Protein AF-A0A5C6CT54-F1 (afdb_monomer)

Solvent-accessible surface area (backbone atoms only — not comparable to full-atom values): 49183 Å² total; per-residue (Å²): 131,83,68,80,88,62,78,48,96,56,37,37,66,69,45,30,51,53,42,50,66,73,56,44,59,90,76,40,28,28,45,41,40,30,40,59,20,32,40,94,86,53,93,61,68,39,47,32,35,22,20,26,58,45,71,66,46,47,59,52,42,53,68,53,54,73,48,42,39,34,49,25,29,31,65,33,39,36,49,66,76,50,30,78,79,26,62,54,34,69,41,79,53,62,92,90,74,68,86,46,53,85,43,30,68,34,34,45,65,46,71,47,39,20,36,34,66,68,70,88,66,52,39,34,30,70,67,42,25,51,50,5,38,50,49,36,53,51,51,50,58,57,42,45,76,71,69,45,63,72,44,36,33,29,37,56,35,41,21,12,33,38,41,36,40,33,87,41,56,53,79,52,87,56,46,61,38,27,28,39,47,42,49,24,77,76,59,49,57,91,56,28,36,45,54,50,82,57,52,52,62,48,46,68,38,70,38,35,20,29,36,29,37,34,54,72,77,38,96,71,22,42,60,26,67,9,36,75,76,45,68,54,98,65,88,50,67,51,48,70,68,56,49,57,72,50,22,51,82,77,82,73,83,77,78,85,74,83,83,70,82,79,81,58,62,70,58,50,38,61,76,67,62,57,53,54,48,78,73,42,86,44,92,79,16,41,30,29,42,24,61,49,40,94,86,48,91,65,74,22,77,53,28,37,40,36,36,43,71,87,70,50,71,45,30,40,48,74,50,92,90,54,89,61,39,40,67,57,57,43,44,74,78,61,58,78,82,74,88,74,85,81,81,93,80,92,79,82,90,86,89,75,89,74,81,80,74,77,92,84,75,92,70,74,66,79,78,74,81,71,64,53,83,38,41,42,70,73,56,25,55,41,26,52,35,48,18,56,32,70,41,42,62,47,55,45,30,44,42,38,30,50,17,47,54,16,36,51,47,12,48,28,41,26,32,37,81,47,103,91,39,68,42,55,37,57,33,38,25,38,37,37,41,59,91,90,56,52,53,64,63,29,41,51,60,38,44,39,66,60,50,51,53,32,49,54,34,49,54,52,36,55,53,47,46,53,52,42,53,54,50,44,58,49,39,56,53,52,43,54,49,56,74,68,46,89,82,66,91,70,77,80,75,76,78,73,76,81,74,76,71,62,58,54,71,48,69,83,76,54,70,69,57,46,51,54,47,33,54,78,38,58,46,32,31,22,38,46,26,79,58,36,54,63,58,51,43,55,47,61,70,45,56,93,92,67,38,64,56,49,57,50,51,57,28,20,62,67,40,30,63,46,75,51,78,41,98,72,67,98,64,47,63,51,69,23,77,45,29,36,44,20,31,25,31,25,36,35,62,75,52,46,53,68,51,54,41,75,65,38,53,72,71,53,59,53,34,55,50,47,62,45,64,70,81,92,70,86,68,58,93,58,92,52,65,65,55,68,66,54,54,49,53,51,51,47,26,54,51,49,38,59,67,63,68,55,41,64,50,100,85,70,47,78,36,49,40,69,24,37,56,35,76,63,19,45,50,53,50,52,54,48,51,53,51,55,57,56,57,42,73,78,48,56,76,62,58,31,51,26,52,64,40,44,58,53,46,26,53,22,42,15,46,51,31,34,50,47,27,33,40,65,68,77,43,90,64,98,54,52,30,46,44,66,29,38,51,24,14,46,53,47,37,55,51,48,50,58,41,46,57,38,48,55,50,62,69,68,50,51,75,67,56,46,53,51,51,54,48,51,54,55,33,46,77,60,75,34,41,46,34,46,69,59,47,21,70,70,38,82,90,24,52,54,88,62,47,27,48,54,52,52,50,48,36,35,74,72,62,52,25,45,81,44,77,45,75,52,58,100,83,72,59,80,70,45,69,27,42,32,54,53,83,76,80,74,70,83,78,69,76,80,75,78,88,76,89,78,92,78,81,90,79,88,74,88,81,81,83,79,83,88,78,91,84,81,88,84,84,90,89,76,84,85,90,82,84,82,87,135

pLDDT: mean 80.47, std 21.16, range [20.03, 98.69]

InterPro domains:
  IPR025048 Protein of unknown function DUF3987) [PF13148] (392-745)

Nearest PDB structures (foldseek):
  3c18-assembly2_C  TM=2.484E-01  e=2.078E-03  Exiguobacterium sibiricum 255-15

Secondary structure (DSSP, 8-state):
-----S-BTTB-HHHHHHHHHHHS-TT--EEEEEEEEEETT-SS-EEEEEEES-HHHHHHHHTTEEE-SEEEE--SPBPGGGHHHHBTSEEEPPTT-SPPGGGB-EEEEEEEEEEE---TTSPPPHHHHHHHHHHHHHHHHHHHTTTPPPPEEEE-SSEEEEEEEEEEES--TTHHHHHHHHHHHHH--SSEEE-GGGGSTT--EE-TTBEE--S--BTTB--EE-EEEE--SS--PPPHHHHHHHSPPPPPPPP---------HHHHHHHTT--BPPPEEETTEEEEEBSS-SS-SS-STTEEEEE-TTS-EEEEE-STT----HHHHHHHHSPPPP-PPP--------------PPS----PPPPPPP-GGGS-HHHHHHHHHHHHHHTS-THHHHHHHHHHHHHHHGGGEEEEEETTEEEES--EEEEE--TTSSHHHHHHHHTHHHHHHHHHHHHHHHHHHHHHHHHHHHHHHHHHHHHH-TT--PPPPPPPPPPP----EESS--HHHHHHHHHH-TT--EEEESSTHHHHHHHHHSSTT--HHHHHHHHHHTT--EEEE-SSSS-SEEEETT---EEEEEE-HHHHHHHS-HHHHHSSSGGG-EEE----PPP--------HHHHHHHHHHHHHHHT---EE-TTS-EEPEEEEEPHHHHHHHHHHHHHHHHHHTTS-HHHHHHHHHHHHHHHHHHHHHHHHHHHTT-SS-TTEE-HHHHHHHHHHHHHHHHHHHHHHHHHH--HHHHHHHHHHHHHHTTTSEE-HHHHHHH-GGG-STTHHHHHHHHHHHTTSEEEEEEPPPTT----EEEEEE-------------------PPP--PPPPPP---SSSS-SS--S------

Organism: NCBI:txid2528003

Structure (mmCIF, N/CA/C/O backbone):
data_AF-A0A5C6CT54-F1
#
_entry.id   AF-A0A5C6CT54-F1
#
loop_
_atom_site.group_PDB
_atom_site.id
_atom_site.type_symbol
_atom_site.label_atom_id
_atom_site.label_alt_id
_atom_site.label_comp_id
_atom_site.label_asym_id
_atom_site.label_entity_id
_atom_site.label_seq_id
_atom_site.pdbx_PDB_ins_code
_atom_site.Cartn_x
_atom_site.Cartn_y
_atom_site.Cartn_z
_atom_site.occupancy
_atom_site.B_iso_or_equiv
_atom_site.auth_seq_id
_atom_site.auth_comp_id
_atom_site.auth_asym_id
_atom_site.auth_atom_id
_atom_site.pdbx_PDB_model_num
ATOM 1 N N . MET A 1 1 ? 8.268 38.500 37.317 1.00 39.22 1 MET A N 1
ATOM 2 C CA . MET A 1 1 ? 9.189 37.491 36.755 1.00 39.22 1 MET A CA 1
ATOM 3 C C . MET A 1 1 ? 10.309 38.274 36.108 1.00 39.22 1 MET A C 1
ATOM 5 O O . MET A 1 1 ? 10.002 39.206 35.385 1.00 39.22 1 MET A O 1
ATOM 9 N N . VAL A 1 2 ? 11.565 38.011 36.466 1.00 30.03 2 VAL A N 1
ATOM 10 C CA . VAL A 1 2 ? 12.708 38.689 35.836 1.00 30.03 2 VAL A CA 1
ATOM 11 C C . VAL A 1 2 ? 12.769 38.197 34.382 1.00 30.03 2 VAL A C 1
ATOM 13 O O . VAL A 1 2 ? 12.701 36.977 34.199 1.00 30.03 2 VAL A O 1
ATOM 16 N N . PRO A 1 3 ? 12.824 39.077 33.364 1.00 36.88 3 PRO A N 1
ATOM 17 C CA . PRO A 1 3 ? 12.979 38.642 31.979 1.00 36.88 3 PRO A CA 1
ATOM 18 C C . PRO A 1 3 ? 14.259 37.801 31.867 1.00 36.88 3 PRO A C 1
ATOM 20 O O . PRO A 1 3 ? 15.222 38.083 32.585 1.00 36.88 3 PRO A O 1
ATOM 23 N N . PRO A 1 4 ? 14.302 36.754 31.026 1.00 41.00 4 PRO A N 1
ATOM 24 C CA . PRO A 1 4 ? 15.514 35.970 30.842 1.00 41.00 4 PRO A CA 1
ATOM 25 C C . PRO A 1 4 ? 16.600 36.858 30.215 1.00 41.00 4 PRO A C 1
ATOM 27 O O . PRO A 1 4 ? 16.693 37.015 29.002 1.00 41.00 4 PRO A O 1
ATOM 30 N N . THR A 1 5 ? 17.424 37.479 31.056 1.00 38.00 5 THR A N 1
ATOM 31 C CA . THR A 1 5 ? 18.628 38.199 30.649 1.00 38.00 5 THR A CA 1
ATOM 32 C C . THR A 1 5 ? 19.736 37.170 30.436 1.00 38.00 5 THR A C 1
ATOM 34 O O . THR A 1 5 ? 20.513 36.888 31.346 1.00 38.00 5 THR A O 1
ATOM 37 N N . GLY A 1 6 ? 19.755 36.551 29.254 1.00 44.19 6 GLY A N 1
ATOM 38 C CA . GLY A 1 6 ? 20.793 35.611 28.819 1.00 44.19 6 GLY A CA 1
ATOM 39 C C . GLY A 1 6 ? 20.249 34.487 27.934 1.00 44.19 6 GLY A C 1
ATOM 40 O O . GLY A 1 6 ? 19.144 33.999 28.166 1.00 44.19 6 GLY A O 1
ATOM 41 N N . ASN A 1 7 ? 21.031 34.071 26.930 1.00 47.94 7 ASN A N 1
ATOM 42 C CA . ASN A 1 7 ? 20.727 32.911 26.087 1.00 47.94 7 ASN A CA 1
ATOM 43 C C . ASN A 1 7 ? 20.498 31.670 26.967 1.00 47.94 7 ASN A C 1
ATOM 45 O O . ASN A 1 7 ? 21.401 31.208 27.665 1.00 47.94 7 ASN A O 1
ATOM 49 N N . SER A 1 8 ? 19.277 31.137 26.938 1.00 62.75 8 SER A N 1
ATOM 50 C CA . SER A 1 8 ? 18.951 29.821 27.493 1.00 62.75 8 SER A CA 1
ATOM 51 C C . SER A 1 8 ? 19.407 28.755 26.492 1.00 62.75 8 SER A C 1
ATOM 53 O O . SER A 1 8 ? 19.334 29.012 25.291 1.00 62.75 8 SER A O 1
ATOM 55 N N . PRO A 1 9 ? 19.798 27.534 26.907 1.00 73.75 9 PRO A N 1
ATOM 56 C CA . PRO A 1 9 ? 20.100 26.459 25.954 1.00 73.75 9 PRO A CA 1
ATOM 57 C C . PRO A 1 9 ? 18.934 26.155 24.992 1.00 73.75 9 PRO A C 1
ATOM 59 O O . PRO A 1 9 ? 19.155 25.592 23.926 1.00 73.75 9 PRO A O 1
ATOM 62 N N . LEU A 1 10 ? 17.702 26.540 25.348 1.00 87.50 10 LEU A N 1
ATOM 63 C CA . LEU A 1 10 ? 16.499 26.329 24.540 1.00 87.50 10 LEU A CA 1
ATOM 64 C C . LEU A 1 10 ? 16.121 27.537 23.653 1.00 87.50 10 LEU A C 1
ATOM 66 O O . LEU A 1 10 ? 15.355 27.352 22.706 1.00 87.50 10 LEU A O 1
ATOM 70 N N . PHE A 1 11 ? 16.631 28.744 23.950 1.00 92.75 11 PHE A N 1
ATOM 71 C CA . PHE A 1 11 ? 16.159 30.012 23.372 1.00 92.75 11 PHE A CA 1
ATOM 72 C C . PHE A 1 11 ? 17.284 31.002 23.054 1.00 92.75 11 PHE A C 1
ATOM 74 O O . PHE A 1 11 ? 18.063 31.365 23.938 1.00 92.75 11 PHE A O 1
ATOM 81 N N . ASP A 1 12 ? 17.254 31.546 21.842 1.00 95.00 12 ASP A N 1
ATOM 82 C CA . ASP A 1 12 ? 17.926 32.782 21.451 1.00 95.00 12 ASP A CA 1
ATOM 83 C C . ASP A 1 12 ? 16.885 33.908 21.353 1.00 95.00 12 ASP A C 1
ATOM 85 O O . ASP A 1 12 ? 16.105 33.995 20.404 1.00 95.00 12 ASP A O 1
ATOM 89 N N . VAL A 1 13 ? 16.844 34.767 22.373 1.00 94.25 13 VAL A N 1
ATOM 90 C CA . VAL A 1 13 ? 15.832 35.831 22.488 1.00 94.25 13 VAL A CA 1
ATOM 91 C C . VAL A 1 13 ? 15.978 36.884 21.386 1.00 94.25 13 VAL A C 1
ATOM 93 O O . VAL A 1 13 ? 14.975 37.445 20.941 1.00 94.25 13 VAL A O 1
ATOM 96 N N . ALA A 1 14 ? 17.205 37.170 20.947 1.00 94.69 14 ALA A N 1
ATOM 97 C CA . ALA A 1 14 ? 17.442 38.153 19.896 1.00 94.69 14 ALA A CA 1
ATOM 98 C C . ALA A 1 14 ? 16.916 37.637 18.552 1.00 94.69 14 ALA A C 1
ATOM 100 O O . ALA A 1 14 ? 16.230 38.369 17.837 1.00 94.69 14 ALA A O 1
ATOM 101 N N . GLU A 1 15 ? 17.167 36.362 18.256 1.00 96.31 15 GLU A N 1
ATOM 102 C CA . GLU A 1 15 ? 16.679 35.722 17.036 1.00 96.31 15 GLU A CA 1
ATOM 103 C C . GLU A 1 15 ? 15.154 35.523 17.054 1.00 96.31 15 GLU A C 1
ATOM 105 O O . GLU A 1 15 ? 14.505 35.770 16.038 1.00 96.31 15 GLU A O 1
ATOM 110 N N . ILE A 1 16 ? 14.552 35.187 18.206 1.00 97.38 16 ILE A N 1
ATOM 111 C CA . ILE A 1 16 ? 13.084 35.141 18.355 1.00 97.38 16 ILE A CA 1
ATOM 112 C C . ILE A 1 16 ? 12.476 36.510 18.055 1.00 97.38 16 ILE A C 1
ATOM 114 O O . ILE A 1 16 ? 11.533 36.599 17.270 1.00 97.38 16 ILE A O 1
ATOM 118 N N . ARG A 1 17 ? 13.013 37.586 18.645 1.00 96.81 17 ARG A N 1
ATOM 119 C CA . ARG A 1 17 ? 12.505 38.944 18.408 1.00 96.81 17 ARG A CA 1
ATOM 120 C C . ARG A 1 17 ? 12.584 39.307 16.926 1.00 96.81 17 ARG A C 1
ATOM 122 O O . ARG A 1 17 ? 11.575 39.689 16.341 1.00 96.81 17 ARG A O 1
ATOM 129 N N . ARG A 1 18 ? 13.740 39.066 16.300 1.00 96.12 18 ARG A N 1
ATOM 130 C CA . ARG A 1 18 ? 13.939 39.260 14.857 1.00 96.12 18 ARG A CA 1
ATOM 131 C C . ARG A 1 18 ? 12.919 38.476 14.024 1.00 96.12 18 ARG A C 1
ATOM 133 O O . ARG A 1 18 ? 12.387 39.008 13.053 1.00 96.12 18 ARG A O 1
ATOM 140 N N . ALA A 1 19 ? 12.635 37.228 14.389 1.00 96.81 19 ALA A N 1
ATOM 141 C CA . ALA A 1 19 ? 11.665 36.398 13.686 1.00 96.81 19 ALA A CA 1
ATOM 142 C C . ALA A 1 19 ? 10.230 36.923 13.824 1.00 96.81 19 ALA A C 1
ATOM 144 O O . ALA A 1 19 ? 9.512 36.993 12.828 1.00 96.81 19 ALA A O 1
ATOM 145 N N . LEU A 1 20 ? 9.816 37.329 15.026 1.00 96.88 20 LEU A N 1
ATOM 146 C CA . LEU A 1 20 ? 8.489 37.909 15.258 1.00 96.88 20 LEU A CA 1
ATOM 147 C C . LEU A 1 20 ? 8.313 39.229 14.497 1.00 96.88 20 LEU A C 1
ATOM 149 O O . LEU A 1 20 ? 7.252 39.452 13.916 1.00 96.88 20 LEU A O 1
ATOM 153 N N . ASP A 1 21 ? 9.360 40.056 14.444 1.00 95.06 21 ASP A N 1
ATOM 154 C CA . ASP A 1 21 ? 9.346 41.330 13.724 1.00 95.06 21 ASP A CA 1
ATOM 155 C C . ASP A 1 21 ? 9.197 41.171 12.212 1.00 95.06 21 ASP A C 1
ATOM 157 O O . ASP A 1 21 ? 8.510 41.969 11.576 1.00 95.06 21 ASP A O 1
ATOM 161 N N . LEU A 1 22 ? 9.789 40.120 11.643 1.00 95.44 22 LEU A N 1
ATOM 162 C CA . LEU A 1 22 ? 9.678 39.817 10.218 1.00 95.44 22 LEU A CA 1
ATOM 163 C C . LEU A 1 22 ? 8.356 39.130 9.853 1.00 95.44 22 LEU A C 1
ATOM 165 O O . LEU A 1 22 ? 7.810 39.378 8.777 1.00 95.44 22 LEU A O 1
ATOM 169 N N . LEU A 1 23 ? 7.857 38.233 10.709 1.00 96.00 23 LEU A N 1
ATOM 170 C CA . LEU A 1 23 ? 6.751 37.338 10.356 1.00 96.00 23 LEU A CA 1
ATOM 171 C C . LEU A 1 23 ? 5.366 37.908 10.683 1.00 96.00 23 LEU A C 1
ATOM 173 O O . LEU A 1 23 ? 4.409 37.647 9.944 1.00 96.00 23 LEU A O 1
ATOM 177 N N . LEU A 1 24 ? 5.241 38.677 11.766 1.00 96.00 24 LEU A N 1
ATOM 178 C CA . LEU A 1 24 ? 3.953 39.139 12.288 1.00 96.00 24 LEU A CA 1
ATOM 179 C C . LEU A 1 24 ? 3.698 40.612 11.953 1.00 96.00 24 LEU A C 1
ATOM 181 O O . LEU A 1 24 ? 4.620 41.426 11.900 1.00 96.00 24 LEU A O 1
ATOM 185 N N . LEU A 1 25 ? 2.427 40.984 11.788 1.00 92.75 25 LEU A N 1
ATOM 186 C CA . LEU A 1 25 ? 2.029 42.400 11.781 1.00 92.75 25 LEU A CA 1
ATOM 187 C C . LEU A 1 25 ? 2.051 42.975 13.216 1.00 92.75 25 LEU A C 1
ATOM 189 O O . LEU A 1 25 ? 2.015 42.188 14.166 1.00 92.75 25 LEU A O 1
ATOM 193 N N . PRO A 1 26 ? 2.154 44.307 13.403 1.00 84.56 26 PRO A N 1
ATOM 194 C CA . PRO A 1 26 ? 2.273 44.933 14.727 1.00 84.56 26 PRO A CA 1
ATOM 195 C C . PRO A 1 26 ? 1.203 44.513 15.747 1.00 84.56 26 PRO A C 1
ATOM 197 O O . PRO A 1 26 ? 1.568 44.216 16.876 1.00 84.56 26 PRO A O 1
ATOM 200 N N . ASP A 1 27 ? -0.058 44.368 15.323 1.00 83.75 27 ASP A N 1
ATOM 201 C CA . ASP A 1 27 ? -1.199 44.032 16.201 1.00 83.75 27 ASP A CA 1
ATOM 202 C C . ASP A 1 27 ? -1.805 42.645 15.900 1.00 83.75 27 ASP A C 1
ATOM 204 O O . ASP A 1 27 ? -2.962 42.354 16.202 1.00 83.75 27 ASP A O 1
ATOM 208 N N . GLN A 1 28 ? -1.051 41.778 15.222 1.00 94.81 28 GLN A N 1
ATOM 209 C CA . GLN A 1 28 ? -1.542 40.458 14.841 1.00 94.81 28 GLN A CA 1
ATOM 210 C C . GLN A 1 28 ? -1.576 39.506 16.038 1.00 94.81 28 GLN A C 1
ATOM 212 O O . GLN A 1 28 ? -0.543 39.235 16.648 1.00 94.81 28 GLN A O 1
ATOM 217 N N . VAL A 1 29 ? -2.729 38.869 16.260 1.00 97.00 29 VAL A N 1
ATOM 218 C CA . VAL A 1 29 ? -2.825 37.724 17.171 1.00 97.00 29 VAL A CA 1
ATOM 219 C C . VAL A 1 29 ? -2.182 36.485 16.548 1.00 97.00 29 VAL A C 1
ATOM 221 O O . VAL A 1 29 ? -2.475 36.116 15.405 1.00 97.00 29 VAL A O 1
ATOM 224 N N . THR A 1 30 ? -1.314 35.824 17.315 1.00 97.38 30 THR A N 1
ATOM 225 C CA . THR A 1 30 ? -0.666 34.553 16.954 1.00 97.38 30 THR A CA 1
ATOM 226 C C . THR A 1 30 ? -0.801 33.512 18.065 1.00 97.38 30 THR A C 1
ATOM 228 O O . THR A 1 30 ? -0.854 33.851 19.250 1.00 97.38 30 THR A O 1
ATOM 231 N N . GLU A 1 31 ? -0.829 32.231 17.689 1.00 97.75 31 GLU A N 1
ATOM 232 C CA . GLU A 1 31 ? -0.667 31.117 18.625 1.00 97.75 31 GLU A CA 1
ATOM 233 C C . GLU A 1 31 ? 0.804 30.682 18.666 1.00 97.75 31 GLU A C 1
ATOM 235 O O . GLU A 1 31 ? 1.387 30.355 17.630 1.00 97.75 31 GLU A O 1
ATOM 240 N N . VAL A 1 32 ? 1.368 30.570 19.871 1.00 97.62 32 VAL A N 1
ATOM 241 C CA . VAL A 1 32 ? 2.573 29.767 20.130 1.00 97.62 32 VAL A CA 1
ATOM 242 C C . VAL A 1 32 ? 2.145 28.384 20.590 1.00 97.62 32 VAL A C 1
ATOM 244 O O . VAL A 1 32 ? 1.357 28.278 21.528 1.00 97.62 32 VAL A O 1
ATOM 247 N N . ARG A 1 33 ? 2.708 27.324 20.004 1.00 97.19 33 ARG A N 1
ATOM 248 C CA . ARG A 1 33 ? 2.452 25.928 20.380 1.00 97.19 33 ARG A CA 1
ATOM 249 C C . ARG A 1 33 ? 3.743 25.203 20.744 1.00 97.19 33 ARG A C 1
ATOM 251 O O . ARG A 1 33 ? 4.687 25.160 19.960 1.00 97.19 33 ARG A O 1
ATOM 258 N N . ILE A 1 34 ? 3.772 24.582 21.919 1.00 96.06 34 ILE A N 1
ATOM 259 C CA . ILE A 1 34 ? 4.905 23.798 22.423 1.00 96.06 34 ILE A CA 1
ATOM 260 C C . ILE A 1 34 ? 4.507 22.327 22.474 1.00 96.06 34 ILE A C 1
ATOM 262 O O . ILE A 1 34 ? 3.548 21.965 23.158 1.00 96.06 34 ILE A O 1
ATOM 266 N N . LEU A 1 35 ? 5.254 21.478 21.768 1.00 94.50 35 LEU A N 1
ATOM 267 C CA . LEU A 1 35 ? 5.008 20.036 21.717 1.00 94.50 35 LEU A CA 1
ATOM 268 C C . LEU A 1 35 ? 5.949 19.286 22.660 1.00 94.50 35 LEU A C 1
ATOM 270 O O . LEU A 1 35 ? 7.157 19.543 22.674 1.00 94.50 35 LEU A O 1
ATOM 274 N N . ASN A 1 36 ? 5.385 18.340 23.419 1.00 92.94 36 ASN A N 1
ATOM 275 C CA . ASN A 1 36 ? 6.082 17.551 24.443 1.00 92.94 36 ASN A CA 1
ATOM 276 C C . ASN A 1 36 ? 6.913 18.426 25.397 1.00 92.94 36 ASN A C 1
ATOM 278 O O . ASN A 1 36 ? 8.049 18.098 25.737 1.00 92.94 36 ASN A O 1
ATOM 282 N N . GLY A 1 37 ? 6.350 19.569 25.784 1.00 92.12 37 GLY A N 1
ATOM 283 C CA . GLY A 1 37 ? 6.998 20.540 26.648 1.00 92.12 37 GLY A CA 1
ATOM 284 C C . GLY A 1 37 ? 6.901 20.188 28.128 1.00 92.12 37 GLY A C 1
ATOM 285 O O . GLY A 1 37 ? 6.031 19.414 28.532 1.00 92.12 37 GLY A O 1
ATOM 286 N N . THR A 1 38 ? 7.759 20.799 28.940 1.00 92.50 38 THR A N 1
ATOM 287 C CA . THR A 1 38 ? 7.642 20.820 30.407 1.00 92.50 38 THR A CA 1
ATOM 288 C C . THR A 1 38 ? 7.845 22.232 30.947 1.00 92.50 38 THR A C 1
ATOM 290 O O . THR A 1 38 ? 8.615 23.017 30.386 1.00 92.50 38 THR A O 1
ATOM 293 N N . THR A 1 39 ? 7.182 22.554 32.057 1.00 89.94 39 THR A N 1
ATOM 294 C CA . THR A 1 39 ? 7.498 23.719 32.895 1.00 89.94 39 THR A CA 1
ATOM 295 C C . THR A 1 39 ? 8.137 23.272 34.209 1.00 89.94 39 THR A C 1
ATOM 297 O O . THR A 1 39 ? 8.173 22.084 34.524 1.00 89.94 39 THR A O 1
ATOM 300 N N . SER A 1 40 ? 8.592 24.218 35.036 1.00 80.81 40 SER A N 1
ATOM 301 C CA . SER A 1 40 ? 9.131 23.913 36.373 1.00 80.81 40 SER A CA 1
ATOM 302 C C . SER A 1 40 ? 8.143 23.221 37.326 1.00 80.81 40 SER A C 1
ATOM 304 O O . SER A 1 40 ? 8.564 22.729 38.369 1.00 80.81 40 SER A O 1
ATOM 306 N N . LYS A 1 41 ? 6.844 23.199 37.001 1.00 81.19 41 LYS A N 1
ATOM 307 C CA . LYS A 1 41 ? 5.788 22.598 37.830 1.00 81.19 41 LYS A CA 1
ATOM 308 C C . LYS A 1 41 ? 5.338 21.220 37.341 1.00 81.19 41 LYS A C 1
ATOM 310 O O . LYS A 1 41 ? 4.552 20.569 38.026 1.00 81.19 41 LYS A O 1
ATOM 315 N N . ASP A 1 42 ? 5.788 20.781 36.168 1.00 87.00 42 ASP A N 1
ATOM 316 C CA . ASP A 1 42 ? 5.263 19.579 35.525 1.00 87.00 42 ASP A CA 1
ATOM 317 C C . ASP A 1 42 ? 6.063 18.322 35.867 1.00 87.00 42 ASP A C 1
ATOM 319 O O . ASP A 1 42 ? 7.291 18.317 35.858 1.00 87.00 42 ASP A O 1
ATOM 323 N N . ARG A 1 43 ? 5.343 17.221 36.109 1.00 79.56 43 ARG A N 1
ATOM 324 C CA . ARG A 1 43 ? 5.926 15.883 36.310 1.00 79.56 43 ARG A CA 1
ATOM 325 C C . ARG A 1 43 ? 6.046 15.075 35.009 1.00 79.56 43 ARG A C 1
ATOM 327 O O . ARG A 1 43 ? 6.812 14.122 34.958 1.00 79.56 43 ARG A O 1
ATOM 334 N N . TRP A 1 44 ? 5.283 15.444 33.980 1.00 86.00 44 TRP A N 1
ATOM 335 C CA . TRP A 1 44 ? 5.196 14.752 32.689 1.00 86.00 44 TRP A CA 1
ATOM 336 C C . TRP A 1 44 ? 5.101 15.764 31.550 1.00 86.00 44 TRP A C 1
ATOM 338 O O . TRP A 1 44 ? 4.561 16.856 31.746 1.00 86.00 44 TRP A O 1
ATOM 348 N N . THR A 1 45 ? 5.557 15.378 30.359 1.00 90.06 45 THR A N 1
ATOM 349 C CA . THR A 1 45 ? 5.457 16.207 29.154 1.00 90.06 45 THR A CA 1
ATOM 350 C C . THR A 1 45 ? 3.998 16.459 28.752 1.00 90.06 45 THR A C 1
ATOM 352 O O . THR A 1 45 ? 3.081 15.697 29.080 1.00 90.06 45 THR A O 1
ATOM 355 N N . GLY A 1 46 ? 3.761 17.566 28.051 1.00 91.81 46 GLY A N 1
ATOM 356 C CA . GLY A 1 46 ? 2.436 17.947 27.569 1.00 91.81 46 GLY A CA 1
ATOM 357 C C . GLY A 1 46 ? 2.485 18.867 26.354 1.00 91.81 46 GLY A C 1
ATOM 358 O O . GLY A 1 46 ? 3.551 19.313 25.936 1.00 91.81 46 GLY A O 1
ATOM 359 N N . THR A 1 47 ? 1.315 19.150 25.781 1.00 94.75 47 THR A N 1
ATOM 360 C CA . THR A 1 47 ? 1.168 20.207 24.771 1.00 94.75 47 THR A CA 1
ATOM 361 C C . THR A 1 47 ? 0.740 21.494 25.458 1.00 94.75 47 THR A C 1
ATOM 363 O O . THR A 1 47 ? -0.184 21.480 26.275 1.00 94.75 47 THR A O 1
ATOM 366 N N . TYR A 1 48 ? 1.409 22.593 25.126 1.00 95.25 48 TYR A N 1
ATOM 367 C CA . TYR A 1 48 ? 1.097 23.919 25.644 1.00 95.25 48 TYR A CA 1
ATOM 368 C C . TYR A 1 48 ? 0.802 24.863 24.490 1.00 95.25 48 TYR A C 1
ATOM 370 O O . TYR A 1 48 ? 1.363 24.713 23.403 1.00 95.25 48 TYR A O 1
ATOM 378 N N . SER A 1 49 ? -0.061 25.840 24.734 1.00 95.88 49 SER A N 1
ATOM 379 C CA . SER A 1 49 ? -0.344 26.912 23.789 1.00 95.88 49 SER A CA 1
ATOM 380 C C . SER A 1 49 ? -0.548 28.233 24.512 1.00 95.88 49 SER A C 1
ATOM 382 O O . SER A 1 49 ? -0.938 28.252 25.681 1.00 95.88 49 SER A O 1
ATOM 384 N N . GLY A 1 50 ? -0.272 29.329 23.822 1.00 96.12 50 GLY A N 1
ATOM 385 C CA . GLY A 1 50 ? -0.586 30.681 24.270 1.00 96.12 50 GLY A CA 1
ATOM 386 C C . GLY A 1 50 ? -0.967 31.546 23.079 1.00 96.12 50 GLY A C 1
ATOM 387 O O . GLY A 1 50 ? -0.492 31.291 21.972 1.00 96.12 50 GLY A O 1
ATOM 388 N N . TYR A 1 51 ? -1.821 32.541 23.309 1.00 97.50 51 TYR A N 1
ATOM 389 C CA . TYR A 1 51 ? -2.307 33.450 22.272 1.00 97.50 51 TYR A CA 1
ATOM 390 C C . TYR A 1 51 ? -1.844 34.862 22.604 1.00 97.50 51 TYR A C 1
ATOM 392 O O . TYR A 1 51 ? -2.076 35.334 23.718 1.00 97.50 51 TYR A O 1
ATOM 400 N N . PHE A 1 52 ? -1.174 35.512 21.660 1.00 97.56 52 PHE A N 1
ATOM 401 C CA . PHE A 1 52 ? -0.444 36.750 21.913 1.00 97.56 52 PHE A CA 1
ATOM 402 C C . PHE A 1 52 ? -0.787 37.807 20.876 1.00 97.56 52 PHE A C 1
ATOM 404 O O . PHE A 1 52 ? -0.677 37.537 19.683 1.00 97.56 52 PHE A O 1
ATOM 411 N N . ASP A 1 53 ? -1.158 38.990 21.353 1.00 96.06 53 ASP A N 1
ATOM 412 C CA . ASP A 1 53 ? -1.150 40.264 20.622 1.00 96.06 53 ASP A CA 1
ATOM 413 C C . ASP A 1 53 ? 0.075 41.122 21.006 1.00 96.06 53 ASP A C 1
ATOM 415 O O . ASP A 1 53 ? 0.352 42.134 20.372 1.00 96.06 53 ASP A O 1
ATOM 419 N N . ASP A 1 54 ? 0.844 40.701 22.019 1.00 95.56 54 ASP A N 1
ATOM 420 C CA . ASP A 1 54 ? 2.036 41.383 22.515 1.00 95.56 54 ASP A CA 1
ATOM 421 C C . ASP A 1 54 ? 3.273 40.478 22.393 1.00 95.56 54 ASP A C 1
ATOM 423 O O . ASP A 1 54 ? 3.396 39.430 23.041 1.00 95.56 54 ASP A O 1
ATOM 427 N N . ARG A 1 55 ? 4.213 40.901 21.540 1.00 94.69 55 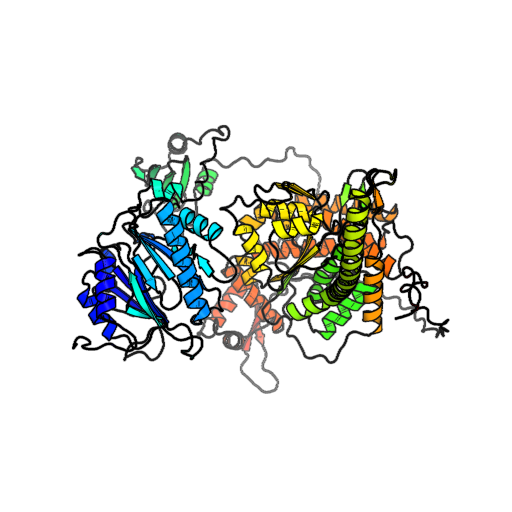ARG A N 1
ATOM 428 C CA . ARG A 1 55 ? 5.436 40.152 21.210 1.00 94.69 55 ARG A CA 1
ATOM 429 C C . ARG A 1 55 ? 6.386 40.013 22.393 1.00 94.69 55 ARG A C 1
ATOM 431 O O . ARG A 1 55 ? 7.017 38.968 22.540 1.00 94.69 55 ARG A O 1
ATOM 438 N N . GLU A 1 56 ? 6.491 41.027 23.247 1.00 94.44 56 GLU A N 1
ATOM 439 C CA . GLU A 1 56 ? 7.380 40.950 24.407 1.00 94.44 56 GLU A CA 1
ATOM 440 C C . GLU A 1 56 ? 6.777 40.021 25.462 1.00 94.44 56 GLU A C 1
ATOM 442 O O . GLU A 1 56 ? 7.484 39.166 25.994 1.00 94.44 56 GLU A O 1
ATOM 447 N N . LYS A 1 57 ? 5.453 40.053 25.670 1.00 95.94 57 LYS A N 1
ATOM 448 C CA . LYS A 1 57 ? 4.787 39.070 26.547 1.00 95.94 57 LYS A CA 1
ATOM 449 C C . LYS A 1 57 ? 4.908 37.634 26.035 1.00 95.94 57 LYS A C 1
ATOM 451 O O . LYS A 1 57 ? 4.984 36.702 26.844 1.00 95.94 57 LYS A O 1
ATOM 456 N N . LEU A 1 58 ? 4.942 37.436 24.716 1.00 96.38 58 LEU A N 1
ATOM 457 C CA . LEU A 1 58 ? 5.236 36.140 24.096 1.00 96.38 58 LEU A CA 1
ATOM 458 C C . LEU A 1 58 ? 6.628 35.652 24.502 1.00 96.38 58 LEU A C 1
ATOM 460 O O . LEU A 1 58 ? 6.758 34.555 25.051 1.00 96.38 58 LEU A O 1
ATOM 464 N N . ILE A 1 59 ? 7.649 36.483 24.288 1.00 95.44 59 ILE A N 1
ATOM 465 C CA . ILE A 1 59 ? 9.044 36.177 24.630 1.00 95.44 59 ILE A CA 1
ATOM 466 C C . ILE A 1 59 ? 9.190 35.901 26.132 1.00 95.44 59 ILE A C 1
ATOM 468 O O . ILE A 1 59 ? 9.788 34.897 26.523 1.00 95.44 59 ILE A O 1
ATOM 472 N N . GLU A 1 60 ? 8.605 36.743 26.984 1.00 94.25 60 GLU A N 1
ATOM 473 C CA . GLU A 1 60 ? 8.619 36.564 28.437 1.00 94.25 60 GLU A CA 1
ATOM 474 C C . GLU A 1 60 ? 7.968 35.241 28.857 1.00 94.25 60 GLU A C 1
ATOM 476 O O . GLU A 1 60 ? 8.507 34.513 29.699 1.00 94.25 60 GLU A O 1
ATOM 481 N N . SER A 1 61 ? 6.835 34.890 28.238 1.00 94.19 61 SER A N 1
ATOM 482 C CA . SER A 1 61 ? 6.100 33.663 28.550 1.00 94.19 61 SER A CA 1
ATOM 483 C C . SER A 1 61 ? 6.913 32.401 28.262 1.00 94.19 61 SER A C 1
ATOM 485 O O . SER A 1 61 ? 6.778 31.418 28.995 1.00 94.19 61 SER A O 1
ATOM 487 N N . LEU A 1 62 ? 7.803 32.410 27.263 1.00 94.44 62 LEU A N 1
ATOM 488 C CA . LEU A 1 62 ? 8.678 31.268 26.964 1.00 94.44 62 LEU A CA 1
ATOM 489 C C . LEU A 1 62 ? 9.626 30.921 28.121 1.00 94.44 62 LEU A C 1
ATOM 491 O O . LEU A 1 62 ? 10.005 29.759 28.270 1.00 94.44 62 LEU A O 1
ATOM 495 N N . GLY A 1 63 ? 9.942 31.876 29.004 1.00 89.94 63 GLY A N 1
ATOM 496 C CA . GLY A 1 63 ? 10.813 31.659 30.163 1.00 89.94 63 GLY A CA 1
ATOM 497 C C . GLY A 1 63 ? 10.310 30.599 31.157 1.00 89.94 63 GLY A C 1
ATOM 498 O O . GLY A 1 63 ? 11.094 30.088 31.969 1.00 89.94 63 GLY A O 1
ATOM 499 N N . CYS A 1 64 ? 9.023 30.228 31.098 1.00 88.19 64 CYS A N 1
ATOM 500 C CA . CYS A 1 64 ? 8.456 29.158 31.923 1.00 88.19 64 CYS A CA 1
ATOM 501 C C . CYS A 1 64 ? 8.769 27.740 31.409 1.00 88.19 64 CYS A C 1
ATOM 503 O O . CYS A 1 64 ? 8.678 26.783 32.183 1.00 88.19 64 CYS A O 1
ATOM 505 N N . ILE A 1 65 ? 9.161 27.600 30.140 1.00 93.62 65 ILE A N 1
ATOM 506 C CA . ILE A 1 65 ? 9.434 26.314 29.498 1.00 93.62 65 ILE A CA 1
ATOM 507 C C . ILE A 1 65 ? 10.846 25.837 29.865 1.00 93.62 65 ILE A C 1
ATOM 509 O O . ILE A 1 65 ? 11.797 26.619 29.954 1.00 93.62 65 ILE A O 1
ATOM 513 N N . ARG A 1 66 ? 10.978 24.537 30.132 1.00 91.31 66 ARG A N 1
ATOM 514 C CA . ARG A 1 66 ? 12.231 23.884 30.546 1.00 91.31 66 ARG A CA 1
ATOM 515 C C . ARG A 1 66 ? 12.746 22.892 29.514 1.00 91.31 66 ARG A C 1
ATOM 517 O O . ARG A 1 66 ? 13.949 22.810 29.305 1.00 91.31 66 ARG A O 1
ATOM 524 N N . SER A 1 67 ? 11.845 22.190 28.839 1.00 91.25 67 SER A N 1
ATOM 525 C CA . SER A 1 67 ? 12.153 21.346 27.686 1.00 91.25 67 SER A CA 1
ATOM 526 C C . SER A 1 67 ? 10.983 21.355 26.712 1.00 91.25 67 SER A C 1
ATOM 528 O O . SER A 1 67 ? 9.862 21.684 27.103 1.00 91.25 67 SER A O 1
ATOM 530 N N . ALA A 1 68 ? 11.247 21.014 25.452 1.00 93.81 68 ALA A N 1
ATOM 531 C CA . ALA A 1 68 ? 10.250 20.790 24.411 1.00 93.81 68 ALA A CA 1
ATOM 532 C C . ALA A 1 68 ? 10.883 19.997 23.266 1.00 93.81 68 ALA A C 1
ATOM 534 O O . ALA A 1 68 ? 12.057 20.203 22.976 1.00 93.81 68 ALA A O 1
ATOM 535 N N . THR A 1 69 ? 10.113 19.157 22.567 1.00 92.94 69 THR A N 1
ATOM 536 C CA . THR A 1 69 ? 10.564 18.583 21.281 1.00 92.94 69 THR A CA 1
ATOM 537 C C . THR A 1 69 ? 10.631 19.667 20.200 1.00 92.94 69 THR A C 1
ATOM 539 O O . THR A 1 69 ? 11.467 19.632 19.297 1.00 92.94 69 THR A O 1
ATOM 542 N N . GLY A 1 70 ? 9.745 20.659 20.281 1.00 94.69 70 GLY A N 1
ATOM 543 C CA . GLY A 1 70 ? 9.790 21.834 19.426 1.00 94.69 70 GLY A CA 1
ATOM 544 C C . GLY A 1 70 ? 8.768 22.885 19.833 1.00 94.69 70 GLY A C 1
ATOM 545 O O . GLY A 1 70 ? 7.719 22.566 20.399 1.00 94.69 70 GLY A O 1
ATOM 546 N N . ILE A 1 71 ? 9.097 24.132 19.512 1.00 97.38 71 ILE A N 1
ATOM 547 C CA . ILE A 1 71 ? 8.271 25.309 19.764 1.00 97.38 71 ILE A CA 1
ATOM 548 C C . ILE A 1 71 ? 7.921 25.922 18.417 1.00 97.38 71 ILE A C 1
ATOM 550 O O . ILE A 1 71 ? 8.778 26.060 17.541 1.00 97.38 71 ILE A O 1
ATOM 554 N N . TYR A 1 72 ? 6.644 26.219 18.239 1.00 97.88 72 TYR A N 1
ATOM 555 C CA . TYR A 1 72 ? 6.082 26.591 16.958 1.00 97.88 72 TYR A CA 1
ATOM 556 C C . TYR A 1 72 ? 5.201 27.832 17.081 1.00 97.88 72 TYR A C 1
ATOM 558 O O . TYR A 1 72 ? 4.669 28.102 18.155 1.00 97.88 72 TYR A O 1
ATOM 566 N N . ILE A 1 73 ? 5.027 28.552 15.977 1.00 97.75 73 ILE A N 1
ATOM 567 C CA . ILE A 1 73 ? 4.116 29.692 15.844 1.00 97.75 73 ILE A CA 1
ATOM 568 C C . ILE A 1 73 ? 3.193 29.525 14.646 1.00 97.75 73 ILE A C 1
ATOM 570 O O . ILE A 1 73 ? 3.543 28.847 13.681 1.00 97.75 73 ILE A O 1
ATOM 574 N N . ILE A 1 74 ? 2.038 30.183 14.681 1.00 97.75 74 ILE A N 1
ATOM 575 C CA . ILE A 1 74 ? 1.204 30.389 13.494 1.00 97.75 74 ILE A CA 1
ATOM 576 C C . ILE A 1 74 ? 1.489 31.797 12.952 1.00 97.75 74 ILE A C 1
ATOM 578 O O . ILE A 1 74 ? 1.080 32.780 13.571 1.00 97.75 74 ILE A O 1
ATOM 582 N N . PRO A 1 75 ? 2.189 31.936 11.813 1.00 96.25 75 PRO A N 1
ATOM 583 C CA . PRO A 1 75 ? 2.552 33.250 11.277 1.00 96.25 75 PRO A CA 1
ATOM 584 C C . PRO A 1 75 ? 1.395 33.938 10.543 1.00 96.25 75 PRO A C 1
ATOM 586 O O . PRO A 1 75 ? 1.463 35.136 10.274 1.00 96.25 75 PRO A O 1
ATOM 589 N N . ASN A 1 76 ? 0.334 33.201 10.201 1.00 97.25 76 ASN A N 1
ATOM 590 C CA . ASN A 1 76 ? -0.878 33.773 9.624 1.00 97.25 76 ASN A CA 1
ATOM 591 C C . ASN A 1 76 ? -1.737 34.438 10.719 1.00 97.25 76 ASN A C 1
ATOM 593 O O . ASN A 1 76 ? -1.775 33.923 11.838 1.00 97.25 76 ASN A O 1
ATOM 597 N N . PRO A 1 77 ? -2.434 35.554 10.429 1.00 96.62 77 PRO A N 1
ATOM 598 C CA . PRO A 1 77 ? -3.291 36.214 11.411 1.00 96.62 77 PRO A CA 1
ATOM 599 C C . PRO A 1 77 ? -4.419 35.310 11.912 1.00 96.62 77 PRO A C 1
ATOM 601 O O . PRO A 1 77 ? -5.220 34.805 11.119 1.00 96.62 77 PRO A O 1
ATOM 604 N N . VAL A 1 78 ? -4.482 35.136 13.230 1.00 96.62 78 VAL A N 1
ATOM 605 C CA . VAL A 1 78 ? -5.498 34.339 13.927 1.00 96.62 78 VAL A CA 1
ATOM 606 C C . VAL A 1 78 ? -6.674 35.233 14.338 1.00 96.62 78 VAL A C 1
ATOM 608 O O . VAL A 1 78 ? -6.518 36.443 14.512 1.00 96.62 78 VAL A O 1
ATOM 611 N N . ASP A 1 79 ? -7.869 34.657 14.470 1.00 95.81 79 ASP A N 1
ATOM 612 C CA . ASP A 1 79 ? -9.029 35.333 15.048 1.00 95.81 79 ASP A CA 1
ATOM 613 C C . ASP A 1 79 ? -8.713 35.869 16.460 1.00 95.81 79 ASP A C 1
ATOM 615 O O . ASP A 1 79 ? -8.275 35.135 17.348 1.00 95.81 79 ASP A O 1
ATOM 619 N N . GLU A 1 80 ? -8.941 37.167 16.668 1.00 96.56 80 GLU A N 1
ATOM 620 C CA . GLU A 1 80 ? -8.619 37.869 17.916 1.00 96.56 80 GLU A CA 1
ATOM 621 C C . GLU A 1 80 ? -9.415 37.342 19.113 1.00 96.56 80 GLU A C 1
ATOM 623 O O . GLU A 1 80 ? -8.927 37.376 20.243 1.00 96.56 80 GLU A O 1
ATOM 628 N N . SER A 1 81 ? -10.607 36.779 18.882 1.00 95.38 81 SER A N 1
ATOM 629 C CA . SER A 1 81 ? -11.412 36.158 19.937 1.00 95.38 81 SER A CA 1
ATOM 630 C C . SER A 1 81 ? -10.687 34.990 20.614 1.00 95.38 81 SER A C 1
ATOM 632 O O . SER A 1 81 ? -10.952 34.693 21.783 1.00 95.38 81 SER A O 1
ATOM 634 N N . LEU A 1 82 ? -9.710 34.366 19.940 1.00 94.94 82 LEU A N 1
ATOM 635 C CA . LEU A 1 82 ? -8.920 33.283 20.518 1.00 94.94 82 LEU A CA 1
ATOM 636 C C . LEU A 1 82 ? -7.973 33.741 21.632 1.00 94.94 82 LEU A C 1
ATOM 638 O O . LEU A 1 82 ? -7.566 32.901 22.440 1.00 94.94 82 LEU A O 1
ATOM 642 N N . LEU A 1 83 ? -7.710 35.047 21.780 1.00 94.75 83 LEU A N 1
ATOM 643 C CA . LEU A 1 83 ? -7.047 35.585 22.975 1.00 94.75 83 LEU A CA 1
ATOM 644 C C . LEU A 1 83 ? -7.768 35.145 24.257 1.00 94.75 83 LEU A C 1
ATOM 646 O O . LEU A 1 83 ? -7.116 34.885 25.266 1.00 94.75 83 LEU A O 1
ATOM 650 N N . ALA A 1 84 ? -9.091 34.956 24.232 1.00 93.56 84 ALA A N 1
ATOM 651 C CA . ALA A 1 84 ? -9.843 34.487 25.396 1.00 93.56 84 ALA A CA 1
ATOM 652 C C . ALA A 1 84 ? -9.399 33.096 25.897 1.00 93.56 84 ALA A C 1
ATOM 654 O O . ALA A 1 84 ? -9.567 32.793 27.080 1.00 93.56 84 ALA A O 1
ATOM 655 N N . ARG A 1 85 ? -8.785 32.259 25.043 1.00 93.50 85 ARG A N 1
ATOM 656 C CA . ARG A 1 85 ? -8.268 30.937 25.441 1.00 93.50 85 ARG A CA 1
ATOM 657 C C . ARG A 1 85 ? -7.063 31.064 26.375 1.00 93.50 85 ARG A C 1
ATOM 659 O O . ARG A 1 85 ? -6.996 30.371 27.390 1.00 93.50 85 ARG A O 1
ATOM 666 N N . ALA A 1 86 ? -6.112 31.943 26.047 1.00 93.62 86 ALA A N 1
ATOM 667 C CA . ALA A 1 86 ? -4.895 32.145 26.837 1.00 93.62 86 ALA A CA 1
ATOM 668 C C . ALA A 1 86 ? -4.195 33.480 26.521 1.00 93.62 86 ALA A C 1
ATOM 670 O O . ALA A 1 86 ? -3.073 33.491 26.018 1.00 93.62 86 ALA A O 1
ATOM 671 N N . CYS A 1 87 ? -4.860 34.596 26.826 1.00 96.38 87 CYS A N 1
ATOM 672 C CA . CYS A 1 87 ? -4.371 35.941 26.519 1.00 96.38 87 CYS A CA 1
ATOM 673 C C . CYS A 1 87 ? -3.000 36.196 27.153 1.00 96.38 87 CYS A C 1
ATOM 675 O O . CYS A 1 87 ? -2.864 36.188 28.381 1.00 96.38 87 CYS A O 1
ATOM 677 N N . ASN A 1 88 ? -2.005 36.402 26.292 1.00 96.94 88 ASN A N 1
ATOM 678 C CA . ASN A 1 88 ? -0.628 36.741 26.616 1.00 96.94 88 ASN A CA 1
ATOM 679 C C . ASN A 1 88 ? 0.029 35.842 27.669 1.00 96.94 88 ASN A C 1
ATOM 681 O O . ASN A 1 88 ? 0.805 36.300 28.510 1.00 96.94 88 ASN A O 1
ATOM 685 N N . ARG A 1 89 ? -0.298 34.548 27.645 1.00 95.06 89 ARG A N 1
ATOM 686 C CA . ARG A 1 89 ? 0.279 33.552 28.550 1.00 95.06 89 ARG A CA 1
ATOM 687 C C . ARG A 1 89 ? 0.244 32.165 27.936 1.00 95.06 89 ARG A C 1
ATOM 689 O O . ARG A 1 89 ? -0.661 31.828 27.182 1.00 95.06 89 ARG A O 1
ATOM 696 N N . ILE A 1 90 ? 1.190 31.325 28.335 1.00 95.00 90 ILE A N 1
ATOM 697 C CA . ILE A 1 90 ? 1.212 29.912 27.950 1.00 95.00 90 ILE A CA 1
ATOM 698 C C . ILE A 1 90 ? 0.437 29.089 28.981 1.00 95.00 90 ILE A C 1
ATOM 700 O O . ILE A 1 90 ? 0.676 29.189 30.187 1.00 95.00 90 ILE A O 1
ATOM 704 N N . ILE A 1 91 ? -0.473 28.244 28.503 1.00 93.25 91 ILE A N 1
ATOM 705 C CA . ILE A 1 91 ? -1.208 27.261 29.304 1.00 93.25 91 ILE A CA 1
ATOM 706 C C . ILE A 1 91 ? -1.039 25.861 28.724 1.00 93.25 91 ILE A C 1
ATOM 708 O O . ILE A 1 91 ? -0.726 25.687 27.547 1.00 93.25 91 ILE A O 1
ATOM 712 N N . ARG A 1 92 ? -1.287 24.840 29.545 1.00 93.00 92 ARG A N 1
ATOM 713 C CA . ARG A 1 92 ? -1.397 23.459 29.067 1.00 93.00 92 ARG A CA 1
ATOM 714 C C . ARG A 1 92 ? -2.702 23.302 28.282 1.00 93.00 92 ARG A C 1
ATOM 716 O O . ARG A 1 92 ? -3.770 23.579 28.822 1.00 93.00 92 ARG A O 1
ATOM 723 N N . THR A 1 93 ? -2.617 22.868 27.029 1.00 88.62 93 THR A N 1
ATOM 724 C CA . THR A 1 93 ? -3.757 22.848 26.100 1.00 88.62 93 THR A CA 1
ATOM 725 C C . THR A 1 93 ? -4.576 21.564 26.249 1.00 88.62 93 THR A C 1
ATOM 727 O O . THR A 1 93 ? -4.012 20.472 26.114 1.00 88.62 93 THR A O 1
ATOM 730 N N . PRO A 1 94 ? -5.900 21.646 26.463 1.00 81.25 94 PRO A N 1
ATOM 731 C CA . PRO A 1 94 ? -6.788 20.495 26.339 1.00 81.25 94 PRO A CA 1
ATOM 732 C C . PRO A 1 94 ? -6.841 19.976 24.893 1.00 81.25 94 PRO A C 1
ATOM 734 O O . PRO A 1 94 ? -6.739 20.742 23.932 1.00 81.25 94 PRO A O 1
ATOM 737 N N . LYS A 1 95 ? -7.018 18.662 24.720 1.00 77.12 95 LYS A N 1
ATOM 738 C CA . LYS A 1 95 ? -7.098 18.036 23.391 1.00 77.12 95 LYS A CA 1
ATOM 739 C C . LYS A 1 95 ? -8.240 18.670 22.577 1.00 77.12 95 LYS A C 1
ATOM 741 O O . LYS A 1 95 ? -9.364 18.734 23.057 1.00 77.12 95 LYS A O 1
ATOM 746 N N . GLY A 1 96 ? -7.942 19.121 21.355 1.00 75.75 96 GLY A N 1
ATOM 747 C CA . GLY A 1 96 ? -8.928 19.695 20.426 1.00 75.75 96 GLY A CA 1
ATOM 748 C C . GLY A 1 96 ? -9.192 21.203 20.558 1.00 75.75 96 GLY A C 1
ATOM 749 O O . GLY A 1 96 ? -10.035 21.710 19.833 1.00 75.75 96 GLY A O 1
ATOM 750 N N . GLN A 1 97 ? -8.486 21.930 21.435 1.00 84.38 97 GLN A N 1
ATOM 751 C CA . GLN A 1 97 ? -8.700 23.378 21.652 1.00 84.38 97 GLN A CA 1
ATOM 752 C C . GLN A 1 97 ? -7.618 24.292 21.048 1.00 84.38 97 GLN A C 1
ATOM 754 O O . GLN A 1 97 ? -7.495 25.464 21.408 1.00 84.38 97 GLN A O 1
ATOM 759 N N . SER A 1 98 ? -6.790 23.761 20.157 1.00 89.00 98 SER A N 1
ATOM 760 C CA . SER A 1 98 ? -5.769 24.537 19.455 1.00 89.00 98 SER A CA 1
ATOM 761 C C . SER A 1 98 ? -6.350 25.245 18.220 1.00 89.00 98 SER A C 1
ATOM 763 O O . SER A 1 98 ? -7.427 24.863 17.766 1.00 89.00 98 SER A O 1
ATOM 765 N N . THR A 1 99 ? -5.669 26.250 17.660 1.00 94.44 99 THR A N 1
ATOM 766 C CA . THR A 1 99 ? -6.136 26.958 16.447 1.00 94.44 99 THR A CA 1
ATOM 767 C C . THR A 1 99 ? -6.341 25.981 15.290 1.00 94.44 99 THR A C 1
ATOM 769 O O . THR A 1 99 ? -5.469 25.145 15.017 1.00 94.44 99 THR A O 1
ATOM 772 N N . SER A 1 100 ? -7.499 26.088 14.641 1.00 93.81 100 SER A N 1
ATOM 773 C CA . SER A 1 100 ? -7.919 25.344 13.453 1.00 93.81 100 SER A CA 1
ATOM 774 C C . SER A 1 100 ? -7.826 26.212 12.195 1.00 93.81 100 SER A C 1
ATOM 776 O O . SER A 1 100 ? -7.665 27.427 12.278 1.00 93.81 100 SER A O 1
ATOM 778 N N . ASP A 1 101 ? -7.974 25.612 11.012 1.00 93.38 101 ASP A N 1
ATOM 779 C CA . ASP A 1 101 ? -7.920 26.357 9.745 1.00 93.38 101 ASP A CA 1
ATOM 780 C C . ASP A 1 101 ? -9.013 27.432 9.631 1.00 93.38 101 ASP A C 1
ATOM 782 O O . ASP A 1 101 ? -8.787 28.476 9.019 1.00 93.38 101 ASP A O 1
ATOM 786 N N . ASN A 1 102 ? -10.173 27.218 10.265 1.00 93.31 102 ASN A N 1
ATOM 787 C CA . ASN A 1 102 ? -11.281 28.176 10.279 1.00 93.31 102 ASN A CA 1
ATOM 788 C C . ASN A 1 102 ? -10.970 29.436 11.092 1.00 93.31 102 ASN A C 1
ATOM 790 O O . ASN A 1 102 ? -11.514 30.497 10.791 1.00 93.31 102 ASN A O 1
ATOM 794 N N . ASP A 1 103 ? -10.059 29.331 12.058 1.00 95.12 103 ASP A N 1
ATOM 795 C CA . ASP A 1 103 ? -9.659 30.428 12.939 1.00 95.12 103 ASP A CA 1
ATOM 796 C C . ASP A 1 103 ? -8.630 31.370 12.279 1.00 95.12 103 ASP A C 1
ATOM 798 O O . ASP A 1 103 ? -8.190 32.344 12.889 1.00 95.12 103 ASP A O 1
ATOM 802 N N . ILE A 1 104 ? -8.211 31.090 11.040 1.00 97.06 104 ILE A N 1
ATOM 803 C CA . ILE A 1 104 ? -7.256 31.915 10.295 1.00 97.06 104 ILE A CA 1
ATOM 804 C C . ILE A 1 104 ? -7.998 32.976 9.488 1.00 97.06 104 ILE A C 1
ATOM 806 O O . ILE A 1 104 ? -8.827 32.658 8.635 1.00 97.06 104 ILE A O 1
ATOM 810 N N . LYS A 1 105 ? -7.662 34.251 9.710 1.00 94.88 105 LYS A N 1
ATOM 811 C CA . LYS A 1 105 ? -8.278 35.375 8.991 1.00 94.88 105 LYS A CA 1
ATOM 812 C C . LYS A 1 105 ? -7.821 35.432 7.532 1.00 94.88 105 LYS A C 1
ATOM 814 O O . LYS A 1 105 ? -8.631 35.671 6.638 1.00 94.88 105 LYS A O 1
ATOM 819 N N . ARG A 1 106 ? -6.522 35.228 7.280 1.00 95.12 106 ARG A N 1
ATOM 820 C CA . ARG A 1 106 ? -5.917 35.359 5.944 1.00 95.12 106 ARG A CA 1
ATOM 821 C C . ARG A 1 106 ? -4.604 34.585 5.828 1.00 95.12 106 ARG A C 1
ATOM 823 O O . ARG A 1 106 ? -3.910 34.408 6.825 1.00 95.12 106 ARG A O 1
ATOM 830 N N . ARG A 1 107 ? -4.238 34.156 4.617 1.00 96.44 107 ARG A N 1
ATOM 831 C CA . ARG A 1 107 ? -2.930 33.551 4.329 1.00 96.44 107 ARG A CA 1
ATOM 832 C C . ARG A 1 107 ? -1.957 34.641 3.895 1.00 96.44 107 ARG A C 1
ATOM 834 O O . ARG A 1 107 ? -2.097 35.187 2.805 1.00 96.44 107 ARG A O 1
ATOM 841 N N . ARG A 1 108 ? -0.976 34.934 4.748 1.00 96.44 108 ARG A N 1
ATOM 842 C CA . ARG A 1 108 ? 0.093 35.902 4.465 1.00 96.44 108 ARG A CA 1
ATOM 843 C C . ARG A 1 108 ? 1.379 35.265 3.960 1.00 96.44 108 ARG A C 1
ATOM 845 O O . ARG A 1 108 ? 2.273 35.958 3.488 1.00 96.44 108 ARG A O 1
ATOM 852 N N . TRP A 1 109 ? 1.487 33.950 4.087 1.00 97.44 109 TRP A N 1
ATOM 853 C CA . TRP A 1 109 ? 2.741 33.265 3.859 1.00 97.44 109 TRP A CA 1
ATOM 854 C C . TRP A 1 109 ? 2.577 31.943 3.112 1.00 97.44 109 TRP A C 1
ATOM 856 O O . TRP A 1 109 ? 1.687 31.149 3.420 1.00 97.44 109 TRP A O 1
ATOM 866 N N . LEU A 1 110 ? 3.491 31.700 2.173 1.00 97.56 110 LEU A N 1
ATOM 867 C CA . LEU A 1 110 ? 3.764 30.404 1.562 1.00 97.56 110 LEU A CA 1
ATOM 868 C C . LEU A 1 110 ? 5.060 29.850 2.170 1.00 97.56 110 LEU A C 1
ATOM 870 O O . LEU A 1 110 ? 6.121 30.458 2.018 1.00 97.56 110 LEU A O 1
ATOM 874 N N . LEU A 1 111 ? 4.965 28.705 2.850 1.00 98.12 111 LEU A N 1
ATOM 875 C CA . LEU A 1 111 ? 6.117 27.951 3.348 1.00 98.12 111 LEU A CA 1
ATOM 876 C C . LEU A 1 111 ? 6.503 26.880 2.342 1.00 98.12 111 LEU A C 1
ATOM 878 O O . LEU A 1 111 ? 5.684 26.021 2.037 1.00 98.12 111 LEU A O 1
ATOM 882 N N . ILE A 1 112 ? 7.757 26.890 1.910 1.00 98.06 112 ILE A N 1
ATOM 883 C CA . ILE A 1 112 ? 8.390 25.739 1.270 1.00 98.06 112 ILE A CA 1
ATOM 884 C C . ILE A 1 112 ? 9.321 25.122 2.310 1.00 98.06 112 ILE A C 1
ATOM 886 O O . ILE A 1 112 ? 10.329 25.733 2.671 1.00 98.06 112 ILE A O 1
ATOM 890 N N . ASP A 1 113 ? 8.957 23.942 2.802 1.00 97.88 113 ASP A N 1
ATOM 891 C CA . ASP A 1 113 ? 9.689 23.204 3.832 1.00 97.88 113 ASP A CA 1
ATOM 892 C C . ASP A 1 113 ? 10.444 22.035 3.188 1.00 97.88 113 ASP A C 1
ATOM 894 O O . ASP A 1 113 ? 9.827 21.099 2.685 1.00 97.88 113 ASP A O 1
ATOM 898 N N . CYS A 1 114 ? 11.772 22.134 3.126 1.00 96.44 114 CYS A N 1
ATOM 899 C CA . CYS A 1 114 ? 12.655 21.087 2.621 1.00 96.44 114 CYS A CA 1
ATOM 900 C C . CYS A 1 114 ? 13.195 20.282 3.800 1.00 96.44 114 CYS A C 1
ATOM 902 O O . CYS A 1 114 ? 14.057 20.770 4.537 1.00 96.44 114 CYS A O 1
ATOM 904 N N . ASP A 1 115 ? 12.747 19.038 3.927 1.00 90.31 115 ASP A N 1
ATOM 905 C CA . ASP A 1 115 ? 13.100 18.150 5.029 1.00 90.31 115 ASP A CA 1
ATOM 906 C C . ASP A 1 115 ? 13.850 16.919 4.497 1.00 90.31 115 ASP A C 1
ATOM 908 O O . ASP A 1 115 ? 13.484 16.322 3.479 1.00 90.31 115 ASP A O 1
ATOM 912 N N . ALA A 1 116 ? 14.926 16.535 5.184 1.00 90.81 116 ALA A N 1
ATOM 913 C CA . ALA A 1 116 ? 15.679 15.337 4.831 1.00 90.81 116 ALA A CA 1
ATOM 914 C C . ALA A 1 116 ? 14.889 14.060 5.163 1.00 90.81 116 ALA A C 1
ATOM 916 O O . ALA A 1 116 ? 14.240 13.970 6.212 1.00 90.81 116 ALA A O 1
ATOM 917 N N . VAL A 1 117 ? 14.987 13.052 4.295 1.00 90.44 117 VAL A N 1
ATOM 918 C CA . VAL A 1 117 ? 14.406 11.724 4.513 1.00 90.44 117 VAL A CA 1
ATOM 919 C C . VAL A 1 117 ? 15.204 11.012 5.607 1.00 90.44 117 VAL A C 1
ATOM 921 O O . VAL A 1 117 ? 16.382 10.712 5.444 1.00 90.44 117 VAL A O 1
ATOM 924 N N . ARG A 1 118 ? 14.559 10.751 6.748 1.00 90.62 118 ARG A N 1
ATOM 925 C CA . ARG A 1 118 ? 15.161 10.119 7.935 1.00 90.62 118 ARG A CA 1
ATOM 926 C C . ARG A 1 118 ? 14.092 9.392 8.765 1.00 90.62 118 ARG A C 1
ATOM 928 O O . ARG A 1 118 ? 12.906 9.701 8.617 1.00 90.62 118 ARG A O 1
ATOM 935 N N . PRO A 1 119 ? 14.474 8.489 9.688 1.00 90.06 119 PRO A N 1
ATOM 936 C CA . PRO A 1 119 ? 13.536 7.872 10.623 1.00 90.06 119 PRO A CA 1
ATOM 937 C C . PRO A 1 119 ? 12.694 8.894 11.401 1.00 90.06 119 PRO A C 1
ATOM 939 O O . PRO A 1 119 ? 13.157 9.975 11.775 1.00 90.06 119 PRO A O 1
ATOM 942 N N . ALA A 1 120 ? 11.439 8.545 11.680 1.00 87.56 120 ALA A N 1
ATOM 943 C CA . ALA A 1 120 ? 10.545 9.421 12.423 1.00 87.56 120 ALA A CA 1
ATOM 944 C C . ALA A 1 120 ? 11.036 9.635 13.868 1.00 87.56 120 ALA A C 1
ATOM 946 O O . ALA A 1 120 ? 11.454 8.703 14.549 1.00 87.56 120 ALA A O 1
ATOM 947 N N . GLY A 1 121 ? 10.932 10.873 14.355 1.00 88.81 121 GLY A N 1
ATOM 948 C CA . GLY A 1 121 ? 11.193 11.208 15.758 1.00 88.81 121 GLY A CA 1
ATOM 949 C C . GLY A 1 121 ? 12.640 11.557 16.118 1.00 88.81 121 GLY A C 1
ATOM 950 O O . GLY A 1 121 ? 12.869 11.888 17.277 1.00 88.81 121 GLY A O 1
ATOM 951 N N . ILE A 1 122 ? 13.584 11.565 15.169 1.00 93.00 122 ILE A N 1
ATOM 952 C CA . ILE A 1 122 ? 14.994 11.937 15.410 1.00 93.00 122 ILE A CA 1
ATOM 953 C C . ILE A 1 122 ? 15.424 13.187 14.622 1.00 93.00 122 ILE A C 1
ATOM 955 O O . ILE A 1 122 ? 14.808 13.541 13.614 1.00 93.00 122 ILE A O 1
ATOM 959 N N . SER A 1 123 ? 16.468 13.871 15.096 1.00 94.31 123 SER A N 1
ATOM 960 C CA . SER A 1 123 ? 17.105 14.999 14.399 1.00 94.31 123 SER A CA 1
ATOM 961 C C . SER A 1 123 ? 17.973 14.550 13.213 1.00 94.31 123 SER A C 1
ATOM 963 O O . SER A 1 123 ? 18.344 13.380 13.086 1.00 94.31 123 SER A O 1
ATOM 965 N N . ALA A 1 124 ? 18.263 15.485 12.306 1.00 95.12 124 ALA A N 1
ATOM 966 C CA . ALA A 1 124 ? 19.030 15.235 11.083 1.00 95.12 124 ALA A CA 1
ATOM 967 C C . ALA A 1 124 ? 20.513 15.088 11.415 1.00 95.12 124 ALA A C 1
ATOM 969 O O . ALA A 1 124 ? 21.014 15.793 12.302 1.00 95.12 124 ALA A O 1
ATOM 970 N N . SER A 1 125 ? 21.215 14.231 10.673 1.00 96.56 125 SER A N 1
ATOM 971 C CA . SER A 1 125 ? 22.681 14.293 10.634 1.00 96.56 125 SER A CA 1
ATOM 972 C C . SER A 1 125 ? 23.152 15.606 10.000 1.00 96.56 125 SER A C 1
ATOM 974 O O . SER A 1 125 ? 22.339 16.376 9.482 1.00 96.56 125 SER A O 1
ATOM 976 N N . ASP A 1 126 ? 24.443 15.918 10.097 1.00 95.94 126 ASP A N 1
ATOM 977 C CA . ASP A 1 126 ? 24.994 17.118 9.451 1.00 95.94 126 ASP A CA 1
ATOM 978 C C . ASP A 1 126 ? 24.849 17.041 7.922 1.00 95.94 126 ASP A C 1
ATOM 980 O O . ASP A 1 126 ? 24.482 18.024 7.282 1.00 95.94 126 ASP A O 1
ATOM 984 N N . GLU A 1 127 ? 25.037 15.856 7.339 1.00 95.38 127 GLU A N 1
ATOM 985 C CA . GLU A 1 127 ? 24.902 15.624 5.899 1.00 95.38 127 GLU A CA 1
ATOM 986 C C . GLU A 1 127 ? 23.447 15.751 5.430 1.00 95.38 127 GLU A C 1
ATOM 988 O O . GLU A 1 127 ? 23.173 16.420 4.435 1.00 95.38 127 GLU A O 1
ATOM 993 N N . GLU A 1 128 ? 22.507 15.142 6.161 1.00 96.81 128 GLU A N 1
ATOM 994 C CA . GLU A 1 128 ? 21.066 15.253 5.899 1.00 96.81 128 GLU A CA 1
ATOM 995 C C . GLU A 1 128 ? 20.603 16.719 5.982 1.00 96.81 128 GLU A C 1
ATOM 997 O O . GLU A 1 128 ? 19.875 17.208 5.114 1.00 96.81 128 GLU A O 1
ATOM 1002 N N . HIS A 1 129 ? 21.052 17.440 7.014 1.00 96.81 129 HIS A N 1
ATOM 1003 C CA . HIS A 1 129 ? 20.721 18.849 7.232 1.00 96.81 129 HIS A CA 1
ATOM 1004 C C . HIS A 1 129 ? 21.257 19.745 6.109 1.00 96.81 129 HIS A C 1
ATOM 1006 O O . HIS A 1 129 ? 20.505 20.548 5.549 1.00 96.81 129 HIS A O 1
ATOM 1012 N N . GLU A 1 130 ? 22.519 19.566 5.715 1.00 96.31 130 GLU A N 1
ATOM 1013 C CA . GLU A 1 130 ? 23.124 20.342 4.631 1.00 96.31 130 GLU A CA 1
ATOM 1014 C C . GLU A 1 130 ? 22.477 20.028 3.273 1.00 96.31 130 GLU A C 1
ATOM 1016 O O . GLU A 1 130 ? 22.254 20.938 2.470 1.00 96.31 130 GLU A O 1
ATOM 1021 N N . ALA A 1 131 ? 22.095 18.771 3.023 1.00 94.94 131 ALA A N 1
ATOM 1022 C CA . ALA A 1 131 ? 21.360 18.392 1.818 1.00 94.94 131 ALA A CA 1
ATOM 1023 C C . ALA A 1 131 ? 20.006 19.116 1.726 1.00 94.94 131 ALA A C 1
ATOM 1025 O O . ALA A 1 131 ? 19.651 19.645 0.666 1.00 94.94 131 ALA A O 1
ATOM 1026 N N . ALA A 1 132 ? 19.274 19.206 2.840 1.00 96.88 132 ALA A N 1
ATOM 1027 C CA . ALA A 1 132 ? 18.007 19.927 2.909 1.00 96.88 132 ALA A CA 1
ATOM 1028 C C . ALA A 1 132 ? 18.179 21.436 2.646 1.00 96.88 132 ALA A C 1
ATOM 1030 O O . ALA A 1 132 ? 17.440 22.020 1.845 1.00 96.88 132 ALA A O 1
ATOM 1031 N N . LEU A 1 133 ? 19.208 22.065 3.228 1.00 97.00 133 LEU A N 1
ATOM 1032 C CA . LEU A 1 133 ? 19.553 23.464 2.945 1.00 97.00 133 LEU A CA 1
ATOM 1033 C C . LEU A 1 133 ? 19.965 23.671 1.479 1.00 97.00 133 LEU A C 1
ATOM 1035 O O . LEU A 1 133 ? 19.569 24.656 0.849 1.00 97.00 133 LEU A O 1
ATOM 1039 N N . ALA A 1 134 ? 20.721 22.738 0.898 1.00 92.50 134 ALA A N 1
ATOM 1040 C CA . ALA A 1 134 ? 21.100 22.779 -0.509 1.00 92.50 134 ALA A CA 1
ATOM 1041 C C . ALA A 1 134 ? 19.880 22.684 -1.437 1.00 92.50 134 ALA A C 1
ATOM 1043 O O . ALA A 1 134 ? 19.816 23.406 -2.438 1.00 92.50 134 ALA A O 1
ATOM 1044 N N . ARG A 1 135 ? 18.885 21.853 -1.098 1.00 96.75 135 ARG A N 1
ATOM 1045 C CA . ARG A 1 135 ? 17.623 21.760 -1.846 1.00 96.75 135 ARG A CA 1
ATOM 1046 C C . ARG A 1 135 ? 16.843 23.069 -1.794 1.00 96.75 135 ARG A C 1
ATOM 1048 O O . ARG A 1 135 ? 16.466 23.574 -2.852 1.00 96.75 135 ARG A O 1
ATOM 1055 N N . ALA A 1 136 ? 16.709 23.672 -0.612 1.00 96.38 136 ALA A N 1
ATOM 1056 C CA . ALA A 1 136 ? 16.083 24.983 -0.460 1.00 96.38 136 ALA A CA 1
ATOM 1057 C C . ALA A 1 136 ? 16.794 26.048 -1.321 1.00 96.38 136 ALA A C 1
ATOM 1059 O O . ALA A 1 136 ? 16.143 26.790 -2.055 1.00 96.38 136 ALA A O 1
ATOM 1060 N N . ARG A 1 137 ? 18.135 26.072 -1.351 1.00 95.62 137 ARG A N 1
ATOM 1061 C CA . ARG A 1 137 ? 18.897 26.987 -2.229 1.00 95.62 137 ARG A CA 1
ATOM 1062 C C . ARG A 1 137 ? 18.632 26.747 -3.721 1.00 95.62 137 ARG A C 1
ATOM 1064 O O . ARG A 1 137 ? 18.537 27.708 -4.485 1.00 95.62 137 ARG A O 1
ATOM 1071 N N . ARG A 1 138 ? 18.483 25.489 -4.154 1.00 86.44 138 ARG A N 1
ATOM 1072 C CA . ARG A 1 138 ? 18.133 25.154 -5.548 1.00 86.44 138 ARG A CA 1
ATOM 1073 C C . ARG A 1 138 ? 16.729 25.633 -5.918 1.00 86.44 138 ARG A C 1
ATOM 1075 O O . ARG A 1 138 ? 16.570 26.213 -6.993 1.00 86.44 138 ARG A O 1
ATOM 1082 N N . ILE A 1 139 ? 15.746 25.426 -5.040 1.00 89.62 139 ILE A N 1
ATOM 1083 C CA . ILE A 1 139 ? 14.366 25.895 -5.243 1.00 89.62 139 ILE A CA 1
ATOM 1084 C C . ILE A 1 139 ? 14.329 27.421 -5.303 1.00 89.62 139 ILE A C 1
ATOM 1086 O O . ILE A 1 139 ? 13.742 27.979 -6.229 1.00 89.62 139 ILE A O 1
ATOM 1090 N N . TYR A 1 140 ? 15.029 28.095 -4.386 1.00 95.38 140 TYR A N 1
ATOM 1091 C CA . TYR A 1 140 ? 15.172 29.547 -4.418 1.00 95.38 140 TYR A CA 1
ATOM 1092 C C . TYR A 1 140 ? 15.714 30.013 -5.779 1.00 95.38 140 TYR A C 1
ATOM 1094 O O . TYR A 1 140 ? 15.056 30.787 -6.471 1.00 95.38 140 TYR A O 1
ATOM 1102 N N . GLY A 1 141 ? 16.842 29.461 -6.242 1.00 80.75 141 GLY A N 1
ATOM 1103 C CA . GLY A 1 141 ? 17.409 29.811 -7.550 1.00 80.75 141 GLY A CA 1
ATOM 1104 C C . GLY A 1 141 ? 16.482 29.517 -8.740 1.00 80.75 141 GLY A C 1
ATOM 1105 O O . GLY A 1 141 ? 16.516 30.230 -9.745 1.00 80.75 141 GLY A O 1
ATOM 1106 N N . TYR A 1 142 ? 15.639 28.487 -8.648 1.00 83.69 142 TYR A N 1
ATOM 1107 C CA . TYR A 1 142 ? 14.641 28.149 -9.665 1.00 83.69 142 TYR A CA 1
ATOM 1108 C C . TYR A 1 142 ? 13.488 29.159 -9.732 1.00 83.69 142 TYR A C 1
ATOM 1110 O O . TYR A 1 142 ? 13.073 29.533 -10.837 1.00 83.69 142 TYR A O 1
ATOM 1118 N N . LEU A 1 143 ? 12.992 29.602 -8.574 1.00 84.56 143 LEU A N 1
ATOM 1119 C CA . LEU A 1 143 ? 11.908 30.577 -8.457 1.00 84.56 143 LEU A CA 1
ATOM 1120 C C . LEU A 1 143 ? 12.384 31.989 -8.823 1.00 84.56 143 LEU A C 1
ATOM 1122 O O . LEU A 1 143 ? 11.706 32.678 -9.586 1.00 84.56 143 LEU A O 1
ATOM 1126 N N . SER A 1 144 ? 13.591 32.388 -8.411 1.00 90.06 144 SER A N 1
ATOM 1127 C CA . SER A 1 144 ? 14.172 33.687 -8.788 1.00 90.06 144 SER A CA 1
ATOM 1128 C C . SER A 1 144 ? 14.321 33.838 -10.302 1.00 90.06 144 SER A C 1
ATOM 1130 O O . SER A 1 144 ? 13.998 34.883 -10.861 1.00 90.06 144 SER A O 1
ATOM 1132 N N . LYS A 1 145 ? 14.721 32.770 -11.012 1.00 78.56 145 LYS A N 1
ATOM 1133 C CA . LYS A 1 145 ? 14.778 32.756 -12.490 1.00 78.56 145 LYS A CA 1
ATOM 1134 C C . LYS A 1 145 ? 13.409 32.944 -13.156 1.00 78.56 145 LYS A C 1
ATOM 1136 O O . LYS A 1 145 ? 13.352 33.293 -14.330 1.00 78.56 145 LYS A O 1
ATOM 1141 N N . ARG A 1 146 ? 12.318 32.714 -12.422 1.00 80.31 146 ARG A N 1
ATOM 1142 C CA . ARG A 1 146 ? 10.924 32.939 -12.847 1.00 80.31 146 ARG A CA 1
ATOM 1143 C C . ARG A 1 146 ? 10.370 34.273 -12.344 1.00 80.31 146 ARG A C 1
ATOM 1145 O O . ARG A 1 146 ? 9.167 34.506 -12.402 1.00 80.31 146 ARG A O 1
ATOM 1152 N N . GLY A 1 147 ? 11.249 35.146 -11.855 1.00 87.75 147 GLY A N 1
ATOM 1153 C CA . GLY A 1 147 ? 10.912 36.489 -11.406 1.00 87.75 147 GLY A CA 1
ATOM 1154 C C . GLY A 1 147 ? 10.258 36.545 -10.031 1.00 87.75 147 GLY A C 1
ATOM 1155 O O . GLY A 1 147 ? 9.700 37.585 -9.698 1.00 87.75 147 GLY A O 1
ATOM 1156 N N . TRP A 1 148 ? 10.282 35.465 -9.243 1.00 95.44 148 TRP A N 1
ATOM 1157 C CA . TRP A 1 148 ? 9.813 35.532 -7.859 1.00 95.44 148 TRP A CA 1
ATOM 1158 C C . TRP A 1 148 ? 10.726 36.451 -7.026 1.00 95.44 148 TRP A C 1
ATOM 1160 O O . TRP A 1 148 ? 11.938 36.462 -7.261 1.00 95.44 148 TRP A O 1
ATOM 1170 N N . PRO A 1 149 ? 10.168 37.214 -6.068 1.00 95.25 149 PRO A N 1
ATOM 1171 C CA . PRO A 1 149 ? 10.943 38.060 -5.162 1.00 95.25 149 PRO A CA 1
ATOM 1172 C C . PRO A 1 149 ? 11.854 37.236 -4.242 1.00 95.25 149 PRO A C 1
ATOM 1174 O O . PRO A 1 149 ? 11.741 36.016 -4.156 1.00 95.25 149 PRO A O 1
ATOM 1177 N N . GLU A 1 150 ? 12.768 37.889 -3.530 1.00 96.62 150 GLU A N 1
ATOM 1178 C CA . GLU A 1 150 ? 13.620 37.204 -2.554 1.00 96.62 150 GLU A CA 1
ATOM 1179 C C . GLU A 1 150 ? 12.795 36.732 -1.334 1.00 96.62 150 GLU A C 1
ATOM 1181 O O . GLU A 1 150 ? 12.063 37.538 -0.752 1.00 96.62 150 GLU A O 1
ATOM 1186 N N . PRO A 1 151 ? 12.889 35.451 -0.919 1.00 97.88 151 PRO A N 1
ATOM 1187 C CA . PRO A 1 151 ? 12.216 34.954 0.276 1.00 97.88 151 PRO A CA 1
ATOM 1188 C C . PRO A 1 151 ? 13.019 35.249 1.546 1.00 97.88 151 PRO A C 1
ATOM 1190 O O . PRO A 1 151 ? 14.222 35.516 1.508 1.00 97.88 151 PRO A O 1
ATOM 1193 N N . ILE A 1 152 ? 12.381 35.071 2.703 1.00 98.19 152 ILE A N 1
ATOM 1194 C CA . ILE A 1 152 ? 13.134 34.802 3.932 1.00 98.19 152 ILE A CA 1
ATOM 1195 C C . ILE A 1 152 ? 13.647 33.362 3.847 1.00 98.19 152 ILE A C 1
ATOM 1197 O O . ILE A 1 152 ? 12.866 32.433 3.639 1.00 98.19 152 ILE A O 1
ATOM 1201 N N . VAL A 1 153 ? 14.953 33.176 4.019 1.00 98.12 153 VAL A N 1
ATOM 1202 C CA . VAL A 1 153 ? 15.597 31.859 4.060 1.00 98.12 153 VAL A CA 1
ATOM 1203 C C . VAL A 1 153 ? 15.912 31.537 5.509 1.00 98.12 153 VAL A C 1
ATOM 1205 O O . VAL A 1 153 ? 16.562 32.327 6.198 1.00 98.12 153 VAL A O 1
ATOM 1208 N N . ALA A 1 154 ? 15.470 30.378 5.980 1.00 98.06 154 ALA A N 1
ATOM 1209 C CA . ALA A 1 154 ? 15.649 29.982 7.366 1.00 98.06 154 ALA A CA 1
ATOM 1210 C C . ALA A 1 154 ? 16.031 28.507 7.510 1.00 98.06 154 ALA A C 1
ATOM 1212 O O . ALA A 1 154 ? 15.778 27.678 6.640 1.00 98.06 154 ALA A O 1
ATOM 1213 N N . ASP A 1 155 ? 16.652 28.205 8.641 1.00 97.50 155 ASP A N 1
ATOM 1214 C CA . ASP A 1 155 ? 17.011 26.873 9.097 1.00 97.50 155 ASP A CA 1
ATOM 1215 C C . ASP A 1 155 ? 16.055 26.473 10.226 1.00 97.50 155 ASP A C 1
ATOM 1217 O O . ASP A 1 155 ? 15.956 27.157 11.251 1.00 97.50 155 ASP A O 1
ATOM 1221 N N . SER A 1 156 ? 15.337 25.364 10.051 1.00 95.31 156 SER A N 1
ATOM 1222 C CA . SER A 1 156 ? 14.397 24.838 11.050 1.00 95.31 156 SER A CA 1
ATOM 1223 C C . SER A 1 156 ? 15.085 24.099 12.209 1.00 95.31 156 SER A C 1
ATOM 1225 O O . SER A 1 156 ? 14.422 23.651 13.153 1.00 95.31 156 SER A O 1
ATOM 1227 N N . GLY A 1 157 ? 16.413 23.963 12.132 1.00 94.06 157 GLY A N 1
ATOM 1228 C CA . GLY A 1 157 ? 17.281 23.109 12.940 1.00 94.06 157 GLY A CA 1
ATOM 1229 C C . GLY A 1 157 ? 17.449 21.701 12.355 1.00 94.06 157 GLY A C 1
ATOM 1230 O O . GLY A 1 157 ? 18.275 20.921 12.825 1.00 94.06 157 GLY A O 1
ATOM 1231 N N . ASN A 1 158 ? 16.642 21.350 11.355 1.00 92.94 158 ASN A N 1
ATOM 1232 C CA . ASN A 1 158 ? 16.559 20.001 10.806 1.00 92.94 158 ASN A CA 1
ATOM 1233 C C . ASN A 1 158 ? 16.377 19.955 9.282 1.00 92.94 158 ASN A C 1
ATOM 1235 O O . ASN A 1 158 ? 16.482 18.870 8.715 1.00 92.94 158 ASN A O 1
ATOM 1239 N N . GLY A 1 159 ? 16.117 21.102 8.658 1.00 95.06 159 GLY A N 1
ATOM 1240 C CA . GLY A 1 159 ? 15.804 21.261 7.246 1.00 95.06 159 GLY A CA 1
ATOM 1241 C C . GLY A 1 159 ? 15.804 22.742 6.854 1.00 95.06 159 GLY A C 1
ATOM 1242 O O . GLY A 1 159 ? 16.015 23.621 7.697 1.00 95.06 159 GLY A O 1
ATOM 1243 N N . GLY A 1 160 ? 15.587 23.017 5.570 1.00 96.94 160 GLY A N 1
ATOM 1244 C CA . GLY A 1 160 ? 15.605 24.367 5.008 1.00 96.94 160 GLY A CA 1
ATOM 1245 C C . GLY A 1 160 ? 14.207 24.902 4.728 1.00 96.94 160 GLY A C 1
ATOM 1246 O O . GLY A 1 160 ? 13.412 24.238 4.075 1.00 96.94 160 GLY A O 1
ATOM 1247 N N . HIS A 1 161 ? 13.921 26.125 5.163 1.00 98.31 161 HIS A N 1
ATOM 1248 C CA . HIS A 1 161 ? 12.658 26.811 4.901 1.00 98.31 161 HIS A CA 1
ATOM 1249 C C . HIS A 1 161 ? 12.860 28.003 3.953 1.00 98.31 161 HIS A C 1
ATOM 1251 O O . HIS A 1 161 ? 13.769 28.816 4.153 1.00 98.31 161 HIS A O 1
ATOM 1257 N N . LEU A 1 162 ? 11.965 28.158 2.972 1.00 98.31 162 LEU A N 1
ATOM 1258 C CA . LEU A 1 162 ? 11.785 29.399 2.209 1.00 98.31 162 LEU A CA 1
ATOM 1259 C C . LEU A 1 162 ? 10.401 29.978 2.501 1.00 98.31 162 LEU A C 1
ATOM 1261 O O . LEU A 1 162 ? 9.394 29.285 2.345 1.00 98.31 162 LEU A O 1
ATOM 1265 N N . LEU A 1 163 ? 10.354 31.241 2.920 1.00 98.12 163 LEU A N 1
ATOM 1266 C CA . LEU A 1 163 ? 9.124 31.923 3.322 1.00 98.12 163 LEU A CA 1
ATOM 1267 C C . LEU A 1 163 ? 8.844 33.047 2.329 1.00 98.12 163 LEU A C 1
ATOM 1269 O O . LEU A 1 163 ? 9.562 34.051 2.291 1.00 98.12 163 LEU A O 1
ATOM 1273 N N . TYR A 1 164 ? 7.802 32.864 1.528 1.00 98.12 164 TYR A N 1
ATOM 1274 C CA . TYR A 1 164 ? 7.357 33.838 0.541 1.00 98.12 164 TYR A CA 1
ATOM 1275 C C . TYR A 1 164 ? 6.125 34.579 1.050 1.00 98.12 164 TYR A C 1
ATOM 1277 O O . TYR A 1 164 ? 5.160 33.954 1.499 1.00 98.12 164 TYR A O 1
ATOM 1285 N N . LEU A 1 165 ? 6.161 35.909 0.974 1.00 97.94 165 LEU A N 1
ATOM 1286 C CA . LEU A 1 165 ? 5.010 36.746 1.290 1.00 97.94 165 LEU A CA 1
ATOM 1287 C C . LEU A 1 165 ? 3.949 36.572 0.193 1.00 97.94 165 LEU A C 1
ATOM 1289 O O . LEU A 1 165 ? 4.263 36.698 -0.988 1.00 97.94 165 LEU A O 1
ATOM 1293 N N . ILE A 1 166 ? 2.710 36.288 0.581 1.00 97.56 166 ILE A N 1
ATOM 1294 C CA . ILE A 1 166 ? 1.545 36.162 -0.310 1.00 97.56 166 ILE A CA 1
ATOM 1295 C C . ILE A 1 166 ? 0.352 36.891 0.313 1.00 97.56 166 ILE A C 1
ATOM 1297 O O . ILE A 1 166 ? 0.369 37.165 1.512 1.00 97.56 166 ILE A O 1
ATOM 1301 N N . ASP A 1 167 ? -0.702 37.152 -0.461 1.00 95.56 167 ASP A N 1
ATOM 1302 C CA . ASP A 1 167 ? -1.926 37.767 0.064 1.00 95.56 167 ASP A CA 1
ATOM 1303 C C . ASP A 1 167 ? -3.202 37.048 -0.406 1.00 95.56 167 ASP A C 1
ATOM 1305 O O . ASP A 1 167 ? -3.973 37.537 -1.232 1.00 95.56 167 ASP A O 1
ATOM 1309 N N . LEU A 1 168 ? -3.453 35.852 0.140 1.00 95.38 168 LEU A N 1
ATOM 1310 C CA . LEU A 1 168 ? -4.583 35.003 -0.261 1.00 95.38 168 LEU A CA 1
ATOM 1311 C C . LEU A 1 168 ? -5.680 34.940 0.814 1.00 95.38 168 LEU A C 1
ATOM 1313 O O . LEU A 1 168 ? -5.380 34.997 2.012 1.00 95.38 168 LEU A O 1
ATOM 1317 N N . PRO A 1 169 ? -6.963 34.784 0.433 1.00 93.25 169 PRO A N 1
ATOM 1318 C CA . PRO A 1 169 ? -8.019 34.440 1.387 1.00 93.25 169 PRO A CA 1
ATOM 1319 C C . PRO A 1 169 ? -7.704 33.125 2.123 1.00 93.25 169 PRO A C 1
ATOM 1321 O O . PRO A 1 169 ? -6.884 32.324 1.676 1.00 93.25 169 PRO A O 1
ATOM 1324 N N . ARG A 1 170 ? -8.376 32.876 3.258 1.00 89.31 170 ARG A N 1
ATOM 1325 C CA . ARG A 1 170 ? -8.253 31.604 4.002 1.00 89.31 170 ARG A CA 1
ATOM 1326 C C . ARG A 1 170 ? -8.456 30.393 3.080 1.00 89.31 170 ARG A C 1
ATOM 1328 O O . ARG A 1 170 ? -7.636 29.477 3.087 1.00 89.31 170 ARG A O 1
ATOM 1335 N N . GLY A 1 171 ? -9.542 30.404 2.305 1.00 87.56 171 GLY A N 1
ATOM 1336 C CA . GLY A 1 171 ? -9.801 29.426 1.252 1.00 87.56 171 GLY A CA 1
ATOM 1337 C C . GLY A 1 171 ? -9.183 29.901 -0.056 1.00 87.56 171 GLY A C 1
ATOM 1338 O O . GLY A 1 171 ? -9.735 30.780 -0.700 1.00 87.56 171 GLY A O 1
ATOM 1339 N N . ASP A 1 172 ? -8.045 29.330 -0.428 1.00 87.56 172 ASP A N 1
ATOM 1340 C CA . ASP A 1 172 ? -7.253 29.682 -1.612 1.00 87.56 172 ASP A CA 1
ATOM 1341 C C . ASP A 1 172 ? -7.531 28.766 -2.816 1.00 87.56 172 ASP A C 1
ATOM 1343 O O . ASP A 1 172 ? -6.705 28.662 -3.720 1.00 87.56 172 ASP A O 1
ATOM 1347 N N . GLU A 1 173 ? -8.648 28.031 -2.788 1.00 86.56 173 GLU A N 1
ATOM 1348 C CA . GLU A 1 173 ? -9.034 27.052 -3.820 1.00 86.56 173 GLU A CA 1
ATOM 1349 C C . GLU A 1 173 ? -7.914 26.037 -4.138 1.00 86.56 173 GLU A C 1
ATOM 1351 O O . GLU A 1 173 ? -7.741 25.581 -5.271 1.00 86.56 173 GLU A O 1
ATOM 1356 N N . GLY A 1 174 ? -7.101 25.707 -3.128 1.00 87.12 174 GLY A N 1
ATOM 1357 C CA . GLY A 1 174 ? -5.981 24.774 -3.237 1.00 87.12 174 GLY A CA 1
ATOM 1358 C C . GLY A 1 174 ? -4.764 25.311 -3.996 1.00 87.12 174 GLY A C 1
ATOM 1359 O O . GLY A 1 174 ? -3.891 24.521 -4.352 1.00 87.12 174 GLY A O 1
ATOM 1360 N N . LEU A 1 175 ? -4.675 26.617 -4.272 1.00 87.62 175 LEU A N 1
ATOM 1361 C CA . LEU A 1 175 ? -3.554 27.210 -5.006 1.00 87.62 175 LEU A CA 1
ATOM 1362 C C . LEU A 1 175 ? -2.202 26.939 -4.332 1.00 87.62 175 LEU A C 1
ATOM 1364 O O . LEU A 1 175 ? -1.280 26.467 -4.994 1.00 87.62 175 LEU A O 1
ATOM 1368 N N . VAL A 1 176 ? -2.090 27.163 -3.019 1.00 93.25 176 VAL A N 1
ATOM 1369 C CA . VAL A 1 176 ? -0.869 26.893 -2.242 1.00 93.25 176 VAL A CA 1
ATOM 1370 C C . VAL A 1 176 ? -0.481 25.420 -2.339 1.00 93.25 176 VAL A C 1
ATOM 1372 O O . VAL A 1 176 ? 0.682 25.103 -2.578 1.00 93.25 176 VAL A O 1
ATOM 1375 N N . GLN A 1 177 ? -1.454 24.513 -2.221 1.00 90.31 177 GLN A N 1
ATOM 1376 C CA . GLN A 1 177 ? -1.210 23.076 -2.343 1.00 90.31 177 GLN A CA 1
ATOM 1377 C C . GLN A 1 177 ? -0.679 22.711 -3.735 1.00 90.31 177 GLN A C 1
ATOM 1379 O O . GLN A 1 177 ? 0.262 21.928 -3.839 1.00 90.31 177 GLN A O 1
ATOM 1384 N N . ARG A 1 178 ? -1.229 23.303 -4.804 1.00 88.69 178 ARG A N 1
ATOM 1385 C CA . ARG A 1 178 ? -0.761 23.067 -6.180 1.00 88.69 178 ARG A CA 1
ATOM 1386 C C . ARG A 1 178 ? 0.636 23.630 -6.444 1.00 88.69 178 ARG A C 1
ATOM 1388 O O . ARG A 1 178 ? 1.376 23.013 -7.205 1.00 88.69 178 ARG A O 1
ATOM 1395 N N . VAL A 1 179 ? 1.004 24.763 -5.838 1.00 84.19 179 VAL A N 1
ATOM 1396 C CA . VAL A 1 179 ? 2.376 25.304 -5.904 1.00 84.19 179 VAL A CA 1
ATOM 1397 C C . VAL A 1 179 ? 3.356 24.362 -5.208 1.00 84.19 179 VAL A C 1
ATOM 1399 O O . VAL A 1 179 ? 4.384 24.014 -5.783 1.00 84.19 179 VAL A O 1
ATOM 1402 N N . LEU A 1 180 ? 3.035 23.905 -3.995 1.00 91.38 180 LEU A N 1
ATOM 1403 C CA . LEU A 1 180 ? 3.904 22.989 -3.252 1.00 91.38 180 LEU A CA 1
ATOM 1404 C C . LEU A 1 180 ? 4.037 21.633 -3.948 1.00 91.38 180 LEU A C 1
ATOM 1406 O O . LEU A 1 180 ? 5.144 21.116 -4.037 1.00 91.38 180 LEU A O 1
ATOM 1410 N N . ALA A 1 181 ? 2.948 21.100 -4.506 1.00 76.12 181 ALA A N 1
ATOM 1411 C CA . ALA A 1 181 ? 2.976 19.866 -5.286 1.00 76.12 181 ALA A CA 1
ATOM 1412 C C . ALA A 1 181 ? 3.851 19.987 -6.546 1.00 76.12 181 ALA A C 1
ATOM 1414 O O . ALA A 1 181 ? 4.631 19.083 -6.828 1.00 76.12 181 ALA A O 1
ATOM 1415 N N . ALA A 1 182 ? 3.781 21.115 -7.266 1.00 65.44 182 ALA A N 1
ATOM 1416 C CA . ALA A 1 182 ? 4.653 21.365 -8.416 1.00 65.44 182 ALA A CA 1
ATOM 1417 C C . ALA A 1 182 ? 6.135 21.418 -8.015 1.00 65.44 182 ALA A C 1
ATOM 1419 O O . ALA A 1 182 ? 7.003 20.916 -8.727 1.00 65.44 182 ALA A O 1
ATOM 1420 N N . LEU A 1 183 ? 6.442 22.038 -6.872 1.00 72.25 183 LEU A N 1
ATOM 1421 C CA . LEU A 1 183 ? 7.806 22.089 -6.355 1.00 72.25 183 LEU A CA 1
ATOM 1422 C C . LEU A 1 183 ? 8.289 20.709 -5.900 1.00 72.25 183 LEU A C 1
ATOM 1424 O O . LEU A 1 183 ? 9.421 20.357 -6.212 1.00 72.25 183 LEU A O 1
ATOM 1428 N N . ALA A 1 184 ? 7.444 19.918 -5.240 1.00 76.31 184 ALA A N 1
ATOM 1429 C CA . ALA A 1 184 ? 7.757 18.542 -4.870 1.00 76.31 184 ALA A CA 1
ATOM 1430 C C . ALA A 1 184 ? 8.048 17.673 -6.108 1.00 76.31 184 ALA A C 1
ATOM 1432 O O . ALA A 1 184 ? 9.078 17.014 -6.162 1.00 76.31 184 ALA A O 1
ATOM 1433 N N . GLU A 1 185 ? 7.237 17.752 -7.170 1.00 62.06 185 GLU A N 1
ATOM 1434 C CA . GLU A 1 185 ? 7.473 17.005 -8.421 1.00 62.06 185 GLU A CA 1
ATOM 1435 C C . GLU A 1 185 ? 8.848 17.301 -9.046 1.00 62.06 185 GLU A C 1
ATOM 1437 O O . GLU A 1 185 ? 9.509 16.416 -9.587 1.00 62.06 185 GLU A O 1
ATOM 1442 N N . LEU A 1 186 ? 9.300 18.553 -8.962 1.00 56.16 186 LEU A N 1
ATOM 1443 C CA . LEU A 1 186 ? 10.563 18.992 -9.556 1.00 56.16 186 LEU A CA 1
ATOM 1444 C C . LEU A 1 186 ? 11.783 18.749 -8.663 1.00 56.16 186 LEU A C 1
ATOM 1446 O O . LEU A 1 186 ? 12.912 18.692 -9.162 1.00 56.16 186 LEU A O 1
ATOM 1450 N N . PHE A 1 187 ? 11.575 18.711 -7.349 1.00 77.69 187 PHE A N 1
ATOM 1451 C CA . PHE A 1 187 ? 12.642 18.809 -6.364 1.00 77.69 187 PHE A CA 1
ATOM 1452 C C . PHE A 1 187 ? 12.592 17.732 -5.287 1.00 77.69 187 PHE A C 1
ATOM 1454 O O . PHE A 1 187 ? 13.407 17.831 -4.384 1.00 77.69 187 PHE A O 1
ATOM 1461 N N . ASP A 1 188 ? 11.740 16.715 -5.354 1.00 77.62 188 ASP A N 1
ATOM 1462 C CA . ASP A 1 188 ? 11.800 15.567 -4.444 1.00 77.62 188 ASP A CA 1
ATOM 1463 C C . ASP A 1 188 ? 12.785 14.505 -4.943 1.00 77.62 188 ASP A C 1
ATOM 1465 O O . ASP A 1 188 ? 12.856 14.198 -6.130 1.00 77.62 188 ASP A O 1
ATOM 1469 N N . ASP A 1 189 ? 13.525 13.897 -4.018 1.00 76.88 189 ASP A N 1
ATOM 1470 C CA . ASP A 1 189 ? 14.304 12.676 -4.256 1.00 76.88 189 ASP A CA 1
ATOM 1471 C C . ASP A 1 189 ? 14.391 11.834 -2.978 1.00 76.88 189 ASP A C 1
ATOM 1473 O O . ASP A 1 189 ? 13.666 12.093 -2.015 1.00 76.88 189 ASP A O 1
ATOM 1477 N N . ASP A 1 190 ? 15.226 10.798 -2.970 1.00 82.19 190 ASP A N 1
ATOM 1478 C CA . ASP A 1 190 ? 15.354 9.873 -1.837 1.00 82.19 190 ASP A CA 1
ATOM 1479 C C . ASP A 1 190 ? 16.072 10.493 -0.626 1.00 82.19 190 ASP A C 1
ATOM 1481 O O . ASP A 1 190 ? 16.118 9.884 0.440 1.00 82.19 190 ASP A O 1
ATOM 1485 N N . ILE A 1 191 ? 16.624 11.707 -0.770 1.00 83.44 191 ILE A N 1
ATOM 1486 C CA . ILE A 1 191 ? 17.414 12.388 0.264 1.00 83.44 191 ILE A CA 1
ATOM 1487 C C . ILE A 1 191 ? 16.628 13.548 0.880 1.00 83.44 191 ILE A C 1
ATOM 1489 O O . ILE A 1 191 ? 16.666 13.733 2.095 1.00 83.44 191 ILE A O 1
ATOM 1493 N N . VAL A 1 192 ? 15.917 14.340 0.072 1.00 90.19 192 VAL A N 1
ATOM 1494 C CA . VAL A 1 192 ? 15.161 15.515 0.536 1.00 90.19 192 VAL A CA 1
ATOM 1495 C C . VAL A 1 192 ? 13.793 15.566 -0.130 1.00 90.19 192 VAL A C 1
ATOM 1497 O O . VAL A 1 192 ? 13.684 15.400 -1.348 1.00 90.19 192 VAL A O 1
ATOM 1500 N N . LYS A 1 193 ? 12.767 15.864 0.670 1.00 91.19 193 LYS A N 1
ATOM 1501 C CA . LYS A 1 193 ? 11.389 16.086 0.222 1.00 91.19 193 LYS A CA 1
ATOM 1502 C C . LYS A 1 193 ? 10.933 17.508 0.538 1.00 91.19 193 LYS A C 1
ATOM 1504 O O . LYS A 1 193 ? 11.330 18.077 1.556 1.00 91.19 193 LYS A O 1
ATOM 1509 N N . VAL A 1 194 ? 10.081 18.064 -0.315 1.00 91.25 194 VAL A N 1
ATOM 1510 C CA . VAL A 1 194 ? 9.306 19.277 -0.045 1.00 91.25 194 VAL A CA 1
ATOM 1511 C C . VAL A 1 194 ? 8.001 18.868 0.644 1.00 91.25 194 VAL A C 1
ATOM 1513 O O . VAL A 1 194 ? 7.180 18.171 0.051 1.00 91.25 194 VAL A O 1
ATOM 1516 N N . ASP A 1 195 ? 7.777 19.282 1.893 1.00 93.31 195 ASP A N 1
ATOM 1517 C CA . ASP A 1 195 ? 6.574 18.880 2.633 1.00 93.31 195 ASP A CA 1
ATOM 1518 C C . ASP A 1 195 ? 5.320 19.584 2.091 1.00 93.31 195 ASP A C 1
ATOM 1520 O O . ASP A 1 195 ? 5.009 20.722 2.435 1.00 93.31 195 ASP A O 1
ATOM 1524 N N . VAL A 1 196 ? 4.542 18.882 1.267 1.00 89.25 196 VAL A N 1
ATOM 1525 C CA . VAL A 1 196 ? 3.271 19.384 0.720 1.00 89.25 196 VAL A CA 1
ATOM 1526 C C . VAL A 1 196 ? 2.165 19.508 1.773 1.00 89.25 196 VAL A C 1
ATOM 1528 O O . VAL A 1 196 ? 1.177 20.216 1.557 1.00 89.25 196 VAL A O 1
ATOM 1531 N N . LYS A 1 197 ? 2.305 18.861 2.941 1.00 90.19 197 LYS A N 1
ATOM 1532 C CA . LYS A 1 197 ? 1.293 18.898 4.009 1.00 90.19 197 LYS A CA 1
ATOM 1533 C C . LYS A 1 197 ? 1.261 20.253 4.707 1.00 90.19 197 LYS A C 1
ATOM 1535 O O . LYS A 1 197 ? 0.282 20.545 5.393 1.00 90.19 197 LYS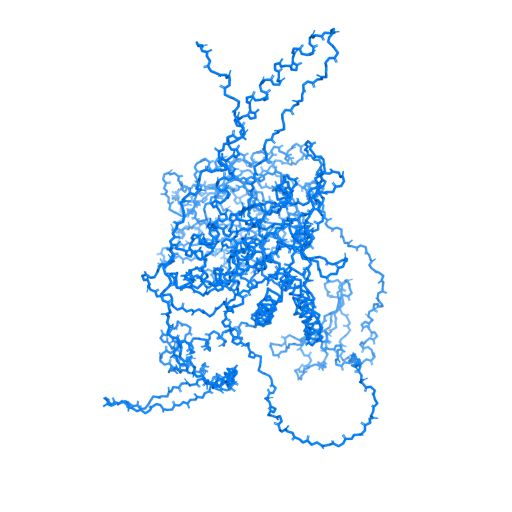 A O 1
ATOM 1540 N N . VAL A 1 198 ? 2.258 21.118 4.504 1.00 94.06 198 VAL A N 1
ATOM 1541 C CA . VAL A 1 198 ? 2.287 22.481 5.065 1.00 94.06 198 VAL A CA 1
ATOM 1542 C C . VAL A 1 198 ? 1.276 23.444 4.420 1.00 94.06 198 VAL A C 1
ATOM 1544 O O . VAL A 1 198 ? 1.178 24.594 4.842 1.00 94.06 198 VAL A O 1
ATOM 1547 N N . ALA A 1 199 ? 0.488 22.983 3.441 1.00 93.56 199 ALA A N 1
ATOM 1548 C CA . ALA A 1 199 ? -0.440 23.804 2.665 1.00 93.56 199 ALA A CA 1
ATOM 1549 C C . ALA A 1 199 ? -1.662 24.346 3.436 1.00 93.56 199 ALA A C 1
ATOM 1551 O O . ALA A 1 199 ? -2.315 25.278 2.957 1.00 93.56 199 ALA A O 1
ATOM 1552 N N . ASN A 1 200 ? -2.028 23.788 4.594 1.00 94.69 200 ASN A N 1
ATOM 1553 C CA . ASN A 1 200 ? -3.223 24.230 5.324 1.00 94.69 200 ASN A CA 1
ATOM 1554 C C . ASN A 1 200 ? -3.022 25.610 6.007 1.00 94.69 200 ASN A C 1
ATOM 1556 O O . ASN A 1 200 ? -1.909 25.922 6.434 1.00 94.69 200 ASN A O 1
ATOM 1560 N N . PRO A 1 201 ? -4.069 26.450 6.142 1.00 93.88 201 PRO A N 1
ATOM 1561 C CA . PRO A 1 201 ? -3.947 27.816 6.669 1.00 93.88 201 PRO A CA 1
ATOM 1562 C C . PRO A 1 201 ? -3.341 27.925 8.076 1.00 93.88 201 PRO A C 1
ATOM 1564 O O . PRO A 1 201 ? -2.539 28.829 8.321 1.00 93.88 201 PRO A O 1
ATOM 1567 N N . ALA A 1 202 ? -3.710 27.028 8.998 1.00 95.56 202 ALA A N 1
ATOM 1568 C CA . ALA A 1 202 ? -3.272 27.057 10.397 1.00 95.56 202 ALA A CA 1
ATOM 1569 C C . ALA A 1 202 ? -1.976 26.270 10.643 1.00 95.56 202 ALA A C 1
ATOM 1571 O O . ALA A 1 202 ? -1.709 25.821 11.763 1.00 95.56 202 ALA A O 1
ATOM 1572 N N . ARG A 1 203 ? -1.168 26.043 9.600 1.00 96.75 203 ARG A N 1
ATOM 1573 C CA . ARG A 1 203 ? 0.097 25.319 9.721 1.00 96.75 203 ARG A CA 1
ATOM 1574 C C . ARG A 1 203 ? 1.026 26.018 10.716 1.00 96.75 203 ARG A C 1
ATOM 1576 O O . ARG A 1 203 ? 1.373 27.185 10.555 1.00 96.75 203 ARG A O 1
ATOM 1583 N N . ILE A 1 204 ? 1.456 25.267 11.727 1.00 96.06 204 ILE A N 1
ATOM 1584 C CA . ILE A 1 204 ? 2.444 25.717 12.707 1.00 96.06 204 ILE A CA 1
ATOM 1585 C C . ILE A 1 204 ? 3.853 25.633 12.108 1.00 96.06 204 ILE A C 1
ATOM 1587 O O . ILE A 1 204 ? 4.218 24.624 11.506 1.00 96.06 204 ILE A O 1
ATOM 1591 N N . TRP A 1 205 ? 4.640 26.690 12.265 1.00 95.44 205 TRP A N 1
ATOM 1592 C CA . TRP A 1 205 ? 6.020 26.797 11.791 1.00 95.44 205 TRP A CA 1
ATOM 1593 C C . TRP A 1 205 ? 6.972 26.803 12.967 1.00 95.44 205 TRP A C 1
ATOM 1595 O O . TRP A 1 205 ? 6.581 27.178 14.068 1.00 95.44 205 TRP A O 1
ATOM 1605 N N . LYS A 1 206 ? 8.234 26.424 12.759 1.00 95.62 206 LYS A N 1
ATOM 1606 C CA . LYS A 1 206 ? 9.253 26.580 13.800 1.00 95.62 206 LYS A CA 1
ATOM 1607 C C . LYS A 1 206 ? 9.317 28.049 14.244 1.00 95.62 206 LYS A C 1
ATOM 1609 O O . LYS A 1 206 ? 9.401 28.935 13.398 1.00 95.62 206 LYS A O 1
ATOM 1614 N N . LEU A 1 207 ? 9.295 28.301 15.554 1.00 97.56 207 LEU A N 1
ATOM 1615 C CA . LEU A 1 207 ? 9.651 29.619 16.074 1.00 97.56 207 LEU A CA 1
ATOM 1616 C C . LEU A 1 207 ? 11.172 29.752 15.997 1.00 97.56 207 LEU A C 1
ATOM 1618 O O . LEU A 1 207 ? 11.874 29.131 16.796 1.00 97.56 207 LEU A O 1
ATOM 1622 N N . TYR A 1 208 ? 11.678 30.498 15.016 1.00 98.12 208 TYR A N 1
ATOM 1623 C CA . TYR A 1 208 ? 13.120 30.699 14.863 1.00 98.12 208 TYR A CA 1
ATOM 1624 C C . TYR A 1 208 ? 13.712 31.357 16.116 1.00 98.12 208 TYR A C 1
ATOM 1626 O O . TYR A 1 208 ? 13.060 32.170 16.765 1.00 98.12 208 TYR A O 1
ATOM 1634 N N . GLY A 1 209 ? 14.922 30.941 16.482 1.00 96.88 209 GLY A N 1
ATOM 1635 C CA . GLY A 1 209 ? 15.540 31.211 17.778 1.00 96.88 209 GLY A CA 1
ATOM 1636 C C . GLY A 1 209 ? 15.151 30.202 18.868 1.00 96.88 209 GLY A C 1
ATOM 1637 O O . GLY A 1 209 ? 15.401 30.447 20.045 1.00 96.88 209 GLY A O 1
ATOM 1638 N N . THR A 1 210 ? 14.555 29.056 18.508 1.00 96.88 210 THR A N 1
ATOM 1639 C CA . THR A 1 210 ? 14.313 27.934 19.438 1.00 96.88 210 THR A CA 1
ATOM 1640 C C . THR A 1 210 ? 15.038 26.655 19.013 1.00 96.88 210 THR A C 1
ATOM 1642 O O . THR A 1 210 ? 15.214 26.388 17.818 1.00 96.88 210 THR A O 1
ATOM 1645 N N . LEU A 1 211 ? 15.471 25.849 19.989 1.00 95.81 211 LEU A N 1
ATOM 1646 C CA . LEU A 1 211 ? 16.189 24.595 19.735 1.00 95.81 211 LEU A CA 1
ATOM 1647 C C . LEU A 1 211 ? 15.239 23.501 19.205 1.00 95.81 211 LEU A C 1
ATOM 1649 O O . LEU A 1 211 ? 14.141 23.297 19.732 1.00 95.81 211 LEU A O 1
ATOM 1653 N N . ALA A 1 212 ? 15.654 22.780 18.161 1.00 95.00 212 ALA A N 1
ATOM 1654 C CA . ALA A 1 212 ? 14.921 21.639 17.619 1.00 95.00 212 ALA A CA 1
ATOM 1655 C C . ALA A 1 212 ? 15.398 20.321 18.259 1.00 95.00 212 ALA A C 1
ATOM 1657 O O . ALA A 1 212 ? 16.477 19.823 17.939 1.00 95.00 212 ALA A O 1
ATOM 1658 N N . CYS A 1 213 ? 14.566 19.737 19.127 1.00 93.25 213 CYS A N 1
ATOM 1659 C CA . CYS A 1 213 ? 14.949 18.635 20.017 1.00 93.25 213 CYS A CA 1
ATOM 1660 C C . CYS A 1 213 ? 14.213 17.323 19.689 1.00 93.25 213 CYS A C 1
ATOM 1662 O O . CYS A 1 213 ? 13.504 16.766 20.533 1.00 93.25 213 CYS A O 1
ATOM 1664 N N . LYS A 1 214 ? 14.298 16.851 18.438 1.00 90.88 214 LYS A N 1
ATOM 1665 C CA . LYS A 1 214 ? 13.715 15.557 18.040 1.00 90.88 214 LYS A CA 1
ATOM 1666 C C . LYS A 1 214 ? 14.661 14.422 18.462 1.00 90.88 214 LYS A C 1
ATOM 1668 O O . LYS A 1 214 ? 15.793 14.362 17.991 1.00 90.88 214 LYS A O 1
ATOM 1673 N N . GLY A 1 215 ? 14.192 13.521 19.325 1.00 90.88 215 GLY A N 1
ATOM 1674 C CA . GLY A 1 215 ? 14.994 12.406 19.845 1.00 90.88 215 GLY A CA 1
ATOM 1675 C C . GLY A 1 215 ? 16.118 12.870 20.774 1.00 90.88 215 GLY A C 1
ATOM 1676 O O . GLY A 1 215 ? 16.100 14.004 21.255 1.00 90.88 215 GLY A O 1
ATOM 1677 N N . ASP A 1 216 ? 17.100 12.005 21.019 1.00 91.69 216 ASP A N 1
ATOM 1678 C CA . ASP A 1 216 ? 18.256 12.329 21.861 1.00 91.69 216 ASP A CA 1
ATOM 1679 C C . ASP A 1 216 ? 19.283 13.194 21.120 1.00 91.69 216 ASP A C 1
ATOM 1681 O O . ASP A 1 216 ? 19.461 13.079 19.908 1.00 91.69 216 ASP A O 1
ATOM 1685 N N . ASN A 1 217 ? 19.969 14.067 21.862 1.00 93.81 217 ASN A N 1
ATOM 1686 C CA . ASN A 1 217 ? 21.054 14.886 21.327 1.00 93.81 217 ASN A CA 1
ATOM 1687 C C . ASN A 1 217 ? 22.355 14.076 21.317 1.00 93.81 217 ASN A C 1
ATOM 1689 O O . ASN A 1 217 ? 22.988 13.908 22.361 1.00 93.81 217 ASN A O 1
ATOM 1693 N N . ILE A 1 218 ? 22.751 13.580 20.149 1.00 91.12 218 ILE A N 1
ATOM 1694 C CA . ILE A 1 218 ? 23.952 12.753 19.973 1.00 91.12 218 ILE A CA 1
ATOM 1695 C C . ILE A 1 218 ? 24.879 13.366 18.916 1.00 91.12 218 ILE A C 1
ATOM 1697 O O . ILE A 1 218 ? 24.381 14.036 18.011 1.00 91.12 218 ILE A O 1
ATOM 1701 N N . PRO A 1 219 ? 26.206 13.129 18.976 1.00 90.50 219 PRO A N 1
ATOM 1702 C CA . PRO A 1 219 ? 27.174 13.825 18.123 1.00 90.50 219 PRO A CA 1
ATOM 1703 C C . PRO A 1 219 ? 26.876 13.784 16.619 1.00 90.50 219 PRO A C 1
ATOM 1705 O O . PRO A 1 219 ? 27.115 14.766 15.935 1.00 90.50 219 PRO A O 1
ATOM 1708 N N . PHE A 1 220 ? 26.323 12.679 16.112 1.00 91.06 220 PHE A N 1
ATOM 1709 C CA . PHE A 1 220 ? 26.022 12.498 14.687 1.00 91.06 220 PHE A CA 1
ATOM 1710 C C . PHE A 1 220 ? 24.583 12.878 14.290 1.00 91.06 220 PHE A C 1
ATOM 1712 O O . PHE A 1 220 ? 24.238 12.809 13.115 1.00 91.06 220 PHE A O 1
ATOM 1719 N N . ARG A 1 221 ? 23.725 13.263 15.248 1.00 94.75 221 ARG A N 1
ATOM 1720 C CA . ARG A 1 221 ? 22.360 13.787 15.024 1.00 94.75 221 ARG A CA 1
ATOM 1721 C C . ARG A 1 221 ? 22.044 14.875 16.059 1.00 94.75 221 ARG A C 1
ATOM 1723 O O . ARG A 1 221 ? 21.169 14.683 16.910 1.00 94.75 221 ARG A O 1
ATOM 1730 N N . PRO A 1 222 ? 22.787 15.992 16.047 1.00 95.56 222 PRO A N 1
ATOM 1731 C CA . PRO A 1 222 ? 22.694 16.983 17.103 1.00 95.56 222 PRO A CA 1
ATOM 1732 C C . PRO A 1 222 ? 21.362 17.740 17.061 1.00 95.56 222 PRO A C 1
ATOM 1734 O O . PRO A 1 222 ? 20.730 17.918 16.017 1.00 95.56 222 PRO A O 1
ATOM 1737 N N . HIS A 1 223 ? 20.942 18.240 18.219 1.00 95.88 223 HIS A N 1
ATOM 1738 C CA . HIS A 1 223 ? 19.900 19.262 18.305 1.00 95.88 223 HIS A CA 1
ATOM 1739 C C . HIS A 1 223 ? 20.484 20.603 17.856 1.00 95.88 223 HIS A C 1
ATOM 1741 O O . HIS A 1 223 ? 21.539 21.009 18.342 1.00 95.88 223 HIS A O 1
ATOM 1747 N N . ARG A 1 224 ? 19.805 21.307 16.944 1.00 95.44 224 ARG A N 1
ATOM 1748 C CA . ARG A 1 224 ? 20.283 22.587 16.390 1.00 95.44 224 ARG A CA 1
ATOM 1749 C C . ARG A 1 224 ? 19.311 23.723 16.676 1.00 95.44 224 ARG A C 1
ATOM 1751 O O . ARG A 1 224 ? 18.097 23.519 16.762 1.00 95.44 224 ARG A O 1
ATOM 1758 N N . MET A 1 225 ? 19.863 24.926 16.831 1.00 96.06 225 MET A N 1
ATOM 1759 C CA . MET A 1 225 ? 19.083 26.152 16.993 1.00 96.06 225 MET A CA 1
ATOM 1760 C C . MET A 1 225 ? 18.500 26.550 15.640 1.00 96.06 225 MET A C 1
ATOM 1762 O O . MET A 1 225 ? 19.247 26.736 14.680 1.00 96.06 225 MET A O 1
ATOM 1766 N N . SER A 1 226 ? 17.178 26.684 15.569 1.00 97.31 226 SER A N 1
ATOM 1767 C CA . SER A 1 226 ? 16.524 27.227 14.378 1.00 97.31 226 SER A CA 1
ATOM 1768 C C . SER A 1 226 ? 16.824 28.721 14.243 1.00 97.31 226 SER A C 1
ATOM 1770 O O . SER A 1 226 ? 16.892 29.422 15.251 1.00 97.31 226 SER A O 1
ATOM 1772 N N . LYS A 1 227 ? 17.021 29.228 13.023 1.00 97.19 227 LYS A N 1
ATOM 1773 C CA . LYS A 1 227 ? 17.413 30.630 12.787 1.00 97.19 227 LYS A CA 1
ATOM 1774 C C . LYS A 1 227 ? 17.085 31.101 11.374 1.00 97.19 227 LYS A C 1
ATOM 1776 O O . LYS A 1 227 ? 17.072 30.312 10.435 1.00 97.19 227 LYS A O 1
ATOM 1781 N N . ILE A 1 228 ? 16.894 32.401 11.207 1.00 97.81 228 ILE A N 1
ATOM 1782 C CA . ILE A 1 228 ? 16.789 33.068 9.913 1.00 97.81 228 ILE A CA 1
ATOM 1783 C C . ILE A 1 228 ? 18.200 33.289 9.364 1.00 97.81 228 ILE A C 1
ATOM 1785 O O . ILE A 1 228 ? 19.009 34.033 9.927 1.00 97.81 228 ILE A O 1
ATOM 1789 N N . LEU A 1 229 ? 18.484 32.652 8.230 1.00 97.31 229 LEU A N 1
ATOM 1790 C CA . LEU A 1 229 ? 19.766 32.736 7.533 1.00 97.31 229 LEU A CA 1
ATOM 1791 C C . LEU A 1 229 ? 19.883 34.051 6.759 1.00 97.31 229 LEU A C 1
ATOM 1793 O O . LEU A 1 229 ? 20.904 34.729 6.842 1.00 97.31 229 LEU A O 1
ATOM 1797 N N . SER A 1 230 ? 18.822 34.444 6.053 1.00 96.88 230 SER A N 1
ATOM 1798 C CA . SER A 1 230 ? 18.754 35.714 5.329 1.00 96.88 230 SER A CA 1
ATOM 1799 C C . SER A 1 230 ? 17.313 36.202 5.204 1.00 96.88 230 SER A C 1
ATOM 1801 O O . SER A 1 230 ? 16.382 35.405 5.126 1.00 96.88 230 SER A O 1
ATOM 1803 N N . ALA A 1 231 ? 17.132 37.519 5.157 1.00 95.50 231 ALA A N 1
ATOM 1804 C CA . ALA A 1 231 ? 15.853 38.161 4.873 1.00 95.50 231 ALA A CA 1
ATOM 1805 C C . ALA A 1 231 ? 16.097 39.356 3.937 1.00 95.50 231 ALA A C 1
ATOM 1807 O O . ALA A 1 231 ? 17.129 40.020 4.090 1.00 95.50 231 ALA A O 1
ATOM 1808 N N . PRO A 1 232 ? 15.192 39.636 2.986 1.00 93.38 232 PRO A N 1
ATOM 1809 C CA . PRO A 1 232 ? 15.336 40.779 2.094 1.00 93.38 232 PRO A CA 1
ATOM 1810 C C . PRO A 1 232 ? 15.154 42.097 2.856 1.00 93.38 232 PRO A C 1
ATOM 1812 O O . PRO A 1 232 ? 14.426 42.163 3.846 1.00 93.38 232 PRO A O 1
ATOM 1815 N N . GLY A 1 233 ? 15.775 43.175 2.364 1.00 85.31 233 GLY A N 1
ATOM 1816 C CA . GLY A 1 233 ? 15.621 44.515 2.953 1.00 85.31 233 GLY A CA 1
ATOM 1817 C C . GLY A 1 233 ? 14.195 45.073 2.851 1.00 85.31 233 GLY A C 1
ATOM 1818 O O . GLY A 1 233 ? 13.813 45.965 3.603 1.00 85.31 233 GLY A O 1
ATOM 1819 N N . THR A 1 234 ? 13.385 44.550 1.931 1.00 91.06 234 THR A N 1
ATOM 1820 C CA . THR A 1 234 ? 11.951 44.833 1.824 1.00 91.06 234 THR A CA 1
ATOM 1821 C C . THR A 1 234 ? 11.241 43.566 1.366 1.00 91.06 234 THR A C 1
ATOM 1823 O O . THR A 1 234 ? 11.633 42.965 0.368 1.00 91.06 234 THR A O 1
ATOM 1826 N N . LEU A 1 235 ? 10.205 43.153 2.097 1.00 93.31 235 LEU A N 1
ATOM 1827 C CA . LEU A 1 235 ? 9.382 42.011 1.710 1.00 93.31 235 LEU A CA 1
ATOM 1828 C C . LEU A 1 235 ? 8.467 42.415 0.556 1.00 93.31 235 LEU A C 1
ATOM 1830 O O . LEU A 1 235 ? 7.669 43.343 0.683 1.00 93.31 235 LEU A O 1
ATOM 1834 N N . VAL A 1 236 ? 8.590 41.702 -0.558 1.00 95.75 236 VAL A N 1
ATOM 1835 C CA . VAL A 1 236 ? 7.755 41.887 -1.745 1.00 95.75 236 VAL A CA 1
ATOM 1836 C C . VAL A 1 236 ? 6.833 40.683 -1.873 1.00 95.75 236 VAL A C 1
ATOM 1838 O O . VAL A 1 236 ? 7.268 39.539 -1.736 1.00 95.75 236 VAL A O 1
ATOM 1841 N N . GLU A 1 237 ? 5.554 40.950 -2.108 1.00 96.50 237 GLU A N 1
ATOM 1842 C CA . GLU A 1 237 ? 4.535 39.919 -2.272 1.00 96.50 237 GLU A CA 1
ATOM 1843 C C . GLU A 1 237 ? 4.716 39.161 -3.595 1.00 96.50 237 GLU A C 1
ATOM 1845 O O . GLU A 1 237 ? 4.963 39.758 -4.646 1.00 96.50 237 GLU A O 1
ATOM 1850 N N . VAL A 1 238 ? 4.566 37.837 -3.555 1.00 95.94 238 VAL A N 1
ATOM 1851 C CA . VAL A 1 238 ? 4.427 37.009 -4.754 1.00 95.94 238 VAL A CA 1
ATOM 1852 C C . VAL A 1 238 ? 3.019 37.196 -5.304 1.00 95.94 238 VAL A C 1
ATOM 1854 O O . VAL A 1 238 ? 2.034 36.839 -4.660 1.00 95.94 238 VAL A O 1
ATOM 1857 N N . SER A 1 239 ? 2.922 37.724 -6.521 1.00 92.19 239 SER A N 1
ATOM 1858 C CA . SER A 1 239 ? 1.630 37.978 -7.161 1.00 92.19 239 SER A CA 1
ATOM 1859 C C . SER A 1 239 ? 0.838 36.690 -7.413 1.00 92.19 239 SER A C 1
ATOM 1861 O O . SER A 1 239 ? 1.412 35.630 -7.679 1.00 92.19 239 SER A O 1
ATOM 1863 N N . LEU A 1 240 ? -0.494 36.801 -7.451 1.00 88.81 240 LEU A N 1
ATOM 1864 C CA . LEU A 1 240 ? -1.383 35.687 -7.803 1.00 88.81 240 LEU A CA 1
ATOM 1865 C C . LEU A 1 240 ? -0.973 35.014 -9.124 1.00 88.81 240 LEU A C 1
ATOM 1867 O O . LEU A 1 240 ? -0.879 33.795 -9.190 1.00 88.81 240 LEU A O 1
ATOM 1871 N N . ARG A 1 241 ? -0.613 35.805 -10.144 1.00 81.00 241 ARG A N 1
ATOM 1872 C CA . ARG A 1 241 ? -0.137 35.295 -11.439 1.00 81.00 241 ARG A CA 1
ATOM 1873 C C . ARG A 1 241 ? 1.135 34.452 -11.309 1.00 81.00 241 ARG A C 1
ATOM 1875 O O . ARG A 1 241 ? 1.281 33.456 -12.011 1.00 81.00 241 ARG A O 1
ATOM 1882 N N . GLN A 1 242 ? 2.072 34.850 -10.449 1.00 80.31 242 GLN A N 1
ATOM 1883 C CA . GLN A 1 242 ? 3.293 34.077 -10.203 1.00 80.31 242 GLN A CA 1
ATOM 1884 C C . GLN A 1 242 ? 2.980 32.761 -9.493 1.00 80.31 242 GLN A C 1
ATOM 1886 O O . GLN A 1 242 ? 3.524 31.729 -9.891 1.00 80.31 242 GLN A O 1
ATOM 1891 N N . LEU A 1 243 ? 2.075 32.786 -8.510 1.00 86.25 243 LEU A N 1
ATOM 1892 C CA . LEU A 1 243 ? 1.593 31.585 -7.827 1.00 86.25 243 LEU A CA 1
ATOM 1893 C C . LEU A 1 243 ? 0.902 30.636 -8.811 1.00 86.25 243 LEU A C 1
ATOM 1895 O O . LEU A 1 243 ? 1.279 29.475 -8.895 1.00 86.25 243 LEU A O 1
ATOM 1899 N N . GLU A 1 244 ? -0.032 31.131 -9.622 1.00 81.00 244 GLU A N 1
ATOM 1900 C CA . GLU A 1 244 ? -0.714 30.347 -10.659 1.00 81.00 244 GLU A CA 1
ATOM 1901 C C . GLU A 1 244 ? 0.260 29.784 -11.699 1.00 81.00 244 GLU A C 1
ATOM 1903 O O . GLU A 1 244 ? 0.131 28.630 -12.093 1.00 81.00 244 GLU A O 1
ATOM 1908 N N . SER A 1 245 ? 1.271 30.559 -12.109 1.00 67.81 245 SER A N 1
ATOM 1909 C CA . SER A 1 245 ? 2.282 30.098 -13.074 1.00 67.81 245 SER A CA 1
ATOM 1910 C C . SER A 1 245 ? 3.198 28.999 -12.532 1.00 67.81 245 SER A C 1
ATOM 1912 O O . SER A 1 245 ? 3.751 28.222 -13.308 1.00 67.81 245 SER A O 1
ATOM 1914 N N . ALA A 1 246 ? 3.389 28.960 -11.211 1.00 70.38 246 ALA A N 1
ATOM 1915 C CA . ALA A 1 246 ? 4.183 27.944 -10.530 1.00 70.38 246 ALA A CA 1
ATOM 1916 C C . ALA A 1 246 ? 3.335 26.762 -10.042 1.00 70.38 246 ALA A C 1
ATOM 1918 O O . ALA A 1 246 ? 3.896 25.749 -9.638 1.00 70.38 246 ALA A O 1
ATOM 1919 N N . ALA A 1 247 ? 2.009 26.893 -10.049 1.00 69.06 247 ALA A N 1
ATOM 1920 C CA . ALA A 1 247 ? 1.081 25.861 -9.629 1.00 69.06 247 ALA A CA 1
ATOM 1921 C C . ALA A 1 247 ? 0.868 24.819 -10.730 1.00 69.06 247 ALA A C 1
ATOM 1923 O O . ALA A 1 247 ? 0.861 25.129 -11.923 1.00 69.06 247 ALA A O 1
ATOM 1924 N N . LEU A 1 248 ? 0.589 23.580 -10.324 1.00 49.03 248 LEU A N 1
ATOM 1925 C CA . LEU A 1 248 ? -0.043 22.618 -11.225 1.00 49.03 248 LEU A CA 1
ATOM 1926 C C . LEU A 1 248 ? -1.397 23.162 -11.735 1.00 49.03 248 LEU A C 1
ATOM 1928 O O . LEU A 1 248 ? -2.054 23.933 -11.019 1.00 49.03 248 LEU A O 1
ATOM 1932 N N . PRO A 1 249 ? -1.846 22.766 -12.946 1.00 43.59 249 PRO A N 1
ATOM 1933 C CA . PRO A 1 249 ? -3.118 23.214 -13.504 1.00 43.59 249 PRO A CA 1
ATOM 1934 C C . PRO A 1 249 ? -4.272 22.972 -12.530 1.00 43.59 249 PRO A C 1
ATOM 1936 O O . PRO A 1 249 ? -4.394 21.889 -11.954 1.00 43.59 249 PRO A O 1
ATOM 1939 N N . ALA A 1 250 ? -5.131 23.977 -12.351 1.00 40.69 250 ALA A N 1
ATOM 1940 C CA . ALA A 1 250 ? -6.385 23.779 -11.642 1.00 40.69 250 ALA A CA 1
ATOM 1941 C C . ALA A 1 250 ? -7.222 22.743 -12.408 1.00 40.69 250 ALA A C 1
ATOM 1943 O O . ALA A 1 250 ? -7.392 22.849 -13.625 1.00 40.69 250 ALA A O 1
ATOM 1944 N N . SER A 1 251 ? -7.747 21.738 -11.710 1.00 41.06 251 SER A N 1
ATOM 1945 C CA . SER A 1 251 ? -8.750 20.840 -12.278 1.00 41.06 251 SER A CA 1
ATOM 1946 C C . SER A 1 251 ? -9.932 21.685 -12.756 1.00 41.06 251 SER A C 1
ATOM 1948 O O . SER A 1 251 ? -10.570 22.351 -11.945 1.00 41.06 251 SER A O 1
ATOM 1950 N N . SER A 1 252 ? -10.219 21.698 -14.059 1.00 26.39 252 SER A N 1
ATOM 1951 C CA . SER A 1 252 ? -11.373 22.436 -14.578 1.00 26.39 252 SER A CA 1
ATOM 1952 C C . SER A 1 252 ? -12.664 21.927 -13.919 1.00 26.39 252 SER A C 1
ATOM 1954 O O . SER A 1 252 ? -12.819 20.705 -13.776 1.00 26.39 252 SER A O 1
ATOM 1956 N N . PRO A 1 253 ? -13.618 22.809 -13.558 1.00 28.84 253 PRO A N 1
ATOM 1957 C CA . PRO A 1 253 ? -14.980 22.368 -13.304 1.00 28.84 253 PRO A CA 1
ATOM 1958 C C . PRO A 1 253 ? -15.479 21.699 -14.589 1.00 28.84 253 PRO A C 1
ATOM 1960 O O . PRO A 1 253 ? -15.319 22.230 -15.689 1.00 28.84 253 PRO A O 1
ATOM 1963 N N . SER A 1 254 ? -15.982 20.473 -14.465 1.00 27.50 254 SER A N 1
ATOM 1964 C CA . SER A 1 254 ? -16.379 19.675 -15.628 1.00 27.50 254 SER A CA 1
ATOM 1965 C C . SER A 1 254 ? -17.505 20.385 -16.399 1.00 27.50 254 SER A C 1
ATOM 1967 O O . SER A 1 254 ? -18.407 20.929 -15.760 1.00 27.50 254 SER A O 1
ATOM 1969 N N . PRO A 1 255 ? -17.502 20.372 -17.745 1.00 28.03 255 PRO A N 1
ATOM 1970 C CA . PRO A 1 255 ? -18.618 20.881 -18.531 1.00 28.03 255 PRO A CA 1
ATOM 1971 C C . PRO A 1 255 ? -19.883 20.065 -18.248 1.00 28.03 255 PRO A C 1
ATOM 1973 O O . PRO A 1 255 ? -19.820 18.843 -18.099 1.00 28.03 255 PRO A O 1
ATOM 1976 N N . ASN A 1 256 ? -21.017 20.763 -18.192 1.00 29.08 256 ASN A N 1
ATOM 1977 C CA . ASN A 1 256 ? -22.373 20.240 -18.033 1.00 29.08 256 ASN A CA 1
ATOM 1978 C C . ASN A 1 256 ? -22.598 18.857 -18.676 1.00 29.08 256 ASN A C 1
ATOM 1980 O O . ASN A 1 256 ? -22.506 18.701 -19.895 1.00 29.08 256 ASN A O 1
ATOM 1984 N N . ARG A 1 257 ? -23.003 17.877 -17.856 1.00 28.53 257 ARG A N 1
ATOM 1985 C CA . ARG A 1 257 ? -23.812 16.739 -18.321 1.00 28.53 257 ARG A CA 1
ATOM 1986 C C . ARG A 1 257 ? -25.223 17.238 -18.678 1.00 28.53 257 ARG A C 1
ATOM 1988 O O . ARG A 1 257 ? -25.672 18.219 -18.084 1.00 28.53 257 ARG A O 1
ATOM 1995 N N . PRO A 1 258 ? -25.941 16.582 -19.608 1.00 27.58 258 PRO A N 1
ATOM 1996 C CA . PRO A 1 258 ? -27.282 17.001 -19.998 1.00 27.58 258 PRO A CA 1
ATOM 1997 C C . PRO A 1 258 ? -28.226 16.967 -18.793 1.00 27.58 258 PRO A C 1
ATOM 1999 O O . PRO A 1 258 ? -28.227 16.008 -18.022 1.00 27.58 258 PRO A O 1
ATOM 2002 N N . THR A 1 259 ? -29.015 18.028 -18.656 1.00 28.42 259 THR A N 1
ATOM 2003 C CA . THR A 1 259 ? -30.079 18.243 -17.670 1.00 28.42 259 THR A CA 1
ATOM 2004 C C . THR A 1 259 ? -30.943 16.998 -17.442 1.00 28.42 259 THR A C 1
ATOM 2006 O O . THR A 1 259 ? -31.824 16.693 -18.246 1.00 28.42 259 THR A O 1
ATOM 2009 N N . GLN A 1 260 ? -30.767 16.334 -16.296 1.00 35.62 260 GLN A N 1
ATOM 2010 C CA . GLN A 1 260 ? -31.932 15.839 -15.566 1.00 35.62 260 GLN A CA 1
ATOM 2011 C C . GLN A 1 260 ? -32.617 17.068 -14.970 1.00 35.62 260 GLN A C 1
ATOM 2013 O O . GLN A 1 260 ? -31.951 17.928 -14.396 1.00 35.62 260 GLN A O 1
ATOM 2018 N N . THR A 1 261 ? -33.926 17.169 -15.184 1.00 36.53 261 THR A N 1
ATOM 2019 C CA . THR A 1 261 ? -34.825 18.209 -14.668 1.00 36.53 261 THR A CA 1
ATOM 2020 C C . THR A 1 261 ? -34.404 18.671 -13.272 1.00 36.53 261 THR A C 1
ATOM 2022 O O . THR A 1 261 ? -34.434 17.877 -12.328 1.00 36.53 261 THR A O 1
ATOM 2025 N N . SER A 1 262 ? -33.978 19.932 -13.149 1.00 47.12 262 SER A N 1
ATOM 2026 C CA . SER A 1 262 ? -33.662 20.543 -11.859 1.00 47.12 262 SER A CA 1
ATOM 2027 C C . SER A 1 262 ? -34.891 20.441 -10.963 1.00 47.12 262 SER A C 1
ATOM 2029 O O . SER A 1 262 ? -35.968 20.892 -11.342 1.00 47.12 262 SER A O 1
ATOM 2031 N N . PHE A 1 263 ? -34.739 19.807 -9.806 1.00 69.56 263 PHE A N 1
ATOM 2032 C CA . PHE A 1 263 ? -35.803 19.709 -8.817 1.00 69.56 263 PHE A CA 1
ATOM 2033 C C . PHE A 1 263 ? -36.109 21.113 -8.281 1.00 69.56 263 PHE A C 1
ATOM 2035 O O . PHE A 1 263 ? -35.231 21.744 -7.689 1.00 69.56 263 PHE A O 1
ATOM 2042 N N . ASP A 1 264 ? -37.326 21.598 -8.520 1.00 82.25 264 ASP A N 1
ATOM 2043 C CA . ASP A 1 264 ? -37.771 22.907 -8.051 1.00 82.25 264 ASP A CA 1
ATOM 2044 C C . ASP A 1 264 ? -38.192 22.812 -6.578 1.00 82.25 264 ASP A C 1
ATOM 2046 O O . ASP A 1 264 ? -39.183 22.174 -6.213 1.00 82.25 264 ASP A O 1
ATOM 2050 N N . ILE A 1 265 ? -37.376 23.408 -5.711 1.00 84.19 265 ILE A N 1
ATOM 2051 C CA . ILE A 1 265 ? -37.605 23.408 -4.268 1.00 84.19 265 ILE A CA 1
ATOM 2052 C C . ILE A 1 265 ? -38.768 24.320 -3.865 1.00 84.19 265 ILE A C 1
ATOM 2054 O O . ILE A 1 265 ? -39.468 24.000 -2.906 1.00 84.19 265 ILE A O 1
ATOM 2058 N N . ASP A 1 266 ? -39.004 25.412 -4.594 1.00 84.62 266 ASP A N 1
ATOM 2059 C CA . ASP A 1 266 ? -40.091 26.344 -4.297 1.00 84.62 266 ASP A CA 1
ATOM 2060 C C . ASP A 1 266 ? -41.439 25.688 -4.629 1.00 84.62 266 ASP A C 1
ATOM 2062 O O . ASP A 1 266 ? -42.368 25.722 -3.818 1.00 84.62 266 ASP A O 1
ATOM 2066 N N . GLU A 1 267 ? -41.511 24.980 -5.763 1.00 86.69 267 GLU A N 1
ATOM 2067 C CA . GLU A 1 267 ? -42.680 24.171 -6.124 1.00 86.69 267 GLU A CA 1
ATOM 2068 C C . GLU A 1 267 ? -42.926 23.053 -5.099 1.00 86.69 267 GLU A C 1
ATOM 2070 O O . GLU A 1 267 ? -44.065 22.824 -4.695 1.00 86.69 267 GLU A O 1
ATOM 2075 N N . PHE A 1 268 ? -41.875 22.379 -4.618 1.00 85.50 268 PHE A N 1
ATOM 2076 C CA . PHE A 1 268 ? -42.001 21.326 -3.606 1.00 85.50 268 PHE A CA 1
ATOM 2077 C C . PHE A 1 268 ? -42.531 21.853 -2.262 1.00 85.50 268 PHE A C 1
ATOM 2079 O O . PHE A 1 268 ? -43.435 21.245 -1.679 1.00 85.50 268 PHE A O 1
ATOM 2086 N N . ILE A 1 269 ? -42.014 22.994 -1.786 1.00 88.25 269 ILE A N 1
ATOM 2087 C CA . ILE A 1 269 ? -42.494 23.662 -0.565 1.00 88.25 269 ILE A CA 1
ATOM 2088 C C . ILE A 1 269 ? -43.976 24.023 -0.713 1.00 88.25 269 ILE A C 1
ATOM 2090 O O . ILE A 1 269 ? -44.772 23.726 0.181 1.00 88.25 269 ILE A O 1
ATOM 2094 N N . GLN A 1 270 ? -44.360 24.602 -1.855 1.00 88.44 270 GLN A N 1
ATOM 2095 C CA . GLN A 1 270 ? -45.737 25.014 -2.118 1.00 88.44 270 GLN A CA 1
ATOM 2096 C C . GLN A 1 270 ? -46.689 23.815 -2.252 1.00 88.44 270 GLN A C 1
ATOM 2098 O O . GLN A 1 270 ? -47.758 23.800 -1.639 1.00 88.44 270 GLN A O 1
ATOM 2103 N N . LYS A 1 271 ? -46.300 22.791 -3.021 1.00 87.50 271 LYS A N 1
ATOM 2104 C CA . LYS A 1 271 ? -47.095 21.582 -3.290 1.00 87.50 271 LYS A CA 1
ATOM 2105 C C . LYS A 1 271 ? -47.425 20.816 -2.011 1.00 87.50 271 LYS A C 1
ATOM 2107 O O . LYS A 1 271 ? -48.553 20.352 -1.858 1.00 87.50 271 LYS A O 1
ATOM 2112 N N . HIS A 1 272 ? -46.460 20.682 -1.103 1.00 87.62 272 HIS A N 1
ATOM 2113 C CA . HIS A 1 272 ? -46.632 19.932 0.144 1.00 87.62 272 HIS A CA 1
ATOM 2114 C C . HIS A 1 272 ? -46.980 20.812 1.352 1.00 87.62 272 HIS A C 1
ATOM 2116 O O . HIS A 1 272 ? -47.088 20.285 2.457 1.00 87.62 272 HIS A O 1
ATOM 2122 N N . GLN A 1 273 ? -47.193 22.118 1.138 1.00 85.88 273 GLN A N 1
ATOM 2123 C CA . GLN A 1 273 ? -47.565 23.097 2.167 1.00 85.88 273 GLN A CA 1
ATOM 2124 C C . GLN A 1 273 ? -46.645 23.028 3.393 1.00 85.88 273 GLN A C 1
ATOM 2126 O O . GLN A 1 273 ? -47.100 22.968 4.536 1.00 85.88 273 GLN A O 1
ATOM 2131 N N . LEU A 1 274 ? -45.333 22.983 3.146 1.00 88.69 274 LEU A N 1
ATOM 2132 C CA . LEU A 1 274 ? -44.347 22.925 4.218 1.00 88.69 274 LEU A CA 1
ATOM 2133 C C . LEU A 1 274 ? -44.354 24.243 5.000 1.00 88.69 274 LEU A C 1
ATOM 2135 O O . LEU A 1 274 ? -44.204 25.315 4.419 1.00 88.69 274 LEU A O 1
ATOM 2139 N N . ASP A 1 275 ? -44.511 24.148 6.318 1.00 86.12 275 ASP A N 1
ATOM 2140 C CA . ASP A 1 275 ? -44.576 25.296 7.224 1.00 86.12 275 ASP A CA 1
ATOM 2141 C C . ASP A 1 275 ? -43.171 25.870 7.467 1.00 86.12 275 ASP A C 1
ATOM 2143 O O . ASP A 1 275 ? -42.485 25.506 8.427 1.00 86.12 275 ASP A O 1
ATOM 2147 N N . VAL A 1 276 ? -42.704 26.707 6.536 1.00 85.94 276 VAL A N 1
ATOM 2148 C CA . VAL A 1 276 ? -41.359 27.295 6.522 1.00 85.94 276 VAL A CA 1
ATOM 2149 C C . VAL A 1 276 ? -41.378 28.824 6.468 1.00 85.94 276 VAL A C 1
ATOM 2151 O O . VAL A 1 276 ? -42.324 29.437 5.986 1.00 85.94 276 VAL A O 1
ATOM 2154 N N . SER A 1 277 ? -40.307 29.452 6.955 1.00 85.25 277 SER A N 1
ATOM 2155 C CA . SER A 1 277 ? -40.045 30.886 6.816 1.00 85.25 277 SER A CA 1
ATOM 2156 C C . SER A 1 277 ? -39.806 31.286 5.362 1.00 85.25 277 SER A C 1
ATOM 2158 O O . SER A 1 277 ? -39.436 30.447 4.543 1.00 85.25 277 SER A O 1
ATOM 2160 N N . ASP A 1 278 ? -39.856 32.588 5.074 1.00 84.69 278 ASP A N 1
ATOM 2161 C CA . ASP A 1 278 ? -39.305 33.121 3.826 1.00 84.69 278 ASP A CA 1
ATOM 2162 C C . ASP A 1 278 ? -37.815 32.736 3.666 1.00 84.69 278 ASP A C 1
ATOM 2164 O O . ASP A 1 278 ? -37.094 32.609 4.673 1.00 84.69 278 ASP A O 1
ATOM 2168 N N . PRO A 1 279 ? -37.337 32.526 2.422 1.00 84.25 279 PRO A N 1
ATOM 2169 C CA . PRO A 1 279 ? -35.942 32.201 2.164 1.00 84.25 279 PRO A CA 1
ATOM 2170 C C . PRO A 1 279 ? -35.022 33.357 2.554 1.00 84.25 279 PRO A C 1
ATOM 2172 O O . PRO A 1 279 ? -35.283 34.512 2.223 1.00 84.25 279 PRO A O 1
ATOM 2175 N N . HIS A 1 280 ? -33.898 33.035 3.187 1.00 76.75 280 HIS A N 1
ATOM 2176 C CA . HIS A 1 280 ? -32.805 33.977 3.427 1.00 76.75 280 HIS A CA 1
ATOM 2177 C C . HIS A 1 280 ? -31.499 33.466 2.817 1.00 76.75 280 HIS A C 1
ATOM 2179 O O . HIS A 1 280 ? -31.302 32.257 2.660 1.00 76.75 280 HIS A O 1
ATOM 2185 N N . ASP A 1 281 ? -30.606 34.397 2.475 1.00 75.62 281 ASP A N 1
ATOM 2186 C CA . ASP A 1 281 ? -29.296 34.076 1.917 1.00 75.62 281 ASP A CA 1
ATOM 2187 C C . ASP A 1 281 ? -28.453 33.267 2.908 1.00 75.62 281 ASP A C 1
ATOM 2189 O O . ASP A 1 281 ? -28.225 33.667 4.054 1.00 75.62 281 ASP A O 1
ATOM 2193 N N . TYR A 1 282 ? -27.949 32.128 2.441 1.00 54.97 282 TYR A N 1
ATOM 2194 C CA . TYR A 1 282 ? -27.082 31.245 3.206 1.00 54.97 282 TYR A CA 1
ATOM 2195 C C . TYR A 1 282 ? -25.983 30.679 2.308 1.00 54.97 282 TYR A C 1
ATOM 2197 O O . TYR A 1 282 ? -26.245 29.876 1.417 1.00 54.97 282 TYR A O 1
ATOM 2205 N N . GLN A 1 283 ? -24.735 31.102 2.542 1.00 59.59 283 GLN A N 1
ATOM 2206 C CA . GLN A 1 283 ? -23.542 30.634 1.812 1.00 59.59 283 GLN A CA 1
ATOM 2207 C C . GLN A 1 283 ? -23.660 30.731 0.274 1.00 59.59 283 GLN A C 1
ATOM 2209 O O . GLN A 1 283 ? -23.209 29.848 -0.453 1.00 59.59 283 GLN A O 1
ATOM 2214 N N . GLY A 1 284 ? -24.282 31.803 -0.230 1.00 57.50 284 GLY A N 1
ATOM 2215 C CA . GLY A 1 284 ? -24.525 32.003 -1.667 1.00 57.50 284 GLY A CA 1
ATOM 2216 C C . GLY A 1 284 ? -25.687 31.177 -2.235 1.00 57.50 284 GLY A C 1
ATOM 2217 O O . GLY A 1 284 ? -25.880 31.158 -3.446 1.00 57.50 284 GLY A O 1
ATOM 2218 N N . GLY A 1 285 ? -26.437 30.486 -1.377 1.00 75.88 285 GLY A N 1
ATOM 2219 C CA . GLY A 1 285 ? -27.667 29.764 -1.684 1.00 75.88 285 GLY A CA 1
ATOM 2220 C C . GLY A 1 285 ? -28.844 30.263 -0.839 1.00 75.88 285 GLY A C 1
ATOM 2221 O O . GLY A 1 285 ? -28.764 31.314 -0.206 1.00 75.88 285 GLY A O 1
ATOM 2222 N N . ARG A 1 286 ? -29.942 29.504 -0.807 1.00 88.88 286 ARG A N 1
ATOM 2223 C CA . ARG A 1 286 ? -31.197 29.867 -0.125 1.00 88.88 286 ARG A CA 1
ATOM 2224 C C . ARG A 1 286 ? -31.477 28.925 1.043 1.00 88.88 286 ARG A C 1
ATOM 2226 O O . ARG A 1 286 ? -31.317 27.717 0.896 1.00 88.88 286 ARG A O 1
ATOM 2233 N N . CYS A 1 287 ? -31.902 29.456 2.187 1.00 80.31 287 CYS A N 1
ATOM 2234 C CA . CYS A 1 287 ? -32.262 28.676 3.372 1.00 80.31 287 CYS A CA 1
ATOM 2235 C C . CYS A 1 287 ? -33.657 29.045 3.891 1.00 80.31 287 CYS A C 1
ATOM 2237 O O . CYS A 1 287 ? -33.982 30.222 4.040 1.00 80.31 287 CYS A O 1
ATOM 2239 N N . TRP A 1 288 ? -34.450 28.031 4.225 1.00 89.31 288 TRP A N 1
ATOM 2240 C CA . TRP A 1 288 ? -35.775 28.118 4.830 1.00 89.31 288 TRP A CA 1
ATOM 2241 C C . TRP A 1 288 ? -35.743 27.440 6.204 1.00 89.31 288 TRP A C 1
ATOM 2243 O O . TRP A 1 288 ? -35.201 26.341 6.347 1.00 89.31 288 TRP A O 1
ATOM 2253 N N . LYS A 1 289 ? -36.326 28.065 7.230 1.00 83.31 289 LYS A N 1
ATOM 2254 C CA . LYS A 1 289 ? -36.467 27.458 8.565 1.00 83.31 289 LYS A CA 1
ATOM 2255 C C . LYS A 1 289 ? -37.889 26.959 8.752 1.00 83.31 289 LYS A C 1
ATOM 2257 O O . LYS A 1 289 ? -38.817 27.708 8.476 1.00 83.31 289 LYS A O 1
ATOM 2262 N N . PHE A 1 290 ? -38.073 25.736 9.234 1.00 81.56 290 PHE A N 1
ATOM 2263 C CA . PHE A 1 290 ? -39.413 25.233 9.534 1.00 81.56 290 PHE A CA 1
ATOM 2264 C C . PHE A 1 290 ? -39.947 25.893 10.806 1.00 81.56 290 PHE A C 1
ATOM 2266 O O . PHE A 1 290 ? -39.243 25.923 11.807 1.00 81.56 290 PHE A O 1
ATOM 2273 N N . GLN A 1 291 ? -41.182 26.387 10.775 1.00 79.50 291 GLN A N 1
ATOM 2274 C CA . GLN A 1 291 ? -41.897 26.840 11.975 1.00 79.50 291 GLN A CA 1
ATOM 2275 C C . GLN A 1 291 ? -42.474 25.652 12.750 1.00 79.50 291 GLN A C 1
ATOM 2277 O O . GLN A 1 291 ? -42.534 25.674 13.976 1.00 79.50 291 GLN A O 1
ATOM 2282 N N . THR A 1 292 ? -42.820 24.577 12.038 1.00 79.19 292 THR A N 1
ATOM 2283 C CA . THR A 1 292 ? -43.179 23.278 12.609 1.00 79.19 292 THR A CA 1
ATOM 2284 C C . THR A 1 292 ? -42.462 22.188 11.821 1.00 79.19 292 THR A C 1
ATOM 2286 O O . THR A 1 292 ? -42.657 22.061 10.612 1.00 79.19 292 THR A O 1
ATOM 2289 N N . SER A 1 293 ? -41.605 21.400 12.481 1.00 79.19 293 SER A N 1
ATOM 2290 C CA . SER A 1 293 ? -40.848 20.348 11.794 1.00 79.19 293 SER A CA 1
ATOM 2291 C C . SER A 1 293 ? -41.786 19.246 11.292 1.00 79.19 293 SER A C 1
ATOM 2293 O O . SER A 1 293 ? -42.494 18.635 12.092 1.00 79.19 293 SER A O 1
ATOM 2295 N N . PRO A 1 294 ? -41.753 18.895 9.996 1.00 79.19 294 PRO A N 1
ATOM 2296 C CA . PRO A 1 294 ? -42.526 17.772 9.488 1.00 79.19 294 PRO A CA 1
ATOM 2297 C C . PRO A 1 294 ? -41.924 16.419 9.879 1.00 79.19 294 PRO A C 1
ATOM 2299 O O . PRO A 1 294 ? -42.549 15.399 9.616 1.00 79.19 294 PRO A O 1
ATOM 2302 N N . MET A 1 295 ? -40.721 16.360 10.457 1.00 82.06 295 MET A N 1
ATOM 2303 C CA . MET A 1 295 ? -39.970 15.112 10.672 1.00 82.06 295 MET A CA 1
ATOM 2304 C C . MET A 1 295 ? -39.745 14.766 12.147 1.00 82.06 295 MET A C 1
ATOM 2306 O O . MET A 1 295 ? -39.268 13.672 12.440 1.00 82.06 295 MET A O 1
ATOM 2310 N N . CYS A 1 296 ? -40.073 15.668 13.075 1.00 73.50 296 CYS A N 1
ATOM 2311 C CA . CYS A 1 296 ? -39.914 15.439 14.510 1.00 73.50 296 CYS A CA 1
ATOM 2312 C C . CYS A 1 296 ? -40.852 16.326 15.341 1.00 73.50 296 CYS A C 1
ATOM 2314 O O . CYS A 1 296 ? -41.129 17.456 14.954 1.00 73.50 296 CYS A O 1
ATOM 2316 N N . ASP A 1 297 ? -41.249 15.856 16.527 1.00 70.06 297 ASP A N 1
ATOM 2317 C CA . ASP A 1 297 ? -42.221 16.540 17.404 1.00 70.06 297 ASP A CA 1
ATOM 2318 C C . ASP A 1 297 ? -41.601 17.628 18.307 1.00 70.06 297 ASP A C 1
ATOM 2320 O O . ASP A 1 297 ? -42.260 18.195 19.181 1.00 70.06 297 ASP A O 1
ATOM 2324 N N . HIS A 1 298 ? -40.314 17.934 18.124 1.00 62.62 298 HIS A N 1
ATOM 2325 C CA . HIS A 1 298 ? -39.644 19.035 18.812 1.00 62.62 298 HIS A CA 1
ATOM 2326 C C . HIS A 1 298 ? -40.068 20.346 18.136 1.00 62.62 298 HIS A C 1
ATOM 2328 O O . HIS A 1 298 ? -39.607 20.650 17.038 1.00 62.62 298 HIS A O 1
ATOM 2334 N N . GLY A 1 299 ? -41.018 21.062 18.744 1.00 53.75 299 GLY A N 1
ATOM 2335 C CA . GLY A 1 299 ? -41.667 22.234 18.151 1.00 53.75 299 GLY A CA 1
ATOM 2336 C C . GLY A 1 299 ? -40.676 23.248 17.575 1.00 53.75 299 GLY A C 1
ATOM 2337 O O . GLY A 1 299 ? -39.822 23.724 18.308 1.00 53.75 299 GLY A O 1
ATOM 2338 N N . GLY A 1 300 ? -40.828 23.536 16.277 1.00 53.25 300 GLY A N 1
ATOM 2339 C CA . GLY A 1 300 ? -40.280 24.633 15.460 1.00 53.25 300 GLY A CA 1
ATOM 2340 C C . GLY A 1 300 ? -38.792 24.982 15.475 1.00 53.25 300 GLY A C 1
ATOM 2341 O O . GLY A 1 300 ? -38.231 25.314 14.436 1.00 53.25 300 GLY A O 1
ATOM 2342 N N . ASP A 1 301 ? -38.118 24.938 16.613 1.00 53.31 301 ASP A N 1
ATOM 2343 C CA . ASP A 1 301 ? -36.796 25.524 16.748 1.00 53.31 301 ASP A CA 1
ATOM 2344 C C . ASP A 1 301 ? -35.719 24.516 16.322 1.00 53.31 301 ASP A C 1
ATOM 2346 O O . ASP A 1 301 ? -35.497 23.491 16.961 1.00 53.31 301 ASP A O 1
ATOM 2350 N N . GLY A 1 302 ? -35.056 24.784 15.195 1.00 60.28 302 GLY A N 1
ATOM 2351 C CA . GLY A 1 302 ? -33.844 24.070 14.784 1.00 60.28 302 GLY A CA 1
ATOM 2352 C C . GLY A 1 302 ? -33.945 23.169 13.552 1.00 60.28 302 GLY A C 1
ATOM 2353 O O . GLY A 1 302 ? -32.918 22.616 13.165 1.00 60.28 302 GLY A O 1
ATOM 2354 N N . SER A 1 303 ? -35.105 23.021 12.905 1.00 76.06 303 SER A N 1
ATOM 2355 C CA . SER A 1 303 ? -35.221 22.333 11.603 1.00 76.06 303 SER A CA 1
ATOM 2356 C C . SER A 1 303 ? -35.149 23.295 10.416 1.00 76.06 303 SER A C 1
ATOM 2358 O O . SER A 1 303 ? -35.782 24.350 10.430 1.00 76.06 303 SER A O 1
ATOM 2360 N N . PHE A 1 304 ? -34.418 22.926 9.363 1.00 76.94 304 PHE A N 1
ATOM 2361 C CA . PHE A 1 304 ? -34.162 23.790 8.205 1.00 76.94 304 PHE A CA 1
ATOM 2362 C C . PHE A 1 304 ? -34.071 23.018 6.882 1.00 76.94 304 PHE A C 1
ATOM 2364 O O . PHE A 1 304 ? -33.886 21.799 6.862 1.00 76.94 304 PHE A O 1
ATOM 2371 N N . LEU A 1 305 ? -34.168 23.761 5.781 1.00 84.44 305 LEU A N 1
ATOM 2372 C CA . LEU A 1 305 ? -34.030 23.323 4.395 1.00 84.44 305 LEU A CA 1
ATOM 2373 C C . LEU A 1 305 ? -33.120 24.321 3.654 1.00 84.44 305 LEU A C 1
ATOM 2375 O O . LEU A 1 305 ? -33.316 25.525 3.764 1.00 84.44 305 LEU A O 1
ATOM 2379 N N . ILE A 1 306 ? -32.116 23.845 2.920 1.00 74.12 306 ILE A N 1
ATOM 2380 C CA . ILE A 1 306 ? -31.086 24.645 2.243 1.00 74.12 306 ILE A CA 1
ATOM 2381 C C . ILE A 1 306 ? -30.966 24.195 0.788 1.00 74.12 306 ILE A C 1
ATOM 2383 O O . ILE A 1 306 ? -30.857 23.001 0.512 1.00 74.12 306 ILE A O 1
ATOM 2387 N N . GLN A 1 307 ? -30.898 25.161 -0.124 1.00 84.25 307 GLN A N 1
ATOM 2388 C CA . GLN A 1 307 ? -30.431 24.995 -1.493 1.00 84.25 307 GLN A CA 1
ATOM 2389 C C . GLN A 1 307 ? -29.104 25.731 -1.674 1.00 84.25 307 GLN A C 1
ATOM 2391 O O . GLN A 1 307 ? -29.050 26.950 -1.549 1.00 84.25 307 GLN A O 1
ATOM 2396 N N . PHE A 1 308 ? -28.039 25.007 -2.000 1.00 73.06 308 PHE A N 1
ATOM 2397 C CA . PHE A 1 308 ? -26.718 25.573 -2.278 1.00 73.06 308 PHE A CA 1
ATOM 2398 C C . PHE A 1 308 ? -26.646 26.190 -3.690 1.00 73.06 308 PHE A C 1
ATOM 2400 O O . PHE A 1 308 ? -27.430 25.807 -4.561 1.00 73.06 308 PHE A O 1
ATOM 2407 N N . PRO A 1 309 ? -25.679 27.089 -3.974 1.00 57.47 309 PRO A N 1
ATOM 2408 C CA . PRO A 1 309 ? -25.550 27.727 -5.293 1.00 57.47 309 PRO A CA 1
ATOM 2409 C C . PRO A 1 309 ? -25.320 26.751 -6.460 1.00 57.47 309 PRO A C 1
ATOM 2411 O O . PRO A 1 309 ? -25.610 27.079 -7.606 1.00 57.47 309 PRO A O 1
ATOM 2414 N N . ASN A 1 310 ? -24.833 25.536 -6.188 1.00 61.28 310 ASN A N 1
ATOM 2415 C CA . ASN A 1 310 ? -24.684 24.464 -7.180 1.00 61.28 310 ASN A CA 1
ATOM 2416 C C . ASN A 1 310 ? -25.969 23.630 -7.397 1.00 61.28 310 ASN A C 1
ATOM 2418 O O . ASN A 1 310 ? -25.927 22.631 -8.112 1.00 61.28 310 ASN A O 1
ATOM 2422 N N . GLY A 1 311 ? -27.088 23.997 -6.760 1.00 67.38 311 GLY A N 1
ATOM 2423 C CA . GLY A 1 311 ? -28.375 23.300 -6.836 1.00 67.38 311 GLY A CA 1
ATOM 2424 C C . GLY A 1 311 ? -28.545 22.125 -5.864 1.00 67.38 311 GLY A C 1
ATOM 2425 O O . GLY A 1 311 ? -29.619 21.525 -5.835 1.00 67.38 311 GLY A O 1
ATOM 2426 N N . ALA A 1 312 ? -27.530 21.789 -5.057 1.00 67.56 312 ALA A N 1
ATOM 2427 C CA . ALA A 1 312 ? -27.640 20.731 -4.054 1.00 67.56 312 ALA A CA 1
ATOM 2428 C C . ALA A 1 312 ? -28.625 21.116 -2.939 1.00 67.56 312 ALA A C 1
ATOM 2430 O O . ALA A 1 312 ? -28.676 22.274 -2.524 1.00 67.56 312 ALA A O 1
ATOM 2431 N N . LEU A 1 313 ? -29.380 20.135 -2.438 1.00 76.69 313 LEU A N 1
ATOM 2432 C CA . LEU A 1 313 ? -30.388 20.323 -1.393 1.00 76.69 313 LEU A CA 1
ATOM 2433 C C . LEU A 1 313 ? -29.984 19.601 -0.107 1.00 76.69 313 LEU A C 1
ATOM 2435 O O . LEU A 1 313 ? -29.556 18.447 -0.145 1.00 76.69 313 LEU A O 1
ATOM 2439 N N . ALA A 1 314 ? -30.155 20.268 1.029 1.00 71.19 314 ALA A N 1
ATOM 2440 C CA . ALA A 1 314 ? -29.957 19.703 2.357 1.00 71.19 314 ALA A CA 1
ATOM 2441 C C . ALA A 1 314 ? -31.128 20.079 3.264 1.00 71.19 314 ALA A C 1
ATOM 2443 O O . ALA A 1 314 ? -31.645 21.183 3.189 1.00 71.19 314 ALA A O 1
ATOM 2444 N N . ALA A 1 315 ? -31.538 19.177 4.146 1.00 81.31 315 ALA A N 1
ATOM 2445 C CA . ALA A 1 315 ? -32.510 19.459 5.193 1.00 81.31 315 ALA A CA 1
ATOM 2446 C C . ALA A 1 315 ? -32.099 18.687 6.437 1.00 81.31 315 ALA A C 1
ATOM 2448 O O . ALA A 1 315 ? -31.575 17.583 6.293 1.00 81.31 315 ALA A O 1
ATOM 2449 N N . SER A 1 316 ? -32.280 19.258 7.624 1.00 68.50 316 SER A N 1
ATOM 2450 C CA . SER A 1 316 ? -31.986 18.566 8.882 1.00 68.50 316 SER A CA 1
ATOM 2451 C C . SER A 1 316 ? -32.571 19.306 10.089 1.00 68.50 316 SER A C 1
ATOM 2453 O O . SER A 1 316 ? -33.214 20.345 9.939 1.00 68.50 316 SER A O 1
ATOM 2455 N N . CYS A 1 317 ? -32.339 18.765 11.288 1.00 72.56 317 CYS A N 1
ATOM 2456 C CA . CYS A 1 317 ? -32.701 19.354 12.572 1.00 72.56 317 CYS A CA 1
ATOM 2457 C C . CYS A 1 317 ? -31.484 19.408 13.509 1.00 72.56 317 CYS A C 1
ATOM 2459 O O . CYS A 1 317 ? -30.714 18.458 13.585 1.00 72.56 317 CYS A O 1
ATOM 2461 N N . HIS A 1 318 ? -31.324 20.507 14.245 1.00 48.97 318 HIS A N 1
ATOM 2462 C CA . HIS A 1 318 ? -30.188 20.752 15.143 1.00 48.97 318 HIS A CA 1
ATOM 2463 C C . HIS A 1 318 ? -30.246 20.010 16.493 1.00 48.97 318 HIS A C 1
ATOM 2465 O O . HIS A 1 318 ? -29.321 20.133 17.295 1.00 48.97 318 HIS A O 1
ATOM 2471 N N . HIS A 1 319 ? -31.304 19.246 16.775 1.00 55.62 319 HIS A N 1
ATOM 2472 C CA . HIS A 1 319 ? -31.405 18.471 18.011 1.00 55.62 319 HIS A CA 1
ATOM 2473 C C . HIS A 1 319 ? -30.585 17.177 17.936 1.00 55.62 319 HIS A C 1
ATOM 2475 O O . HIS A 1 319 ? -30.743 16.395 17.005 1.00 55.62 319 HIS A O 1
ATOM 2481 N N . ASN A 1 320 ? -29.782 16.900 18.970 1.00 44.47 320 ASN A N 1
ATOM 2482 C CA . ASN A 1 320 ? -28.920 15.707 19.050 1.00 44.47 320 ASN A CA 1
ATOM 2483 C C . ASN A 1 320 ? -29.674 14.362 18.971 1.00 44.47 320 ASN A C 1
ATOM 2485 O O . ASN A 1 320 ? -29.053 13.335 18.723 1.00 44.47 320 ASN A O 1
ATOM 2489 N N . SER A 1 321 ? -30.990 14.349 19.204 1.00 51.75 321 SER A N 1
ATOM 2490 C CA . SER A 1 321 ? -31.855 13.168 19.066 1.00 51.75 321 SER A CA 1
ATOM 2491 C C . SER A 1 321 ? -32.368 12.938 17.638 1.00 51.75 321 SER A C 1
ATOM 2493 O O . SER A 1 321 ? -32.999 11.914 17.385 1.00 51.75 321 SER A O 1
ATOM 2495 N N . CYS A 1 322 ? -32.147 13.876 16.712 1.00 49.12 322 CYS A N 1
ATOM 2496 C CA . CYS A 1 322 ? -32.663 13.821 15.346 1.00 49.12 322 CYS A CA 1
ATOM 2497 C C . CYS A 1 322 ? -31.571 13.400 14.354 1.00 49.12 322 CYS A C 1
ATOM 2499 O O . CYS A 1 322 ? -30.491 13.982 14.330 1.00 49.12 322 CYS A O 1
ATOM 2501 N N . SER A 1 323 ? -31.871 12.422 13.494 1.00 63.28 323 SER A N 1
ATOM 2502 C CA . SER A 1 323 ? -30.923 11.854 12.521 1.00 63.28 323 SER A CA 1
ATOM 2503 C C . SER A 1 323 ? -31.495 11.747 11.098 1.00 63.28 323 SER A C 1
ATOM 2505 O O . SER A 1 323 ? -31.153 10.830 10.356 1.00 63.28 323 SER A O 1
ATOM 2507 N N . TRP A 1 324 ? -32.368 12.681 10.705 1.00 71.88 324 TRP A N 1
ATOM 2508 C CA . TRP A 1 324 ? -32.977 12.723 9.369 1.00 71.88 324 TRP A CA 1
ATOM 2509 C C . TRP A 1 324 ? -32.325 13.780 8.462 1.00 71.88 324 TRP A C 1
ATOM 2511 O O . TRP A 1 324 ? -31.806 14.799 8.935 1.00 71.88 324 TRP A O 1
ATOM 2521 N N . ASN A 1 325 ? -32.361 13.538 7.149 1.00 70.00 325 ASN A N 1
ATOM 2522 C CA . ASN A 1 325 ? -31.799 14.414 6.120 1.00 70.00 325 ASN A CA 1
ATOM 2523 C C . ASN A 1 325 ? -32.787 14.725 4.966 1.00 70.00 325 ASN A C 1
ATOM 2525 O O . ASN A 1 325 ? -33.951 14.323 4.988 1.00 70.00 325 ASN A O 1
ATOM 2529 N N . TRP A 1 326 ? -32.324 15.440 3.930 1.00 79.19 326 TRP A N 1
ATOM 2530 C CA . TRP A 1 326 ? -33.125 15.792 2.744 1.00 79.19 326 TRP A CA 1
ATOM 2531 C C . TRP A 1 326 ? -33.801 14.590 2.062 1.00 79.19 326 TRP A C 1
ATOM 2533 O O . TRP A 1 326 ? -34.950 14.702 1.641 1.00 79.19 326 TRP A O 1
ATOM 2543 N N . HIS A 1 327 ? -33.133 13.439 1.965 1.00 75.62 327 HIS A N 1
ATOM 2544 C CA . HIS A 1 327 ? -33.711 12.248 1.339 1.00 75.62 327 HIS A CA 1
ATOM 2545 C C . HIS A 1 327 ? -34.865 11.678 2.164 1.00 75.62 327 HIS A C 1
ATOM 2547 O O . HIS A 1 327 ? -35.874 11.282 1.587 1.00 75.62 327 HIS A O 1
ATOM 2553 N N . ASP A 1 328 ? -34.752 11.691 3.492 1.00 77.62 328 ASP A N 1
ATOM 2554 C CA . ASP A 1 328 ? -35.810 11.223 4.393 1.00 77.62 328 ASP A CA 1
ATOM 2555 C C . ASP A 1 328 ? -37.038 12.135 4.311 1.00 77.62 328 ASP A C 1
ATOM 2557 O O . ASP A 1 328 ? -38.168 11.660 4.194 1.00 77.62 328 ASP A O 1
ATOM 2561 N N . LEU A 1 329 ? -36.807 13.454 4.284 1.00 81.12 329 LEU A N 1
ATOM 2562 C CA . LEU A 1 329 ? -37.854 14.453 4.075 1.00 81.12 329 LEU A CA 1
ATOM 2563 C C . LEU A 1 329 ? -38.536 14.258 2.713 1.00 81.12 329 LEU A C 1
ATOM 2565 O O . LEU A 1 329 ? -39.761 14.199 2.636 1.00 81.12 329 LEU A O 1
ATOM 2569 N N . ARG A 1 330 ? -37.761 14.104 1.634 1.00 82.19 330 ARG A N 1
ATOM 2570 C CA . ARG A 1 330 ? -38.301 13.899 0.285 1.00 82.19 330 ARG A CA 1
ATOM 2571 C C . ARG A 1 330 ? -39.086 12.595 0.175 1.00 82.19 330 ARG A C 1
ATOM 2573 O O . ARG A 1 330 ? -40.174 12.604 -0.384 1.00 82.19 330 ARG A O 1
ATOM 2580 N N . ASN A 1 331 ? -38.578 11.498 0.731 1.00 81.94 331 ASN A N 1
ATOM 2581 C CA . ASN A 1 331 ? -39.261 10.204 0.715 1.00 81.94 331 ASN A CA 1
ATOM 2582 C C . ASN A 1 331 ? -40.571 10.219 1.511 1.00 81.94 331 ASN A C 1
ATOM 2584 O O . ASN A 1 331 ? -41.485 9.475 1.172 1.00 81.94 331 ASN A O 1
ATOM 2588 N N . LYS A 1 332 ? -40.695 11.067 2.540 1.00 83.62 332 LYS A N 1
ATOM 2589 C CA . LYS A 1 332 ? -41.951 11.230 3.280 1.00 83.62 332 LYS A CA 1
ATOM 2590 C C . LYS A 1 332 ? -43.064 11.852 2.427 1.00 83.62 332 LYS A C 1
ATOM 2592 O O . LYS A 1 332 ? -44.221 11.467 2.583 1.00 83.62 332 LYS A O 1
ATOM 2597 N N . PHE A 1 333 ? -42.728 12.798 1.549 1.00 83.56 333 PHE A N 1
ATOM 2598 C CA . PHE A 1 333 ? -43.708 13.587 0.790 1.00 83.56 333 PHE A CA 1
ATOM 2599 C C . PHE A 1 333 ? -43.876 13.148 -0.674 1.00 83.56 333 PHE A C 1
ATOM 2601 O O . PHE A 1 333 ? -44.991 13.189 -1.184 1.00 83.56 333 PHE A O 1
ATOM 2608 N N . ASP A 1 334 ? -42.811 12.665 -1.315 1.00 82.06 334 ASP A N 1
ATOM 2609 C CA . ASP A 1 334 ? -42.805 12.063 -2.656 1.00 82.06 334 ASP A CA 1
ATOM 2610 C C . ASP A 1 334 ? -42.078 10.689 -2.623 1.00 82.06 334 ASP A C 1
ATOM 2612 O O . ASP A 1 334 ? -40.998 10.531 -3.210 1.00 82.06 334 ASP A O 1
ATOM 2616 N N . PRO A 1 335 ? -42.623 9.666 -1.925 1.00 69.56 335 PRO A N 1
ATOM 2617 C CA . PRO A 1 335 ? -42.058 8.316 -1.931 1.00 69.56 335 PRO A CA 1
ATOM 2618 C C . PRO A 1 335 ? -42.069 7.743 -3.353 1.00 69.56 335 PRO A C 1
ATOM 2620 O O . PRO A 1 335 ? -43.112 7.692 -4.010 1.00 69.56 335 PRO A O 1
ATOM 2623 N N . ARG A 1 336 ? -40.913 7.285 -3.851 1.00 44.81 336 ARG A N 1
ATOM 2624 C CA . ARG A 1 336 ? -40.853 6.640 -5.172 1.00 44.81 336 ARG A CA 1
ATOM 2625 C C . ARG A 1 336 ? -41.645 5.325 -5.143 1.00 44.81 336 ARG A C 1
ATOM 2627 O O . ARG A 1 336 ? -41.463 4.541 -4.210 1.00 44.81 336 ARG A O 1
ATOM 2634 N N . PRO A 1 337 ? -42.489 5.043 -6.150 1.00 35.75 337 PRO A N 1
ATOM 2635 C CA . PRO A 1 337 ? -43.241 3.798 -6.188 1.00 35.75 337 PRO A CA 1
ATOM 2636 C C . PRO A 1 337 ? -42.288 2.603 -6.321 1.00 35.75 337 PRO A C 1
ATOM 2638 O O . PRO A 1 337 ? -41.536 2.496 -7.288 1.00 35.75 337 PRO A O 1
ATOM 2641 N N . GLN A 1 338 ? -42.339 1.695 -5.345 1.00 37.94 338 GLN A N 1
ATOM 2642 C CA . GLN A 1 338 ? -41.802 0.343 -5.479 1.00 37.94 338 GLN A CA 1
ATOM 2643 C C . GLN A 1 338 ? -42.617 -0.395 -6.550 1.00 37.94 338 GLN A C 1
ATOM 2645 O O . GLN A 1 338 ? -43.851 -0.358 -6.527 1.00 37.94 338 GLN A O 1
ATOM 2650 N N . ASN A 1 339 ? -41.939 -1.058 -7.489 1.00 30.83 339 ASN A N 1
ATOM 2651 C CA . ASN A 1 339 ? -42.586 -1.922 -8.473 1.00 30.83 339 ASN A CA 1
ATOM 2652 C C . ASN A 1 339 ? -43.380 -3.014 -7.744 1.00 30.83 339 ASN A C 1
ATOM 2654 O O . ASN A 1 339 ? -42.806 -3.924 -7.150 1.00 30.83 339 ASN A O 1
ATOM 2658 N N . LYS A 1 340 ? -44.712 -2.921 -7.793 1.00 27.33 340 LYS A N 1
ATOM 2659 C CA . LYS A 1 340 ? -45.599 -4.012 -7.386 1.00 27.33 340 LYS A CA 1
ATOM 2660 C C . LYS A 1 340 ? -45.494 -5.149 -8.408 1.00 27.33 340 LYS A C 1
ATOM 2662 O O . LYS A 1 340 ? -45.649 -4.875 -9.600 1.00 27.33 340 LYS A O 1
ATOM 2667 N N . PRO A 1 341 ? -45.329 -6.410 -7.981 1.00 29.03 341 PRO A N 1
ATOM 2668 C CA . PRO A 1 341 ? -45.569 -7.541 -8.857 1.00 29.03 341 PRO A CA 1
ATOM 2669 C C . PRO A 1 341 ? -47.072 -7.628 -9.151 1.00 29.03 341 PRO A C 1
ATOM 2671 O O . PRO A 1 341 ? -47.929 -7.485 -8.276 1.00 29.03 341 PRO A O 1
ATOM 2674 N N . SER A 1 342 ? -47.380 -7.803 -10.426 1.00 28.06 342 SER A N 1
ATOM 2675 C CA . SER A 1 342 ? -48.718 -7.989 -10.964 1.00 28.06 342 SER A CA 1
ATOM 2676 C C . SER A 1 342 ? -49.278 -9.375 -10.641 1.00 28.06 342 SER A C 1
ATOM 2678 O O . SER A 1 342 ? -48.603 -10.370 -10.881 1.00 28.06 342 SER A O 1
ATOM 2680 N N . GLY A 1 343 ? -50.561 -9.421 -10.279 1.00 27.20 343 GLY A N 1
ATOM 2681 C CA . GLY A 1 343 ? -51.474 -10.461 -10.762 1.00 27.20 343 GLY A CA 1
ATOM 2682 C C . GLY A 1 343 ? -51.585 -11.738 -9.932 1.00 27.20 343 GLY A C 1
ATOM 2683 O O . GLY A 1 343 ? -50.845 -12.692 -10.121 1.00 27.20 343 GLY A O 1
ATOM 2684 N N . ASP A 1 344 ? -52.616 -11.746 -9.097 1.00 26.08 344 ASP A N 1
ATOM 2685 C CA . ASP A 1 344 ? -53.207 -12.857 -8.355 1.00 26.08 344 ASP A CA 1
ATOM 2686 C C . ASP A 1 344 ? -53.489 -14.114 -9.213 1.00 26.08 344 ASP A C 1
ATOM 2688 O O . ASP A 1 344 ? -54.185 -14.031 -10.230 1.00 26.08 344 ASP A O 1
ATOM 2692 N N . LYS A 1 345 ? -53.007 -15.286 -8.766 1.00 24.66 345 LYS A N 1
ATOM 2693 C CA . LYS A 1 345 ? -53.682 -16.584 -8.944 1.00 24.66 345 LYS A CA 1
ATOM 2694 C C . LYS A 1 345 ? -53.453 -17.480 -7.723 1.00 24.66 345 LYS A C 1
ATOM 2696 O O . LYS A 1 345 ? -52.346 -17.897 -7.406 1.00 24.66 345 LYS A O 1
ATOM 2701 N N . THR A 1 346 ? -54.571 -17.794 -7.090 1.00 25.39 346 THR A N 1
ATOM 2702 C CA . THR A 1 346 ? -54.821 -18.744 -6.004 1.00 25.39 346 THR A CA 1
ATOM 2703 C C . THR A 1 346 ? -54.286 -20.168 -6.228 1.00 25.39 346 THR A C 1
ATOM 2705 O O . THR A 1 346 ? -54.635 -20.769 -7.242 1.00 25.39 346 THR A O 1
ATOM 2708 N N . SER A 1 347 ? -53.629 -20.762 -5.215 1.00 23.19 347 SER A N 1
ATOM 2709 C CA . SER A 1 347 ? -53.896 -22.144 -4.743 1.00 23.19 347 SER A CA 1
ATOM 2710 C C . SER A 1 347 ? -53.104 -22.529 -3.471 1.00 23.19 347 SER A C 1
ATOM 2712 O O . SER A 1 347 ? -51.885 -22.637 -3.500 1.00 23.19 347 SER A O 1
ATOM 2714 N N . SER A 1 348 ? -53.854 -22.765 -2.386 1.00 23.91 348 SER A N 1
ATOM 2715 C CA . SER A 1 348 ? -53.715 -23.793 -1.325 1.00 23.91 348 SER A CA 1
ATOM 2716 C C . SER A 1 348 ? -52.368 -24.130 -0.643 1.00 23.91 348 SER A C 1
ATOM 2718 O O . SER A 1 348 ? -51.520 -24.812 -1.207 1.00 23.91 348 SER A O 1
ATOM 2720 N N . ASN A 1 349 ? -52.323 -23.803 0.659 1.00 24.44 349 ASN A N 1
ATOM 2721 C CA . ASN A 1 349 ? -51.769 -24.542 1.815 1.00 24.44 349 ASN A CA 1
ATOM 2722 C C . ASN A 1 349 ? -51.037 -25.884 1.578 1.00 24.44 349 ASN A C 1
ATOM 2724 O O . ASN A 1 349 ? -51.659 -26.858 1.166 1.00 24.44 349 ASN A O 1
ATOM 2728 N N . HIS A 1 350 ? -49.827 -26.004 2.135 1.00 25.44 350 HIS A N 1
ATOM 2729 C CA . HIS A 1 350 ? -49.568 -26.798 3.350 1.00 25.44 350 HIS A CA 1
ATOM 2730 C C . HIS A 1 350 ? -48.219 -26.395 3.958 1.00 25.44 350 HIS A C 1
ATOM 2732 O O . HIS A 1 350 ? -47.320 -25.950 3.256 1.00 25.44 350 HIS A O 1
ATOM 2738 N N . GLY A 1 351 ? -48.130 -26.445 5.287 1.00 26.23 351 GLY A N 1
ATOM 2739 C CA . GLY A 1 351 ? -47.170 -25.663 6.049 1.00 26.23 351 GLY A CA 1
ATOM 2740 C C . GLY A 1 351 ? -45.953 -26.430 6.538 1.00 26.23 351 GLY A C 1
ATOM 2741 O O . GLY A 1 351 ? -46.004 -27.618 6.836 1.00 26.23 351 GLY A O 1
ATOM 2742 N N . SER A 1 352 ? -44.901 -25.658 6.754 1.00 23.67 352 SER A N 1
ATOM 2743 C CA . SER A 1 352 ? -43.838 -25.928 7.707 1.00 23.67 352 SER A CA 1
ATOM 2744 C C . SER A 1 352 ? -43.526 -24.599 8.388 1.00 23.67 352 SER A C 1
ATOM 2746 O O . SER A 1 352 ? -43.282 -23.597 7.723 1.00 23.67 352 SER A O 1
ATOM 2748 N N . ARG A 1 353 ? -43.647 -24.573 9.719 1.00 24.59 353 ARG A N 1
ATOM 2749 C CA . ARG A 1 353 ? -43.382 -23.410 10.573 1.00 24.59 353 ARG A CA 1
ATOM 2750 C C . ARG A 1 353 ? -41.956 -22.906 10.332 1.00 24.59 353 ARG A C 1
ATOM 2752 O O . ARG A 1 353 ? -41.016 -23.491 10.860 1.00 24.59 353 ARG A O 1
ATOM 2759 N N . GLU A 1 354 ? -41.812 -21.805 9.603 1.00 25.45 354 GLU A N 1
ATOM 2760 C CA . GLU A 1 354 ? -40.627 -20.962 9.719 1.00 25.45 354 GLU A CA 1
ATOM 2761 C C . GLU A 1 354 ? -40.656 -20.283 11.087 1.00 25.45 354 GLU A C 1
ATOM 2763 O O . GLU A 1 354 ? -41.598 -19.573 11.456 1.00 25.45 354 GLU A O 1
ATOM 2768 N N . VAL A 1 355 ? -39.613 -20.545 11.867 1.00 26.39 355 VAL A N 1
ATOM 2769 C CA . VAL A 1 355 ? -39.276 -19.752 13.040 1.00 26.39 355 VAL A CA 1
ATOM 2770 C C . VAL A 1 355 ? -38.841 -18.389 12.510 1.00 26.39 355 VAL A C 1
ATOM 2772 O O . VAL A 1 355 ? -37.711 -18.219 12.067 1.00 26.39 355 VAL A O 1
ATOM 2775 N N . LEU A 1 356 ? -39.762 -17.426 12.507 1.00 25.56 356 LEU A N 1
ATOM 2776 C CA . LEU A 1 356 ? -39.451 -16.027 12.235 1.00 25.56 356 LEU A CA 1
ATOM 2777 C C . LEU A 1 356 ? -38.477 -15.529 13.311 1.00 25.56 356 LEU A C 1
ATOM 2779 O O . LEU A 1 356 ? -38.874 -15.240 14.444 1.00 25.56 356 LEU A O 1
ATOM 2783 N N . SER A 1 357 ? -37.195 -15.447 12.957 1.00 26.14 357 SER A N 1
ATOM 2784 C CA . SER A 1 357 ? -36.197 -14.697 13.717 1.00 26.14 357 SER A CA 1
ATOM 2785 C C . SER A 1 357 ? -36.632 -13.228 13.815 1.00 26.14 357 SER A C 1
ATOM 2787 O O . SER A 1 357 ? -37.146 -12.674 12.839 1.00 26.14 357 SER A O 1
ATOM 2789 N N . PRO A 1 358 ? -36.480 -12.579 14.983 1.00 25.86 358 PRO A N 1
ATOM 2790 C CA . PRO A 1 358 ? -36.960 -11.219 15.188 1.00 25.86 358 PRO A CA 1
ATOM 2791 C C . PRO A 1 358 ? -36.198 -10.209 14.306 1.00 25.86 358 PRO A C 1
ATOM 2793 O O . PRO A 1 358 ? -35.025 -10.429 13.998 1.00 25.86 358 PRO A O 1
ATOM 2796 N N . PRO A 1 359 ? -36.820 -9.077 13.930 1.00 28.36 359 PRO A N 1
ATOM 2797 C CA . PRO A 1 359 ? -36.203 -8.088 13.052 1.00 28.36 359 PRO A CA 1
ATOM 2798 C C . PRO A 1 359 ? -35.102 -7.318 13.800 1.00 28.36 359 PRO A C 1
ATOM 2800 O O . PRO A 1 359 ? -35.365 -6.780 14.876 1.00 28.36 359 PRO A O 1
ATOM 2803 N N . GLY A 1 360 ? -33.898 -7.220 13.219 1.00 33.12 360 GLY A N 1
ATOM 2804 C CA . GLY A 1 360 ? -32.891 -6.220 13.616 1.00 33.12 360 GLY A CA 1
ATOM 2805 C C . GLY A 1 360 ? -31.591 -6.712 14.267 1.00 33.12 360 GLY A C 1
ATOM 2806 O O . GLY A 1 360 ? -31.010 -5.975 15.058 1.00 33.12 360 GLY A O 1
ATOM 2807 N N . LEU A 1 361 ? -31.099 -7.911 13.948 1.00 35.94 361 LEU A N 1
ATOM 2808 C CA . LEU A 1 361 ? -29.791 -8.398 14.407 1.00 35.94 361 LEU A CA 1
ATOM 2809 C C . LEU A 1 361 ? -28.843 -8.565 13.206 1.00 35.94 361 LEU A C 1
ATOM 2811 O O . LEU A 1 361 ? -28.822 -9.619 12.579 1.00 35.94 361 LEU A O 1
ATOM 2815 N N . ASN A 1 362 ? -28.048 -7.535 12.888 1.00 45.62 362 ASN A N 1
ATOM 2816 C CA . ASN A 1 362 ? -26.892 -7.680 11.989 1.00 45.62 362 ASN A CA 1
ATOM 2817 C C . ASN A 1 362 ? -25.784 -8.436 12.738 1.00 45.62 362 ASN A C 1
ATOM 2819 O O . ASN A 1 362 ? -24.844 -7.839 13.259 1.00 45.62 362 ASN A O 1
ATOM 2823 N N . ILE A 1 363 ? -25.933 -9.754 12.858 1.00 57.09 363 ILE A N 1
ATOM 2824 C CA . ILE A 1 363 ? -24.889 -10.631 13.385 1.00 57.09 363 ILE A CA 1
ATOM 2825 C C . ILE A 1 363 ? -23.960 -10.943 12.219 1.00 57.09 363 ILE A C 1
ATOM 2827 O O . ILE A 1 363 ? -24.354 -11.642 11.288 1.00 57.09 363 ILE A O 1
ATOM 2831 N N . ILE A 1 364 ? -22.730 -10.430 12.264 1.00 67.25 364 ILE A N 1
ATOM 2832 C CA . ILE A 1 364 ? -21.695 -10.851 11.318 1.00 67.25 364 ILE A CA 1
ATOM 2833 C C . ILE A 1 364 ? -21.469 -12.360 11.491 1.00 67.25 364 ILE A C 1
ATOM 2835 O O . ILE A 1 364 ? -21.193 -12.789 12.619 1.00 67.25 364 ILE A O 1
ATOM 2839 N N . PRO A 1 365 ? -21.569 -13.162 10.413 1.00 69.56 365 PRO A N 1
ATOM 2840 C CA . PRO A 1 365 ? -21.312 -14.595 10.470 1.00 69.56 365 PRO A CA 1
ATOM 2841 C C . PRO A 1 365 ? -19.918 -14.912 11.020 1.00 69.56 365 PRO A C 1
ATOM 2843 O O . PRO A 1 365 ? -18.976 -14.128 10.878 1.00 69.56 365 PRO A O 1
ATOM 2846 N N . ARG A 1 366 ? -19.771 -16.079 11.651 1.00 71.88 366 ARG A N 1
ATOM 2847 C CA . ARG A 1 366 ? -18.469 -16.548 12.140 1.00 71.88 366 ARG A CA 1
ATOM 2848 C C . ARG A 1 366 ? -17.519 -16.793 10.962 1.00 71.88 366 ARG A C 1
ATOM 2850 O O . ARG A 1 366 ? -17.960 -17.184 9.886 1.00 71.88 366 ARG A O 1
ATOM 2857 N N . ALA A 1 367 ? -16.220 -16.581 11.180 1.00 78.25 367 ALA A N 1
ATOM 2858 C CA . ALA A 1 367 ? -15.208 -16.997 10.216 1.00 78.25 367 ALA A CA 1
ATOM 2859 C C . ALA A 1 367 ? -15.246 -18.525 10.055 1.00 78.25 367 ALA A C 1
ATOM 2861 O O . ALA A 1 367 ? -15.175 -19.260 11.044 1.00 78.25 367 ALA A O 1
ATOM 2862 N N . VAL A 1 368 ? -15.373 -18.987 8.815 1.00 87.88 368 VAL A N 1
ATOM 2863 C CA . VAL A 1 368 ? -15.294 -20.408 8.467 1.00 87.88 368 VAL A CA 1
ATOM 2864 C C . VAL A 1 368 ? -13.816 -20.763 8.268 1.00 87.88 368 VAL A C 1
ATOM 2866 O O . VAL A 1 368 ? -13.105 -19.981 7.631 1.00 87.88 368 VAL A O 1
ATOM 2869 N N . PRO A 1 369 ? -13.321 -21.899 8.796 1.00 91.25 369 PRO A N 1
ATOM 2870 C CA . PRO A 1 369 ? -11.947 -22.338 8.557 1.00 91.25 369 PRO A CA 1
ATOM 2871 C C . PRO A 1 369 ? -11.613 -22.407 7.064 1.00 91.25 369 PRO A C 1
ATOM 2873 O O . PRO A 1 369 ? -12.470 -22.756 6.256 1.00 91.25 369 PRO A O 1
ATOM 2876 N N . PHE A 1 370 ? -10.373 -22.076 6.707 1.00 95.88 370 PHE A N 1
ATOM 2877 C CA . PHE A 1 370 ? -9.909 -22.135 5.323 1.00 95.88 370 PHE A CA 1
ATOM 2878 C C . PHE A 1 370 ? -9.945 -23.583 4.784 1.00 95.88 370 PHE A C 1
ATOM 2880 O O . PHE A 1 370 ? -9.455 -24.481 5.478 1.00 95.88 370 PHE A O 1
ATOM 2887 N N . PRO A 1 371 ? -10.480 -23.832 3.570 1.00 96.81 371 PRO A N 1
ATOM 2888 C CA . PRO A 1 371 ? -10.673 -25.174 3.030 1.00 96.81 371 PRO A CA 1
ATOM 2889 C C . PRO A 1 371 ? -9.365 -25.694 2.426 1.00 96.81 371 PRO A C 1
ATOM 2891 O O . PRO A 1 371 ? -9.180 -25.722 1.212 1.00 96.81 371 PRO A O 1
ATOM 2894 N N . VAL A 1 372 ? -8.418 -26.101 3.272 1.00 96.81 372 VAL A N 1
ATOM 2895 C CA . VAL A 1 372 ? -7.124 -26.652 2.823 1.00 96.81 372 VAL A CA 1
ATOM 2896 C C . VAL A 1 372 ? -7.290 -27.857 1.893 1.00 96.81 372 VAL A C 1
ATOM 2898 O O . VAL A 1 372 ? -6.480 -28.056 0.991 1.00 96.81 372 VAL A O 1
ATOM 2901 N N . GLN A 1 373 ? -8.367 -28.624 2.061 1.00 95.88 373 GLN A N 1
ATOM 2902 C CA . GLN A 1 373 ? -8.713 -29.763 1.218 1.00 95.88 373 GLN A CA 1
ATOM 2903 C C . GLN A 1 373 ? -9.061 -29.391 -0.230 1.00 95.88 373 GLN A C 1
ATOM 2905 O O . GLN A 1 373 ? -8.948 -30.251 -1.097 1.00 95.88 373 GLN A O 1
ATOM 2910 N N . ALA A 1 374 ? -9.416 -28.132 -0.495 1.00 96.50 374 ALA A N 1
ATOM 2911 C CA . ALA A 1 374 ? -9.659 -27.626 -1.842 1.00 96.50 374 ALA A CA 1
ATOM 2912 C C . ALA A 1 374 ? -8.351 -27.315 -2.593 1.00 96.50 374 ALA A C 1
ATOM 2914 O O . ALA A 1 374 ? -8.374 -26.952 -3.762 1.00 96.50 374 ALA A O 1
ATOM 2915 N N . LEU A 1 375 ? -7.188 -27.401 -1.937 1.00 98.06 375 LEU A N 1
ATOM 2916 C CA . LEU A 1 375 ? -5.898 -27.201 -2.594 1.00 98.06 375 LEU A CA 1
ATOM 2917 C C . LEU A 1 375 ? -5.388 -28.509 -3.227 1.00 98.06 375 LEU A C 1
ATOM 2919 O O . LEU A 1 375 ? -5.611 -29.587 -2.652 1.00 98.06 375 LEU A O 1
ATOM 2923 N N . PRO A 1 376 ? -4.616 -28.423 -4.332 1.00 96.75 376 PRO A N 1
ATOM 2924 C CA . PRO A 1 376 ? -3.848 -29.538 -4.886 1.00 96.75 376 PRO A CA 1
ATOM 2925 C C . PRO A 1 376 ? -3.063 -30.267 -3.801 1.00 96.75 376 PRO A C 1
ATOM 2927 O O . PRO A 1 376 ? -2.585 -29.638 -2.852 1.00 96.75 376 PRO A O 1
ATOM 2930 N N . ARG A 1 377 ? -2.908 -31.586 -3.917 1.00 94.81 377 ARG A N 1
ATOM 2931 C CA . ARG A 1 377 ? -2.372 -32.424 -2.831 1.00 94.81 377 ARG A CA 1
ATOM 2932 C C . ARG A 1 377 ? -0.995 -31.956 -2.346 1.00 94.81 377 ARG A C 1
ATOM 2934 O O . ARG A 1 377 ? -0.781 -31.830 -1.140 1.00 94.81 377 ARG A O 1
ATOM 2941 N N . CYS A 1 378 ? -0.086 -31.661 -3.274 1.00 93.25 378 CYS A N 1
ATOM 2942 C CA . CYS A 1 378 ? 1.257 -31.161 -2.970 1.00 93.25 378 CYS A CA 1
ATOM 2943 C C . CYS A 1 378 ? 1.220 -29.816 -2.218 1.00 93.25 378 CYS A C 1
ATOM 2945 O O . CYS A 1 378 ? 1.912 -29.636 -1.214 1.00 93.25 378 CYS A O 1
ATOM 2947 N N . ILE A 1 379 ? 0.348 -28.901 -2.648 1.00 97.56 379 ILE A N 1
ATOM 2948 C CA . ILE A 1 379 ? 0.176 -27.573 -2.053 1.00 97.56 379 ILE A CA 1
ATOM 2949 C C . ILE A 1 379 ? -0.478 -27.676 -0.672 1.00 97.56 379 ILE A C 1
ATOM 2951 O O . ILE A 1 379 ? -0.026 -27.030 0.271 1.00 97.56 379 ILE A O 1
ATOM 2955 N N . ARG A 1 380 ? -1.502 -28.522 -0.528 1.00 97.19 380 ARG A N 1
ATOM 2956 C CA . ARG A 1 380 ? -2.203 -28.799 0.732 1.00 97.19 380 ARG A CA 1
ATOM 2957 C C . ARG A 1 380 ? -1.248 -29.281 1.813 1.00 97.19 380 ARG A C 1
ATOM 2959 O O . ARG A 1 380 ? -1.183 -28.660 2.870 1.00 97.19 380 ARG A O 1
ATOM 2966 N N . HIS A 1 381 ? -0.477 -30.332 1.529 1.00 96.19 381 HIS A N 1
ATOM 2967 C CA . HIS A 1 381 ? 0.471 -30.890 2.494 1.00 96.19 381 HIS A CA 1
ATOM 2968 C C . HIS A 1 381 ? 1.494 -29.846 2.953 1.00 96.19 381 HIS A C 1
ATOM 2970 O O . HIS A 1 381 ? 1.799 -29.760 4.143 1.00 96.19 381 HIS A O 1
ATOM 2976 N N . PHE A 1 382 ? 2.001 -29.024 2.028 1.00 97.94 382 PHE A N 1
ATOM 2977 C CA . PHE A 1 382 ? 2.913 -27.942 2.384 1.00 97.94 382 PHE A CA 1
ATOM 2978 C C . PHE A 1 382 ? 2.235 -26.884 3.257 1.00 97.94 382 PHE A C 1
ATOM 2980 O O . PHE A 1 382 ? 2.795 -26.490 4.277 1.00 97.94 382 PHE A O 1
ATOM 2987 N N . VAL A 1 383 ? 1.034 -26.431 2.886 1.00 98.06 383 VAL A N 1
ATOM 2988 C CA . VAL A 1 383 ? 0.281 -25.416 3.635 1.00 98.06 383 VAL A CA 1
ATOM 2989 C C . VAL A 1 383 ? -0.012 -25.884 5.059 1.00 98.06 383 VAL A C 1
ATOM 2991 O O . VAL A 1 383 ? 0.217 -25.123 5.997 1.00 98.06 383 VAL A O 1
ATOM 2994 N N . GLU A 1 384 ? -0.471 -27.122 5.234 1.00 96.44 384 GLU A N 1
ATOM 2995 C CA . GLU A 1 384 ? -0.750 -27.704 6.550 1.00 96.44 384 GLU A CA 1
ATOM 2996 C C . GLU A 1 384 ? 0.526 -27.804 7.393 1.00 96.44 384 GLU A C 1
ATOM 2998 O O . GLU A 1 384 ? 0.562 -27.289 8.513 1.00 96.44 384 GLU A O 1
ATOM 3003 N N . ALA A 1 385 ? 1.600 -28.376 6.838 1.00 96.00 385 ALA A N 1
ATOM 3004 C CA . ALA A 1 385 ? 2.876 -28.517 7.538 1.00 96.00 385 ALA A CA 1
ATOM 3005 C C . ALA A 1 385 ? 3.482 -27.155 7.924 1.00 96.00 385 ALA A C 1
ATOM 3007 O O . ALA A 1 385 ? 3.956 -26.969 9.045 1.00 96.00 385 ALA A O 1
ATOM 3008 N N . ALA A 1 386 ? 3.432 -26.175 7.020 1.00 95.75 386 ALA A N 1
ATOM 3009 C CA . ALA A 1 386 ? 3.932 -24.824 7.245 1.00 95.75 386 ALA A CA 1
ATOM 3010 C C . ALA A 1 386 ? 3.121 -24.067 8.306 1.00 95.75 386 ALA A C 1
ATOM 3012 O O . ALA A 1 386 ? 3.699 -23.435 9.197 1.00 95.75 386 ALA A O 1
ATOM 3013 N N . ALA A 1 387 ? 1.790 -24.132 8.227 1.00 94.38 387 ALA A N 1
ATOM 3014 C CA . ALA A 1 387 ? 0.898 -23.487 9.185 1.00 94.38 387 ALA A CA 1
ATOM 3015 C C . ALA A 1 387 ? 1.099 -24.055 10.594 1.00 94.38 387 ALA A C 1
ATOM 3017 O O . ALA A 1 387 ? 1.154 -23.310 11.573 1.00 94.38 387 ALA A O 1
ATOM 3018 N N . GLU A 1 388 ? 1.292 -25.367 10.690 1.00 92.75 388 GLU A N 1
ATOM 3019 C CA . GLU A 1 388 ? 1.524 -26.067 11.944 1.00 92.75 388 GLU A CA 1
ATOM 3020 C C . GLU A 1 388 ? 2.915 -25.799 12.544 1.00 92.75 388 GLU A C 1
ATOM 3022 O O . GLU A 1 388 ? 3.041 -25.633 13.761 1.00 92.75 388 GLU A O 1
ATOM 3027 N N . ALA A 1 389 ? 3.947 -25.696 11.701 1.00 92.75 389 ALA A N 1
ATOM 3028 C CA . ALA A 1 389 ? 5.298 -25.324 12.117 1.00 92.75 389 ALA A CA 1
ATOM 3029 C C . ALA A 1 389 ? 5.361 -23.880 12.648 1.00 92.75 389 ALA A C 1
ATOM 3031 O O . ALA A 1 389 ? 6.004 -23.610 13.661 1.00 92.75 389 ALA A O 1
ATOM 3032 N N . ILE A 1 390 ? 4.661 -22.941 12.000 1.00 92.12 390 ILE A N 1
ATOM 3033 C CA . ILE A 1 390 ? 4.622 -21.527 12.417 1.00 92.12 390 ILE A CA 1
ATOM 3034 C C . ILE A 1 390 ? 3.628 -21.294 13.568 1.00 92.12 390 ILE A C 1
ATOM 3036 O O . ILE A 1 390 ? 3.789 -20.356 14.353 1.00 92.12 390 ILE A O 1
ATOM 3040 N N . GLY A 1 391 ? 2.592 -22.126 13.679 1.00 91.19 391 GLY A N 1
ATOM 3041 C CA . GLY A 1 391 ? 1.467 -21.912 14.586 1.00 91.19 391 GLY A CA 1
ATOM 3042 C C . GLY A 1 391 ? 0.523 -20.803 14.109 1.00 91.19 391 GLY A C 1
ATOM 3043 O O . GLY A 1 391 ? 0.012 -20.039 14.932 1.00 91.19 391 GLY A O 1
ATOM 3044 N N . CYS A 1 392 ? 0.319 -20.682 12.793 1.00 91.56 392 CYS A N 1
ATOM 3045 C CA . CYS A 1 392 ? -0.609 -19.732 12.174 1.00 91.56 392 CYS A CA 1
ATOM 3046 C C . CYS A 1 392 ? -1.782 -20.439 11.474 1.00 91.56 392 CYS A C 1
ATOM 3048 O O . CYS A 1 392 ? -1.830 -21.662 11.385 1.00 91.56 392 CYS A O 1
ATOM 3050 N N . ASP A 1 393 ? -2.764 -19.661 11.016 1.00 93.56 393 ASP A N 1
ATOM 3051 C CA . ASP A 1 393 ? -3.876 -20.191 10.226 1.00 93.56 393 ASP A CA 1
ATOM 3052 C C . ASP A 1 393 ? -3.399 -20.588 8.811 1.00 93.56 393 ASP A C 1
ATOM 3054 O O . ASP A 1 393 ? -2.615 -19.834 8.223 1.00 93.56 393 ASP A O 1
ATOM 3058 N N . PRO A 1 394 ? -3.874 -21.708 8.230 1.00 95.75 394 PRO A N 1
ATOM 3059 C CA . PRO A 1 394 ? -3.491 -22.137 6.882 1.00 95.75 394 PRO A CA 1
ATOM 3060 C C . PRO A 1 394 ? -3.654 -21.069 5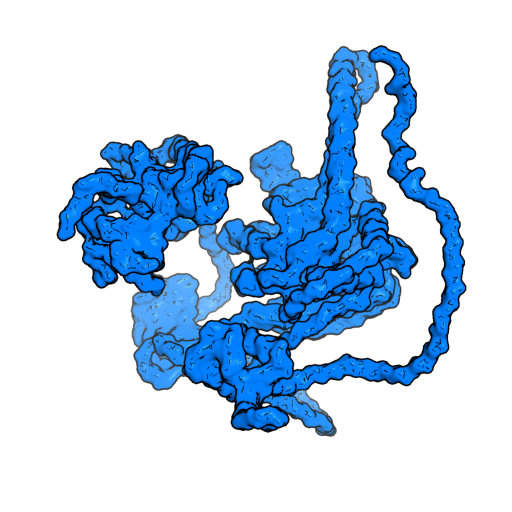.796 1.00 95.75 394 PRO A C 1
ATOM 3062 O O . PRO A 1 394 ? -2.827 -20.988 4.885 1.00 95.75 394 PRO A O 1
ATOM 3065 N N . SER A 1 395 ? -4.654 -20.186 5.919 1.00 96.12 395 SER A N 1
ATOM 3066 C CA . SER A 1 395 ? -4.858 -19.074 4.981 1.00 96.12 395 SER A CA 1
ATOM 3067 C C . SER A 1 395 ? -3.658 -18.119 4.910 1.00 96.12 395 SER A C 1
ATOM 3069 O O . SER A 1 395 ? -3.408 -17.526 3.861 1.00 96.12 395 SER A O 1
ATOM 3071 N N . PHE A 1 396 ? -2.860 -17.992 5.978 1.00 95.50 396 PHE A N 1
ATOM 3072 C CA . PHE A 1 396 ? -1.678 -17.121 5.990 1.00 95.50 396 PHE A CA 1
ATOM 3073 C C . PHE A 1 396 ? -0.538 -17.644 5.112 1.00 95.50 396 PHE A C 1
ATOM 3075 O O . PHE A 1 396 ? 0.305 -16.851 4.691 1.00 95.50 396 PHE A O 1
ATOM 3082 N N . ILE A 1 397 ? -0.526 -18.948 4.822 1.00 97.25 397 ILE A N 1
ATOM 3083 C CA . ILE A 1 397 ? 0.419 -19.585 3.899 1.00 97.25 397 ILE A CA 1
ATOM 3084 C C . ILE A 1 397 ? -0.207 -19.722 2.512 1.00 97.25 397 ILE A C 1
ATOM 3086 O O . ILE A 1 397 ? 0.415 -19.336 1.522 1.00 97.25 397 ILE A O 1
ATOM 3090 N N . ALA A 1 398 ? -1.443 -20.225 2.440 1.00 98.06 398 ALA A N 1
ATOM 3091 C CA . ALA A 1 398 ? -2.112 -20.543 1.184 1.00 98.06 398 ALA A CA 1
ATOM 3092 C C . ALA A 1 398 ? -2.282 -19.320 0.275 1.00 98.06 398 ALA A C 1
ATOM 3094 O O . ALA A 1 398 ? -1.960 -19.391 -0.907 1.00 98.06 398 ALA A O 1
ATOM 3095 N N . LEU A 1 399 ? -2.742 -18.181 0.808 1.00 97.62 399 LEU A N 1
ATOM 3096 C CA . LEU A 1 399 ? -3.028 -16.995 -0.006 1.00 97.62 399 LEU A CA 1
ATOM 3097 C C . LEU A 1 399 ? -1.769 -16.428 -0.685 1.00 97.62 399 LEU A C 1
ATOM 3099 O O . LEU A 1 399 ? -1.786 -16.251 -1.906 1.00 97.62 399 LEU A O 1
ATOM 3103 N N . PRO A 1 400 ? -0.661 -16.162 0.039 1.00 97.69 400 PRO A N 1
ATOM 3104 C CA . PRO A 1 400 ? 0.565 -15.733 -0.617 1.00 97.69 400 PRO A CA 1
ATOM 3105 C C . PRO A 1 400 ? 1.146 -16.781 -1.570 1.00 97.69 400 PRO A C 1
ATOM 3107 O O . PRO A 1 400 ? 1.663 -16.414 -2.624 1.00 97.69 400 PRO A O 1
ATOM 3110 N N . LEU A 1 401 ? 1.030 -18.071 -1.231 1.00 98.31 401 LEU A N 1
ATOM 3111 C CA . LEU A 1 401 ? 1.512 -19.158 -2.080 1.00 98.31 401 LEU A CA 1
ATOM 3112 C C . LEU A 1 401 ? 0.744 -19.225 -3.408 1.00 98.31 401 LEU A C 1
ATOM 3114 O O . LEU A 1 401 ? 1.373 -19.360 -4.451 1.00 98.31 401 LEU A O 1
ATOM 3118 N N . LEU A 1 402 ? -0.580 -19.031 -3.398 1.00 98.50 402 LEU A N 1
ATOM 3119 C CA . LEU A 1 402 ? -1.394 -18.927 -4.616 1.00 98.50 402 LEU A CA 1
ATOM 3120 C C . LEU A 1 402 ? -0.929 -17.782 -5.523 1.00 98.50 402 LEU A C 1
ATOM 3122 O O . LEU A 1 402 ? -0.873 -17.955 -6.737 1.00 98.50 402 LEU A O 1
ATOM 3126 N N . GLY A 1 403 ? -0.542 -16.636 -4.953 1.00 98.00 403 GLY A N 1
ATOM 3127 C CA . GLY A 1 403 ? 0.049 -15.537 -5.722 1.00 98.00 403 GLY A CA 1
ATOM 3128 C C . GLY A 1 403 ? 1.418 -15.876 -6.316 1.00 98.00 403 GLY A C 1
ATOM 3129 O O . GLY A 1 403 ? 1.706 -15.479 -7.441 1.00 98.00 403 GLY A O 1
ATOM 3130 N N . CYS A 1 404 ? 2.248 -16.647 -5.606 1.00 98.31 404 CYS A N 1
ATOM 3131 C CA . CYS A 1 404 ? 3.519 -17.142 -6.142 1.00 98.31 404 CYS A CA 1
ATOM 3132 C C . CYS A 1 404 ? 3.330 -18.170 -7.264 1.00 98.31 404 CYS A C 1
ATOM 3134 O O . CYS A 1 404 ? 4.064 -18.123 -8.248 1.00 98.31 404 CYS A O 1
ATOM 3136 N N . LEU A 1 405 ? 2.356 -19.073 -7.127 1.00 98.38 405 LEU A N 1
ATOM 3137 C CA . LEU A 1 405 ? 2.006 -20.063 -8.148 1.00 98.38 405 LEU A CA 1
ATOM 3138 C C . LEU A 1 405 ? 1.446 -19.383 -9.405 1.00 98.38 405 LEU A C 1
ATOM 3140 O O . LEU A 1 405 ? 1.874 -19.674 -10.517 1.00 98.38 405 LEU A O 1
ATOM 3144 N N . ALA A 1 406 ? 0.546 -18.415 -9.224 1.00 98.19 406 ALA A N 1
ATOM 3145 C CA . ALA A 1 406 ? 0.017 -17.601 -10.312 1.00 98.19 406 ALA A CA 1
ATOM 3146 C C . ALA A 1 406 ? 1.131 -16.852 -11.060 1.00 98.19 406 ALA A C 1
ATOM 3148 O O . ALA A 1 406 ? 1.151 -16.830 -12.288 1.00 98.19 406 ALA A O 1
ATOM 3149 N N . GLU A 1 407 ? 2.095 -16.294 -10.325 1.00 97.25 407 GLU A N 1
ATOM 3150 C CA . GLU A 1 407 ? 3.233 -15.594 -10.913 1.00 97.25 407 GLU A CA 1
ATOM 3151 C C . GLU A 1 407 ? 4.168 -16.505 -11.703 1.00 97.25 407 GLU A C 1
ATOM 3153 O O . GLU A 1 407 ? 4.579 -16.150 -12.806 1.00 97.25 407 GLU A O 1
ATOM 3158 N N . ILE A 1 408 ? 4.520 -17.677 -11.164 1.00 96.44 408 ILE A N 1
ATOM 3159 C CA . ILE A 1 408 ? 5.442 -18.565 -11.874 1.00 96.44 408 ILE A CA 1
ATOM 3160 C C . ILE A 1 408 ? 4.813 -19.110 -13.161 1.00 96.44 408 ILE A C 1
ATOM 3162 O O . ILE A 1 408 ? 5.530 -19.252 -14.147 1.00 96.44 408 ILE A O 1
ATOM 3166 N N . ILE A 1 409 ? 3.488 -19.311 -13.189 1.00 96.38 409 ILE A N 1
ATOM 3167 C CA . ILE A 1 409 ? 2.721 -19.628 -14.405 1.00 96.38 409 ILE A CA 1
ATOM 3168 C C . ILE A 1 409 ? 2.728 -18.430 -15.370 1.00 96.38 409 ILE A C 1
ATOM 3170 O O . ILE A 1 409 ? 3.039 -18.583 -16.555 1.00 96.38 409 ILE A O 1
ATOM 3174 N N . GLY A 1 410 ? 2.419 -17.235 -14.859 1.00 94.06 410 GLY A N 1
ATOM 3175 C CA . GLY A 1 410 ? 2.464 -15.976 -15.596 1.00 94.06 410 GLY A CA 1
ATOM 3176 C C . GLY A 1 410 ? 1.544 -15.936 -16.822 1.00 94.06 410 GLY A C 1
ATOM 3177 O O . GLY A 1 410 ? 0.543 -16.648 -16.917 1.00 94.06 410 GLY A O 1
ATOM 3178 N N . ASN A 1 411 ? 1.900 -15.115 -17.811 1.00 93.81 411 ASN A N 1
ATOM 3179 C CA . ASN A 1 411 ? 1.188 -15.012 -19.092 1.00 93.81 411 ASN A CA 1
ATOM 3180 C C . ASN A 1 411 ? 1.455 -16.177 -20.065 1.00 93.81 411 ASN A C 1
ATOM 3182 O O . ASN A 1 411 ? 1.140 -16.052 -21.247 1.00 93.81 411 ASN A O 1
ATOM 3186 N N . ARG A 1 412 ? 1.991 -17.314 -19.602 1.00 94.25 412 ARG A N 1
ATOM 3187 C CA . ARG A 1 412 ? 2.256 -18.486 -20.457 1.00 94.25 412 ARG A CA 1
ATOM 3188 C C . ARG A 1 412 ? 1.049 -19.390 -20.626 1.00 94.25 412 ARG A C 1
ATOM 3190 O O . ARG A 1 412 ? 0.953 -20.111 -21.618 1.00 94.25 412 ARG A O 1
ATOM 3197 N N . ARG A 1 413 ? 0.127 -19.380 -19.663 1.00 95.19 413 ARG A N 1
ATOM 3198 C CA . ARG A 1 413 ? -1.089 -20.199 -19.683 1.00 95.19 413 ARG A CA 1
ATOM 3199 C C . ARG A 1 413 ? -2.306 -19.332 -19.386 1.00 95.19 413 ARG A C 1
ATOM 3201 O O . ARG A 1 413 ? -2.268 -18.437 -18.542 1.00 95.19 413 ARG A O 1
ATOM 3208 N N . VAL A 1 414 ? -3.400 -19.610 -20.082 1.00 96.62 414 VAL A N 1
ATOM 3209 C CA . VAL A 1 414 ? -4.734 -19.075 -19.781 1.00 96.62 414 VAL A CA 1
ATOM 3210 C C . VAL A 1 414 ? -5.740 -20.211 -19.826 1.00 96.62 414 VAL A C 1
ATOM 3212 O O . VAL A 1 414 ? -5.613 -21.119 -20.643 1.00 96.62 414 VAL A O 1
ATOM 3215 N N . ILE A 1 415 ? -6.770 -20.148 -18.993 1.00 97.44 415 ILE A N 1
ATOM 3216 C CA . ILE A 1 415 ? -7.918 -21.052 -19.102 1.00 97.44 415 ILE A CA 1
ATOM 3217 C C . ILE A 1 415 ? -8.864 -20.529 -20.178 1.00 97.44 415 ILE A C 1
ATOM 3219 O O . ILE A 1 415 ? -9.200 -19.347 -20.170 1.00 97.44 415 ILE A O 1
ATOM 3223 N N . GLU A 1 416 ? -9.317 -21.392 -21.086 1.00 97.06 416 GLU A N 1
ATOM 3224 C CA . GLU A 1 416 ? -10.359 -21.083 -22.066 1.00 97.06 416 GLU A CA 1
ATOM 3225 C C . GLU A 1 416 ? -11.710 -21.635 -21.597 1.00 97.06 416 GLU A C 1
ATOM 3227 O O . GLU A 1 416 ? -11.977 -22.836 -21.628 1.00 97.06 416 GLU A O 1
ATOM 3232 N N . LEU A 1 417 ? -12.601 -20.733 -21.184 1.00 96.31 417 LEU A N 1
ATOM 3233 C CA . LEU A 1 417 ? -13.958 -21.082 -20.768 1.00 96.31 417 LEU A CA 1
ATOM 3234 C C . LEU A 1 417 ? -14.883 -21.191 -21.980 1.00 96.31 417 LEU A C 1
ATOM 3236 O O . LEU A 1 417 ? -15.771 -22.041 -22.026 1.00 96.31 417 LEU A O 1
ATOM 3240 N N . LYS A 1 418 ? -14.716 -20.302 -22.958 1.00 93.38 418 LYS A N 1
ATOM 3241 C CA . LYS A 1 418 ? -15.381 -20.307 -24.269 1.00 93.38 418 LYS A CA 1
ATOM 3242 C C . LYS A 1 418 ? -14.393 -19.722 -25.281 1.00 93.38 418 LYS A C 1
ATOM 3244 O O . LYS A 1 418 ? -13.497 -18.991 -24.881 1.00 93.38 418 LYS A O 1
ATOM 3249 N N . ALA A 1 419 ? -14.620 -19.918 -26.579 1.00 88.94 419 ALA A N 1
ATOM 3250 C CA . ALA A 1 419 ? -13.717 -19.429 -27.633 1.00 88.94 419 ALA A CA 1
ATOM 3251 C C . ALA A 1 419 ? -13.337 -17.930 -27.526 1.00 88.94 419 ALA A C 1
ATOM 3253 O O . ALA A 1 419 ? -12.252 -17.529 -27.943 1.00 88.94 419 ALA A O 1
ATOM 3254 N N . THR A 1 420 ? -14.224 -17.098 -26.966 1.00 91.69 420 THR A N 1
ATOM 3255 C CA . THR A 1 420 ? -14.025 -15.649 -26.775 1.00 91.69 420 THR A CA 1
ATOM 3256 C C . THR A 1 420 ? -13.784 -15.241 -25.320 1.00 91.69 420 THR A C 1
ATOM 3258 O O . THR A 1 420 ? -13.801 -14.051 -25.018 1.00 91.69 420 THR A O 1
ATOM 3261 N N . TRP A 1 421 ? -13.641 -16.194 -24.398 1.00 94.44 421 TRP A N 1
ATOM 3262 C CA . TRP A 1 421 ? -13.477 -15.912 -22.975 1.00 94.44 421 TRP A CA 1
ATOM 3263 C C . TRP A 1 421 ? -12.374 -16.771 -22.371 1.00 94.44 421 TRP A C 1
ATOM 3265 O O . TRP A 1 421 ? -12.527 -17.982 -22.189 1.00 94.44 421 TRP A O 1
ATOM 3275 N N . THR A 1 422 ? -11.287 -16.091 -22.018 1.00 96.31 422 THR A N 1
ATOM 3276 C CA . THR A 1 422 ? -10.145 -16.656 -21.309 1.00 96.31 422 THR A CA 1
ATOM 3277 C C . THR A 1 422 ? -9.876 -15.907 -20.010 1.00 96.31 422 THR A C 1
ATOM 3279 O O . THR A 1 422 ? -10.039 -14.687 -19.986 1.00 96.31 422 THR A O 1
ATOM 3282 N N . GLU A 1 423 ? -9.370 -16.592 -18.986 1.00 97.56 423 GLU A N 1
ATOM 3283 C CA . GLU A 1 423 ? -8.876 -15.959 -17.753 1.00 97.56 423 GLU A CA 1
ATOM 3284 C C . GLU A 1 423 ? -7.379 -16.259 -17.523 1.00 97.56 423 GLU A C 1
ATOM 3286 O O . GLU A 1 423 ? -6.925 -17.367 -17.823 1.00 97.56 423 GLU A O 1
ATOM 3291 N N . PRO A 1 424 ? -6.589 -15.289 -17.022 1.00 97.06 424 PRO A N 1
ATOM 3292 C CA . PRO A 1 424 ? -5.156 -15.454 -16.771 1.00 97.06 424 PRO A CA 1
ATOM 3293 C C . PRO A 1 424 ? -4.852 -15.980 -15.361 1.00 97.06 424 PRO A C 1
ATOM 3295 O O . PRO A 1 424 ? -5.656 -15.818 -14.449 1.00 97.06 424 PRO A O 1
ATOM 3298 N N . ALA A 1 425 ? -3.647 -16.505 -15.136 1.00 96.88 425 ALA A N 1
ATOM 3299 C CA . ALA A 1 425 ? -3.160 -16.843 -13.797 1.00 96.88 425 ALA A CA 1
ATOM 3300 C C . ALA A 1 425 ? -2.788 -15.572 -12.999 1.00 96.88 425 ALA A C 1
ATOM 3302 O O . ALA A 1 425 ? -1.619 -15.214 -12.882 1.00 96.88 425 ALA A O 1
ATOM 3303 N N . ILE A 1 426 ? -3.792 -14.844 -12.490 1.00 98.12 426 ILE A N 1
ATOM 3304 C CA . ILE A 1 426 ? -3.589 -13.612 -11.708 1.00 98.12 426 ILE A CA 1
ATOM 3305 C C . ILE A 1 426 ? -4.373 -13.643 -10.399 1.00 98.12 426 ILE A C 1
ATOM 3307 O O . ILE A 1 426 ? -5.608 -13.656 -10.410 1.00 98.12 426 ILE A O 1
ATOM 3311 N N . ILE A 1 427 ? -3.649 -13.569 -9.282 1.00 98.00 427 ILE A N 1
ATOM 3312 C CA . ILE A 1 427 ? -4.162 -13.608 -7.912 1.00 98.00 427 ILE A CA 1
ATOM 3313 C C . ILE A 1 427 ? -3.777 -12.342 -7.147 1.00 98.00 427 ILE A C 1
ATOM 3315 O O . ILE A 1 427 ? -2.600 -11.993 -7.038 1.00 98.00 427 ILE A O 1
ATOM 3319 N N . TRP A 1 428 ? -4.785 -11.655 -6.599 1.00 97.44 428 TRP A N 1
ATOM 3320 C CA . TRP A 1 428 ? -4.602 -10.562 -5.644 1.00 97.44 428 TRP A CA 1
ATOM 3321 C C . TRP A 1 428 ? -5.144 -10.990 -4.286 1.00 97.44 428 TRP A C 1
ATOM 3323 O O . TRP A 1 428 ? -6.353 -10.963 -4.066 1.00 97.44 428 TRP A O 1
ATOM 3333 N N . ALA A 1 429 ? -4.257 -11.398 -3.384 1.00 95.94 429 ALA A N 1
ATOM 3334 C CA . ALA A 1 429 ? -4.619 -11.990 -2.104 1.00 95.94 429 ALA A CA 1
ATOM 3335 C C . ALA A 1 429 ? -4.040 -11.208 -0.919 1.00 95.94 429 ALA A C 1
ATOM 3337 O O . ALA A 1 429 ? -2.885 -10.780 -0.926 1.00 95.94 429 ALA A O 1
ATOM 3338 N N . VAL A 1 430 ? -4.845 -11.028 0.126 1.00 94.94 430 VAL A N 1
ATOM 3339 C CA . VAL A 1 430 ? -4.485 -10.216 1.291 1.00 94.94 430 VAL A CA 1
ATOM 3340 C C . VAL A 1 430 ? -4.818 -10.952 2.579 1.00 94.94 430 VAL A C 1
ATOM 3342 O O . VAL A 1 430 ? -5.970 -11.296 2.844 1.00 94.94 430 VAL A O 1
ATOM 3345 N N . ILE A 1 431 ? -3.800 -11.127 3.419 1.00 94.44 431 ILE A N 1
ATOM 3346 C CA . ILE A 1 431 ? -3.941 -11.743 4.739 1.00 94.44 431 ILE A CA 1
ATOM 3347 C C . ILE A 1 431 ? -4.143 -10.663 5.807 1.00 94.44 431 ILE A C 1
ATOM 3349 O O . ILE A 1 431 ? -3.344 -9.731 5.964 1.00 94.44 431 ILE A O 1
ATOM 3353 N N . ILE A 1 432 ? -5.231 -10.781 6.564 1.00 92.12 432 ILE A N 1
ATOM 3354 C CA . ILE A 1 432 ? -5.639 -9.798 7.565 1.00 92.12 432 ILE A CA 1
ATOM 3355 C C . ILE A 1 432 ? -5.443 -10.393 8.957 1.00 92.12 432 ILE A C 1
ATOM 3357 O O . ILE A 1 432 ? -6.045 -11.393 9.334 1.00 92.12 432 ILE A O 1
ATOM 3361 N N . GLY A 1 433 ? -4.627 -9.733 9.774 1.00 88.88 433 GLY A N 1
ATOM 3362 C CA . GLY A 1 433 ? -4.317 -10.217 11.120 1.00 88.88 433 GLY A CA 1
ATOM 3363 C C . GLY A 1 433 ? -3.749 -9.135 12.026 1.00 88.88 433 GLY A C 1
ATOM 3364 O O . GLY A 1 433 ? -3.154 -8.156 11.566 1.00 88.88 433 GLY A O 1
ATOM 3365 N N . LYS A 1 434 ? -3.941 -9.287 13.341 1.00 85.69 434 LYS A N 1
ATOM 3366 C CA . LYS A 1 434 ? -3.400 -8.354 14.346 1.00 85.69 434 LYS A CA 1
ATOM 3367 C C . LYS A 1 434 ? -1.866 -8.391 14.356 1.00 85.69 434 LYS A C 1
ATOM 3369 O O . LYS A 1 434 ? -1.258 -9.351 13.881 1.00 85.69 434 LYS A O 1
ATOM 3374 N N . SER A 1 435 ? -1.229 -7.360 14.908 1.00 82.44 435 SER A N 1
ATOM 3375 C CA . SER A 1 435 ? 0.215 -7.418 15.171 1.00 82.44 435 SER A CA 1
ATOM 3376 C C . SER A 1 435 ? 0.547 -8.646 16.032 1.00 82.44 435 SER A C 1
ATOM 3378 O O . SER A 1 435 ? -0.201 -8.969 16.957 1.00 82.44 435 SER A O 1
ATOM 3380 N N . GLY A 1 436 ? 1.618 -9.363 15.682 1.00 82.06 436 GLY A N 1
ATOM 3381 C CA . GLY A 1 436 ? 2.020 -10.605 16.351 1.00 82.06 436 GLY A CA 1
ATOM 3382 C C . GLY A 1 436 ? 1.279 -11.880 15.916 1.00 82.06 436 GLY A C 1
ATOM 3383 O O . GLY A 1 436 ? 1.454 -12.904 16.558 1.00 82.06 436 GLY A O 1
ATOM 3384 N N . SER A 1 437 ? 0.482 -11.858 14.840 1.00 83.56 437 SER A N 1
ATOM 3385 C CA . SER A 1 437 ? -0.233 -13.046 14.315 1.00 83.56 437 SER A CA 1
ATOM 3386 C C . SER A 1 437 ? 0.581 -13.918 13.340 1.00 83.56 437 SER A C 1
ATOM 3388 O O . SER A 1 437 ? 0.011 -14.717 12.611 1.00 83.56 437 SER A O 1
ATOM 3390 N N . ALA A 1 438 ? 1.907 -13.757 13.293 1.00 88.94 438 ALA A N 1
ATOM 3391 C CA . ALA A 1 438 ? 2.808 -14.474 12.378 1.00 88.94 438 ALA A CA 1
ATOM 3392 C C . ALA A 1 438 ? 2.541 -14.291 10.863 1.00 88.94 438 ALA A C 1
ATOM 3394 O O . ALA A 1 438 ? 3.015 -15.088 10.058 1.00 88.94 438 ALA A O 1
ATOM 3395 N N . LYS A 1 439 ? 1.894 -13.185 10.454 1.00 90.69 439 LYS A N 1
ATOM 3396 C CA . LYS A 1 439 ? 1.726 -12.806 9.033 1.00 90.69 439 LYS A CA 1
ATOM 3397 C C . LYS A 1 439 ? 3.047 -12.742 8.264 1.00 90.69 439 LYS A C 1
ATOM 3399 O O . LYS A 1 439 ? 3.169 -13.370 7.223 1.00 90.69 439 LYS A O 1
ATOM 3404 N N . SER A 1 440 ? 4.031 -12.000 8.775 1.00 91.12 440 SER A N 1
ATOM 3405 C CA . SER A 1 440 ? 5.308 -11.792 8.079 1.00 91.12 440 SER A CA 1
ATOM 3406 C C . SER A 1 440 ? 6.148 -13.077 7.983 1.00 91.12 440 SER A C 1
ATOM 3408 O O . SER A 1 440 ? 6.650 -13.358 6.897 1.00 91.12 440 SER A O 1
ATOM 3410 N N . PRO A 1 441 ? 6.274 -13.912 9.042 1.00 93.00 441 PRO A N 1
ATOM 3411 C CA . PRO A 1 441 ? 6.852 -15.253 8.915 1.00 93.00 441 PRO A CA 1
ATOM 3412 C C . PRO A 1 441 ? 6.160 -16.121 7.856 1.00 93.00 441 PRO A C 1
ATOM 3414 O O . PRO A 1 441 ? 6.842 -16.699 7.014 1.00 93.00 441 PRO A O 1
ATOM 3417 N N . ALA A 1 442 ? 4.824 -16.155 7.853 1.00 94.25 442 ALA A N 1
ATOM 3418 C CA . ALA A 1 442 ? 4.041 -16.931 6.895 1.00 94.25 442 ALA A CA 1
ATOM 3419 C C . ALA A 1 442 ? 4.245 -16.448 5.446 1.00 94.25 442 ALA A C 1
ATOM 3421 O O . ALA A 1 442 ? 4.573 -17.241 4.565 1.00 94.25 442 ALA A O 1
ATOM 3422 N N . LEU A 1 443 ? 4.165 -15.132 5.217 1.00 95.00 443 LEU A N 1
ATOM 3423 C CA . LEU A 1 443 ? 4.423 -14.497 3.922 1.00 95.00 443 LEU A CA 1
ATOM 3424 C C . LEU A 1 443 ? 5.850 -14.773 3.421 1.00 95.00 443 LEU A C 1
ATOM 3426 O O . LEU A 1 443 ? 6.061 -15.059 2.241 1.00 95.00 443 LEU A O 1
ATOM 3430 N N . ASN A 1 444 ? 6.846 -14.702 4.306 1.00 94.81 444 ASN A N 1
ATOM 3431 C CA . ASN A 1 444 ? 8.237 -14.971 3.948 1.00 94.81 444 ASN A CA 1
ATOM 3432 C C . ASN A 1 444 ? 8.469 -16.431 3.563 1.00 94.81 444 ASN A C 1
ATOM 3434 O O . ASN A 1 444 ? 9.181 -16.674 2.590 1.00 94.81 444 ASN A O 1
ATOM 3438 N N . LEU A 1 445 ? 7.857 -17.372 4.283 1.00 96.12 445 LEU A N 1
ATOM 3439 C CA . LEU A 1 445 ? 7.948 -18.793 3.969 1.00 96.12 445 LEU A CA 1
ATOM 3440 C C . LEU A 1 445 ? 7.264 -19.118 2.634 1.00 96.12 445 LEU A C 1
ATOM 3442 O O . LEU A 1 445 ? 7.878 -19.747 1.776 1.00 96.12 445 LEU A O 1
ATOM 3446 N N . ALA A 1 446 ? 6.038 -18.632 2.424 1.00 96.38 446 ALA A N 1
ATOM 3447 C CA . ALA A 1 446 ? 5.284 -18.868 1.192 1.00 96.38 446 ALA A CA 1
ATOM 3448 C C . ALA A 1 446 ? 5.981 -18.293 -0.057 1.00 96.38 446 ALA A C 1
ATOM 3450 O O . ALA A 1 446 ? 5.941 -18.893 -1.125 1.00 96.38 446 ALA A O 1
ATOM 3451 N N . THR A 1 447 ? 6.675 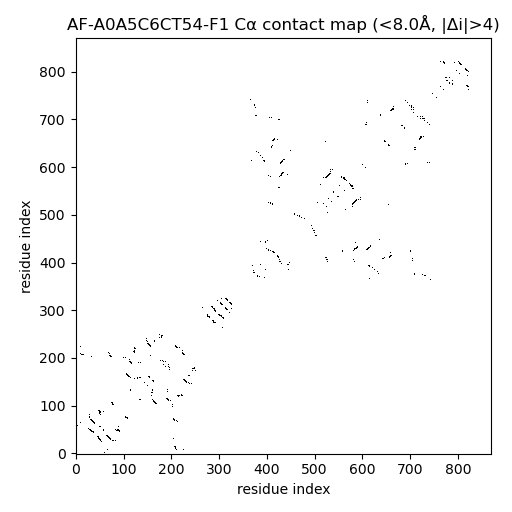-17.155 0.081 1.00 96.69 447 THR A N 1
ATOM 3452 C CA . THR A 1 447 ? 7.400 -16.504 -1.030 1.00 96.69 447 THR A CA 1
ATOM 3453 C C . THR A 1 447 ? 8.816 -17.040 -1.257 1.00 96.69 447 THR A C 1
ATOM 3455 O O . THR A 1 447 ? 9.478 -16.610 -2.203 1.00 96.69 447 THR A O 1
ATOM 3458 N N . ARG A 1 448 ? 9.316 -17.948 -0.407 1.00 95.88 448 ARG A N 1
ATOM 3459 C CA . ARG A 1 448 ? 10.715 -18.406 -0.429 1.00 95.88 448 ARG A CA 1
ATOM 3460 C C . ARG A 1 448 ? 11.112 -19.037 -1.765 1.00 95.88 448 ARG A C 1
ATOM 3462 O O . ARG A 1 448 ? 12.100 -18.607 -2.345 1.00 95.88 448 ARG A O 1
ATOM 3469 N N . TYR A 1 449 ? 10.332 -19.989 -2.268 1.00 94.94 449 TYR A N 1
ATOM 3470 C CA . TYR A 1 449 ? 10.672 -20.737 -3.487 1.00 94.94 449 TYR A CA 1
ATOM 3471 C C . TYR A 1 449 ? 10.774 -19.827 -4.717 1.00 94.94 449 TYR A C 1
ATOM 3473 O O . TYR A 1 449 ? 11.721 -19.904 -5.495 1.00 94.94 449 TYR A O 1
ATOM 3481 N N . LEU A 1 450 ? 9.854 -18.866 -4.844 1.00 95.50 450 LEU A N 1
ATOM 3482 C CA . LEU A 1 450 ? 9.907 -17.882 -5.923 1.00 95.50 450 LEU A CA 1
ATOM 3483 C C . LEU A 1 450 ? 11.089 -16.903 -5.760 1.00 95.50 450 LEU A C 1
ATOM 3485 O O . LEU A 1 450 ? 11.707 -16.508 -6.750 1.00 95.50 450 LEU A O 1
ATOM 3489 N N . LYS A 1 451 ? 11.459 -16.539 -4.520 1.00 95.56 451 LYS A N 1
ATOM 3490 C CA . LYS A 1 451 ? 12.677 -15.751 -4.235 1.00 95.56 451 LYS A CA 1
ATOM 3491 C C . LYS A 1 451 ? 13.952 -16.510 -4.615 1.00 95.56 451 LYS A C 1
ATOM 3493 O O . LYS A 1 451 ? 14.887 -15.886 -5.112 1.00 95.56 451 LYS A O 1
ATOM 3498 N N . GLU A 1 452 ? 13.997 -17.821 -4.399 1.00 94.75 452 GLU A N 1
ATOM 3499 C CA . GLU A 1 452 ? 15.124 -18.680 -4.783 1.00 94.75 452 GLU A CA 1
ATOM 3500 C C . GLU A 1 452 ? 15.267 -18.771 -6.308 1.00 94.75 452 GLU A C 1
ATOM 3502 O O . GLU A 1 452 ? 16.363 -18.552 -6.825 1.00 94.75 452 GLU A O 1
ATOM 3507 N N . ILE A 1 453 ? 14.162 -18.955 -7.039 1.00 94.06 453 ILE A N 1
ATOM 3508 C CA . ILE A 1 453 ? 14.155 -18.900 -8.512 1.00 94.06 453 ILE A CA 1
ATOM 3509 C C . ILE A 1 453 ? 14.630 -17.530 -9.014 1.00 94.06 453 ILE A C 1
ATOM 3511 O O . ILE A 1 453 ? 15.465 -17.449 -9.917 1.00 94.06 453 ILE A O 1
ATOM 3515 N N . GLN A 1 454 ? 14.151 -16.435 -8.415 1.00 94.62 454 GLN A N 1
ATOM 3516 C CA . GLN A 1 454 ? 14.619 -15.093 -8.772 1.00 94.62 454 GLN A CA 1
ATOM 3517 C C . GLN A 1 454 ? 16.118 -14.912 -8.508 1.00 94.62 454 GLN A C 1
ATOM 3519 O O . GLN A 1 454 ? 16.814 -14.292 -9.312 1.00 94.62 454 GLN A O 1
ATOM 3524 N N . LYS A 1 455 ? 16.630 -15.448 -7.396 1.00 94.69 455 LYS A N 1
ATOM 3525 C CA . LYS A 1 455 ? 18.059 -15.397 -7.080 1.00 94.69 455 LYS A CA 1
ATOM 3526 C C . LYS A 1 455 ? 18.883 -16.101 -8.165 1.00 94.69 455 LYS A C 1
ATOM 3528 O O . LYS A 1 455 ? 19.830 -15.503 -8.670 1.00 94.69 455 LYS A O 1
ATOM 3533 N N . ALA A 1 456 ? 18.482 -17.304 -8.575 1.00 91.88 456 ALA A N 1
ATOM 3534 C CA . ALA A 1 456 ? 19.138 -18.037 -9.659 1.00 91.88 456 ALA A CA 1
ATOM 3535 C C . ALA A 1 456 ? 19.068 -17.282 -11.003 1.00 91.88 456 ALA A C 1
ATOM 3537 O O . ALA A 1 456 ? 20.042 -17.254 -11.760 1.00 91.88 456 ALA A O 1
ATOM 3538 N N . ALA A 1 457 ? 17.952 -16.600 -11.285 1.00 90.94 457 ALA A N 1
ATOM 3539 C CA . ALA A 1 457 ? 17.815 -15.755 -12.471 1.00 90.94 457 ALA A CA 1
ATOM 3540 C C . ALA A 1 457 ? 18.783 -14.556 -12.457 1.00 90.94 457 ALA A C 1
ATOM 3542 O O . ALA A 1 457 ? 19.357 -14.222 -13.493 1.00 90.94 457 ALA A O 1
ATOM 3543 N N . PHE A 1 458 ? 19.021 -13.935 -11.296 1.00 92.81 458 PHE A N 1
ATOM 3544 C CA . PHE A 1 458 ? 20.013 -12.861 -11.153 1.00 92.81 458 PHE A CA 1
ATOM 3545 C C . PHE A 1 458 ? 21.448 -13.359 -11.329 1.00 92.81 458 PHE A C 1
ATOM 3547 O O . PHE A 1 458 ? 22.245 -12.693 -11.986 1.00 92.81 458 PHE A O 1
ATOM 3554 N N . GLU A 1 459 ? 21.772 -14.530 -10.782 1.00 92.50 459 GLU A N 1
ATOM 3555 C CA . GLU A 1 459 ? 23.084 -15.162 -10.960 1.00 92.50 459 GLU A CA 1
ATOM 3556 C C . GLU A 1 459 ? 23.333 -15.496 -12.441 1.00 92.50 459 GLU A C 1
ATOM 3558 O O . GLU A 1 459 ? 24.374 -15.135 -12.991 1.00 92.50 459 GLU A O 1
ATOM 3563 N N . THR A 1 460 ? 22.341 -16.080 -13.120 1.00 90.38 460 THR A N 1
ATOM 3564 C CA . THR A 1 460 ? 22.399 -16.379 -14.562 1.00 90.38 460 THR A CA 1
ATOM 3565 C C . THR A 1 460 ? 22.553 -15.106 -15.393 1.00 90.38 460 THR A C 1
ATOM 3567 O O . THR A 1 460 ? 23.397 -15.037 -16.285 1.00 90.38 460 THR A O 1
ATOM 3570 N N . HIS A 1 461 ? 21.783 -14.060 -15.079 1.00 91.50 461 HIS A N 1
ATOM 3571 C CA . HIS A 1 461 ? 21.878 -12.770 -15.764 1.00 91.50 461 HIS A CA 1
ATOM 3572 C C . HIS A 1 461 ? 23.260 -12.132 -15.611 1.00 91.50 461 HIS A C 1
ATOM 3574 O O . HIS A 1 461 ? 23.791 -11.616 -16.590 1.00 91.50 461 HIS A O 1
ATOM 3580 N N . ALA A 1 462 ? 23.874 -12.213 -14.428 1.00 90.81 462 ALA A N 1
ATOM 3581 C CA . ALA A 1 462 ? 25.220 -11.689 -14.205 1.00 90.81 462 ALA A CA 1
ATOM 3582 C C . ALA A 1 462 ? 26.264 -12.376 -15.104 1.00 90.81 462 ALA A C 1
ATOM 3584 O O . ALA A 1 462 ? 27.131 -11.698 -15.658 1.00 90.81 462 ALA A O 1
ATOM 3585 N N . VAL A 1 463 ? 26.151 -13.697 -15.295 1.00 92.81 463 VAL A N 1
ATOM 3586 C CA . VAL A 1 463 ? 27.009 -14.461 -16.218 1.00 92.81 463 VAL A CA 1
ATOM 3587 C C . VAL A 1 463 ? 26.762 -14.045 -17.670 1.00 92.81 463 VAL A C 1
ATOM 3589 O O . VAL A 1 463 ? 27.712 -13.715 -18.382 1.00 92.81 463 VAL A O 1
ATOM 3592 N N . LEU A 1 464 ? 25.497 -13.993 -18.102 1.00 91.31 464 LEU A N 1
ATOM 3593 C CA . LEU A 1 464 ? 25.122 -13.582 -19.461 1.00 91.31 464 LEU A CA 1
ATOM 3594 C C . LEU A 1 464 ? 25.561 -12.147 -19.773 1.00 91.31 464 LEU A C 1
ATOM 3596 O O . LEU A 1 464 ? 25.973 -11.851 -20.892 1.00 91.31 464 LEU A O 1
ATOM 3600 N N . LEU A 1 465 ? 25.501 -11.245 -18.792 1.00 91.31 465 LEU A N 1
ATOM 3601 C CA . LEU A 1 465 ? 25.931 -9.860 -18.949 1.00 91.31 465 LEU A CA 1
ATOM 3602 C C . LEU A 1 465 ? 27.444 -9.764 -19.169 1.00 91.31 465 LEU A C 1
ATOM 3604 O O . LEU A 1 465 ? 27.895 -8.933 -19.953 1.00 91.31 465 LEU A O 1
ATOM 3608 N N . GLU A 1 466 ? 28.239 -10.612 -18.516 1.00 90.19 466 GLU A N 1
ATOM 3609 C CA . GLU A 1 466 ? 29.683 -10.657 -18.754 1.00 90.19 466 GLU A CA 1
ATOM 3610 C C . GLU A 1 466 ? 30.010 -11.210 -20.147 1.00 90.19 466 GLU A C 1
ATOM 3612 O O . GLU A 1 466 ? 30.805 -10.615 -20.877 1.00 90.19 466 GLU A O 1
ATOM 3617 N N . GLN A 1 467 ? 29.321 -12.274 -20.572 1.00 90.94 467 GLN A N 1
ATOM 3618 C CA . GLN A 1 467 ? 29.422 -12.796 -21.940 1.00 90.94 467 GLN A CA 1
ATOM 3619 C C . GLN A 1 467 ? 29.021 -11.739 -22.981 1.00 90.94 467 GLN A C 1
ATOM 3621 O O . GLN A 1 467 ? 29.702 -11.568 -23.993 1.00 90.94 467 GLN A O 1
ATOM 3626 N N . HIS A 1 468 ? 27.961 -10.971 -22.709 1.00 91.25 468 HIS A N 1
ATOM 3627 C CA . HIS A 1 468 ? 27.511 -9.878 -23.569 1.00 91.25 468 HIS A CA 1
ATOM 3628 C C . HIS A 1 468 ? 28.548 -8.763 -23.687 1.00 91.25 468 HIS A C 1
ATOM 3630 O O . HIS A 1 468 ? 28.789 -8.297 -24.796 1.00 91.25 468 HIS A O 1
ATOM 3636 N N . LYS A 1 469 ? 29.224 -8.370 -22.598 1.00 91.19 469 LYS A N 1
ATOM 3637 C CA . LYS A 1 469 ? 30.311 -7.374 -22.662 1.00 91.19 469 LYS A CA 1
ATOM 3638 C C . LYS A 1 469 ? 31.447 -7.832 -23.572 1.00 91.19 469 LYS A C 1
ATOM 3640 O O . LYS A 1 469 ? 31.953 -7.030 -24.358 1.00 91.19 469 LYS A O 1
ATOM 3645 N N . VAL A 1 470 ? 31.835 -9.107 -23.486 1.00 90.06 470 VAL A N 1
ATOM 3646 C CA . VAL A 1 470 ? 32.862 -9.691 -24.361 1.00 90.06 470 VAL A CA 1
ATOM 3647 C C . VAL A 1 470 ? 32.390 -9.676 -25.817 1.00 90.06 470 VAL A C 1
ATOM 3649 O O . VAL A 1 470 ? 33.111 -9.192 -26.691 1.00 90.06 470 VAL A O 1
ATOM 3652 N N . ALA A 1 471 ? 31.161 -10.128 -26.077 1.00 89.19 471 ALA A N 1
ATOM 3653 C CA . ALA A 1 471 ? 30.572 -10.124 -27.413 1.00 89.19 471 ALA A CA 1
ATOM 3654 C C . ALA A 1 471 ? 30.440 -8.704 -27.992 1.00 89.19 471 ALA A C 1
ATOM 3656 O O . ALA A 1 471 ? 30.752 -8.485 -29.158 1.00 89.19 471 ALA A O 1
ATOM 3657 N N . ALA A 1 472 ? 30.037 -7.720 -27.184 1.00 89.50 472 ALA A N 1
ATOM 3658 C CA . ALA A 1 472 ? 29.911 -6.322 -27.586 1.00 89.50 472 ALA A CA 1
ATOM 3659 C C . ALA A 1 472 ? 31.275 -5.700 -27.917 1.00 89.50 472 ALA A C 1
ATOM 3661 O O . ALA A 1 472 ? 31.400 -4.990 -28.912 1.00 89.50 472 ALA A O 1
ATOM 3662 N N . ALA A 1 473 ? 32.317 -6.019 -27.143 1.00 88.75 473 ALA A N 1
ATOM 3663 C CA . ALA A 1 473 ? 33.678 -5.579 -27.435 1.00 88.75 473 ALA A CA 1
ATOM 3664 C C . ALA A 1 473 ? 34.235 -6.202 -28.728 1.00 88.75 473 ALA A C 1
ATOM 3666 O O . ALA A 1 473 ? 34.986 -5.544 -29.451 1.00 88.75 473 ALA A O 1
ATOM 3667 N N . ASN A 1 474 ? 33.879 -7.455 -29.031 1.00 88.38 474 ASN A N 1
ATOM 3668 C CA . ASN A 1 474 ? 34.220 -8.093 -30.306 1.00 88.38 474 ASN A CA 1
ATOM 3669 C C . ASN A 1 474 ? 33.447 -7.454 -31.467 1.00 88.38 474 ASN A C 1
ATOM 3671 O O . ASN A 1 474 ? 34.064 -7.050 -32.450 1.00 88.38 474 ASN A O 1
ATOM 3675 N N . TYR A 1 475 ? 32.143 -7.230 -31.297 1.00 88.94 475 TYR A N 1
ATOM 3676 C CA . TYR A 1 475 ? 31.310 -6.503 -32.254 1.00 88.94 475 TYR A CA 1
ATOM 3677 C C . TYR A 1 475 ? 31.880 -5.117 -32.583 1.00 88.94 475 TYR A C 1
ATOM 3679 O O . TYR A 1 475 ? 31.986 -4.770 -33.754 1.00 88.94 475 TYR A O 1
ATOM 3687 N N . ASP A 1 476 ? 32.302 -4.331 -31.588 1.00 87.62 476 ASP A N 1
ATOM 3688 C CA . ASP A 1 476 ? 32.858 -2.994 -31.830 1.00 87.62 476 ASP A CA 1
ATOM 3689 C C . ASP A 1 476 ? 34.140 -3.048 -32.685 1.00 87.62 476 ASP A C 1
ATOM 3691 O O . ASP A 1 476 ? 34.356 -2.184 -33.543 1.00 87.62 476 ASP A O 1
ATOM 3695 N N . LYS A 1 477 ? 34.978 -4.082 -32.500 1.00 86.12 477 LYS A N 1
ATOM 3696 C CA . LYS A 1 477 ? 36.176 -4.326 -33.325 1.00 86.12 477 LYS A CA 1
ATOM 3697 C C . LYS A 1 477 ? 35.803 -4.736 -34.749 1.00 86.12 477 LYS A C 1
ATOM 3699 O O . LYS A 1 477 ? 36.342 -4.168 -35.702 1.00 86.12 477 LYS A O 1
ATOM 3704 N N . ASP A 1 478 ? 34.885 -5.686 -34.894 1.00 85.62 478 ASP A N 1
ATOM 3705 C CA . ASP A 1 478 ? 34.459 -6.219 -36.190 1.00 85.62 478 ASP A CA 1
ATOM 3706 C C . ASP A 1 478 ? 33.707 -5.165 -37.006 1.00 85.62 478 ASP A C 1
ATOM 3708 O O . ASP A 1 478 ? 33.963 -4.994 -38.197 1.00 85.62 478 ASP A O 1
ATOM 3712 N N . TYR A 1 479 ? 32.864 -4.363 -36.355 1.00 86.38 479 TYR A N 1
ATOM 3713 C CA . TYR A 1 479 ? 32.152 -3.246 -36.966 1.00 86.38 479 TYR A CA 1
ATOM 3714 C C . TYR A 1 479 ? 33.113 -2.139 -37.418 1.00 86.38 479 TYR A C 1
ATOM 3716 O O . TYR A 1 479 ? 32.966 -1.589 -38.514 1.00 86.38 479 TYR A O 1
ATOM 3724 N N . ALA A 1 480 ? 34.138 -1.821 -36.615 1.00 85.38 480 ALA A N 1
ATOM 3725 C CA . ALA A 1 480 ? 35.187 -0.886 -37.018 1.00 85.38 480 ALA A CA 1
ATOM 3726 C C . ALA A 1 480 ? 35.973 -1.400 -38.235 1.00 85.38 480 ALA A C 1
ATOM 3728 O O . ALA A 1 480 ? 36.242 -0.621 -39.152 1.00 85.38 480 ALA A O 1
ATOM 3729 N N . LYS A 1 481 ? 36.288 -2.703 -38.275 1.00 83.75 481 LYS A N 1
ATOM 3730 C CA . LYS A 1 481 ? 36.960 -3.360 -39.406 1.00 83.75 481 LYS A CA 1
ATOM 3731 C C . LYS A 1 481 ? 36.097 -3.317 -40.671 1.00 83.75 481 LYS A C 1
ATOM 3733 O O . LYS A 1 481 ? 36.558 -2.800 -41.690 1.00 83.75 481 LYS A O 1
ATOM 3738 N N . TRP A 1 482 ? 34.841 -3.752 -40.583 1.00 84.38 482 TRP A N 1
ATOM 3739 C CA . TRP A 1 482 ? 33.855 -3.700 -41.668 1.00 84.38 482 TRP A CA 1
ATOM 3740 C C . TRP A 1 482 ? 33.712 -2.285 -42.247 1.00 84.38 482 TRP A C 1
ATOM 3742 O O . TRP A 1 482 ? 33.825 -2.082 -43.453 1.00 84.38 482 TRP A O 1
ATOM 3752 N N . LYS A 1 483 ? 33.605 -1.262 -41.388 1.00 82.75 483 LYS A N 1
ATOM 3753 C CA . LYS A 1 483 ? 33.496 0.145 -41.812 1.00 82.75 483 LYS A CA 1
ATOM 3754 C C . LYS A 1 483 ? 34.709 0.636 -42.618 1.00 82.75 483 LYS A C 1
ATOM 3756 O O . LYS A 1 483 ? 34.589 1.585 -43.400 1.00 82.75 483 LYS A O 1
ATOM 3761 N N . THR A 1 484 ? 35.884 0.043 -42.409 1.00 82.38 484 THR A N 1
ATOM 3762 C CA . THR A 1 484 ? 37.120 0.405 -43.119 1.00 82.38 484 THR A CA 1
ATOM 3763 C C . THR A 1 484 ? 37.352 -0.391 -44.402 1.00 82.38 484 THR A C 1
ATOM 3765 O O . THR A 1 484 ? 38.050 0.106 -45.291 1.00 82.38 484 THR A O 1
ATOM 3768 N N . ASP A 1 485 ? 36.744 -1.569 -44.548 1.00 76.69 485 ASP A N 1
ATOM 3769 C CA . ASP A 1 485 ? 36.904 -2.421 -45.724 1.00 76.69 485 ASP A CA 1
ATOM 3770 C C . ASP A 1 485 ? 35.884 -2.077 -46.825 1.00 76.69 485 ASP A C 1
ATOM 3772 O O . ASP A 1 485 ? 34.812 -2.659 -46.950 1.00 76.69 485 ASP A O 1
ATOM 3776 N N . LYS A 1 486 ? 36.221 -1.087 -47.662 1.00 56.91 486 LYS A N 1
ATOM 3777 C CA . LYS A 1 486 ? 35.348 -0.589 -48.747 1.00 56.91 486 LYS A CA 1
ATOM 3778 C C . LYS A 1 486 ? 35.184 -1.550 -49.939 1.00 56.91 486 LYS A C 1
ATOM 3780 O O . LYS A 1 486 ? 34.567 -1.158 -50.930 1.00 56.91 486 LYS A O 1
ATOM 3785 N N . LYS A 1 487 ? 35.790 -2.743 -49.905 1.00 57.44 487 LYS A N 1
ATOM 3786 C CA . LYS A 1 487 ? 35.753 -3.729 -51.002 1.00 57.44 487 LYS A CA 1
ATOM 3787 C C . LYS A 1 487 ? 35.020 -5.031 -50.651 1.00 57.44 487 LYS A C 1
ATOM 3789 O O . LYS A 1 487 ? 34.802 -5.821 -51.567 1.00 57.44 487 LYS A O 1
ATOM 3794 N N . GLY A 1 488 ? 34.632 -5.246 -49.393 1.00 59.62 488 GLY A N 1
ATOM 3795 C CA . GLY A 1 488 ? 33.851 -6.415 -48.973 1.00 59.62 488 GLY A CA 1
ATOM 3796 C C . GLY A 1 488 ? 32.370 -6.289 -49.347 1.00 59.62 488 GLY A C 1
ATOM 3797 O O . GLY A 1 488 ? 31.796 -5.208 -49.257 1.00 59.62 488 GLY A O 1
ATOM 3798 N N . HIS A 1 489 ? 31.758 -7.384 -49.801 1.00 57.53 489 HIS A N 1
ATOM 3799 C CA . HIS A 1 489 ? 30.300 -7.533 -49.967 1.00 57.53 489 HIS A CA 1
ATOM 3800 C C . HIS A 1 489 ? 29.660 -8.205 -48.739 1.00 57.53 489 HIS A C 1
ATOM 3802 O O . HIS A 1 489 ? 28.580 -8.773 -48.850 1.00 57.53 489 HIS A O 1
ATOM 3808 N N . ASP A 1 490 ? 30.332 -8.165 -47.588 1.00 70.56 490 ASP A N 1
ATOM 3809 C CA . ASP A 1 490 ? 29.847 -8.811 -46.371 1.00 70.56 490 ASP A CA 1
ATOM 3810 C C . ASP A 1 490 ? 28.844 -7.906 -45.648 1.00 70.56 490 ASP A C 1
ATOM 3812 O O . ASP A 1 490 ? 29.022 -6.682 -45.577 1.00 70.56 490 ASP A O 1
ATOM 3816 N N . ASP A 1 491 ? 27.789 -8.515 -45.110 1.00 77.56 491 ASP A N 1
ATOM 3817 C CA . ASP A 1 491 ? 26.798 -7.829 -44.287 1.00 77.56 491 ASP A CA 1
ATOM 3818 C C . ASP A 1 491 ? 27.445 -7.253 -43.012 1.00 77.56 491 ASP A C 1
ATOM 3820 O O . ASP A 1 491 ? 28.444 -7.787 -42.514 1.00 77.56 491 ASP A O 1
ATOM 3824 N N . PRO A 1 492 ? 26.925 -6.130 -42.477 1.00 80.19 492 PRO A N 1
ATOM 3825 C CA . PRO A 1 492 ? 27.422 -5.582 -41.223 1.00 80.19 492 PRO A CA 1
ATOM 3826 C C . PRO A 1 492 ? 27.269 -6.617 -40.098 1.00 80.19 492 PRO A C 1
ATOM 3828 O O . PRO A 1 492 ? 26.238 -7.290 -40.040 1.00 80.19 492 PRO A O 1
ATOM 3831 N N . PRO A 1 493 ? 28.250 -6.730 -39.181 1.00 82.81 493 PRO A N 1
ATOM 3832 C CA . PRO A 1 493 ? 28.126 -7.638 -38.047 1.00 82.81 493 PRO A CA 1
ATOM 3833 C C . PRO A 1 493 ? 26.866 -7.298 -37.242 1.00 82.81 493 PRO A C 1
ATOM 3835 O O . PRO A 1 493 ? 26.493 -6.129 -37.129 1.00 82.81 493 PRO A O 1
ATOM 3838 N N . GLU A 1 494 ? 26.199 -8.307 -36.685 1.00 83.81 494 GLU A N 1
ATOM 3839 C CA . GLU A 1 494 ? 25.005 -8.100 -35.866 1.00 83.81 494 GLU A CA 1
ATOM 3840 C C . GLU A 1 494 ? 25.382 -7.692 -34.442 1.00 83.81 494 GLU A C 1
ATOM 3842 O O . GLU A 1 494 ? 26.239 -8.300 -33.797 1.00 83.81 494 GLU A O 1
ATOM 3847 N N . LYS A 1 495 ? 24.724 -6.649 -33.924 1.00 86.38 495 LYS A N 1
ATOM 3848 C CA . LYS A 1 495 ? 24.963 -6.197 -32.553 1.00 86.38 495 LYS A CA 1
ATOM 3849 C C . LYS A 1 495 ? 24.387 -7.220 -31.566 1.00 86.38 495 LYS A C 1
ATOM 3851 O O . LYS A 1 495 ? 23.185 -7.485 -31.630 1.00 86.38 495 LYS A O 1
ATOM 3856 N N . PRO A 1 496 ? 25.178 -7.726 -30.602 1.00 87.44 496 PRO A N 1
ATOM 3857 C CA . PRO A 1 496 ? 24.669 -8.670 -29.617 1.00 87.44 496 PRO A CA 1
ATOM 3858 C C . PRO A 1 496 ? 23.562 -8.024 -28.774 1.00 87.44 496 PRO A C 1
ATOM 3860 O O . PRO A 1 496 ? 23.728 -6.917 -28.240 1.00 87.44 496 PRO A O 1
ATOM 3863 N N . LYS A 1 497 ? 22.424 -8.717 -28.660 1.00 84.75 497 LYS A N 1
ATOM 3864 C CA . LYS A 1 497 ? 21.272 -8.289 -27.853 1.00 84.75 497 LYS A CA 1
ATOM 3865 C C . LYS A 1 497 ? 21.644 -8.327 -26.369 1.00 84.75 497 LYS A C 1
ATOM 3867 O O . LYS A 1 497 ? 22.228 -9.300 -25.902 1.00 84.75 497 LYS A O 1
ATOM 3872 N N . GLU A 1 498 ? 21.328 -7.259 -25.641 1.00 85.25 498 GLU A N 1
ATOM 3873 C CA . GLU A 1 498 ? 21.582 -7.193 -24.199 1.00 85.25 498 GLU A CA 1
ATOM 3874 C C . GLU A 1 498 ? 20.701 -8.217 -23.461 1.00 85.25 498 GLU A C 1
ATOM 3876 O O . GLU A 1 498 ? 19.503 -8.300 -23.752 1.00 85.25 498 GLU A O 1
ATOM 3881 N N . PRO A 1 499 ? 21.257 -9.012 -22.529 1.00 86.50 499 PRO A N 1
ATOM 3882 C CA . PRO A 1 499 ? 20.488 -10.026 -21.823 1.00 86.50 499 PRO A CA 1
ATOM 3883 C C . PRO A 1 499 ? 19.480 -9.382 -20.866 1.00 86.50 499 PRO A C 1
ATOM 3885 O O . PRO A 1 499 ? 19.821 -8.501 -20.071 1.00 86.50 499 PRO A O 1
ATOM 3888 N N . VAL A 1 500 ? 18.235 -9.859 -20.901 1.00 84.12 500 VAL A N 1
ATOM 3889 C CA . VAL A 1 500 ? 17.163 -9.390 -20.014 1.00 84.12 500 VAL A CA 1
ATOM 3890 C C . VAL A 1 500 ? 17.257 -10.096 -18.661 1.00 84.12 500 VAL A C 1
ATOM 3892 O O . VAL A 1 500 ? 17.365 -11.318 -18.579 1.00 84.12 500 VAL A O 1
ATOM 3895 N N . CYS A 1 501 ? 17.200 -9.320 -17.579 1.00 84.88 501 CYS A N 1
ATOM 389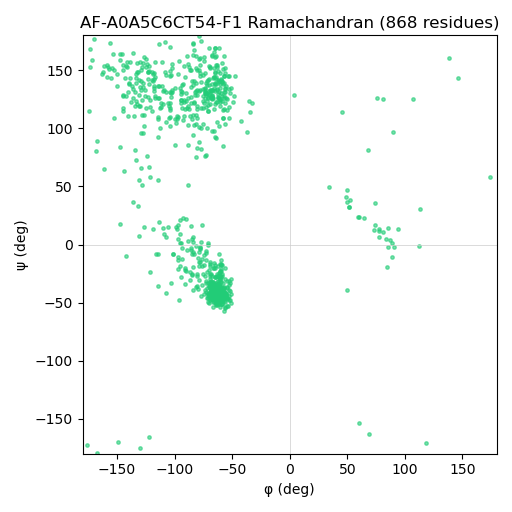6 C CA . CYS A 1 501 ? 17.167 -9.851 -16.220 1.00 84.88 501 CYS A CA 1
ATOM 3897 C C . CYS A 1 501 ? 15.725 -10.199 -15.826 1.00 84.88 501 CYS A C 1
ATOM 3899 O O . CYS A 1 501 ? 14.919 -9.296 -15.586 1.00 84.88 501 CYS A O 1
ATOM 3901 N N . ARG A 1 502 ? 15.397 -11.494 -15.745 1.00 85.69 502 ARG A N 1
ATOM 3902 C CA . ARG A 1 502 ? 14.059 -11.956 -15.345 1.00 85.69 502 ARG A CA 1
ATOM 3903 C C . ARG A 1 502 ? 13.822 -11.697 -13.853 1.00 85.69 502 ARG A C 1
ATOM 3905 O O . ARG A 1 502 ? 14.625 -12.086 -13.004 1.00 85.69 502 ARG A O 1
ATOM 3912 N N . ARG A 1 503 ? 12.714 -11.028 -13.537 1.00 90.81 503 ARG A N 1
ATOM 3913 C CA . ARG A 1 503 ? 12.283 -10.628 -12.192 1.00 90.81 503 ARG A CA 1
ATOM 3914 C C . ARG A 1 503 ? 10.880 -11.146 -11.916 1.00 90.81 503 ARG A C 1
ATOM 3916 O O . ARG A 1 503 ? 9.923 -10.709 -12.536 1.00 90.81 503 ARG A O 1
ATOM 3923 N N . TYR A 1 504 ? 10.755 -12.001 -10.915 1.00 93.69 504 TYR A N 1
ATOM 3924 C CA . TYR A 1 504 ? 9.478 -12.584 -10.509 1.00 93.69 504 TYR A CA 1
ATOM 3925 C C . TYR A 1 504 ? 8.810 -11.801 -9.381 1.00 93.69 504 TYR A C 1
ATOM 3927 O O . TYR A 1 504 ? 7.597 -11.824 -9.243 1.00 93.69 504 TYR A O 1
ATOM 3935 N N . ILE A 1 505 ? 9.592 -11.115 -8.543 1.00 94.38 505 ILE A N 1
ATOM 3936 C CA . ILE A 1 505 ? 9.109 -10.416 -7.353 1.00 94.38 505 ILE A CA 1
ATOM 3937 C C . ILE A 1 505 ? 9.612 -8.976 -7.344 1.00 94.38 505 ILE A C 1
ATOM 3939 O O . ILE A 1 505 ? 10.812 -8.713 -7.467 1.00 94.38 505 ILE A O 1
ATOM 3943 N N . THR A 1 506 ? 8.698 -8.051 -7.066 1.00 91.69 506 THR A N 1
ATOM 3944 C CA . THR A 1 506 ? 8.996 -6.673 -6.677 1.00 91.69 506 THR A CA 1
ATOM 3945 C C . THR A 1 506 ? 8.261 -6.296 -5.389 1.00 91.69 506 THR A C 1
ATOM 3947 O O . THR A 1 506 ? 7.215 -6.853 -5.067 1.00 91.69 506 THR A O 1
ATOM 3950 N N . SER A 1 507 ? 8.813 -5.361 -4.619 1.00 80.25 507 SER A N 1
ATOM 3951 C CA . SER A 1 507 ? 8.238 -4.919 -3.342 1.00 80.25 507 SER A CA 1
ATOM 3952 C C . SER A 1 507 ? 7.919 -3.433 -3.294 1.00 80.25 507 SER A C 1
ATOM 3954 O O . SER A 1 507 ? 7.089 -3.048 -2.485 1.00 80.25 507 SER A O 1
ATOM 3956 N N . ASP A 1 508 ? 8.563 -2.596 -4.113 1.00 69.19 508 ASP A N 1
ATOM 3957 C CA . ASP A 1 508 ? 8.281 -1.162 -4.213 1.00 69.19 508 ASP A CA 1
ATOM 3958 C C . ASP A 1 508 ? 8.647 -0.660 -5.613 1.00 69.19 508 ASP A C 1
ATOM 3960 O O . ASP A 1 508 ? 9.811 -0.663 -6.011 1.00 69.19 508 ASP A O 1
ATOM 3964 N N . SER A 1 509 ? 7.648 -0.341 -6.432 1.00 73.75 509 SER A N 1
ATOM 3965 C CA . SER A 1 509 ? 7.847 0.116 -7.810 1.00 73.75 509 SER A CA 1
ATOM 3966 C C . SER A 1 509 ? 6.712 1.050 -8.203 1.00 73.75 509 SER A C 1
ATOM 3968 O O . SER A 1 509 ? 5.551 0.755 -7.917 1.00 73.75 509 SER A O 1
ATOM 3970 N N . THR A 1 510 ? 7.043 2.165 -8.859 1.00 83.44 510 THR A N 1
ATOM 3971 C CA . THR A 1 510 ? 6.032 3.034 -9.478 1.00 83.44 510 THR A CA 1
ATOM 3972 C C . THR A 1 510 ? 5.381 2.314 -10.659 1.00 83.44 510 THR A C 1
ATOM 3974 O O . THR A 1 510 ? 5.953 1.359 -11.195 1.00 83.44 510 THR A O 1
ATOM 3977 N N . ILE A 1 511 ? 4.210 2.777 -11.109 1.00 85.06 511 ILE A N 1
ATOM 3978 C CA . ILE A 1 511 ? 3.545 2.202 -12.286 1.00 85.06 511 ILE A CA 1
ATOM 3979 C C . ILE A 1 511 ? 4.452 2.265 -13.520 1.00 85.06 511 ILE A C 1
ATOM 3981 O O . ILE A 1 511 ? 4.529 1.310 -14.281 1.00 85.06 511 ILE A O 1
ATOM 3985 N N . GLU A 1 512 ? 5.193 3.351 -13.713 1.00 83.88 512 GLU A N 1
ATOM 3986 C CA . GLU A 1 512 ? 6.098 3.522 -14.849 1.00 83.88 512 GLU A CA 1
ATOM 3987 C C . GLU A 1 512 ? 7.271 2.541 -14.817 1.00 83.88 512 GLU A C 1
ATOM 3989 O O . GLU A 1 512 ? 7.685 2.040 -15.867 1.00 83.88 512 GLU A O 1
ATOM 3994 N N . ALA A 1 513 ? 7.821 2.279 -13.628 1.00 85.31 513 ALA A N 1
ATOM 3995 C CA . ALA A 1 513 ? 8.859 1.273 -13.441 1.00 85.31 513 ALA A CA 1
ATOM 3996 C C . ALA A 1 513 ? 8.300 -0.136 -13.679 1.00 85.31 513 ALA A C 1
ATOM 3998 O O . ALA A 1 513 ? 8.954 -0.953 -14.324 1.00 85.31 513 ALA A O 1
ATOM 3999 N N . LEU A 1 514 ? 7.072 -0.387 -13.219 1.00 89.19 514 LEU A N 1
ATOM 4000 C CA . LEU A 1 514 ? 6.374 -1.652 -13.397 1.00 89.19 514 LEU A CA 1
ATOM 4001 C C . LEU A 1 514 ? 6.053 -1.924 -14.873 1.00 89.19 514 LEU A C 1
ATOM 4003 O O . LEU A 1 514 ? 6.356 -2.998 -15.372 1.00 89.19 514 LEU A O 1
ATOM 4007 N N . VAL A 1 515 ? 5.530 -0.941 -15.609 1.00 89.81 515 VAL A N 1
ATOM 4008 C CA . VAL A 1 515 ? 5.248 -1.064 -17.050 1.00 89.81 515 VAL A CA 1
ATOM 4009 C C . VAL A 1 515 ? 6.530 -1.247 -17.859 1.00 89.81 515 VAL A C 1
ATOM 4011 O O . VAL A 1 515 ? 6.555 -2.065 -18.771 1.00 89.81 515 VAL A O 1
ATOM 4014 N N . ASN A 1 516 ? 7.616 -0.551 -17.511 1.00 88.06 516 ASN A N 1
ATOM 4015 C CA . ASN A 1 516 ? 8.917 -0.785 -18.144 1.00 88.06 516 ASN A CA 1
ATOM 4016 C C . ASN A 1 516 ? 9.428 -2.207 -17.909 1.00 88.06 516 ASN A C 1
ATOM 4018 O O . ASN A 1 516 ? 10.013 -2.799 -18.811 1.00 88.06 516 ASN A O 1
ATOM 4022 N N . LEU A 1 517 ? 9.222 -2.735 -16.702 1.00 89.12 517 LEU A N 1
ATOM 4023 C CA . LEU A 1 517 ? 9.581 -4.105 -16.379 1.00 89.12 517 LEU A CA 1
ATOM 4024 C C . LEU A 1 517 ? 8.745 -5.084 -17.216 1.00 89.12 517 LEU A C 1
ATOM 4026 O O . LEU A 1 517 ? 9.308 -5.918 -17.913 1.00 89.12 517 LEU A O 1
ATOM 4030 N N . LEU A 1 518 ? 7.420 -4.929 -17.234 1.00 91.19 518 LEU A N 1
ATOM 4031 C CA . LEU A 1 518 ? 6.519 -5.790 -18.009 1.00 91.19 518 LEU A CA 1
ATOM 4032 C C . LEU A 1 518 ? 6.744 -5.705 -19.530 1.00 91.19 518 LEU A C 1
ATOM 4034 O O . LEU A 1 518 ? 6.455 -6.657 -20.245 1.00 91.19 518 LEU A O 1
ATOM 4038 N N . ALA A 1 519 ? 7.287 -4.593 -20.035 1.00 88.38 519 ALA A N 1
ATOM 4039 C CA . ALA A 1 519 ? 7.636 -4.448 -21.448 1.00 88.38 519 ALA A CA 1
ATOM 4040 C C . ALA A 1 519 ? 8.827 -5.318 -21.875 1.00 88.38 519 ALA A C 1
ATOM 4042 O O . ALA A 1 519 ? 8.900 -5.711 -23.034 1.00 88.38 519 ALA A O 1
ATOM 4043 N N . VAL A 1 520 ? 9.759 -5.606 -20.959 1.00 84.31 520 VAL A N 1
ATOM 4044 C CA . VAL A 1 520 ? 10.917 -6.473 -21.238 1.00 84.31 520 VAL A CA 1
ATOM 4045 C C . VAL A 1 520 ? 10.701 -7.914 -20.780 1.00 84.31 520 VAL A C 1
ATOM 4047 O O . VAL A 1 520 ? 11.371 -8.810 -21.282 1.00 84.31 520 VAL A O 1
ATOM 4050 N N . GLN A 1 521 ? 9.769 -8.147 -19.851 1.00 83.50 521 GLN A N 1
ATOM 4051 C CA . GLN A 1 521 ? 9.363 -9.477 -19.399 1.00 83.50 521 GLN A CA 1
ATOM 4052 C C . GLN A 1 521 ? 7.832 -9.631 -19.439 1.00 83.50 521 GLN A C 1
ATOM 4054 O O . GLN A 1 521 ? 7.140 -9.257 -18.488 1.00 83.50 521 GLN A O 1
ATOM 4059 N N . PRO A 1 522 ? 7.279 -10.201 -20.521 1.00 78.56 522 PRO A N 1
ATOM 4060 C CA . PRO A 1 522 ? 5.836 -10.234 -20.738 1.00 78.56 522 PRO A CA 1
ATOM 4061 C C . PRO A 1 522 ? 5.100 -11.222 -19.825 1.00 78.56 522 PRO A C 1
ATOM 4063 O O . PRO A 1 522 ? 3.876 -11.249 -19.846 1.00 78.56 522 PRO A O 1
ATOM 4066 N N . ASP A 1 523 ? 5.803 -12.022 -19.020 1.00 87.38 523 ASP A N 1
ATOM 4067 C CA . ASP A 1 523 ? 5.200 -13.072 -18.195 1.00 87.38 523 ASP A CA 1
ATOM 4068 C C . ASP A 1 523 ? 4.480 -12.561 -16.940 1.00 87.38 523 ASP A C 1
ATOM 4070 O O . ASP A 1 523 ? 3.618 -13.265 -16.417 1.00 87.38 523 ASP A O 1
ATOM 4074 N N . GLY A 1 524 ? 4.763 -11.334 -16.499 1.00 92.25 524 GLY A N 1
ATOM 4075 C CA . GLY A 1 524 ? 4.175 -10.745 -15.295 1.00 92.25 524 GLY A CA 1
ATOM 4076 C C . GLY A 1 524 ? 5.198 -10.400 -14.218 1.00 92.25 524 GLY A C 1
ATOM 4077 O O . GLY A 1 524 ? 6.405 -10.375 -14.468 1.00 92.25 524 GLY A O 1
ATOM 4078 N N . VAL A 1 525 ? 4.687 -10.034 -13.039 1.00 95.44 525 VAL A N 1
ATOM 4079 C CA . VAL A 1 525 ? 5.469 -9.870 -11.806 1.00 95.44 525 VAL A CA 1
ATOM 4080 C C . VAL A 1 525 ? 4.570 -9.969 -10.567 1.00 95.44 525 VAL A C 1
ATOM 4082 O O . VAL A 1 525 ? 3.447 -9.452 -10.545 1.00 95.44 525 VAL A O 1
ATOM 4085 N N . LEU A 1 526 ? 5.088 -10.562 -9.490 1.00 96.69 526 LEU A N 1
ATOM 4086 C CA . LEU A 1 526 ? 4.460 -10.571 -8.173 1.00 96.69 526 LEU A CA 1
ATOM 4087 C C . LEU A 1 526 ? 4.882 -9.353 -7.357 1.00 96.69 526 LEU A C 1
ATOM 4089 O O . LEU A 1 526 ? 6.063 -9.121 -7.096 1.00 96.69 526 LEU A O 1
ATOM 4093 N N . VAL A 1 527 ? 3.898 -8.612 -6.868 1.00 95.50 527 VAL A N 1
ATOM 4094 C CA . VAL A 1 527 ? 4.088 -7.482 -5.964 1.00 95.50 527 VAL A CA 1
ATOM 4095 C C . VAL A 1 527 ? 3.858 -7.958 -4.533 1.00 95.50 527 VAL A C 1
ATOM 4097 O O . VAL A 1 527 ? 2.733 -8.275 -4.146 1.00 95.50 527 VAL A O 1
ATOM 4100 N N . VAL A 1 528 ? 4.928 -8.009 -3.737 1.00 94.44 528 VAL A N 1
ATOM 4101 C CA . VAL A 1 528 ? 4.891 -8.472 -2.340 1.00 94.44 528 VAL A CA 1
ATOM 4102 C C . VAL A 1 528 ? 4.961 -7.281 -1.386 1.00 94.44 528 VAL A C 1
ATOM 4104 O O . VAL A 1 528 ? 5.937 -6.528 -1.393 1.00 94.44 528 VAL A O 1
ATOM 4107 N N . ARG A 1 529 ? 3.955 -7.125 -0.516 1.00 87.69 529 ARG A N 1
ATOM 4108 C CA . ARG A 1 529 ? 3.898 -6.054 0.498 1.00 87.69 529 ARG A CA 1
ATOM 4109 C C . ARG A 1 529 ? 3.618 -6.615 1.891 1.00 87.69 529 ARG A C 1
ATOM 4111 O O . ARG A 1 529 ? 2.507 -7.041 2.183 1.00 87.69 529 ARG A O 1
ATOM 4118 N N . ASP A 1 530 ? 4.603 -6.549 2.784 1.00 70.25 530 ASP A N 1
ATOM 4119 C CA . ASP A 1 530 ? 4.421 -6.969 4.188 1.00 70.25 530 ASP A CA 1
ATOM 4120 C C . ASP A 1 530 ? 3.400 -6.075 4.933 1.00 70.25 530 ASP A C 1
ATOM 4122 O O . ASP A 1 530 ? 2.662 -6.541 5.799 1.00 70.25 530 ASP A O 1
ATOM 4126 N N . GLU A 1 531 ? 3.275 -4.809 4.510 1.00 80.94 531 GLU A N 1
ATOM 4127 C CA . GLU A 1 531 ? 2.222 -3.878 4.932 1.00 80.94 531 GLU A CA 1
ATOM 4128 C C . GLU A 1 531 ? 1.535 -3.273 3.694 1.00 80.94 531 GLU A C 1
ATOM 4130 O O . GLU A 1 531 ? 1.992 -2.289 3.105 1.00 80.94 531 GLU A O 1
ATOM 4135 N N . LEU A 1 532 ? 0.412 -3.866 3.287 1.00 82.81 532 LEU A N 1
ATOM 4136 C CA . LEU A 1 532 ? -0.311 -3.495 2.067 1.00 82.81 532 LEU A CA 1
ATOM 4137 C C . LEU A 1 532 ? -0.906 -2.076 2.121 1.00 82.81 532 LEU A C 1
ATOM 4139 O O . LEU A 1 532 ? -1.228 -1.498 1.088 1.00 82.81 532 LEU A O 1
ATOM 4143 N N . ALA A 1 533 ? -1.009 -1.473 3.306 1.00 75.94 533 ALA A N 1
ATOM 4144 C CA . ALA A 1 533 ? -1.551 -0.128 3.481 1.00 75.94 533 ALA A CA 1
ATOM 4145 C C . ALA A 1 533 ? -0.813 0.935 2.654 1.00 75.94 533 ALA A C 1
ATOM 4147 O O . ALA A 1 533 ? -1.451 1.833 2.116 1.00 75.94 533 ALA A O 1
ATOM 4148 N N . GLY A 1 534 ? 0.512 0.814 2.509 1.00 73.31 534 GLY A N 1
ATOM 4149 C CA . GLY A 1 534 ? 1.292 1.718 1.658 1.00 73.31 534 GLY A CA 1
ATOM 4150 C C . GLY A 1 534 ? 0.917 1.609 0.178 1.00 73.31 534 GLY A C 1
ATOM 4151 O O . GLY A 1 534 ? 0.869 2.618 -0.516 1.00 73.31 534 GLY A O 1
ATOM 4152 N N . TRP A 1 535 ? 0.578 0.405 -0.291 1.00 82.56 535 TRP A N 1
ATOM 4153 C CA . TRP A 1 535 ? 0.102 0.183 -1.657 1.00 82.56 535 TRP A CA 1
ATOM 4154 C C . TRP A 1 535 ? -1.319 0.723 -1.859 1.00 82.56 535 TRP A C 1
ATOM 4156 O O . TRP A 1 535 ? -1.544 1.454 -2.816 1.00 82.56 535 TRP A O 1
ATOM 4166 N N . VAL A 1 536 ? -2.246 0.445 -0.930 1.00 75.50 536 VAL A N 1
ATOM 4167 C CA . VAL A 1 536 ? -3.626 0.965 -1.003 1.00 75.50 536 VAL A CA 1
ATOM 4168 C C . VAL A 1 536 ? -3.631 2.496 -0.980 1.00 75.50 536 VAL A C 1
ATOM 4170 O O . VAL A 1 536 ? -4.234 3.121 -1.847 1.00 75.50 536 VAL A O 1
ATOM 4173 N N . ASN A 1 537 ? -2.894 3.111 -0.051 1.00 71.38 537 ASN A N 1
ATOM 4174 C CA . ASN A 1 537 ? -2.797 4.568 0.033 1.00 71.38 537 ASN A CA 1
ATOM 4175 C C . ASN A 1 537 ? -2.127 5.163 -1.214 1.00 71.38 537 ASN A C 1
ATOM 4177 O O . ASN A 1 537 ? -2.592 6.179 -1.720 1.00 71.38 537 ASN A O 1
ATOM 4181 N N . GLY A 1 538 ? -1.094 4.505 -1.752 1.00 64.81 538 GLY A N 1
ATOM 4182 C CA . GLY A 1 538 ? -0.404 4.942 -2.967 1.00 64.81 538 GLY A CA 1
ATOM 4183 C C . GLY A 1 538 ? -1.297 4.981 -4.213 1.00 64.81 538 GLY A C 1
ATOM 4184 O O . GLY A 1 538 ? -1.070 5.815 -5.085 1.00 64.81 538 GLY A O 1
ATOM 4185 N N . ILE A 1 539 ? -2.351 4.154 -4.279 1.00 64.75 539 ILE A N 1
ATOM 4186 C CA . ILE A 1 539 ? -3.357 4.200 -5.358 1.00 64.75 539 ILE A CA 1
ATOM 4187 C C . ILE A 1 539 ? -4.205 5.484 -5.283 1.00 64.75 539 ILE A C 1
ATOM 4189 O O . ILE A 1 539 ? -4.612 6.011 -6.319 1.00 64.75 539 ILE A O 1
ATOM 4193 N N . ALA A 1 540 ? -4.438 6.018 -4.079 1.00 47.72 540 ALA A N 1
ATOM 4194 C CA . ALA A 1 540 ? -5.199 7.249 -3.847 1.00 47.72 540 ALA A CA 1
ATOM 4195 C C . ALA A 1 540 ? -4.331 8.528 -3.850 1.00 47.72 540 ALA A C 1
ATOM 4197 O O . ALA A 1 540 ? -4.841 9.627 -4.085 1.00 47.72 540 ALA A O 1
ATOM 4198 N N . GLU A 1 541 ? -3.023 8.408 -3.595 1.00 43.31 541 GLU A N 1
ATOM 4199 C CA . GLU A 1 541 ? -2.121 9.545 -3.341 1.00 43.31 541 GLU A CA 1
ATOM 4200 C C . GLU A 1 541 ? -1.735 10.330 -4.613 1.00 43.31 541 GLU A C 1
ATOM 4202 O O . GLU A 1 541 ? -1.285 11.476 -4.529 1.00 43.31 541 GLU A O 1
ATOM 4207 N N . TYR A 1 542 ? -2.019 9.790 -5.806 1.00 38.34 542 TYR A N 1
ATOM 4208 C CA . TYR A 1 542 ? -1.827 10.490 -7.077 1.00 38.34 542 TYR A CA 1
ATOM 4209 C C . TYR A 1 542 ? -3.131 11.109 -7.609 1.00 38.34 542 TYR A C 1
ATOM 4211 O O . TYR A 1 542 ? -3.972 10.462 -8.228 1.00 38.34 542 TYR A O 1
ATOM 4219 N N . LYS A 1 543 ? -3.222 12.439 -7.454 1.00 38.03 543 LYS A N 1
ATOM 4220 C CA . LYS A 1 543 ? -4.171 13.356 -8.120 1.00 38.03 543 LYS A CA 1
ATOM 4221 C C . LYS A 1 543 ? -5.644 13.203 -7.715 1.00 38.03 543 LYS A C 1
ATOM 4223 O O . LYS A 1 543 ? -6.430 12.685 -8.494 1.00 38.03 543 LYS A O 1
ATOM 4228 N N . GLY A 1 544 ? -6.052 13.780 -6.580 1.00 35.53 544 GLY A N 1
ATOM 4229 C CA . GLY A 1 544 ? -7.416 14.305 -6.341 1.00 35.53 544 GLY A CA 1
ATOM 4230 C C . GLY A 1 544 ? -8.597 13.557 -6.992 1.00 35.53 544 GLY A C 1
ATOM 4231 O O . GLY A 1 544 ? -9.409 14.192 -7.667 1.00 35.53 544 GLY A O 1
ATOM 4232 N N . GLY A 1 545 ? -8.668 12.229 -6.839 1.00 34.88 545 GLY A N 1
ATOM 4233 C CA . GLY A 1 545 ? -9.753 11.390 -7.371 1.00 34.88 545 GLY A CA 1
ATOM 4234 C C . GLY A 1 545 ? -9.746 11.131 -8.890 1.00 34.88 545 GLY A C 1
ATOM 4235 O O . GLY A 1 545 ? -10.769 10.729 -9.438 1.00 34.88 545 GLY A O 1
ATOM 4236 N N . LYS A 1 546 ? -8.632 11.369 -9.597 1.00 38.19 546 LYS A N 1
ATOM 4237 C CA . LYS A 1 546 ? -8.443 11.082 -11.038 1.00 38.19 546 LYS A CA 1
ATOM 4238 C C . LYS A 1 546 ? -7.081 10.430 -11.342 1.00 38.19 546 LYS A C 1
ATOM 4240 O O . LYS A 1 546 ? -6.455 10.746 -12.356 1.00 38.19 546 LYS A O 1
ATOM 4245 N N . GLY A 1 547 ? -6.586 9.560 -10.466 1.00 49.88 547 GLY A N 1
ATOM 4246 C CA . GLY A 1 547 ? -5.357 8.805 -10.719 1.00 49.88 547 GLY A CA 1
ATOM 4247 C C . GLY A 1 547 ? -5.541 7.790 -11.855 1.00 49.88 547 GLY A C 1
ATOM 4248 O O . GLY A 1 547 ? -6.448 6.963 -11.807 1.00 49.88 547 GLY A O 1
ATOM 4249 N N . SER A 1 548 ? -4.670 7.826 -12.872 1.00 58.78 548 SER A N 1
ATOM 4250 C CA . SER A 1 548 ? -4.552 6.763 -13.889 1.00 58.78 548 SER A CA 1
ATOM 4251 C C . SER A 1 548 ? -4.068 5.438 -13.297 1.00 58.78 548 SER A C 1
ATOM 4253 O O . SER A 1 548 ? -4.235 4.394 -13.917 1.00 58.78 548 SER A O 1
ATOM 4255 N N . ASP A 1 549 ? -3.480 5.477 -12.101 1.00 75.56 549 ASP A N 1
ATOM 4256 C CA . ASP A 1 549 ? -2.789 4.351 -11.476 1.00 75.56 549 ASP A CA 1
ATOM 4257 C C . ASP A 1 549 ? -3.749 3.243 -11.075 1.00 75.56 549 ASP A C 1
ATOM 4259 O O . ASP A 1 549 ? -3.459 2.080 -11.339 1.00 75.56 549 ASP A O 1
ATOM 4263 N N . LEU A 1 550 ? -4.929 3.587 -10.542 1.00 80.94 550 LEU A N 1
ATOM 4264 C CA . LEU A 1 550 ? -5.989 2.601 -10.350 1.00 80.94 550 LEU A CA 1
ATOM 4265 C C . LEU A 1 550 ? -6.356 1.956 -11.691 1.00 80.94 550 LEU A C 1
ATOM 4267 O O . LEU A 1 550 ? -6.415 0.738 -11.779 1.00 80.94 550 LEU A O 1
ATOM 4271 N N . GLY A 1 551 ? -6.528 2.749 -12.753 1.00 86.00 551 GLY A N 1
ATOM 4272 C CA . GLY A 1 551 ? -6.794 2.231 -14.099 1.00 86.00 551 GLY A CA 1
ATOM 4273 C C . GLY A 1 551 ? -5.729 1.237 -14.578 1.00 86.00 551 GLY A C 1
ATOM 4274 O O . GLY A 1 551 ? -6.077 0.179 -15.098 1.00 86.00 551 GLY A O 1
ATOM 4275 N N . HIS A 1 552 ? -4.448 1.530 -14.338 1.00 89.50 552 HIS A N 1
ATOM 4276 C CA . HIS A 1 552 ? -3.338 0.627 -14.645 1.00 89.50 552 HIS A CA 1
ATOM 4277 C C . HIS A 1 552 ? -3.374 -0.649 -13.795 1.00 89.50 552 HIS A C 1
ATOM 4279 O O . HIS A 1 552 ? -3.271 -1.740 -14.343 1.00 89.50 552 HIS A O 1
ATOM 4285 N N . TRP A 1 553 ? -3.602 -0.546 -12.483 1.00 91.31 553 TRP A N 1
ATOM 4286 C CA . TRP A 1 553 ? -3.764 -1.711 -11.608 1.00 91.31 553 TRP A CA 1
ATOM 4287 C C . TRP A 1 553 ? -4.945 -2.591 -12.037 1.00 91.31 553 TRP A C 1
ATOM 4289 O O . TRP A 1 553 ? -4.812 -3.811 -12.122 1.00 91.31 553 TRP A O 1
ATOM 4299 N N . LEU A 1 554 ? -6.092 -1.995 -12.371 1.00 91.25 554 LEU A N 1
ATOM 4300 C CA . LEU A 1 554 ? -7.251 -2.728 -12.882 1.00 91.25 554 LEU A CA 1
ATOM 4301 C C . LEU A 1 554 ? -6.945 -3.405 -14.229 1.00 91.25 554 LEU A C 1
ATOM 4303 O O . LEU A 1 554 ? -7.396 -4.530 -14.457 1.00 91.25 554 LEU A O 1
ATOM 4307 N N . ALA A 1 555 ? -6.157 -2.763 -15.099 1.00 92.69 555 ALA A N 1
ATOM 4308 C CA . ALA A 1 555 ? -5.659 -3.381 -16.325 1.00 92.69 555 ALA A CA 1
ATOM 4309 C C . ALA A 1 555 ? -4.755 -4.585 -16.011 1.00 92.69 555 ALA A C 1
ATOM 4311 O O . ALA A 1 555 ? -4.984 -5.660 -16.569 1.00 92.69 555 ALA A O 1
ATOM 4312 N N . PHE A 1 556 ? -3.836 -4.449 -15.045 1.00 95.00 556 PHE A N 1
ATOM 4313 C CA . PHE A 1 556 ? -2.955 -5.532 -14.603 1.00 95.00 556 PHE A CA 1
ATOM 4314 C C . PHE A 1 556 ? -3.721 -6.746 -14.086 1.00 95.00 556 PHE A C 1
ATOM 4316 O O . PHE A 1 556 ? -3.383 -7.871 -14.434 1.00 95.00 556 PHE A O 1
ATOM 4323 N N . TRP A 1 557 ? -4.796 -6.539 -13.320 1.00 95.75 557 TRP A N 1
ATOM 4324 C CA . TRP A 1 557 ? -5.625 -7.633 -12.798 1.00 95.75 557 TRP A CA 1
ATOM 4325 C C . TRP A 1 557 ? -6.279 -8.492 -13.895 1.00 95.75 557 TRP A C 1
ATOM 4327 O O . TRP A 1 557 ? -6.588 -9.666 -13.675 1.00 95.75 557 TRP A O 1
ATOM 4337 N N . SER A 1 558 ? -6.528 -7.898 -15.065 1.00 93.50 558 SER A N 1
ATOM 4338 C CA . SER A 1 558 ? -7.220 -8.537 -16.196 1.00 93.50 558 SER A CA 1
ATOM 4339 C C . SER A 1 558 ? -6.294 -8.818 -17.387 1.00 93.50 558 SER A C 1
ATOM 4341 O O . SER A 1 558 ? -6.787 -9.087 -18.484 1.00 93.50 558 SER A O 1
ATOM 4343 N N . ALA A 1 559 ? -4.972 -8.738 -17.183 1.00 95.06 559 ALA A N 1
ATOM 4344 C CA . ALA A 1 559 ? -3.951 -8.896 -18.221 1.00 95.06 559 ALA A CA 1
ATOM 4345 C C . ALA A 1 559 ? -4.183 -8.008 -19.463 1.00 95.06 559 ALA A C 1
ATOM 4347 O O . ALA A 1 559 ? -3.904 -8.426 -20.588 1.00 95.06 559 ALA A O 1
ATOM 4348 N N . GLN A 1 560 ? -4.761 -6.815 -19.283 1.00 94.31 560 GLN A N 1
ATOM 4349 C CA . GLN A 1 560 ? -5.111 -5.937 -20.402 1.00 94.31 560 GLN A CA 1
ATOM 4350 C C . GLN A 1 560 ? -3.879 -5.209 -20.952 1.00 94.31 560 GLN A C 1
ATOM 4352 O O . GLN A 1 560 ? -2.922 -4.974 -20.207 1.00 94.31 560 GLN A O 1
ATOM 4357 N N . PRO A 1 561 ? -3.905 -4.799 -22.233 1.00 92.62 561 PRO A N 1
ATOM 4358 C CA . PRO A 1 561 ? -2.842 -3.985 -22.789 1.00 92.62 561 PRO A CA 1
ATOM 4359 C C . PRO A 1 561 ? -2.706 -2.655 -22.044 1.00 92.62 561 PRO A C 1
ATOM 4361 O O . PRO A 1 561 ? -3.701 -1.986 -21.754 1.00 92.62 561 PRO A O 1
ATOM 4364 N N . VAL A 1 562 ? -1.469 -2.238 -21.782 1.00 91.44 562 VAL A N 1
ATOM 4365 C CA . VAL A 1 562 ? -1.159 -0.940 -21.168 1.00 91.44 562 VAL A CA 1
ATOM 4366 C C . VAL A 1 562 ? -0.183 -0.185 -22.055 1.00 91.44 562 VAL A C 1
ATOM 4368 O O . VAL A 1 562 ? 0.818 -0.733 -22.506 1.00 91.44 562 VAL A O 1
ATOM 4371 N N . THR A 1 563 ? -0.480 1.090 -22.307 1.00 88.00 563 THR A N 1
ATOM 4372 C CA . THR A 1 563 ? 0.381 1.978 -23.097 1.00 88.00 563 THR A CA 1
ATOM 4373 C C . THR A 1 563 ? 0.687 3.231 -22.300 1.00 88.00 563 THR A C 1
ATOM 4375 O O . THR A 1 563 ? -0.232 3.894 -21.822 1.00 88.00 563 THR A O 1
ATOM 4378 N N . ILE A 1 564 ? 1.970 3.563 -22.172 1.00 82.50 564 ILE A N 1
ATOM 4379 C CA . ILE A 1 564 ? 2.425 4.802 -21.542 1.00 82.50 564 ILE A CA 1
ATOM 4380 C C . ILE A 1 564 ? 3.250 5.598 -22.550 1.00 82.50 564 ILE A C 1
ATOM 4382 O O . ILE A 1 564 ? 4.325 5.169 -22.974 1.00 82.50 564 ILE A O 1
ATOM 4386 N N . ASP A 1 565 ? 2.766 6.796 -22.874 1.00 77.38 565 ASP A N 1
ATOM 4387 C CA . ASP A 1 565 ? 3.492 7.785 -23.667 1.00 77.38 565 ASP A CA 1
ATOM 4388 C C . ASP A 1 565 ? 4.290 8.722 -22.758 1.00 77.38 565 ASP A C 1
ATOM 4390 O O . ASP A 1 565 ? 3.749 9.382 -21.865 1.00 77.38 565 ASP A O 1
ATOM 4394 N N . ARG A 1 566 ? 5.597 8.816 -23.002 1.00 65.19 566 ARG A N 1
ATOM 4395 C CA . ARG A 1 566 ? 6.516 9.677 -22.254 1.00 65.19 566 ARG A CA 1
ATOM 4396 C C . ARG A 1 566 ? 6.940 10.872 -23.097 1.00 65.19 566 ARG A C 1
ATOM 4398 O O . ARG A 1 566 ? 7.405 10.739 -24.226 1.00 65.19 566 ARG A O 1
ATOM 4405 N N . LYS A 1 567 ? 6.855 12.069 -22.509 1.00 47.94 567 LYS A N 1
ATOM 4406 C CA . LYS A 1 567 ? 7.350 13.308 -23.139 1.00 47.94 567 LYS A CA 1
ATOM 4407 C C . LYS A 1 567 ? 8.881 13.394 -23.174 1.00 47.94 567 LYS A C 1
ATOM 4409 O O . LYS A 1 567 ? 9.421 14.112 -24.012 1.00 47.94 567 LYS A O 1
ATOM 4414 N N . THR A 1 568 ? 9.574 12.685 -22.284 1.00 45.72 568 THR A N 1
ATOM 4415 C CA . THR A 1 568 ? 11.037 12.688 -22.141 1.00 45.72 568 THR A CA 1
ATOM 4416 C C . THR A 1 568 ? 11.564 11.257 -21.965 1.00 45.72 568 THR A C 1
ATOM 4418 O O . THR A 1 568 ? 11.007 10.475 -21.199 1.00 45.72 568 THR A O 1
ATOM 4421 N N . GLY A 1 569 ? 12.631 10.902 -22.694 1.00 55.41 569 GLY A N 1
ATOM 4422 C CA . GLY A 1 569 ? 13.235 9.558 -22.710 1.00 55.41 569 GLY A CA 1
ATOM 4423 C C . GLY A 1 569 ? 13.633 9.103 -24.121 1.00 55.41 569 GLY A C 1
ATOM 4424 O O . GLY A 1 569 ? 13.147 9.653 -25.108 1.00 55.41 569 GLY A O 1
ATOM 4425 N N . ALA A 1 570 ? 14.531 8.115 -24.225 1.00 53.03 570 ALA A N 1
ATOM 4426 C CA . ALA A 1 570 ? 14.934 7.533 -25.514 1.00 53.03 570 ALA A CA 1
ATOM 4427 C C . ALA A 1 570 ? 13.782 6.763 -26.190 1.00 53.03 570 ALA A C 1
ATOM 4429 O O . ALA A 1 570 ? 13.654 6.787 -27.411 1.00 53.03 570 ALA A O 1
ATOM 4430 N N . ILE A 1 571 ? 12.913 6.141 -25.385 1.00 60.31 571 ILE A N 1
ATOM 4431 C CA . ILE A 1 571 ? 11.696 5.456 -25.825 1.00 60.31 571 ILE A CA 1
ATOM 4432 C C . ILE A 1 571 ? 10.506 6.361 -25.496 1.00 60.31 571 ILE A C 1
ATOM 4434 O O . ILE A 1 571 ? 10.253 6.665 -24.330 1.00 60.31 571 ILE A O 1
ATOM 4438 N N . LYS A 1 572 ? 9.808 6.830 -26.535 1.00 72.50 572 LYS A N 1
ATOM 4439 C CA . LYS A 1 572 ? 8.680 7.770 -26.406 1.00 72.50 572 LYS A CA 1
ATOM 4440 C C . LYS A 1 572 ? 7.367 7.094 -26.014 1.00 72.50 572 LYS A C 1
ATOM 4442 O O . LYS A 1 572 ? 6.531 7.743 -25.398 1.00 72.50 572 LYS A O 1
ATOM 4447 N N . THR A 1 573 ? 7.215 5.812 -26.325 1.00 81.00 573 THR A N 1
ATOM 4448 C CA . THR A 1 573 ? 5.996 5.040 -26.075 1.00 81.00 573 THR A CA 1
ATOM 4449 C C . THR A 1 573 ? 6.390 3.638 -25.645 1.00 81.00 573 THR A C 1
ATOM 4451 O O . THR A 1 573 ? 7.181 2.989 -26.328 1.00 81.00 573 THR A O 1
ATOM 4454 N N . VAL A 1 574 ? 5.856 3.183 -24.515 1.00 85.44 574 VAL A N 1
ATOM 4455 C CA . VAL A 1 574 ? 6.004 1.804 -24.045 1.00 85.44 574 VAL A CA 1
ATOM 4456 C C . VAL A 1 574 ? 4.632 1.156 -24.113 1.00 85.44 574 VAL A C 1
ATOM 4458 O O . VAL A 1 574 ? 3.703 1.620 -23.453 1.00 85.44 574 VAL A O 1
ATOM 4461 N N . HIS A 1 575 ? 4.506 0.116 -24.932 1.00 89.50 575 HIS A N 1
ATOM 4462 C CA . HIS A 1 575 ? 3.292 -0.675 -25.077 1.00 89.50 575 HIS A CA 1
ATOM 4463 C C . HIS A 1 575 ? 3.547 -2.083 -24.546 1.00 89.50 575 HIS A C 1
ATOM 4465 O O . HIS A 1 575 ? 4.493 -2.740 -24.971 1.00 89.50 575 HIS A O 1
ATOM 4471 N N . VAL A 1 576 ? 2.704 -2.529 -23.621 1.00 90.88 576 VAL A N 1
ATOM 4472 C CA . VAL A 1 576 ? 2.719 -3.881 -23.065 1.00 90.88 576 VAL A CA 1
ATOM 4473 C C . VAL A 1 576 ? 1.418 -4.558 -23.495 1.00 90.88 576 VAL A C 1
ATOM 4475 O O . VAL A 1 576 ? 0.367 -4.181 -22.973 1.00 90.88 576 VAL A O 1
ATOM 4478 N N . PRO A 1 577 ? 1.450 -5.532 -24.424 1.00 89.50 577 PRO A N 1
ATOM 4479 C CA . PRO A 1 577 ? 0.240 -6.170 -24.953 1.00 89.50 577 PRO A CA 1
ATOM 4480 C C . PRO A 1 577 ? -0.572 -6.925 -23.896 1.00 89.50 577 PRO A C 1
ATOM 4482 O O . PRO A 1 577 ? -1.798 -6.954 -23.950 1.00 89.50 577 PRO A O 1
ATOM 4485 N N . ARG A 1 578 ? 0.110 -7.530 -22.918 1.00 92.12 578 ARG A N 1
ATOM 4486 C CA . ARG A 1 578 ? -0.501 -8.286 -21.819 1.00 92.12 578 ARG A CA 1
ATOM 4487 C C . ARG A 1 578 ? 0.156 -7.898 -20.502 1.00 92.12 578 ARG A C 1
ATOM 4489 O O . ARG A 1 578 ? 1.065 -8.568 -20.029 1.00 92.12 578 ARG A O 1
ATOM 4496 N N . ALA A 1 579 ? -0.262 -6.782 -19.916 1.00 93.94 579 ALA A N 1
ATOM 4497 C CA . ALA A 1 579 ? 0.311 -6.344 -18.651 1.00 93.94 579 ALA A CA 1
ATOM 4498 C C . ALA A 1 579 ? -0.349 -7.113 -17.500 1.00 93.94 579 ALA A C 1
ATOM 4500 O O . ALA A 1 579 ? -1.532 -6.910 -17.249 1.00 93.94 579 ALA A O 1
ATOM 4501 N N . SER A 1 580 ? 0.385 -7.990 -16.815 1.00 94.56 580 SER A N 1
ATOM 4502 C CA . SER A 1 580 ? -0.103 -8.767 -15.667 1.00 94.56 580 SER A CA 1
ATOM 4503 C C . SER A 1 580 ? 0.701 -8.444 -14.408 1.00 94.56 580 SER A C 1
ATOM 4505 O O . SER A 1 580 ? 1.915 -8.262 -14.456 1.00 94.56 580 SER A O 1
ATOM 4507 N N . ALA A 1 581 ? 0.021 -8.363 -13.264 1.00 95.50 581 ALA A N 1
ATOM 4508 C CA . ALA A 1 581 ? 0.683 -8.254 -11.969 1.00 95.50 581 ALA A CA 1
ATOM 4509 C C . ALA A 1 581 ? -0.111 -9.010 -10.906 1.00 95.50 581 ALA A C 1
ATOM 4511 O O . ALA A 1 581 ? -1.314 -8.782 -10.744 1.00 95.50 581 ALA A O 1
ATOM 4512 N N . ASN A 1 582 ? 0.572 -9.882 -10.172 1.00 97.00 582 ASN A N 1
ATOM 4513 C CA . ASN A 1 582 ? 0.048 -10.560 -8.992 1.00 97.00 582 ASN A CA 1
ATOM 4514 C C . ASN A 1 582 ? 0.286 -9.698 -7.749 1.00 97.00 582 ASN A C 1
ATOM 4516 O O . ASN A 1 582 ? 1.243 -8.923 -7.707 1.00 97.00 582 ASN A O 1
ATOM 4520 N N . ILE A 1 583 ? -0.554 -9.825 -6.719 1.00 95.69 583 ILE A N 1
ATOM 4521 C CA . ILE A 1 583 ? -0.402 -9.045 -5.482 1.00 95.69 583 ILE A CA 1
ATOM 4522 C C . ILE A 1 583 ? -0.609 -9.944 -4.279 1.00 95.69 583 ILE A C 1
ATOM 4524 O O . ILE A 1 583 ? -1.650 -10.583 -4.146 1.00 95.69 583 ILE A O 1
ATOM 4528 N N . VAL A 1 584 ? 0.367 -9.950 -3.375 1.00 96.38 584 VAL A N 1
ATOM 4529 C CA . VAL A 1 584 ? 0.239 -10.616 -2.078 1.00 96.38 584 VAL A CA 1
ATOM 4530 C C . VAL A 1 584 ? 0.732 -9.708 -0.968 1.00 96.38 584 VAL A C 1
ATOM 4532 O O . VAL A 1 584 ? 1.754 -9.027 -1.093 1.00 96.38 584 VAL A O 1
ATOM 4535 N N . GLY A 1 585 ? 0.018 -9.693 0.151 1.00 93.56 585 GLY A N 1
ATOM 4536 C CA . GLY A 1 585 ? 0.461 -8.889 1.274 1.00 93.56 585 GLY A CA 1
ATOM 4537 C C . GLY A 1 585 ? -0.331 -9.049 2.553 1.00 93.56 585 GLY A C 1
ATOM 4538 O O . GLY A 1 585 ? -1.408 -9.642 2.585 1.00 93.56 585 GLY A O 1
ATOM 4539 N N . GLY A 1 586 ? 0.238 -8.500 3.620 1.00 92.31 586 GLY A N 1
ATOM 4540 C CA . GLY A 1 586 ? -0.373 -8.463 4.938 1.00 92.31 586 GLY A CA 1
ATOM 4541 C C . GLY A 1 586 ? -0.939 -7.090 5.269 1.00 92.31 586 GLY A C 1
ATOM 4542 O O . GLY A 1 586 ? -0.379 -6.060 4.906 1.00 92.31 586 GLY A O 1
ATOM 4543 N N . ILE A 1 587 ? -2.044 -7.053 6.012 1.00 90.62 587 ILE A N 1
ATOM 4544 C CA . ILE A 1 587 ? -2.576 -5.804 6.572 1.00 90.62 587 ILE A CA 1
ATOM 4545 C C . ILE A 1 587 ? -3.207 -6.046 7.940 1.00 90.62 587 ILE A C 1
ATOM 4547 O O . ILE A 1 587 ? -3.551 -7.169 8.318 1.00 90.62 587 ILE A O 1
ATOM 4551 N N . GLN A 1 588 ? -3.259 -5.010 8.769 1.00 88.38 588 GLN A N 1
ATOM 4552 C CA . GLN A 1 588 ? -3.914 -5.078 10.074 1.00 88.38 588 GLN A CA 1
ATOM 4553 C C . GLN A 1 588 ? -5.388 -4.670 9.949 1.00 88.38 588 GLN A C 1
ATOM 4555 O O . GLN A 1 588 ? -5.665 -3.728 9.212 1.00 88.38 588 GLN A O 1
ATOM 4560 N N . PRO A 1 589 ? -6.326 -5.273 10.707 1.00 84.06 589 PRO A N 1
ATOM 4561 C CA . PRO A 1 589 ? -7.755 -4.957 10.593 1.00 84.06 589 PRO A CA 1
ATOM 4562 C C . PRO A 1 589 ? -8.084 -3.459 10.716 1.00 84.06 589 PRO A C 1
ATOM 4564 O O . PRO A 1 589 ? -8.835 -2.912 9.917 1.00 84.06 589 PRO A O 1
ATOM 4567 N N . GLY A 1 590 ? -7.482 -2.766 11.692 1.00 80.38 590 GLY A N 1
ATOM 4568 C CA . GLY A 1 590 ? -7.715 -1.329 11.888 1.00 80.38 590 GLY A CA 1
ATOM 4569 C C . GLY A 1 590 ? -7.143 -0.459 10.762 1.00 80.38 590 GLY A C 1
ATOM 4570 O O . GLY A 1 590 ? -7.735 0.560 10.406 1.00 80.38 590 GLY A O 1
ATOM 4571 N N . ILE A 1 591 ? -6.017 -0.879 10.176 1.00 81.88 591 ILE A N 1
ATOM 4572 C CA . ILE A 1 591 ? -5.386 -0.180 9.053 1.00 81.88 591 ILE A CA 1
ATOM 4573 C C . ILE A 1 591 ? -6.191 -0.420 7.776 1.00 81.88 591 ILE A C 1
ATOM 4575 O O . ILE A 1 591 ? -6.466 0.537 7.065 1.00 81.88 591 ILE A O 1
ATOM 4579 N N . LEU A 1 592 ? -6.651 -1.653 7.538 1.00 82.94 592 LEU A N 1
ATOM 4580 C CA . LEU A 1 592 ? -7.527 -2.010 6.421 1.00 82.94 592 LEU A CA 1
ATOM 4581 C C . LEU A 1 592 ? -8.771 -1.123 6.372 1.00 82.94 592 LEU A C 1
ATOM 4583 O O . LEU A 1 592 ? -9.060 -0.566 5.325 1.00 82.94 592 LEU A O 1
ATOM 4587 N N . ARG A 1 593 ? -9.457 -0.922 7.505 1.00 76.19 593 ARG A N 1
ATOM 4588 C CA . ARG A 1 593 ? -10.639 -0.043 7.574 1.00 76.19 593 ARG A CA 1
ATOM 4589 C C . ARG A 1 593 ? -10.327 1.410 7.210 1.00 76.19 593 ARG A C 1
ATOM 4591 O O . ARG A 1 593 ? -11.179 2.115 6.690 1.00 76.19 593 ARG A O 1
ATOM 4598 N N . THR A 1 594 ? -9.131 1.877 7.555 1.00 74.69 594 THR A N 1
ATOM 4599 C CA . THR A 1 594 ? -8.722 3.260 7.277 1.00 74.69 594 THR A CA 1
ATOM 4600 C C . THR A 1 594 ? -8.261 3.418 5.828 1.00 74.69 594 THR A C 1
ATOM 4602 O O . THR A 1 594 ? -8.502 4.458 5.230 1.00 74.69 594 THR A O 1
ATOM 4605 N N . ALA A 1 595 ? -7.606 2.392 5.280 1.00 72.44 595 ALA A N 1
ATOM 4606 C CA . ALA A 1 595 ? -7.054 2.383 3.931 1.00 72.44 595 ALA A CA 1
ATOM 4607 C C . ALA A 1 595 ? -8.114 2.069 2.864 1.00 72.44 595 ALA A C 1
ATOM 4609 O O . ALA A 1 595 ? -8.078 2.646 1.789 1.00 72.44 595 ALA A O 1
ATOM 4610 N N . ILE A 1 596 ? -9.075 1.185 3.149 1.00 70.38 596 ILE A N 1
ATOM 4611 C CA . ILE A 1 596 ? -10.205 0.871 2.268 1.00 70.38 596 ILE A CA 1
ATOM 4612 C C . ILE A 1 596 ? -11.429 1.648 2.764 1.00 70.38 596 ILE A C 1
ATOM 4614 O O . ILE A 1 596 ? -12.217 1.155 3.570 1.00 70.38 596 ILE A O 1
ATOM 4618 N N . GLY A 1 597 ? -11.557 2.897 2.311 1.00 65.31 597 GLY A N 1
ATOM 4619 C CA . GLY A 1 597 ? -12.759 3.711 2.515 1.00 65.31 597 GLY A CA 1
ATOM 4620 C C . GLY A 1 597 ? -13.911 3.313 1.580 1.00 65.31 597 GLY A C 1
ATOM 4621 O O . GLY A 1 597 ? -13.731 2.513 0.662 1.00 65.31 597 GLY A O 1
ATOM 4622 N N . ARG A 1 598 ? -15.095 3.929 1.756 1.00 61.62 598 ARG A N 1
ATOM 4623 C CA . ARG A 1 598 ? -16.263 3.716 0.864 1.00 61.62 598 ARG A CA 1
ATOM 4624 C C . ARG A 1 598 ? -15.947 3.979 -0.613 1.00 61.62 598 ARG A C 1
ATOM 4626 O O . ARG A 1 598 ? -16.518 3.334 -1.480 1.00 61.62 598 ARG A O 1
ATOM 4633 N N . GLU A 1 599 ? -15.031 4.900 -0.898 1.00 61.31 599 GLU A N 1
ATOM 4634 C CA . GLU A 1 599 ? -14.588 5.205 -2.264 1.00 61.31 599 GLU A CA 1
ATOM 4635 C C . GLU A 1 599 ? -13.940 3.997 -2.966 1.00 61.31 599 GLU A C 1
ATOM 4637 O O . GLU A 1 599 ? -14.260 3.730 -4.121 1.00 61.31 599 GLU A O 1
ATOM 4642 N N . HIS A 1 600 ? -13.147 3.195 -2.245 1.00 64.44 600 HIS A N 1
ATOM 4643 C CA . HIS A 1 600 ? -12.494 1.988 -2.773 1.00 64.44 600 HIS A CA 1
ATOM 4644 C C . HIS A 1 600 ? -13.418 0.768 -2.889 1.00 64.44 600 HIS A C 1
ATOM 4646 O O . HIS A 1 600 ? -13.090 -0.231 -3.536 1.00 64.44 600 HIS A O 1
ATOM 4652 N N . MET A 1 601 ? -14.581 0.824 -2.238 1.00 66.62 601 MET A N 1
ATOM 4653 C CA . MET A 1 601 ? -15.649 -0.157 -2.444 1.00 66.62 601 MET A CA 1
ATOM 4654 C C . MET A 1 601 ? -16.361 0.122 -3.777 1.00 66.62 601 MET A C 1
ATOM 4656 O O . MET A 1 601 ? -16.668 -0.806 -4.520 1.00 66.62 601 MET A O 1
ATOM 4660 N N . GLN A 1 602 ? -16.492 1.404 -4.140 1.00 64.38 602 GLN A N 1
ATOM 4661 C CA . GLN A 1 602 ? -17.189 1.863 -5.345 1.00 64.38 602 GLN A CA 1
ATOM 4662 C C . GLN A 1 602 ? -16.313 1.912 -6.610 1.00 64.38 602 GLN A C 1
ATOM 4664 O O . GLN A 1 602 ? -16.841 1.841 -7.719 1.00 64.38 602 GLN A O 1
ATOM 4669 N N . ASP A 1 603 ? -14.988 2.028 -6.478 1.00 69.62 603 ASP A N 1
ATOM 4670 C CA . ASP A 1 603 ? -14.052 2.113 -7.615 1.00 69.62 603 ASP A CA 1
ATOM 4671 C C . ASP A 1 603 ? -13.639 0.741 -8.200 1.00 69.62 603 ASP A C 1
ATOM 4673 O O . ASP A 1 603 ? -12.987 0.661 -9.246 1.00 69.62 603 ASP A O 1
ATOM 4677 N N . GLY A 1 604 ? -14.057 -0.352 -7.551 1.00 76.94 604 GLY A N 1
ATOM 4678 C CA . GLY A 1 604 ? -13.817 -1.729 -7.979 1.00 76.94 604 GLY A CA 1
ATOM 4679 C C . GLY A 1 604 ? -12.464 -2.321 -7.567 1.00 76.94 604 GLY A C 1
ATOM 4680 O O . GLY A 1 604 ? -12.177 -3.456 -7.967 1.00 76.94 604 GLY A O 1
ATOM 4681 N N . LEU A 1 605 ? -11.642 -1.612 -6.784 1.00 84.06 605 LEU A N 1
ATOM 4682 C CA . LEU A 1 605 ? -10.397 -2.142 -6.221 1.00 84.06 605 LEU A CA 1
ATOM 4683 C C . LEU A 1 605 ? -10.684 -3.251 -5.205 1.00 84.06 605 LEU A C 1
ATOM 4685 O O . LEU A 1 605 ? -10.175 -4.364 -5.339 1.00 84.06 605 LEU A O 1
ATOM 4689 N N . CYS A 1 606 ? -11.532 -2.963 -4.212 1.00 84.38 606 CYS A N 1
ATOM 4690 C CA . CYS A 1 606 ? -11.810 -3.889 -3.114 1.00 84.38 606 CYS A CA 1
ATOM 4691 C C . CYS A 1 606 ? -12.442 -5.201 -3.608 1.00 84.38 606 CYS A C 1
ATOM 4693 O O . CYS A 1 606 ? -12.057 -6.271 -3.151 1.00 84.38 606 CYS A O 1
ATOM 4695 N N . ALA A 1 607 ? -13.319 -5.127 -4.615 1.00 87.06 607 ALA A N 1
ATOM 4696 C CA . ALA A 1 607 ? -13.961 -6.285 -5.246 1.00 87.06 607 ALA A CA 1
ATOM 4697 C C . ALA A 1 607 ? -12.980 -7.287 -5.887 1.00 87.06 607 ALA A C 1
ATOM 4699 O O . ALA A 1 607 ? -13.363 -8.414 -6.184 1.00 87.06 607 ALA A O 1
ATOM 4700 N N . ARG A 1 608 ? -11.724 -6.892 -6.139 1.00 92.44 608 ARG A N 1
ATOM 4701 C CA . ARG A 1 608 ? -10.684 -7.763 -6.710 1.00 92.44 608 ARG A CA 1
ATOM 4702 C C . ARG A 1 608 ? -9.763 -8.375 -5.661 1.00 92.44 608 ARG A C 1
ATOM 4704 O O . ARG A 1 608 ? -8.978 -9.244 -6.021 1.00 92.44 608 ARG A O 1
ATOM 4711 N N . LEU A 1 609 ? -9.818 -7.939 -4.405 1.00 93.31 609 LEU A N 1
ATOM 4712 C CA . LEU A 1 609 ? -8.958 -8.463 -3.347 1.00 93.31 609 LEU A CA 1
ATOM 4713 C C . LEU A 1 609 ? -9.585 -9.715 -2.726 1.00 93.31 609 LEU A C 1
ATOM 4715 O O . LEU A 1 609 ? -10.675 -9.656 -2.163 1.00 93.31 609 LEU A O 1
ATOM 4719 N N . LEU A 1 610 ? -8.864 -10.832 -2.773 1.00 95.81 610 LEU A N 1
ATOM 4720 C CA . LEU A 1 610 ? -9.178 -12.034 -2.007 1.00 95.81 610 LEU A CA 1
ATOM 4721 C C . LEU A 1 610 ? -8.706 -11.825 -0.567 1.00 95.81 610 LEU A C 1
ATOM 4723 O O . LEU A 1 610 ? -7.511 -11.893 -0.272 1.00 95.81 610 LEU A O 1
ATOM 4727 N N . LEU A 1 611 ? -9.642 -11.502 0.319 1.00 93.19 611 LEU A N 1
ATOM 4728 C CA . LEU A 1 611 ? -9.370 -11.191 1.719 1.00 93.19 611 LEU A CA 1
ATOM 4729 C C . LEU A 1 611 ? -9.569 -12.437 2.584 1.00 93.19 611 LEU A C 1
ATOM 4731 O O . LEU A 1 611 ? -10.587 -13.104 2.455 1.00 93.19 611 LEU A O 1
ATOM 4735 N N . ALA A 1 612 ? -8.640 -12.704 3.503 1.00 93.44 612 ALA A N 1
ATOM 4736 C CA . ALA A 1 612 ? -8.844 -13.678 4.575 1.00 93.44 612 ALA A CA 1
ATOM 4737 C C . ALA A 1 612 ? -8.522 -13.052 5.934 1.00 93.44 612 ALA A C 1
ATOM 4739 O O . ALA A 1 612 ? -7.414 -12.551 6.157 1.00 93.44 612 ALA A O 1
ATOM 4740 N N . MET A 1 613 ? -9.481 -13.098 6.859 1.00 91.12 613 MET A N 1
ATOM 4741 C CA . MET A 1 613 ? -9.330 -12.637 8.239 1.00 91.12 613 MET A CA 1
ATOM 4742 C C . MET A 1 613 ? -9.671 -13.772 9.220 1.00 91.12 613 MET A C 1
ATOM 4744 O O . MET A 1 613 ? -10.748 -13.749 9.830 1.00 91.12 613 MET A O 1
ATOM 4748 N N . PRO A 1 614 ? -8.774 -14.758 9.401 1.00 87.69 614 PRO A N 1
ATOM 4749 C CA . PRO A 1 614 ? -9.013 -15.889 10.290 1.00 87.69 614 PRO A CA 1
ATOM 4750 C C . PRO A 1 614 ? -9.156 -15.461 11.758 1.00 87.69 614 PRO A C 1
ATOM 4752 O O . PRO A 1 614 ? -8.760 -14.362 12.175 1.00 87.69 614 PRO A O 1
ATOM 4755 N N . GLU A 1 615 ? -9.724 -16.350 12.577 1.00 80.81 615 GLU A N 1
ATOM 4756 C CA . GLU A 1 615 ? -9.839 -16.119 14.016 1.00 80.81 615 GLU A CA 1
ATOM 4757 C C . GLU A 1 615 ? -8.450 -15.981 14.656 1.00 80.81 615 GLU A C 1
ATOM 4759 O O . GLU A 1 615 ? -7.496 -16.689 14.339 1.00 80.81 615 GLU A O 1
ATOM 4764 N N . THR A 1 616 ? -8.311 -15.041 15.593 1.00 73.19 616 THR A N 1
ATOM 4765 C CA . THR A 1 616 ? -7.015 -14.819 16.250 1.00 73.19 616 THR A CA 1
ATOM 4766 C C . THR A 1 616 ? -6.813 -15.831 17.369 1.00 73.19 616 THR A C 1
ATOM 4768 O O . THR A 1 616 ? -7.356 -15.660 18.464 1.00 73.19 616 THR A O 1
ATOM 4771 N N . ASN A 1 617 ? -5.974 -16.829 17.108 1.00 71.62 617 ASN A N 1
ATOM 4772 C CA . ASN A 1 617 ? -5.580 -17.839 18.081 1.00 71.62 617 ASN A CA 1
ATOM 4773 C C . ASN A 1 617 ? -4.236 -17.490 18.748 1.00 71.62 617 ASN A C 1
ATOM 4775 O O . ASN A 1 617 ? -3.377 -16.873 18.113 1.00 71.62 617 ASN A O 1
ATOM 4779 N N . PRO A 1 618 ? -4.033 -17.836 20.035 1.00 72.19 618 PRO A N 1
ATOM 4780 C CA . PRO A 1 618 ? -2.728 -17.703 20.671 1.00 72.19 618 PRO A CA 1
ATOM 4781 C C . PRO A 1 618 ? -1.722 -18.625 19.983 1.00 72.19 618 PRO A C 1
ATOM 4783 O O . PRO A 1 618 ? -1.922 -19.840 19.956 1.00 72.19 618 PRO A O 1
ATOM 4786 N N . ILE A 1 619 ? -0.631 -18.050 19.481 1.00 78.31 619 ILE A N 1
ATOM 4787 C CA . ILE A 1 619 ? 0.483 -18.825 18.935 1.00 78.31 619 ILE A CA 1
ATOM 4788 C C . ILE A 1 619 ? 1.160 -19.554 20.096 1.00 78.31 619 ILE A C 1
ATOM 4790 O O . ILE A 1 619 ? 1.522 -18.939 21.105 1.00 78.31 619 ILE A O 1
ATOM 4794 N N . LYS A 1 620 ? 1.301 -20.872 19.967 1.00 79.50 620 LYS A N 1
ATOM 4795 C CA . LYS A 1 620 ? 2.017 -21.722 20.921 1.00 79.50 620 LYS A CA 1
ATOM 4796 C C . LYS A 1 620 ? 3.331 -22.161 20.295 1.00 79.50 620 LYS A C 1
ATOM 4798 O O . LYS A 1 620 ? 3.390 -22.390 19.094 1.00 79.50 620 LYS A O 1
ATOM 4803 N N . TRP A 1 621 ? 4.363 -22.293 21.124 1.00 84.44 621 TRP A N 1
ATOM 4804 C CA . TRP A 1 621 ? 5.613 -22.917 20.700 1.00 84.44 621 TRP A CA 1
ATOM 4805 C C . TRP A 1 621 ? 5.353 -24.340 20.185 1.00 84.44 621 TRP A C 1
ATOM 4807 O O . TRP A 1 621 ? 4.565 -25.076 20.786 1.00 84.44 621 TRP A O 1
ATOM 4817 N N . SER A 1 622 ? 6.028 -24.706 19.099 1.00 83.12 622 SER A N 1
ATOM 4818 C CA . SER A 1 622 ? 5.959 -26.010 18.448 1.00 83.12 622 SER A CA 1
ATOM 4819 C C . SER A 1 622 ? 7.366 -26.411 18.006 1.00 83.12 622 SER A C 1
ATOM 4821 O O . SER A 1 622 ? 8.103 -25.573 17.499 1.00 83.12 622 SER A O 1
ATOM 4823 N N . GLU A 1 623 ? 7.727 -27.682 18.190 1.00 90.50 623 GLU A N 1
ATOM 4824 C CA . GLU A 1 623 ? 8.958 -28.278 17.629 1.00 90.50 623 GLU A CA 1
ATOM 4825 C C . GLU A 1 623 ? 8.723 -28.846 16.220 1.00 90.50 623 GLU A C 1
ATOM 4827 O O . GLU A 1 623 ? 9.596 -29.491 15.643 1.00 90.50 623 GLU A O 1
ATOM 4832 N N . ARG A 1 624 ? 7.508 -28.687 15.678 1.00 90.12 624 ARG A N 1
ATOM 4833 C CA . ARG A 1 624 ? 7.174 -29.218 14.361 1.00 90.12 624 ARG A CA 1
ATOM 4834 C C . ARG A 1 624 ? 7.875 -28.404 13.281 1.00 90.12 624 ARG A C 1
ATOM 4836 O O . ARG A 1 624 ? 7.915 -27.178 13.332 1.00 90.12 624 ARG A O 1
ATOM 4843 N N . VAL A 1 625 ? 8.405 -29.115 12.300 1.00 92.19 625 VAL A N 1
ATOM 4844 C CA . VAL A 1 625 ? 9.098 -28.570 11.135 1.00 92.19 625 VAL A CA 1
ATOM 4845 C C . VAL A 1 625 ? 8.457 -29.134 9.876 1.00 92.19 625 VAL A C 1
ATOM 4847 O O . VAL A 1 625 ? 7.756 -30.145 9.931 1.00 92.19 625 VAL A O 1
ATOM 4850 N N . ILE A 1 626 ? 8.693 -28.478 8.746 1.00 94.69 626 ILE A N 1
ATOM 4851 C CA . ILE A 1 626 ? 8.224 -28.964 7.450 1.00 94.69 626 ILE A CA 1
ATOM 4852 C C . ILE A 1 626 ? 9.093 -30.159 7.058 1.00 94.69 626 ILE A C 1
ATOM 4854 O O . ILE A 1 626 ? 10.319 -30.089 7.144 1.00 94.69 626 ILE A O 1
ATOM 4858 N N . ASP A 1 627 ? 8.459 -31.261 6.662 1.00 93.94 627 ASP A N 1
ATOM 4859 C CA . ASP A 1 627 ? 9.167 -32.449 6.189 1.00 93.94 627 ASP A CA 1
ATOM 4860 C C . ASP A 1 627 ? 9.955 -32.126 4.910 1.00 93.94 627 ASP A C 1
ATOM 4862 O O . ASP A 1 627 ? 9.425 -31.507 3.983 1.00 93.94 627 ASP A O 1
ATOM 4866 N N . SER A 1 628 ? 11.215 -32.560 4.841 1.00 93.94 628 SER A N 1
ATOM 4867 C CA . SER A 1 628 ? 12.088 -32.263 3.702 1.00 93.94 628 SER A CA 1
ATOM 4868 C C . SER A 1 628 ? 11.548 -32.800 2.374 1.00 93.94 628 SER A C 1
ATOM 4870 O O . SER A 1 628 ? 11.774 -32.174 1.346 1.00 93.94 628 SER A O 1
ATOM 4872 N N . ASN A 1 629 ? 10.794 -33.905 2.365 1.00 94.56 629 ASN A N 1
ATOM 4873 C CA . ASN A 1 629 ? 10.170 -34.414 1.140 1.00 94.56 629 ASN A CA 1
ATOM 4874 C C . ASN A 1 629 ? 9.044 -33.494 0.656 1.00 94.56 629 ASN A C 1
ATOM 4876 O O . ASN A 1 629 ? 8.860 -33.326 -0.546 1.00 94.56 629 ASN A O 1
ATOM 4880 N N . VAL A 1 630 ? 8.306 -32.872 1.581 1.00 94.81 630 VAL A N 1
ATOM 4881 C CA . VAL A 1 630 ? 7.273 -31.881 1.243 1.00 94.81 630 VAL A CA 1
ATOM 4882 C C . VAL A 1 630 ? 7.922 -30.614 0.685 1.00 94.81 630 VAL A C 1
ATOM 4884 O O . VAL A 1 630 ? 7.418 -30.043 -0.282 1.00 94.81 630 VAL A O 1
ATOM 4887 N N . GLU A 1 631 ? 9.061 -30.194 1.245 1.00 94.19 631 GLU A N 1
ATOM 4888 C CA . GLU A 1 631 ? 9.820 -29.066 0.698 1.00 94.19 631 GLU A CA 1
ATOM 4889 C C . GLU A 1 631 ? 10.374 -29.351 -0.702 1.00 94.19 631 GLU A C 1
ATOM 4891 O O . GLU A 1 631 ? 10.270 -28.481 -1.568 1.00 94.19 631 GLU A O 1
ATOM 4896 N N . LEU A 1 632 ? 10.934 -30.547 -0.920 1.00 94.38 632 LEU A N 1
ATOM 4897 C CA . LEU A 1 632 ? 11.476 -30.979 -2.210 1.00 94.38 632 LEU A CA 1
ATOM 4898 C C . LEU A 1 632 ? 10.386 -31.060 -3.278 1.00 94.38 632 LEU A C 1
ATOM 4900 O O . LEU A 1 632 ? 10.555 -30.489 -4.351 1.00 94.38 632 LEU A O 1
ATOM 4904 N N . LEU A 1 633 ? 9.241 -31.674 -2.966 1.00 94.38 633 LEU A N 1
ATOM 4905 C CA . LEU A 1 633 ? 8.117 -31.759 -3.899 1.00 94.38 633 LEU A CA 1
ATOM 4906 C C . LEU A 1 633 ? 7.629 -30.366 -4.317 1.00 94.38 633 LEU A C 1
ATOM 4908 O O . LEU A 1 633 ? 7.371 -30.121 -5.492 1.00 94.38 633 LEU A O 1
ATOM 4912 N N . LEU A 1 634 ? 7.524 -29.424 -3.373 1.00 96.00 634 LEU A N 1
ATOM 4913 C CA . LEU A 1 634 ? 7.123 -28.060 -3.715 1.00 96.00 634 LEU A CA 1
ATOM 4914 C C . LEU A 1 634 ? 8.183 -27.353 -4.575 1.00 96.00 634 LEU A C 1
ATOM 4916 O O . LEU A 1 634 ? 7.833 -26.633 -5.509 1.00 96.00 634 LEU A O 1
ATOM 4920 N N . GLN A 1 635 ? 9.470 -27.569 -4.294 1.00 95.50 635 GLN A N 1
ATOM 4921 C CA . GLN A 1 635 ? 10.560 -27.042 -5.114 1.00 95.50 635 GLN A CA 1
ATOM 4922 C C . GLN A 1 635 ? 10.505 -27.584 -6.551 1.00 95.50 635 GLN A C 1
ATOM 4924 O O . GLN A 1 635 ? 10.661 -26.810 -7.496 1.00 95.50 635 GLN A O 1
ATOM 4929 N N . GLU A 1 636 ? 10.244 -28.881 -6.721 1.00 94.81 636 GLU A N 1
ATOM 4930 C CA . GLU A 1 636 ? 10.063 -29.525 -8.026 1.00 94.81 636 GLU A CA 1
ATOM 4931 C C . GLU A 1 636 ? 8.860 -28.949 -8.773 1.00 94.81 636 GLU A C 1
ATOM 4933 O O . GLU A 1 636 ? 8.995 -28.585 -9.940 1.00 94.81 636 GLU A O 1
ATOM 4938 N N . VAL A 1 637 ? 7.724 -28.757 -8.093 1.00 96.62 637 VAL A N 1
ATOM 4939 C CA . VAL A 1 637 ? 6.542 -28.103 -8.676 1.00 96.62 637 VAL A CA 1
ATOM 4940 C C . VAL A 1 637 ? 6.895 -26.711 -9.203 1.00 96.62 637 VAL A C 1
ATOM 4942 O O . VAL A 1 637 ? 6.608 -26.395 -10.354 1.00 96.62 637 VAL A O 1
ATOM 4945 N N . PHE A 1 638 ? 7.567 -25.875 -8.406 1.00 97.44 638 PHE A N 1
ATOM 4946 C CA . PHE A 1 638 ? 7.989 -24.544 -8.855 1.00 97.44 638 PHE A CA 1
ATOM 4947 C C . PHE A 1 638 ? 8.973 -24.600 -10.033 1.00 97.44 638 PHE A C 1
ATOM 4949 O O . PHE A 1 638 ? 8.888 -23.756 -10.925 1.00 97.44 638 PHE A O 1
ATOM 4956 N N . ALA A 1 639 ? 9.879 -25.580 -10.062 1.00 94.50 639 ALA A N 1
ATOM 4957 C CA . ALA A 1 639 ? 10.817 -25.771 -11.165 1.00 94.50 639 ALA A CA 1
ATOM 4958 C C . ALA A 1 639 ? 10.110 -26.196 -12.465 1.00 94.50 639 ALA A C 1
ATOM 4960 O O . ALA A 1 639 ? 10.401 -25.629 -13.517 1.00 94.50 639 ALA A O 1
ATOM 4961 N N . GLN A 1 640 ? 9.149 -27.122 -12.392 1.00 94.94 640 GLN A N 1
ATOM 4962 C CA . GLN A 1 640 ? 8.334 -27.550 -13.538 1.00 94.94 640 GLN A CA 1
ATOM 4963 C C . GLN A 1 640 ? 7.408 -26.436 -14.042 1.00 94.94 640 GLN A C 1
ATOM 4965 O O . GLN A 1 640 ? 7.216 -26.264 -15.239 1.00 94.94 640 GLN A O 1
ATOM 4970 N N . LEU A 1 641 ? 6.854 -25.611 -13.151 1.00 95.38 641 LEU A N 1
ATOM 4971 C CA . LEU A 1 641 ? 6.082 -24.443 -13.583 1.00 95.38 641 LEU A CA 1
ATOM 4972 C C . LEU A 1 641 ? 6.976 -23.370 -14.225 1.00 95.38 641 LEU A C 1
ATOM 4974 O O . LEU A 1 641 ? 6.549 -22.676 -15.147 1.00 95.38 641 LEU A O 1
ATOM 4978 N N . ALA A 1 642 ? 8.224 -23.230 -13.767 1.00 93.00 642 ALA A N 1
ATOM 4979 C CA . ALA A 1 642 ? 9.182 -22.287 -14.338 1.00 93.00 642 ALA A CA 1
ATOM 4980 C C . ALA A 1 642 ? 9.632 -22.662 -15.760 1.00 93.00 642 ALA A C 1
ATOM 4982 O O . ALA A 1 642 ? 10.041 -21.761 -16.501 1.00 93.00 642 ALA A O 1
ATOM 4983 N N . SER A 1 643 ? 9.566 -23.953 -16.119 1.00 92.25 643 SER A N 1
ATOM 4984 C CA . SER A 1 643 ? 9.921 -24.484 -17.441 1.00 92.25 643 SER A CA 1
ATOM 4985 C C . SER A 1 643 ? 8.785 -24.424 -18.463 1.00 92.25 643 SER A C 1
ATOM 4987 O O . SER A 1 643 ? 9.011 -24.766 -19.620 1.00 92.25 643 SER A O 1
ATOM 4989 N N . LEU A 1 644 ? 7.587 -23.968 -18.077 1.00 92.19 644 LEU A N 1
ATOM 4990 C CA . LEU A 1 644 ? 6.505 -23.718 -19.027 1.00 92.19 644 LEU A CA 1
ATOM 4991 C C . LEU A 1 644 ? 6.974 -22.738 -20.110 1.00 92.19 644 LEU A C 1
ATOM 4993 O O . LEU A 1 644 ? 7.523 -21.678 -19.806 1.00 92.19 644 LEU A O 1
ATOM 4997 N N . GLU A 1 645 ? 6.688 -23.061 -21.367 1.00 89.44 645 GLU A N 1
ATOM 4998 C CA . GLU A 1 645 ? 6.959 -22.197 -22.519 1.00 89.44 645 GLU A CA 1
ATOM 4999 C C . GLU A 1 645 ? 5.665 -21.547 -23.019 1.00 89.44 645 GLU A C 1
ATOM 5001 O O . GLU A 1 645 ? 4.588 -22.145 -22.943 1.00 89.44 645 GLU A O 1
ATOM 5006 N N . ALA A 1 646 ? 5.750 -20.302 -23.490 1.00 89.31 646 ALA A N 1
ATOM 5007 C CA . ALA A 1 646 ? 4.649 -19.645 -24.191 1.00 89.31 646 ALA A CA 1
ATOM 5008 C C . ALA A 1 646 ? 4.574 -20.140 -25.646 1.00 89.31 646 ALA A C 1
ATOM 5010 O O . ALA A 1 646 ? 5.558 -20.644 -26.181 1.00 89.31 646 ALA A O 1
ATOM 5011 N N . ASP A 1 647 ? 3.414 -19.975 -26.276 1.00 90.69 647 ASP A N 1
ATOM 5012 C CA . ASP A 1 647 ? 3.293 -20.109 -27.730 1.00 90.69 647 ASP A CA 1
ATOM 5013 C C . ASP A 1 647 ? 3.681 -18.775 -28.392 1.00 90.69 647 ASP A C 1
ATOM 5015 O O . ASP A 1 647 ? 3.890 -17.779 -27.694 1.00 90.69 647 ASP A O 1
ATOM 5019 N N . PHE A 1 648 ? 3.780 -18.727 -29.717 1.00 90.00 648 PHE A N 1
ATOM 5020 C CA . PHE A 1 648 ? 4.183 -17.526 -30.450 1.00 90.00 648 PHE A CA 1
ATOM 5021 C C . PHE A 1 648 ? 3.196 -17.202 -31.573 1.00 90.00 648 PHE A C 1
ATOM 5023 O O . PHE A 1 648 ? 2.683 -18.097 -32.245 1.00 90.00 648 PHE A O 1
ATOM 5030 N N . ASP A 1 649 ? 2.905 -15.915 -31.766 1.00 87.12 649 ASP A N 1
ATOM 5031 C CA . ASP A 1 649 ? 2.134 -15.459 -32.925 1.00 87.12 649 ASP A CA 1
ATOM 5032 C C . ASP A 1 649 ? 2.990 -15.379 -34.206 1.00 87.12 649 ASP A C 1
ATOM 5034 O O . ASP A 1 649 ? 4.181 -15.693 -34.204 1.00 87.12 649 ASP A O 1
ATOM 5038 N N . GLU A 1 650 ? 2.374 -14.986 -35.330 1.00 88.50 650 GLU A N 1
ATOM 5039 C CA . GLU A 1 650 ? 3.049 -14.877 -36.638 1.00 88.50 650 GLU A CA 1
ATOM 5040 C C . GLU A 1 650 ? 4.230 -13.889 -36.634 1.00 88.50 650 GLU A C 1
ATOM 5042 O O . GLU A 1 650 ? 5.128 -14.012 -37.466 1.00 88.50 650 GLU A O 1
ATOM 5047 N N . ASP A 1 651 ? 4.239 -12.938 -35.696 1.00 82.69 651 ASP A N 1
ATOM 5048 C CA . ASP A 1 651 ? 5.267 -11.911 -35.534 1.00 82.69 651 ASP A CA 1
ATOM 5049 C C . ASP A 1 651 ? 6.292 -12.282 -34.432 1.00 82.69 651 ASP A C 1
ATOM 5051 O O . ASP A 1 651 ? 7.043 -11.422 -33.968 1.00 82.69 651 ASP A O 1
ATOM 5055 N N . GLU A 1 652 ? 6.328 -13.553 -34.005 1.00 83.31 652 GLU A N 1
ATOM 5056 C CA . GLU A 1 652 ? 7.188 -14.092 -32.937 1.00 83.31 652 GLU A CA 1
ATOM 5057 C C . GLU A 1 652 ? 6.968 -13.445 -31.553 1.00 83.31 652 GLU A C 1
ATOM 5059 O O . GLU A 1 652 ? 7.845 -13.491 -30.682 1.00 83.31 652 GLU A O 1
ATOM 5064 N N . HIS A 1 653 ? 5.791 -12.862 -31.294 1.00 83.19 653 HIS A N 1
ATOM 5065 C CA . HIS A 1 653 ? 5.452 -12.389 -29.953 1.00 83.19 653 HIS A CA 1
ATOM 5066 C C . HIS A 1 653 ? 4.898 -13.532 -29.098 1.00 83.19 653 HIS A C 1
ATOM 5068 O O . HIS A 1 653 ? 4.045 -14.293 -29.563 1.00 83.19 653 HIS A O 1
ATOM 5074 N N . PRO A 1 654 ? 5.315 -13.638 -27.823 1.00 87.31 654 PRO A N 1
ATOM 5075 C CA . PRO A 1 654 ? 4.823 -14.683 -26.942 1.00 87.31 654 PRO A CA 1
ATOM 5076 C C . PRO A 1 654 ? 3.338 -14.475 -26.618 1.00 87.31 654 PRO A C 1
ATOM 5078 O O . PRO A 1 654 ? 2.922 -13.409 -26.148 1.00 87.31 654 PRO A O 1
ATOM 5081 N N . ILE A 1 655 ? 2.547 -15.524 -26.813 1.00 91.31 655 ILE A N 1
ATOM 5082 C CA . ILE A 1 655 ? 1.126 -15.604 -26.488 1.00 91.31 655 ILE A CA 1
ATOM 5083 C C . ILE A 1 655 ? 0.857 -16.790 -25.545 1.00 91.31 655 ILE A C 1
ATOM 5085 O O . ILE A 1 655 ? 1.538 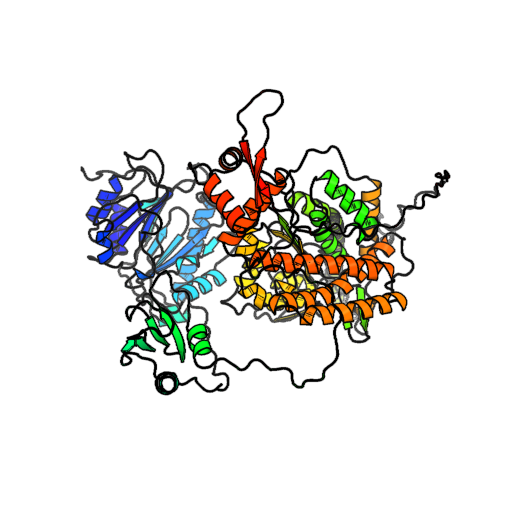-17.815 -25.597 1.00 91.31 655 ILE A O 1
ATOM 5089 N N . PRO A 1 656 ? -0.138 -16.686 -24.649 1.00 93.75 656 PRO A N 1
ATOM 5090 C CA . PRO A 1 656 ? -0.451 -17.776 -23.738 1.00 93.75 656 PRO A CA 1
ATOM 5091 C C . PRO A 1 656 ? -1.023 -18.989 -24.474 1.00 93.75 656 PRO A C 1
ATOM 5093 O O . PRO A 1 656 ? -1.950 -18.859 -25.279 1.00 93.75 656 PRO A O 1
ATOM 5096 N N . VAL A 1 657 ? -0.579 -20.179 -24.074 1.00 94.56 657 VAL A N 1
ATOM 5097 C CA . VAL A 1 657 ? -1.241 -21.435 -24.435 1.00 94.56 657 VAL A CA 1
ATOM 5098 C C . VAL A 1 657 ? -2.598 -21.500 -23.733 1.00 94.56 657 VAL A C 1
ATOM 5100 O O . VAL A 1 657 ? -2.719 -21.244 -22.528 1.00 94.56 657 VAL A O 1
ATOM 5103 N N . ARG A 1 658 ? -3.637 -21.838 -24.499 1.00 94.88 658 ARG A N 1
ATOM 5104 C CA . ARG A 1 658 ? -5.015 -21.929 -24.009 1.00 94.88 658 ARG A CA 1
ATOM 5105 C C . ARG A 1 658 ? -5.314 -23.331 -23.493 1.00 94.88 658 ARG A C 1
ATOM 5107 O O . ARG A 1 658 ? -5.329 -24.285 -24.265 1.00 94.88 658 ARG A O 1
ATOM 5114 N N . MET A 1 659 ? -5.610 -23.437 -22.204 1.00 95.12 659 MET A N 1
ATOM 5115 C CA . MET A 1 659 ? -6.006 -24.686 -21.563 1.00 95.12 659 MET A CA 1
ATOM 5116 C C . MET A 1 659 ? -7.518 -24.872 -21.655 1.00 95.12 659 MET A C 1
ATOM 5118 O O . MET A 1 659 ? -8.285 -24.047 -21.153 1.00 95.12 659 MET A O 1
ATOM 5122 N N . GLN A 1 660 ? -7.947 -25.949 -22.310 1.00 95.31 660 GLN A N 1
ATOM 5123 C CA . GLN A 1 660 ? -9.366 -26.240 -22.517 1.00 95.31 660 GLN A CA 1
ATOM 5124 C C . GLN A 1 660 ? -9.954 -27.020 -21.342 1.00 95.31 660 GLN A C 1
ATOM 5126 O O . GLN A 1 660 ? -9.274 -27.819 -20.704 1.00 95.31 660 GLN A O 1
ATOM 5131 N N . LEU A 1 661 ? -11.245 -26.829 -21.084 1.00 96.81 661 LEU A N 1
ATOM 5132 C CA . LEU A 1 661 ? -11.980 -27.663 -20.136 1.00 96.81 661 LEU A CA 1
ATOM 5133 C C . LEU A 1 661 ? -12.274 -29.035 -20.750 1.00 96.81 661 LEU A C 1
ATOM 5135 O O . LEU A 1 661 ? -12.789 -29.117 -21.868 1.00 96.81 661 LEU A O 1
ATOM 5139 N N . THR A 1 662 ? -12.037 -30.100 -19.987 1.00 96.00 662 THR A N 1
ATOM 5140 C CA . THR A 1 662 ? -12.640 -31.413 -20.270 1.00 96.00 662 THR A CA 1
ATOM 5141 C C . THR A 1 662 ? -14.177 -31.311 -20.268 1.00 96.00 662 THR A C 1
ATOM 5143 O O . THR A 1 662 ? -14.730 -30.393 -19.648 1.00 96.00 662 THR A O 1
ATOM 5146 N N . PRO A 1 663 ? -14.914 -32.212 -20.944 1.00 96.31 663 PRO A N 1
ATOM 5147 C CA . PRO A 1 663 ? -16.382 -32.200 -20.932 1.00 96.31 663 PRO A CA 1
ATOM 5148 C C . PRO A 1 663 ? -16.991 -32.223 -19.519 1.00 96.31 663 PRO A C 1
ATOM 5150 O O . PRO A 1 663 ? -17.987 -31.543 -19.248 1.00 96.31 663 PRO A O 1
ATOM 5153 N N . GLU A 1 664 ? -16.370 -32.958 -18.602 1.00 96.81 664 GLU A N 1
ATOM 5154 C CA . GLU A 1 664 ? -16.782 -33.087 -17.207 1.00 96.81 664 GLU A CA 1
ATOM 5155 C C . GLU A 1 664 ? -16.541 -31.774 -16.448 1.00 96.81 664 GLU A C 1
ATOM 5157 O O . GLU A 1 664 ? -17.476 -31.219 -15.866 1.00 96.81 664 GLU A O 1
ATOM 5162 N N . ALA A 1 665 ? -15.336 -31.197 -16.551 1.00 97.06 665 ALA A N 1
ATOM 5163 C CA . ALA A 1 665 ? -15.030 -29.882 -15.980 1.00 97.06 665 ALA A CA 1
ATOM 5164 C C . ALA A 1 665 ? -15.936 -28.783 -16.547 1.00 97.06 665 ALA A C 1
ATOM 5166 O O . ALA A 1 665 ? -16.360 -27.867 -15.841 1.00 97.06 665 ALA A O 1
ATOM 5167 N N . LYS A 1 666 ? -16.272 -28.878 -17.837 1.00 97.69 666 LYS A N 1
ATOM 5168 C CA . LYS A 1 666 ? -17.164 -27.934 -18.503 1.00 97.69 666 LYS A CA 1
ATOM 5169 C C . LYS A 1 666 ? -18.574 -27.977 -17.927 1.00 97.69 666 LYS A C 1
ATOM 5171 O O . LYS A 1 666 ? -19.201 -26.923 -17.809 1.00 97.69 666 LYS A O 1
ATOM 5176 N N . THR A 1 667 ? -19.056 -29.167 -17.581 1.00 98.38 667 THR A N 1
ATOM 5177 C CA . THR A 1 667 ? -20.365 -29.360 -16.948 1.00 98.38 667 THR A CA 1
ATOM 5178 C C . THR A 1 667 ? -20.388 -28.698 -15.572 1.00 98.38 667 THR A C 1
ATOM 5180 O O . THR A 1 667 ? -21.234 -27.833 -15.343 1.00 98.38 667 THR A O 1
ATOM 5183 N N . LEU A 1 668 ? -19.385 -28.979 -14.731 1.00 98.50 668 LEU A N 1
ATOM 5184 C CA . LEU A 1 668 ? -19.230 -28.354 -13.409 1.00 98.50 668 LEU A CA 1
ATOM 5185 C C . LEU A 1 668 ? -19.160 -26.825 -13.496 1.00 98.50 668 LEU A C 1
ATOM 5187 O O . LEU A 1 668 ? -19.874 -26.123 -12.782 1.00 98.50 668 LEU A O 1
ATOM 5191 N N . TRP A 1 669 ? -18.365 -26.292 -14.430 1.00 98.12 669 TRP A N 1
ATOM 5192 C CA . TRP A 1 669 ? -18.266 -24.850 -14.652 1.00 98.12 669 TRP A CA 1
ATOM 5193 C C . TRP A 1 669 ? -19.616 -24.213 -15.005 1.00 98.12 669 TRP A C 1
ATOM 5195 O O . TRP A 1 669 ? -19.932 -23.125 -14.530 1.00 98.12 669 TRP A O 1
ATOM 5205 N N . VAL A 1 670 ? -20.410 -24.848 -15.873 1.00 98.12 670 VAL A N 1
ATOM 5206 C CA . VAL A 1 670 ? -21.712 -24.305 -16.292 1.00 98.12 670 VAL A CA 1
ATOM 5207 C C . VAL A 1 670 ? -22.708 -24.314 -15.135 1.00 98.12 670 VAL A C 1
ATOM 5209 O O . VAL A 1 670 ? -23.430 -23.331 -14.954 1.00 98.12 670 VAL A O 1
ATOM 5212 N N . GLU A 1 671 ? -22.742 -25.391 -14.352 1.00 98.12 671 GLU A N 1
ATOM 5213 C CA . GLU A 1 671 ? -23.585 -25.491 -13.158 1.00 98.12 671 GLU A CA 1
ATOM 5214 C C . GLU A 1 671 ? -23.209 -24.426 -12.126 1.00 98.12 671 GLU A C 1
ATOM 5216 O O . GLU A 1 671 ? -24.076 -23.659 -11.695 1.00 98.12 671 GLU A O 1
ATOM 5221 N N . TYR A 1 672 ? -21.914 -24.304 -11.822 1.00 97.81 672 TYR A N 1
ATOM 5222 C CA . TYR A 1 672 ? -21.378 -23.257 -10.959 1.00 97.81 672 TYR A CA 1
ATOM 5223 C C . TYR A 1 672 ? -21.733 -21.860 -11.468 1.00 97.81 672 TYR A C 1
ATOM 5225 O O . TYR A 1 672 ? -22.332 -21.081 -10.736 1.00 97.81 672 TYR A O 1
ATOM 5233 N N . TYR A 1 673 ? -21.430 -21.544 -12.730 1.00 96.75 673 TYR A N 1
ATOM 5234 C CA . TYR A 1 673 ? -21.677 -20.222 -13.309 1.00 96.75 673 TYR A CA 1
ATOM 5235 C C . TYR A 1 673 ? -23.148 -19.813 -13.180 1.00 96.75 673 TYR A C 1
ATOM 5237 O O . TYR A 1 673 ? -23.452 -18.686 -12.791 1.00 96.75 673 TYR A O 1
ATOM 5245 N N . ASN A 1 674 ? -24.077 -20.726 -13.479 1.00 96.69 674 ASN A N 1
ATOM 5246 C CA . ASN A 1 674 ? -25.507 -20.444 -13.386 1.00 96.69 674 ASN A CA 1
ATOM 5247 C C . ASN A 1 674 ? -25.954 -20.232 -11.934 1.00 96.69 674 ASN A C 1
ATOM 5249 O O . ASN A 1 674 ? -26.674 -19.268 -11.664 1.00 96.69 674 ASN A O 1
ATOM 5253 N N . ARG A 1 675 ? -25.501 -21.088 -11.006 1.00 96.19 675 ARG A N 1
ATOM 5254 C CA . ARG A 1 675 ? -25.760 -20.938 -9.567 1.00 96.19 675 ARG A CA 1
ATOM 5255 C C . ARG A 1 675 ? -25.212 -19.606 -9.049 1.00 96.19 675 ARG A C 1
ATOM 5257 O O . ARG A 1 675 ? -25.960 -18.817 -8.481 1.00 96.19 675 ARG A O 1
ATOM 5264 N N . HIS A 1 676 ? -23.947 -19.315 -9.331 1.00 93.44 676 HIS A N 1
ATOM 5265 C CA . HIS A 1 676 ? -23.239 -18.110 -8.898 1.00 93.44 676 HIS A CA 1
ATOM 5266 C C . HIS A 1 676 ? -23.893 -16.824 -9.423 1.00 93.44 676 HIS A C 1
ATOM 5268 O O . HIS A 1 676 ? -24.084 -15.850 -8.692 1.00 93.44 676 HIS A O 1
ATOM 5274 N N . ARG A 1 677 ? -24.320 -16.820 -10.695 1.00 91.94 677 ARG A N 1
ATOM 5275 C CA . ARG A 1 677 ? -25.084 -15.708 -11.283 1.00 91.94 677 ARG A CA 1
ATOM 5276 C C . ARG A 1 677 ? -26.462 -15.541 -10.652 1.00 91.94 677 ARG A C 1
ATOM 5278 O O . ARG A 1 677 ? -26.913 -14.405 -10.519 1.00 91.94 677 ARG A O 1
ATOM 5285 N N . GLN A 1 678 ? -27.126 -16.633 -10.277 1.00 92.25 678 GLN A N 1
ATOM 5286 C CA . GLN A 1 678 ? -28.414 -16.580 -9.591 1.00 92.25 678 GLN A CA 1
ATOM 5287 C C . GLN A 1 678 ? -28.268 -16.010 -8.175 1.00 92.25 678 GLN A C 1
ATOM 5289 O O . GLN A 1 678 ? -29.019 -15.105 -7.816 1.00 92.25 678 GLN A O 1
ATOM 5294 N N . GLU A 1 679 ? -27.288 -16.478 -7.401 1.00 89.06 679 GLU A N 1
ATOM 5295 C CA . GLU A 1 679 ? -26.988 -15.977 -6.051 1.00 89.06 679 GLU A CA 1
ATOM 5296 C C . GLU A 1 679 ? -26.719 -14.465 -6.051 1.00 89.06 679 GLU A C 1
ATOM 5298 O O . GLU A 1 679 ? -27.264 -13.734 -5.223 1.00 89.06 679 GLU A O 1
ATOM 5303 N N . MET A 1 680 ? -25.978 -13.974 -7.048 1.00 87.88 680 MET A N 1
ATOM 5304 C CA . MET A 1 680 ? -25.656 -12.553 -7.200 1.00 87.88 680 MET A CA 1
ATOM 5305 C C . MET A 1 680 ? -26.891 -11.644 -7.334 1.00 87.88 680 MET A C 1
ATOM 5307 O O . MET A 1 680 ? -26.825 -10.478 -6.963 1.00 87.88 680 MET A O 1
ATOM 5311 N N . THR A 1 681 ? -28.036 -12.148 -7.810 1.00 84.75 681 THR A N 1
ATOM 5312 C CA . THR A 1 681 ? -29.264 -11.332 -7.930 1.00 84.75 681 THR A CA 1
ATOM 5313 C C . THR A 1 681 ? -29.852 -10.894 -6.587 1.00 84.75 681 THR A C 1
ATOM 5315 O O . THR A 1 681 ? -30.628 -9.940 -6.548 1.00 84.75 681 THR A O 1
ATOM 5318 N N . GLY A 1 682 ? -29.501 -11.586 -5.498 1.00 79.69 682 GLY A N 1
ATOM 5319 C CA . GLY A 1 682 ? -29.971 -11.289 -4.146 1.00 79.69 682 GLY A CA 1
ATOM 5320 C C . GLY A 1 682 ? -29.033 -10.404 -3.324 1.00 79.69 682 GLY A C 1
ATOM 5321 O O . GLY A 1 682 ? -29.332 -10.153 -2.157 1.00 79.69 682 GLY A O 1
ATOM 5322 N N . LEU A 1 683 ? -27.905 -9.967 -3.890 1.00 83.62 683 LEU A N 1
ATOM 5323 C CA . LEU A 1 683 ? -26.860 -9.231 -3.178 1.00 83.62 683 LEU A CA 1
ATOM 5324 C C . LEU A 1 683 ? -26.999 -7.711 -3.346 1.00 83.62 683 LEU A C 1
ATOM 5326 O O . LEU A 1 683 ? -27.605 -7.223 -4.297 1.00 83.62 683 LEU A O 1
ATOM 5330 N N . ASP A 1 684 ? -26.419 -6.953 -2.413 1.00 80.19 684 ASP A N 1
ATOM 5331 C CA . ASP A 1 684 ? -26.238 -5.505 -2.556 1.00 80.19 684 ASP A CA 1
ATOM 5332 C C . ASP A 1 684 ? -25.183 -5.165 -3.632 1.00 80.19 684 ASP A C 1
ATOM 5334 O O . ASP A 1 684 ? -24.475 -6.049 -4.120 1.00 80.19 684 ASP A O 1
ATOM 5338 N N . ASP A 1 685 ? -25.074 -3.889 -4.016 1.00 77.56 685 ASP A N 1
ATOM 5339 C CA . ASP A 1 685 ? -24.198 -3.441 -5.111 1.00 77.56 685 ASP A CA 1
ATOM 5340 C C . ASP A 1 685 ? -22.706 -3.766 -4.871 1.00 77.56 685 ASP A C 1
ATOM 5342 O O . ASP A 1 685 ? -22.012 -4.200 -5.799 1.00 77.56 685 ASP A O 1
ATOM 5346 N N . ASP A 1 686 ? -22.209 -3.602 -3.639 1.00 74.75 686 ASP A N 1
ATOM 5347 C CA . ASP A 1 686 ? -20.796 -3.833 -3.307 1.00 74.75 686 ASP A CA 1
ATOM 5348 C C . ASP A 1 686 ? -20.486 -5.340 -3.338 1.00 74.75 686 ASP A C 1
ATOM 5350 O O . ASP A 1 686 ? -19.528 -5.780 -3.986 1.00 74.75 686 ASP A O 1
ATOM 5354 N N . SER A 1 687 ? -21.353 -6.150 -2.722 1.00 81.50 687 SER A N 1
ATOM 5355 C CA . SER A 1 687 ? -21.256 -7.615 -2.747 1.00 81.50 687 SER A CA 1
ATOM 5356 C C . SER A 1 687 ? -21.396 -8.178 -4.169 1.00 81.50 687 SER A C 1
ATOM 5358 O O . SER A 1 687 ? -20.636 -9.060 -4.568 1.00 81.50 687 SER A O 1
ATOM 5360 N N . THR A 1 688 ? -22.297 -7.621 -4.982 1.00 84.44 688 THR A N 1
ATOM 5361 C CA . THR A 1 688 ? -22.476 -7.975 -6.402 1.00 84.44 688 THR A CA 1
ATOM 5362 C C . THR A 1 688 ? -21.188 -7.768 -7.200 1.00 84.44 688 THR A C 1
ATOM 5364 O O . THR A 1 688 ? -20.804 -8.612 -8.016 1.00 84.44 688 THR A O 1
ATOM 5367 N N . SER A 1 689 ? -20.480 -6.662 -6.948 1.00 85.00 689 SER A N 1
ATOM 5368 C CA . SER A 1 689 ? -19.206 -6.358 -7.606 1.00 85.00 689 SER A CA 1
ATOM 5369 C C . SER A 1 689 ? -18.146 -7.422 -7.309 1.00 85.00 689 SER A C 1
ATOM 5371 O O . SER A 1 689 ? -17.501 -7.918 -8.238 1.00 85.00 689 SER A O 1
ATOM 5373 N N . ALA A 1 690 ? -18.006 -7.832 -6.044 1.00 85.56 690 ALA A N 1
ATOM 5374 C CA . ALA A 1 690 ? -17.077 -8.889 -5.640 1.00 85.56 690 ALA A CA 1
ATOM 5375 C C . ALA A 1 690 ? -17.456 -10.258 -6.209 1.00 85.56 690 ALA A C 1
ATOM 5377 O O . ALA A 1 690 ? -16.598 -10.938 -6.772 1.00 85.56 690 ALA A O 1
ATOM 5378 N N . TRP A 1 691 ? -18.741 -10.627 -6.162 1.00 89.25 691 TRP A N 1
ATOM 5379 C CA . TRP A 1 691 ? -19.243 -11.864 -6.770 1.00 89.25 691 TRP A CA 1
ATOM 5380 C C . TRP A 1 691 ? -18.885 -11.936 -8.251 1.00 89.25 691 TRP A C 1
ATOM 5382 O O . TRP A 1 691 ? -18.379 -12.950 -8.730 1.00 89.25 691 TRP A O 1
ATOM 5392 N N . SER A 1 692 ? -19.049 -10.835 -8.986 1.00 89.94 692 SER A N 1
ATOM 5393 C CA . SER A 1 692 ? -18.671 -10.800 -10.397 1.00 89.94 692 SER A CA 1
ATOM 5394 C C . SER A 1 692 ? -17.171 -11.020 -10.638 1.00 89.94 692 SER A C 1
ATOM 5396 O O . SER A 1 692 ? -16.819 -11.453 -11.734 1.00 89.94 692 SER A O 1
ATOM 5398 N N . LYS A 1 693 ? -16.280 -10.693 -9.691 1.00 94.12 693 LYS A N 1
ATOM 5399 C CA . LYS A 1 693 ? -14.831 -10.964 -9.814 1.00 94.12 693 LYS A CA 1
ATOM 5400 C C . LYS A 1 693 ? -14.460 -12.356 -9.336 1.00 94.12 693 LYS A C 1
ATOM 5402 O O . LYS A 1 693 ? -13.538 -12.950 -9.888 1.00 94.12 693 LYS A O 1
ATOM 5407 N N . LEU A 1 694 ? -15.200 -12.883 -8.370 1.00 94.31 694 LEU A N 1
ATOM 5408 C CA . LEU A 1 694 ? -15.035 -14.238 -7.875 1.00 94.31 694 LEU A CA 1
ATOM 5409 C C . LEU A 1 694 ? -15.300 -15.283 -8.972 1.00 94.31 694 LEU A C 1
ATOM 5411 O O . LEU A 1 694 ? -14.557 -16.249 -9.063 1.00 94.31 694 LEU A O 1
ATOM 5415 N N . GLU A 1 695 ? -16.242 -15.013 -9.886 1.00 95.00 695 GLU A N 1
ATOM 5416 C CA . GLU A 1 695 ? -16.451 -15.808 -11.112 1.00 95.00 695 GLU A CA 1
ATOM 5417 C C . GLU A 1 695 ? -15.151 -15.996 -11.907 1.00 95.00 695 GLU A C 1
ATOM 5419 O O . GLU A 1 695 ? -14.806 -17.111 -12.290 1.00 95.00 695 GLU A O 1
ATOM 5424 N N . ALA A 1 696 ? -14.402 -14.911 -12.129 1.00 96.00 696 ALA A N 1
ATOM 5425 C CA . ALA A 1 696 ? -13.110 -14.992 -12.796 1.00 96.00 696 ALA A CA 1
ATOM 5426 C C . ALA A 1 696 ? -12.117 -15.792 -11.945 1.00 96.00 696 ALA A C 1
ATOM 5428 O O . ALA A 1 696 ? -11.451 -16.678 -12.468 1.00 96.00 696 ALA A O 1
ATOM 5429 N N . TYR A 1 697 ? -12.049 -15.536 -10.635 1.00 98.31 697 TYR A N 1
ATOM 5430 C CA . TYR A 1 697 ? -11.142 -16.250 -9.736 1.00 98.31 697 TYR A CA 1
ATOM 5431 C C . TYR A 1 697 ? -11.339 -17.761 -9.727 1.00 98.31 697 TYR A C 1
ATOM 5433 O O . TYR A 1 697 ? -10.340 -18.468 -9.735 1.00 98.31 697 TYR A O 1
ATOM 5441 N N . THR A 1 698 ? -12.570 -18.265 -9.798 1.00 98.44 698 THR A N 1
ATOM 5442 C CA . THR A 1 698 ? -12.827 -19.710 -9.895 1.00 98.44 698 THR A CA 1
ATOM 5443 C C . THR A 1 698 ? -12.105 -20.324 -11.094 1.00 98.44 698 THR A C 1
ATOM 5445 O O . THR A 1 698 ? -11.415 -21.331 -10.965 1.00 98.44 698 THR A O 1
ATOM 5448 N N . ALA A 1 699 ? -12.175 -19.675 -12.259 1.00 98.31 699 ALA A N 1
ATOM 5449 C CA . ALA A 1 699 ? -11.458 -20.120 -13.450 1.00 98.31 699 ALA A CA 1
ATOM 5450 C C . ALA A 1 699 ? -9.930 -20.072 -13.248 1.00 98.31 699 ALA A C 1
ATOM 5452 O O . ALA A 1 699 ? -9.212 -20.985 -13.657 1.00 98.31 699 ALA A O 1
ATOM 5453 N N . ARG A 1 700 ? -9.427 -19.030 -12.574 1.00 98.44 700 ARG A N 1
ATOM 5454 C CA . ARG A 1 700 ? -7.992 -18.867 -12.276 1.00 98.44 700 ARG A CA 1
ATOM 5455 C C . ARG A 1 700 ? -7.482 -19.908 -11.284 1.00 98.44 700 ARG A C 1
ATOM 5457 O O . ARG A 1 700 ? -6.378 -20.408 -11.465 1.00 98.44 700 ARG A O 1
ATOM 5464 N N . PHE A 1 701 ? -8.271 -20.259 -10.271 1.00 98.69 701 PHE A N 1
ATOM 5465 C CA . PHE A 1 701 ? -7.942 -21.337 -9.342 1.00 98.69 701 PHE A CA 1
ATOM 5466 C C . PHE A 1 701 ? -7.874 -22.672 -10.074 1.00 98.69 701 PHE A C 1
ATOM 5468 O O . PHE A 1 701 ? -6.878 -23.366 -9.925 1.00 98.69 701 PHE A O 1
ATOM 5475 N N . ALA A 1 702 ? -8.850 -22.983 -10.935 1.00 98.38 702 ALA A N 1
ATOM 5476 C CA . ALA A 1 702 ? -8.848 -24.229 -11.703 1.00 98.38 702 ALA A CA 1
ATOM 5477 C C . ALA A 1 702 ? -7.597 -24.350 -12.591 1.00 98.38 702 ALA A C 1
ATOM 5479 O O . ALA A 1 702 ? -6.972 -25.406 -12.639 1.00 98.38 702 ALA A O 1
ATOM 5480 N N . LEU A 1 703 ? -7.188 -23.249 -13.233 1.00 98.12 703 LEU A N 1
ATOM 5481 C CA . LEU A 1 703 ? -5.941 -23.172 -13.999 1.00 98.12 703 LEU A CA 1
ATOM 5482 C C . LEU A 1 703 ? -4.707 -23.465 -13.133 1.00 98.12 703 LEU A C 1
ATOM 5484 O O . LEU A 1 703 ? -3.873 -24.288 -13.503 1.00 98.12 703 LEU A O 1
ATOM 5488 N N . ILE A 1 704 ? -4.586 -22.782 -11.991 1.00 98.12 704 ILE A N 1
ATOM 5489 C CA . ILE A 1 704 ? -3.443 -22.940 -11.082 1.00 98.12 704 ILE A CA 1
ATOM 5490 C C . ILE A 1 704 ? -3.402 -24.367 -10.528 1.00 98.12 704 ILE A C 1
ATOM 5492 O O . ILE A 1 704 ? -2.339 -24.977 -10.501 1.00 98.12 704 ILE A O 1
ATOM 5496 N N . PHE A 1 705 ? -4.548 -24.911 -10.123 1.00 98.00 705 PHE A N 1
ATOM 5497 C CA . PHE A 1 705 ? -4.650 -26.237 -9.522 1.00 98.00 705 PHE A CA 1
ATOM 5498 C C . PHE A 1 705 ? -4.279 -27.335 -10.504 1.00 98.00 705 PHE A C 1
ATOM 5500 O O . PHE A 1 705 ? -3.422 -28.155 -10.186 1.00 98.00 705 PHE A O 1
ATOM 5507 N N . GLN A 1 706 ? -4.818 -27.270 -11.723 1.00 97.38 706 GLN A N 1
ATOM 5508 C CA . GLN A 1 706 ? -4.461 -28.197 -12.789 1.00 97.38 706 GLN A CA 1
ATOM 5509 C C . GLN A 1 706 ? -2.953 -28.210 -13.061 1.00 97.38 706 GLN A C 1
ATOM 5511 O O . GLN A 1 706 ? -2.356 -29.272 -13.221 1.00 97.38 706 GLN A O 1
ATOM 5516 N N . LEU A 1 707 ? -2.331 -27.030 -13.127 1.00 97.06 707 LEU A N 1
ATOM 5517 C CA . LEU A 1 707 ? -0.900 -26.911 -13.399 1.00 97.06 707 LEU A CA 1
ATOM 5518 C C . LEU A 1 707 ? -0.048 -27.380 -12.215 1.00 97.06 707 LEU A C 1
ATOM 5520 O O . LEU A 1 707 ? 1.010 -27.961 -12.434 1.00 97.06 707 LEU A O 1
ATOM 5524 N N . CYS A 1 708 ? -0.503 -27.190 -10.974 1.00 96.81 708 CYS A N 1
ATOM 5525 C CA . CYS A 1 708 ? 0.149 -27.763 -9.797 1.00 96.81 708 CYS A CA 1
ATOM 5526 C C . CYS A 1 708 ? 0.088 -29.295 -9.787 1.00 96.81 708 CYS A C 1
ATOM 5528 O O . CYS A 1 708 ? 1.113 -29.924 -9.532 1.00 96.81 708 CYS A O 1
ATOM 5530 N N . ASP A 1 709 ? -1.073 -29.887 -10.077 1.00 95.56 709 ASP A N 1
ATOM 5531 C CA . ASP A 1 709 ? -1.226 -31.344 -10.137 1.00 95.56 709 ASP A CA 1
ATOM 5532 C C . ASP A 1 709 ? -0.420 -31.935 -11.308 1.00 95.56 709 ASP A C 1
ATOM 5534 O O . ASP A 1 709 ? 0.250 -32.953 -11.144 1.00 95.56 709 ASP A O 1
ATOM 5538 N N . TRP A 1 710 ? -0.379 -31.268 -12.468 1.00 94.81 710 TRP A N 1
ATOM 5539 C CA . TRP A 1 710 ? 0.501 -31.650 -13.581 1.00 94.81 710 TRP A CA 1
ATOM 5540 C C . TRP A 1 710 ? 1.983 -31.596 -13.188 1.00 94.81 710 TRP A C 1
ATOM 5542 O O . TRP A 1 710 ? 2.713 -32.565 -13.395 1.00 94.81 710 TRP A O 1
ATOM 5552 N N . ALA A 1 711 ? 2.421 -30.495 -12.573 1.00 95.00 711 ALA A N 1
ATOM 5553 C CA . ALA A 1 711 ? 3.806 -30.302 -12.148 1.00 95.00 711 ALA A CA 1
ATOM 5554 C C . ALA A 1 711 ? 4.237 -31.301 -11.059 1.00 95.00 711 ALA A C 1
ATOM 5556 O O . ALA A 1 711 ? 5.414 -31.646 -10.975 1.00 95.00 711 ALA A O 1
ATOM 5557 N N . ALA A 1 712 ? 3.292 -31.779 -10.244 1.00 93.81 712 ALA A N 1
ATOM 5558 C CA . ALA A 1 712 ? 3.508 -32.830 -9.251 1.00 93.81 712 ALA A CA 1
ATOM 5559 C C . ALA A 1 712 ? 3.430 -34.257 -9.835 1.00 93.81 712 ALA A C 1
ATOM 5561 O O . ALA A 1 712 ? 3.738 -35.218 -9.133 1.00 93.81 712 ALA A O 1
ATOM 5562 N N . GLY A 1 713 ? 3.020 -34.412 -11.100 1.00 91.31 713 GLY A N 1
ATOM 5563 C CA . GLY A 1 713 ? 2.801 -35.712 -11.741 1.00 91.31 713 GLY A CA 1
ATOM 5564 C C . GLY A 1 713 ? 1.486 -36.402 -11.352 1.00 91.31 713 GLY A C 1
ATOM 5565 O O . GLY A 1 713 ? 1.298 -37.572 -11.683 1.00 91.31 713 GLY A O 1
ATOM 5566 N N . ASP A 1 714 ? 0.579 -35.692 -10.679 1.00 86.81 714 ASP A N 1
ATOM 5567 C CA . ASP A 1 714 ? -0.732 -36.181 -10.240 1.00 86.81 714 ASP A CA 1
ATOM 5568 C C . ASP A 1 714 ? -1.803 -36.085 -11.353 1.00 86.81 714 ASP A C 1
ATOM 5570 O O . ASP A 1 714 ? -2.806 -36.798 -11.298 1.00 86.81 714 ASP A O 1
ATOM 5574 N N . ALA A 1 715 ? -1.587 -35.265 -12.392 1.00 82.50 715 ALA A N 1
ATOM 5575 C CA . ALA A 1 715 ? -2.501 -35.118 -13.530 1.00 82.50 715 ALA A CA 1
ATOM 5576 C C . ALA A 1 715 ? -1.838 -35.400 -14.892 1.00 82.50 715 ALA A C 1
ATOM 5578 O O . ALA A 1 715 ? -0.694 -35.021 -15.155 1.00 82.50 715 ALA A O 1
ATOM 5579 N N . SER A 1 716 ? -2.587 -36.038 -15.799 1.00 64.88 716 SER A N 1
ATOM 5580 C CA . SER A 1 716 ? -2.134 -36.348 -17.159 1.00 64.88 716 SER A CA 1
ATOM 5581 C C . SER A 1 716 ? -2.541 -35.261 -18.160 1.00 64.88 716 SER A C 1
ATOM 5583 O O . SER A 1 716 ? -3.727 -35.090 -18.433 1.00 64.88 716 SER A O 1
ATOM 5585 N N . GLY A 1 717 ? -1.559 -34.604 -18.782 1.00 63.12 717 GLY A N 1
ATOM 5586 C CA . GLY A 1 717 ? -1.764 -33.669 -19.894 1.00 63.12 717 GLY A CA 1
ATOM 5587 C C . GLY A 1 717 ? -1.573 -32.200 -19.510 1.00 63.12 717 GLY A C 1
ATOM 5588 O O . GLY A 1 717 ? -2.222 -31.683 -18.613 1.00 63.12 717 GLY A O 1
ATOM 5589 N N . GLU A 1 718 ? -0.694 -31.514 -20.240 1.00 64.44 718 GLU A N 1
ATOM 5590 C CA . GLU A 1 718 ? -0.265 -30.134 -19.957 1.00 64.44 718 GLU A CA 1
ATOM 5591 C C . GLU A 1 718 ? -1.322 -29.064 -20.310 1.00 64.44 718 GLU A C 1
ATOM 5593 O O . GLU A 1 718 ? -1.241 -27.932 -19.845 1.00 64.44 718 GLU A O 1
ATOM 5598 N N . ASN A 1 719 ? -2.328 -29.406 -21.129 1.00 78.94 719 ASN A N 1
ATOM 5599 C CA . ASN A 1 719 ? -3.173 -28.420 -21.824 1.00 78.94 719 ASN A CA 1
ATOM 5600 C C . ASN A 1 719 ? -4.689 -28.591 -21.613 1.00 78.94 719 ASN A C 1
ATOM 5602 O O . ASN A 1 719 ? -5.485 -28.020 -22.364 1.00 78.94 719 ASN A O 1
ATOM 5606 N N . GLN A 1 720 ? -5.115 -29.369 -20.616 1.00 92.56 720 GLN A N 1
ATOM 5607 C CA . GLN A 1 720 ? -6.533 -29.531 -20.277 1.00 92.56 720 GLN A CA 1
ATOM 5608 C C . GLN A 1 720 ? -6.769 -29.372 -18.783 1.00 92.56 720 GLN A C 1
ATOM 5610 O O . GLN A 1 720 ? -5.903 -29.718 -17.993 1.00 92.56 720 GLN A O 1
ATOM 5615 N N . ILE A 1 721 ? -7.946 -28.860 -18.424 1.00 96.25 721 ILE A N 1
ATOM 5616 C CA . ILE A 1 721 ? -8.416 -28.736 -17.044 1.00 96.25 721 ILE A CA 1
ATOM 5617 C C . ILE A 1 721 ? -9.468 -29.810 -16.791 1.00 96.25 721 ILE A C 1
ATOM 5619 O O . ILE A 1 721 ? -10.507 -29.863 -17.466 1.00 96.25 721 ILE A O 1
ATOM 5623 N N . ASP A 1 722 ? -9.174 -30.677 -15.834 1.00 95.75 722 ASP A N 1
ATOM 5624 C CA . ASP A 1 722 ? -10.021 -31.788 -15.440 1.00 95.75 722 ASP A CA 1
ATOM 5625 C C . ASP A 1 722 ? -11.106 -31.379 -14.430 1.00 95.75 722 ASP A C 1
ATOM 5627 O O . ASP A 1 722 ? -11.208 -30.232 -13.975 1.00 95.75 722 ASP A O 1
ATOM 5631 N N . ALA A 1 723 ? -11.994 -32.329 -14.143 1.00 96.44 723 ALA A N 1
ATOM 5632 C CA . ALA A 1 723 ? -13.111 -32.115 -13.238 1.00 96.44 723 ALA A CA 1
ATOM 5633 C C . ALA A 1 723 ? -12.663 -31.887 -11.786 1.00 96.44 723 ALA A C 1
ATOM 5635 O O . ALA A 1 723 ? -13.312 -31.120 -11.083 1.00 96.44 723 ALA A O 1
ATOM 5636 N N . GLN A 1 724 ? -11.566 -32.508 -11.345 1.00 95.81 724 GLN A N 1
ATOM 5637 C CA . GLN A 1 724 ? -11.083 -32.411 -9.969 1.00 95.81 724 GLN A CA 1
ATOM 5638 C C . GLN A 1 724 ? -10.511 -31.020 -9.684 1.00 95.81 724 GLN A C 1
ATOM 5640 O O . GLN A 1 724 ? -10.831 -30.426 -8.651 1.00 95.81 724 GLN A O 1
ATOM 5645 N N . ALA A 1 725 ? -9.715 -30.474 -10.605 1.00 96.81 725 ALA A N 1
ATOM 5646 C CA . ALA A 1 725 ? -9.191 -29.118 -10.509 1.00 96.81 725 ALA A CA 1
ATOM 5647 C C . ALA A 1 725 ? -10.326 -28.080 -10.520 1.00 96.81 725 ALA A C 1
ATOM 5649 O O . ALA A 1 725 ? -10.291 -27.114 -9.755 1.00 96.81 725 ALA A O 1
ATOM 5650 N N . MET A 1 726 ? -11.356 -28.292 -11.350 1.00 98.19 726 MET A N 1
ATOM 5651 C CA . MET A 1 726 ? -12.533 -27.420 -11.399 1.00 98.19 726 MET A CA 1
ATOM 5652 C C . MET A 1 726 ? -13.374 -27.489 -10.117 1.00 98.19 726 MET A C 1
ATOM 5654 O O . MET A 1 726 ? -13.752 -26.448 -9.590 1.00 98.19 726 MET A O 1
ATOM 5658 N N . ASP A 1 727 ? -13.646 -28.684 -9.596 1.00 98.31 727 ASP A N 1
ATOM 5659 C CA . ASP A 1 727 ? -14.416 -28.880 -8.359 1.00 98.31 727 ASP A CA 1
ATOM 5660 C C . ASP A 1 727 ? -13.710 -28.244 -7.151 1.00 98.31 727 ASP A C 1
ATOM 5662 O O . ASP A 1 727 ? -14.287 -27.430 -6.431 1.00 98.31 727 ASP A O 1
ATOM 5666 N N . SER A 1 728 ? -12.405 -28.497 -7.025 1.00 98.12 728 SER A N 1
ATOM 5667 C CA . SER A 1 728 ? -11.538 -27.892 -6.006 1.00 98.12 728 SER A CA 1
ATOM 5668 C C . SER A 1 728 ? -11.539 -26.358 -6.089 1.00 98.12 728 SER A C 1
ATOM 5670 O O . SER A 1 728 ? -11.600 -25.648 -5.083 1.00 98.12 728 SER A O 1
ATOM 5672 N N . ALA A 1 729 ? -11.512 -25.815 -7.308 1.00 98.50 729 ALA A N 1
ATOM 5673 C CA . ALA A 1 729 ? -11.595 -24.380 -7.539 1.00 98.50 729 ALA A CA 1
ATOM 5674 C C . ALA A 1 729 ? -12.957 -23.785 -7.156 1.00 98.50 729 ALA A C 1
ATOM 5676 O O . ALA A 1 729 ? -13.000 -22.672 -6.625 1.00 98.50 729 ALA A O 1
ATOM 5677 N N . ILE A 1 730 ? -14.055 -24.506 -7.409 1.00 98.56 730 ILE A N 1
ATOM 5678 C CA . ILE A 1 730 ? -15.409 -24.119 -6.994 1.00 98.56 730 ILE A CA 1
ATOM 5679 C C . ILE A 1 730 ? -15.504 -24.106 -5.466 1.00 98.56 730 ILE A C 1
ATOM 5681 O O . ILE A 1 730 ? -15.965 -23.108 -4.916 1.00 98.56 730 ILE A O 1
ATOM 5685 N N . GLU A 1 731 ? -14.994 -25.132 -4.778 1.00 98.25 731 GLU A N 1
ATOM 5686 C CA . GLU A 1 731 ? -14.995 -25.197 -3.309 1.00 98.25 731 GLU A CA 1
ATOM 5687 C C . GLU A 1 731 ? -14.246 -24.007 -2.686 1.00 98.25 731 GLU A C 1
ATOM 5689 O O . GLU A 1 731 ? -14.767 -23.323 -1.798 1.00 98.25 731 GLU A O 1
ATOM 5694 N N . LEU A 1 732 ? -13.040 -23.700 -3.184 1.00 98.25 732 LEU A N 1
ATOM 5695 C CA . LEU A 1 732 ? -12.282 -22.542 -2.706 1.00 98.25 732 LEU A CA 1
ATOM 5696 C C . LEU A 1 732 ? -13.004 -21.221 -3.019 1.00 98.25 732 LEU A C 1
ATOM 5698 O O . LEU A 1 732 ? -12.988 -20.290 -2.210 1.00 98.25 732 LEU A O 1
ATOM 5702 N N . SER A 1 733 ? -13.642 -21.134 -4.186 1.00 97.38 733 SER A N 1
ATOM 5703 C CA . SER A 1 733 ? -14.412 -19.964 -4.599 1.00 97.38 733 SER A CA 1
ATOM 5704 C C . SER A 1 733 ? -15.620 -19.727 -3.692 1.00 97.38 733 SER A C 1
ATOM 5706 O O . SER A 1 733 ? -15.799 -18.612 -3.208 1.00 97.38 733 SER A O 1
ATOM 5708 N N . ASP A 1 734 ? -16.406 -20.760 -3.390 1.00 95.75 734 ASP A N 1
ATOM 5709 C CA . ASP A 1 734 ? -17.560 -20.667 -2.490 1.00 95.75 734 ASP A CA 1
ATOM 5710 C C . ASP A 1 734 ? -17.136 -20.201 -1.084 1.00 95.75 734 ASP A C 1
ATOM 5712 O O . ASP A 1 734 ? -17.792 -19.343 -0.480 1.00 95.75 734 ASP A O 1
ATOM 5716 N N . TRP A 1 735 ? -15.990 -20.685 -0.585 1.00 96.44 735 TRP A N 1
ATOM 5717 C CA . TRP A 1 735 ? -15.428 -20.206 0.679 1.00 96.44 735 TRP A CA 1
ATOM 5718 C C . TRP A 1 735 ? -15.053 -18.720 0.630 1.00 96.44 735 TRP A C 1
ATOM 5720 O O . TRP A 1 735 ? -15.413 -17.967 1.539 1.00 96.44 735 TRP A O 1
ATOM 5730 N N . PHE A 1 736 ? -14.380 -18.270 -0.435 1.00 96.00 736 PHE A N 1
ATOM 5731 C CA . PHE A 1 736 ? -14.062 -16.850 -0.606 1.00 96.00 736 PHE A CA 1
ATOM 5732 C C . PHE A 1 736 ? -15.316 -15.989 -0.740 1.00 96.00 736 PHE A C 1
ATOM 5734 O O . PHE A 1 736 ? -15.320 -14.874 -0.229 1.00 96.00 736 PHE A O 1
ATOM 5741 N N . GLY A 1 737 ? -16.390 -16.496 -1.350 1.00 92.44 737 GLY A N 1
ATOM 5742 C CA . GLY A 1 737 ? -17.689 -15.827 -1.361 1.00 92.44 737 GLY A CA 1
ATOM 5743 C C . GLY A 1 737 ? -18.176 -15.566 0.063 1.00 92.44 737 GLY A C 1
ATOM 5744 O O . GLY A 1 737 ? -18.354 -14.414 0.469 1.00 92.44 737 GLY A O 1
ATOM 5745 N N . ALA A 1 738 ? -18.303 -16.620 0.871 1.00 91.06 738 ALA A N 1
ATOM 5746 C CA . ALA A 1 738 ? -18.722 -16.494 2.267 1.00 91.06 738 ALA A CA 1
ATOM 5747 C C . ALA A 1 738 ? -17.824 -15.529 3.071 1.00 91.06 738 ALA A C 1
ATOM 5749 O O . ALA A 1 738 ? -18.323 -14.688 3.829 1.00 91.06 738 ALA A O 1
ATOM 5750 N N . GLU A 1 739 ? -16.508 -15.603 2.869 1.00 91.94 739 GLU A N 1
ATOM 5751 C CA . GLU A 1 739 ? -15.537 -14.725 3.519 1.00 91.94 739 GLU A CA 1
ATOM 5752 C C . GLU A 1 739 ? -15.664 -13.264 3.051 1.00 91.94 739 GLU A C 1
ATOM 5754 O O . GLU A 1 739 ? -15.610 -12.352 3.878 1.00 91.94 739 GLU A O 1
ATOM 5759 N N . SER A 1 740 ? -15.923 -13.008 1.766 1.00 89.69 740 SER A N 1
ATOM 5760 C CA . SER A 1 740 ? -16.153 -11.665 1.222 1.00 89.69 740 SER A CA 1
ATOM 5761 C C . SER A 1 740 ? -17.389 -10.995 1.826 1.00 89.69 740 SER A C 1
ATOM 5763 O O . SER A 1 740 ? -17.287 -9.847 2.259 1.00 89.69 740 SER A O 1
ATOM 5765 N N . LEU A 1 741 ? -18.528 -11.694 1.945 1.00 86.44 741 LEU A N 1
ATOM 5766 C CA . LEU A 1 741 ? -19.719 -11.140 2.625 1.00 86.44 741 LEU A CA 1
ATOM 5767 C C . LEU A 1 741 ? -19.418 -10.787 4.073 1.00 86.44 741 LEU A C 1
ATOM 5769 O O . LEU A 1 741 ? -19.799 -9.720 4.563 1.00 86.44 741 LEU A O 1
ATOM 5773 N N . ARG A 1 742 ? -18.699 -11.673 4.763 1.00 86.94 742 ARG A N 1
ATOM 5774 C CA . ARG A 1 742 ? -18.283 -11.435 6.140 1.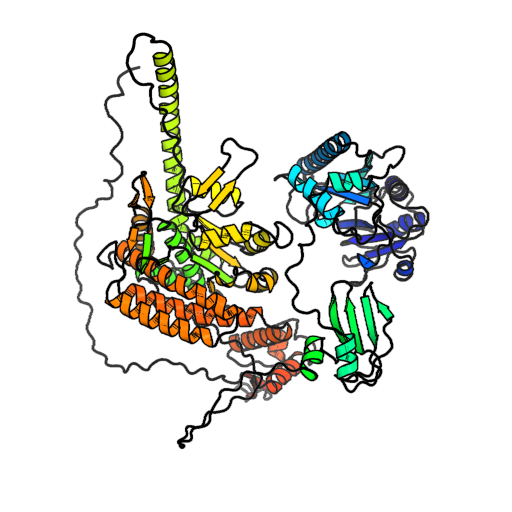00 86.94 742 ARG A CA 1
ATOM 5775 C C . ARG A 1 742 ? -17.370 -10.212 6.235 1.00 86.94 742 ARG A C 1
ATOM 5777 O O . ARG A 1 742 ? -17.549 -9.394 7.134 1.00 86.94 742 ARG A O 1
ATOM 5784 N N . MET A 1 743 ? -16.424 -10.050 5.310 1.00 86.19 743 MET A N 1
ATOM 5785 C CA . MET A 1 743 ? -15.529 -8.891 5.252 1.00 86.19 743 MET A CA 1
ATOM 5786 C C . MET A 1 743 ? -16.258 -7.588 4.959 1.00 86.19 743 MET A C 1
ATOM 5788 O O . MET A 1 743 ? -16.004 -6.603 5.653 1.00 86.19 743 MET A O 1
ATOM 5792 N N . TYR A 1 744 ? -17.208 -7.567 4.028 1.00 82.19 744 TYR A N 1
ATOM 5793 C CA . TYR A 1 744 ? -18.007 -6.369 3.775 1.00 82.19 744 TYR A CA 1
ATOM 5794 C C . TYR A 1 744 ? -18.886 -5.979 4.953 1.00 82.19 744 TYR A C 1
ATOM 5796 O O . TYR A 1 744 ? -18.974 -4.791 5.282 1.00 82.19 744 TYR A O 1
ATOM 5804 N N . ALA A 1 745 ? -19.446 -6.966 5.654 1.00 80.81 745 ALA A N 1
ATOM 5805 C CA . ALA A 1 745 ? -20.141 -6.716 6.903 1.00 80.81 745 ALA A CA 1
ATOM 5806 C C . ALA A 1 745 ? -19.197 -6.080 7.941 1.00 80.81 745 ALA A C 1
ATOM 5808 O O . ALA A 1 745 ? -19.552 -5.057 8.519 1.00 80.81 745 ALA A O 1
ATOM 5809 N N . VAL A 1 746 ? -17.976 -6.613 8.120 1.00 80.38 746 VAL A N 1
ATOM 5810 C CA . VAL A 1 746 ? -16.979 -6.092 9.084 1.00 80.38 746 VAL A CA 1
ATOM 5811 C C . VAL A 1 746 ? -16.531 -4.671 8.734 1.00 80.38 746 VAL A C 1
ATOM 5813 O O . VAL A 1 746 ? -16.371 -3.836 9.625 1.00 80.38 746 VAL A O 1
ATOM 5816 N N . LEU A 1 747 ? -16.324 -4.374 7.450 1.00 77.81 747 LEU A N 1
ATOM 5817 C CA . LEU A 1 747 ? -15.915 -3.044 6.988 1.00 77.81 747 LEU A CA 1
ATOM 5818 C C . LEU A 1 747 ? -17.029 -1.998 7.154 1.00 77.81 747 LEU A C 1
ATOM 5820 O O . LEU A 1 747 ? -16.730 -0.818 7.351 1.00 77.81 747 LEU A O 1
ATOM 5824 N N . SER A 1 748 ? -18.292 -2.432 7.137 1.00 75.19 748 SER A N 1
ATOM 5825 C CA . SER A 1 748 ? -19.472 -1.567 7.253 1.00 75.19 748 SER A CA 1
ATOM 5826 C C . SER A 1 748 ? -19.948 -1.326 8.695 1.00 75.19 748 SER A C 1
ATOM 5828 O O . SER A 1 748 ? -20.864 -0.527 8.895 1.00 75.19 748 SER A O 1
ATOM 5830 N N . GLU A 1 749 ? -19.350 -1.976 9.705 1.00 75.06 749 GLU A N 1
ATOM 5831 C CA . GLU A 1 749 ? -19.753 -1.837 11.116 1.00 75.06 749 GLU A CA 1
ATOM 5832 C C . GLU A 1 749 ? -19.544 -0.413 11.673 1.00 75.06 749 GLU A C 1
ATOM 5834 O O . GLU A 1 749 ? -18.519 0.247 11.433 1.00 75.06 749 GLU A O 1
ATOM 5839 N N . SER A 1 750 ? -20.486 0.029 12.518 1.00 75.62 750 SER A N 1
ATOM 5840 C CA . SER A 1 750 ? -20.289 1.180 13.408 1.00 75.62 750 SER A CA 1
ATOM 5841 C C . SER A 1 750 ? -19.250 0.875 14.494 1.00 75.62 750 SER A C 1
ATOM 5843 O O . SER A 1 750 ? -18.925 -0.283 14.777 1.00 75.62 750 SER A O 1
ATOM 5845 N N . ASP A 1 751 ? -18.726 1.921 15.141 1.00 74.38 751 ASP A N 1
ATOM 5846 C CA . ASP A 1 751 ? -17.797 1.736 16.259 1.00 74.38 751 ASP A CA 1
ATOM 5847 C C . ASP A 1 751 ? -18.454 0.962 17.421 1.00 74.38 751 ASP A C 1
ATOM 5849 O O . ASP A 1 751 ? -17.790 0.111 18.016 1.00 74.38 751 ASP A O 1
ATOM 5853 N N . GLU A 1 752 ? -19.754 1.164 17.694 1.00 73.88 752 GLU A N 1
ATOM 5854 C CA . GLU A 1 752 ? -20.472 0.390 18.720 1.00 73.88 752 GLU A CA 1
ATOM 5855 C C . GLU A 1 752 ? -20.671 -1.079 18.324 1.00 73.88 752 GLU A C 1
ATOM 5857 O O . GLU A 1 752 ? -20.514 -1.974 19.158 1.00 73.88 752 GLU A O 1
ATOM 5862 N N . GLN A 1 753 ? -21.008 -1.351 17.058 1.00 76.06 753 GLN A N 1
ATOM 5863 C CA . GLN A 1 753 ? -21.186 -2.719 16.555 1.00 76.06 753 GLN A CA 1
ATOM 5864 C C . GLN A 1 753 ? -19.880 -3.513 16.642 1.00 76.06 753 GLN A C 1
ATOM 5866 O O . GLN A 1 753 ? -19.873 -4.639 17.145 1.00 76.06 753 GLN A O 1
ATOM 5871 N N . ARG A 1 754 ? -18.759 -2.890 16.258 1.00 75.25 754 ARG A N 1
ATOM 5872 C CA . ARG A 1 754 ? -17.422 -3.474 16.404 1.00 75.25 754 ARG A CA 1
ATOM 5873 C C . ARG A 1 754 ? -17.106 -3.787 17.861 1.00 75.25 754 ARG A C 1
ATOM 5875 O O . ARG A 1 754 ? -16.626 -4.875 18.162 1.00 75.25 754 ARG A O 1
ATOM 5882 N N . ASP A 1 755 ? -17.341 -2.833 18.755 1.00 78.44 755 ASP A N 1
ATOM 5883 C CA . ASP A 1 755 ? -17.036 -2.987 20.175 1.00 78.44 755 ASP A CA 1
ATOM 5884 C C . ASP A 1 755 ? -17.814 -4.154 20.798 1.00 78.44 755 ASP A C 1
ATOM 5886 O O . ASP A 1 755 ? -17.249 -4.952 21.552 1.00 78.44 755 ASP A O 1
ATOM 5890 N N . THR A 1 756 ? -19.085 -4.297 20.414 1.00 81.25 756 THR A N 1
ATOM 5891 C CA . THR A 1 756 ? -19.922 -5.448 20.760 1.00 81.25 756 THR A CA 1
ATOM 5892 C C . THR A 1 756 ? -19.342 -6.743 20.193 1.00 81.25 756 THR A C 1
ATOM 5894 O O . THR A 1 756 ? -19.122 -7.686 20.952 1.00 81.25 756 THR A O 1
ATOM 5897 N N . ARG A 1 757 ? -19.021 -6.806 18.893 1.00 81.50 757 ARG A N 1
ATOM 5898 C CA . ARG A 1 757 ? -18.446 -8.007 18.263 1.00 81.50 757 ARG A CA 1
ATOM 5899 C C . ARG A 1 757 ? -17.127 -8.431 18.912 1.00 81.50 757 ARG A C 1
ATOM 5901 O O . ARG A 1 757 ? -16.957 -9.603 19.236 1.00 81.50 757 ARG A O 1
ATOM 5908 N N . GLU A 1 758 ? -16.207 -7.496 19.149 1.00 79.00 758 GLU A N 1
ATOM 5909 C CA . GLU A 1 758 ? -14.922 -7.782 19.799 1.00 79.00 758 GLU A CA 1
ATOM 5910 C C . GLU A 1 758 ? -15.096 -8.301 21.231 1.00 79.00 758 GLU A C 1
ATOM 5912 O O . GLU A 1 758 ? -14.333 -9.165 21.673 1.00 79.00 758 GLU A O 1
ATOM 5917 N N . LEU A 1 759 ? -16.104 -7.804 21.956 1.00 83.56 759 LEU A N 1
ATOM 5918 C CA . LEU A 1 759 ? -16.461 -8.318 23.272 1.00 83.56 759 LEU A CA 1
ATOM 5919 C C . LEU A 1 759 ? -17.028 -9.742 23.187 1.00 83.56 759 LEU A C 1
ATOM 5921 O O . LEU A 1 759 ? -16.606 -10.601 23.961 1.00 83.56 759 LEU A O 1
ATOM 5925 N N . LEU A 1 760 ? -17.922 -10.024 22.236 1.00 83.69 760 LEU A N 1
ATOM 5926 C CA . LEU A 1 760 ? -18.450 -11.374 22.019 1.00 83.69 760 LEU A CA 1
ATOM 5927 C C . LEU A 1 760 ? -17.323 -12.360 21.677 1.00 83.69 760 LEU A C 1
ATOM 5929 O O . LEU A 1 760 ? -17.239 -13.428 22.283 1.00 83.69 760 LEU A O 1
ATOM 5933 N N . ASP A 1 761 ? -16.400 -11.985 20.790 1.00 77.62 761 ASP A N 1
ATOM 5934 C CA . ASP A 1 761 ? -15.235 -12.805 20.436 1.00 77.62 761 ASP A CA 1
ATOM 5935 C C . ASP A 1 761 ? -14.303 -13.042 21.632 1.00 77.62 761 ASP A C 1
ATOM 5937 O O . ASP A 1 761 ? -13.754 -14.135 21.790 1.00 77.62 761 ASP A O 1
ATOM 5941 N N . LEU A 1 762 ? -14.130 -12.044 22.505 1.00 80.56 762 LEU A N 1
ATOM 5942 C CA . LEU A 1 762 ? -13.366 -12.190 23.744 1.00 80.56 762 LEU A CA 1
ATOM 5943 C C . LEU A 1 762 ? -14.014 -13.208 24.694 1.00 80.56 762 LEU A C 1
ATOM 5945 O O . LEU A 1 762 ? -13.300 -14.027 25.276 1.00 80.56 762 LEU A O 1
ATOM 5949 N N . ILE A 1 763 ? -15.339 -13.163 24.855 1.00 84.31 763 ILE A N 1
ATOM 5950 C CA . ILE A 1 763 ? -16.086 -14.089 25.720 1.00 84.31 763 ILE A CA 1
ATOM 5951 C C . ILE A 1 763 ? -16.033 -15.510 25.145 1.00 84.31 763 ILE A C 1
ATOM 5953 O O . ILE A 1 763 ? -15.763 -16.463 25.876 1.00 84.31 763 ILE A O 1
ATOM 5957 N N . ARG A 1 764 ? -16.170 -15.668 23.822 1.00 81.94 764 ARG A N 1
ATOM 5958 C CA . ARG A 1 764 ? -16.023 -16.969 23.141 1.00 81.94 764 ARG A CA 1
ATOM 5959 C C . ARG A 1 764 ? -14.655 -17.596 23.379 1.00 81.94 764 ARG A C 1
ATOM 5961 O O . ARG A 1 764 ? -14.579 -18.756 23.771 1.00 81.94 764 ARG A O 1
ATOM 5968 N N . ARG A 1 765 ? -13.571 -16.822 23.244 1.00 76.12 765 ARG A N 1
ATOM 5969 C CA . ARG A 1 765 ? -12.197 -17.301 23.516 1.00 76.12 765 ARG A CA 1
ATOM 5970 C C . ARG A 1 765 ? -11.982 -17.767 24.954 1.00 76.12 765 ARG A C 1
ATOM 5972 O O . ARG A 1 765 ? -10.997 -18.444 25.230 1.00 76.12 765 ARG A O 1
ATOM 5979 N N . ARG A 1 766 ? -12.872 -17.389 25.872 1.00 78.19 766 ARG A N 1
ATOM 5980 C CA . ARG A 1 766 ? -12.862 -17.813 27.275 1.00 78.19 766 ARG A CA 1
ATOM 5981 C C . ARG A 1 766 ? -13.769 -19.011 27.561 1.00 78.19 766 ARG A C 1
ATOM 5983 O O . ARG A 1 766 ? -13.932 -19.361 28.720 1.00 78.19 766 ARG A O 1
ATOM 5990 N N . GLY A 1 767 ? -14.312 -19.656 26.529 1.00 81.00 767 GLY A N 1
ATOM 5991 C CA . GLY A 1 767 ? -15.207 -20.805 26.678 1.00 81.00 767 GLY A CA 1
ATOM 5992 C C . GLY A 1 767 ? -16.689 -20.437 26.675 1.00 81.00 767 GLY A C 1
ATOM 5993 O O . GLY A 1 767 ? -17.515 -21.272 27.018 1.00 81.00 767 GLY A O 1
ATOM 5994 N N . GLY A 1 768 ? -17.040 -19.209 26.282 1.00 84.81 768 GLY A N 1
ATOM 5995 C CA . GLY A 1 768 ? -18.430 -18.800 26.082 1.00 84.81 768 GLY A CA 1
ATOM 5996 C C . GLY A 1 768 ? -19.126 -18.201 27.306 1.00 84.81 768 GLY A C 1
ATOM 5997 O O . GLY A 1 768 ? -20.256 -17.730 27.169 1.00 84.81 768 GLY A O 1
ATOM 5998 N N . SER A 1 769 ? -18.457 -18.136 28.461 1.00 88.50 769 SER A N 1
ATOM 5999 C CA . SER A 1 769 ? -18.944 -17.429 29.650 1.00 88.50 769 SER A CA 1
ATOM 6000 C C . SER A 1 769 ? -17.901 -16.479 30.248 1.00 88.50 769 SER A C 1
ATOM 6002 O O . SER A 1 769 ? -16.697 -16.588 29.990 1.00 88.50 769 SER A O 1
ATOM 6004 N N . VAL A 1 770 ? -18.364 -15.476 31.003 1.00 90.56 770 VAL A N 1
ATOM 6005 C CA . VAL A 1 770 ? -17.496 -14.550 31.745 1.00 90.56 770 VAL A CA 1
ATOM 6006 C C . VAL A 1 770 ? -18.222 -13.927 32.940 1.00 90.56 770 VAL A C 1
ATOM 6008 O O . VAL A 1 770 ? -19.391 -13.553 32.854 1.00 90.56 770 VAL A O 1
ATOM 6011 N N . THR A 1 771 ? -17.520 -13.727 34.055 1.00 89.81 771 THR A N 1
ATOM 6012 C CA . THR A 1 771 ? -18.026 -12.910 35.175 1.00 89.81 771 THR A CA 1
ATOM 6013 C C . THR A 1 771 ? -17.664 -11.421 35.009 1.00 89.81 771 THR A C 1
ATOM 6015 O O . THR A 1 771 ? -16.628 -11.097 34.413 1.00 89.81 771 THR A O 1
ATOM 6018 N N . PRO A 1 772 ? -18.413 -10.472 35.615 1.00 87.44 772 PRO A N 1
ATOM 6019 C CA . PRO A 1 772 ? -18.057 -9.046 35.586 1.00 87.44 772 PRO A CA 1
ATOM 6020 C C . PRO A 1 772 ? -16.632 -8.763 36.082 1.00 87.44 772 PRO A C 1
ATOM 6022 O O . PRO A 1 772 ? -15.919 -7.923 35.532 1.00 87.44 772 PRO A O 1
ATOM 6025 N N . ARG A 1 773 ? -16.170 -9.505 37.099 1.00 84.12 773 ARG A N 1
ATOM 6026 C CA . ARG A 1 773 ? -14.809 -9.375 37.648 1.00 84.12 773 ARG A CA 1
ATOM 6027 C C . ARG A 1 773 ? -13.740 -9.825 36.658 1.00 84.12 773 ARG A C 1
ATOM 6029 O O . ARG A 1 773 ? -12.692 -9.188 36.555 1.00 84.12 773 ARG A O 1
ATOM 6036 N N . GLU A 1 774 ? -13.974 -10.917 35.942 1.00 85.62 774 GLU A N 1
ATOM 6037 C CA . GLU A 1 774 ? -13.047 -11.420 34.927 1.00 85.62 774 GLU A CA 1
ATOM 6038 C C . GLU A 1 774 ? -12.996 -10.517 33.699 1.00 85.62 774 GLU A C 1
ATOM 6040 O O . GLU A 1 774 ? -11.916 -10.340 33.121 1.00 85.62 774 GLU A O 1
ATOM 6045 N N . LEU A 1 775 ? -14.131 -9.923 33.322 1.00 85.81 775 LEU 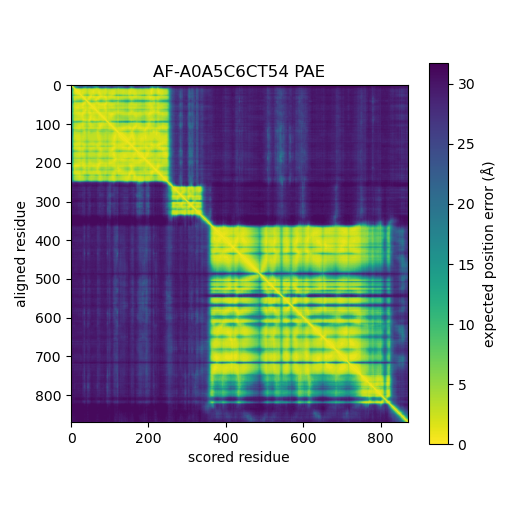A N 1
ATOM 6046 C CA . LEU A 1 775 ? -14.199 -8.933 32.255 1.00 85.81 775 LEU A CA 1
ATOM 6047 C C . LEU A 1 775 ? -13.459 -7.647 32.655 1.00 85.81 775 LEU A C 1
ATOM 6049 O O . LEU A 1 775 ? -12.586 -7.196 31.912 1.00 85.81 775 LEU A O 1
ATOM 6053 N N . ALA A 1 776 ? -13.684 -7.127 33.865 1.00 85.00 776 ALA A N 1
ATOM 6054 C CA . ALA A 1 776 ? -12.977 -5.955 34.394 1.00 85.00 776 ALA A CA 1
ATOM 6055 C C . ALA A 1 776 ? -11.453 -6.151 34.489 1.00 85.00 776 ALA A C 1
ATOM 6057 O O . ALA A 1 776 ? -10.672 -5.217 34.300 1.00 85.00 776 ALA A O 1
ATOM 6058 N N . ARG A 1 777 ? -10.997 -7.383 34.750 1.00 83.81 777 ARG A N 1
ATOM 6059 C CA . ARG A 1 777 ? -9.565 -7.731 34.753 1.00 83.81 777 ARG A CA 1
ATOM 6060 C C . ARG A 1 777 ? -8.966 -7.854 33.352 1.00 83.81 777 ARG A C 1
ATOM 6062 O O . ARG A 1 777 ? -7.759 -7.670 33.212 1.00 83.81 777 ARG A O 1
ATOM 6069 N N . SER A 1 778 ? -9.777 -8.153 32.338 1.00 77.00 778 SER A N 1
ATOM 6070 C CA . SER A 1 778 ? -9.309 -8.428 30.972 1.00 77.00 778 SER A CA 1
ATOM 6071 C C . SER A 1 778 ? -8.820 -7.188 30.220 1.00 77.00 778 SER A C 1
ATOM 6073 O O . SER A 1 778 ? -7.890 -7.281 29.424 1.00 77.00 778 SER A O 1
ATOM 6075 N N . SER A 1 779 ? -9.414 -6.020 30.477 1.00 76.19 779 SER A N 1
ATOM 6076 C CA . SER A 1 779 ? -9.113 -4.787 29.750 1.00 76.19 779 SER A CA 1
ATOM 6077 C C . SER A 1 779 ? -9.306 -3.565 30.635 1.00 76.19 779 SER A C 1
ATOM 6079 O O . SER A 1 779 ? -10.212 -3.515 31.463 1.00 76.19 779 SER A O 1
ATOM 6081 N N . ARG A 1 780 ? -8.481 -2.531 30.418 1.00 77.94 780 ARG A N 1
ATOM 6082 C CA . ARG A 1 780 ? -8.644 -1.228 31.086 1.00 77.94 780 ARG A CA 1
ATOM 6083 C C . ARG A 1 780 ? -10.008 -0.596 30.794 1.00 77.94 780 ARG A C 1
ATOM 6085 O O . ARG A 1 780 ? -10.505 0.124 31.647 1.00 77.94 780 ARG A O 1
ATOM 6092 N N . ARG A 1 781 ? -10.607 -0.919 29.641 1.00 79.81 781 ARG A N 1
ATOM 6093 C CA . ARG A 1 781 ? -11.931 -0.451 29.209 1.00 79.81 781 ARG A CA 1
ATOM 6094 C C . ARG A 1 781 ? -13.049 -0.804 30.196 1.00 79.81 781 ARG A C 1
ATOM 6096 O O . ARG A 1 781 ? -13.978 -0.029 30.346 1.00 79.81 781 ARG A O 1
ATOM 6103 N N . TYR A 1 782 ? -12.941 -1.945 30.877 1.00 84.50 782 TYR A N 1
ATOM 6104 C CA . TYR A 1 782 ? -13.994 -2.473 31.752 1.00 84.50 782 TYR A CA 1
ATOM 6105 C C . TYR A 1 782 ? -13.634 -2.389 33.245 1.00 84.50 782 TYR A C 1
ATOM 6107 O O . TYR A 1 782 ? -14.318 -2.983 34.073 1.00 84.50 782 TYR A O 1
ATOM 6115 N N . ARG A 1 783 ? -12.533 -1.708 33.607 1.00 79.62 783 ARG A N 1
ATOM 6116 C CA . ARG A 1 783 ? -12.026 -1.660 34.994 1.00 79.62 783 ARG A CA 1
ATOM 6117 C C . ARG A 1 783 ? -12.853 -0.798 35.934 1.00 79.62 783 ARG A C 1
ATOM 6119 O O . ARG A 1 783 ? -12.789 -1.019 37.141 1.00 79.62 783 ARG A O 1
ATOM 6126 N N . GLU A 1 784 ? -13.534 0.212 35.407 1.00 82.81 784 GLU A N 1
ATOM 6127 C CA . GLU A 1 784 ? -14.363 1.093 36.223 1.00 82.81 784 GLU A CA 1
ATOM 6128 C C . GLU A 1 784 ? -15.525 0.308 36.838 1.00 82.81 784 GLU A C 1
ATOM 6130 O O . GLU A 1 784 ? -16.122 -0.567 36.204 1.00 82.81 784 GLU A O 1
ATOM 6135 N N . ALA A 1 785 ? -15.809 0.591 38.111 1.00 77.19 785 ALA A N 1
ATOM 6136 C CA . ALA A 1 785 ? -16.835 -0.120 38.861 1.00 77.19 785 ALA A CA 1
ATOM 6137 C C . ALA A 1 785 ? -18.202 0.033 38.171 1.00 77.19 785 ALA A C 1
ATOM 6139 O O . ALA A 1 785 ? -18.601 1.140 37.826 1.00 77.19 785 ALA A O 1
ATOM 6140 N N . GLY A 1 786 ? -18.901 -1.084 37.958 1.00 79.69 786 GLY A N 1
ATOM 6141 C CA . GLY A 1 786 ? -20.212 -1.124 37.299 1.00 79.69 786 GLY A CA 1
ATOM 6142 C C . GLY A 1 786 ? -20.176 -1.164 35.767 1.00 79.69 786 GLY A C 1
ATOM 6143 O O . GLY A 1 786 ? -21.135 -1.638 35.169 1.00 79.69 786 GLY A O 1
ATOM 6144 N N . VAL A 1 787 ? -19.075 -0.776 35.107 1.00 85.19 787 VAL A N 1
ATOM 6145 C CA . VAL A 1 787 ? -19.008 -0.754 33.629 1.00 85.19 787 VAL A CA 1
ATOM 6146 C C . VAL A 1 787 ? -19.069 -2.161 33.037 1.00 85.19 787 VAL A C 1
ATOM 6148 O O . VAL A 1 787 ? -19.808 -2.394 32.084 1.00 85.19 787 VAL A O 1
ATOM 6151 N N . ALA A 1 788 ? -18.325 -3.116 33.601 1.00 84.94 788 ALA A N 1
ATOM 6152 C CA . ALA A 1 788 ? -18.343 -4.504 33.134 1.00 84.94 788 ALA A CA 1
ATOM 6153 C C . ALA A 1 788 ? -19.737 -5.146 33.262 1.00 84.94 788 ALA A C 1
ATOM 6155 O O . ALA A 1 788 ? -20.166 -5.860 32.365 1.00 84.94 788 ALA A O 1
ATOM 6156 N N . GLU A 1 789 ? -20.438 -4.873 34.362 1.00 87.44 789 GLU A N 1
ATOM 6157 C CA . GLU A 1 789 ? -21.773 -5.411 34.638 1.00 87.44 789 GLU A CA 1
ATOM 6158 C C . GLU A 1 789 ? -22.822 -4.784 33.716 1.00 87.44 789 GLU A C 1
ATOM 6160 O O . GLU A 1 789 ? -23.501 -5.516 33.005 1.00 87.44 789 GLU A O 1
ATOM 6165 N N . ALA A 1 790 ? -22.839 -3.452 33.601 1.00 87.06 790 ALA A N 1
ATOM 6166 C CA . ALA A 1 790 ? -23.724 -2.735 32.683 1.00 87.06 790 ALA A CA 1
ATOM 6167 C C . ALA A 1 790 ? -23.511 -3.146 31.214 1.00 87.06 790 ALA A C 1
ATOM 6169 O O . ALA A 1 790 ? -24.465 -3.270 30.451 1.00 87.06 790 ALA A O 1
ATOM 6170 N N . THR A 1 791 ? -22.261 -3.402 30.807 1.00 86.88 791 THR A N 1
ATOM 6171 C CA . THR A 1 791 ? -21.958 -3.865 29.442 1.00 86.88 791 THR A CA 1
ATOM 6172 C C . THR A 1 791 ? -22.511 -5.273 29.193 1.00 86.88 791 THR A C 1
ATOM 6174 O O . THR A 1 791 ? -23.064 -5.538 28.130 1.00 86.88 791 THR A O 1
ATOM 6177 N N . LEU A 1 792 ? -22.384 -6.188 30.160 1.00 89.19 792 LEU A N 1
ATOM 6178 C CA . LEU A 1 792 ? -22.939 -7.541 30.045 1.00 89.19 792 LEU A CA 1
ATOM 6179 C C . LEU A 1 792 ? -24.475 -7.532 30.106 1.00 89.19 792 LEU A C 1
ATOM 6181 O O . LEU A 1 792 ? -25.112 -8.273 29.362 1.00 89.19 792 LEU A O 1
ATOM 6185 N N . GLU A 1 793 ? -25.079 -6.666 30.923 1.00 88.56 793 GLU A N 1
ATOM 6186 C CA . GLU A 1 793 ? -26.531 -6.441 30.928 1.00 88.56 793 GLU A CA 1
ATOM 6187 C C . GLU A 1 793 ? -27.039 -5.939 29.575 1.00 88.56 793 GLU A C 1
ATOM 6189 O O . GLU A 1 793 ? -28.075 -6.406 29.101 1.00 88.56 793 GLU A O 1
ATOM 6194 N N . GLU A 1 794 ? -26.291 -5.053 28.914 1.00 85.62 794 GLU A N 1
ATOM 6195 C CA . GLU A 1 794 ? -26.616 -4.605 27.561 1.00 85.62 794 GLU A CA 1
ATOM 6196 C C . GLU A 1 794 ? -26.600 -5.769 26.561 1.00 85.62 794 GLU A C 1
ATOM 6198 O O . GLU A 1 794 ? -27.527 -5.904 25.763 1.00 85.62 794 GLU A O 1
ATOM 6203 N N . LEU A 1 795 ? -25.613 -6.670 26.643 1.00 87.25 795 LEU A N 1
ATOM 6204 C CA . LEU A 1 795 ? -25.583 -7.877 25.809 1.00 87.25 795 LEU A CA 1
ATOM 6205 C C . LEU A 1 795 ? -26.790 -8.791 26.064 1.00 87.25 795 LEU A C 1
ATOM 6207 O O . LEU A 1 795 ? -27.334 -9.359 25.115 1.00 87.25 795 LEU A O 1
ATOM 6211 N N . VAL A 1 796 ? -27.244 -8.920 27.316 1.00 86.44 796 VAL A N 1
ATOM 6212 C CA . VAL A 1 796 ? -28.478 -9.656 27.648 1.00 86.44 796 VAL A CA 1
ATOM 6213 C C . VAL A 1 796 ? -29.702 -8.960 27.049 1.00 86.44 796 VAL A C 1
ATOM 6215 O O . VAL A 1 796 ? -30.543 -9.619 26.435 1.00 86.44 796 VAL A O 1
ATOM 6218 N N . ARG A 1 797 ? -29.790 -7.628 27.154 1.00 84.69 797 ARG A N 1
ATOM 6219 C CA . ARG A 1 797 ? -30.871 -6.823 26.560 1.00 84.69 797 ARG A CA 1
ATOM 6220 C C . ARG A 1 797 ? -30.928 -6.982 25.041 1.00 84.69 797 ARG A C 1
ATOM 6222 O O . ARG A 1 797 ? -32.012 -7.119 24.476 1.00 84.69 797 ARG A O 1
ATOM 6229 N N . MET A 1 798 ? -29.763 -7.031 24.402 1.00 78.88 798 MET A N 1
ATOM 6230 C CA . MET A 1 798 ? -29.585 -7.286 22.971 1.00 78.88 798 MET A CA 1
ATOM 6231 C C . MET A 1 798 ? -29.739 -8.767 22.576 1.00 78.88 798 MET A C 1
ATOM 6233 O O . MET A 1 798 ? -29.612 -9.097 21.400 1.00 78.88 798 MET A O 1
ATOM 6237 N N . LYS A 1 799 ? -30.055 -9.660 23.527 1.00 84.06 799 LYS A N 1
ATOM 6238 C CA . LYS A 1 799 ? -30.247 -11.110 23.332 1.00 84.06 799 LYS A CA 1
ATOM 6239 C C . LYS A 1 799 ? -29.000 -11.880 22.878 1.00 84.06 799 LYS A C 1
ATOM 6241 O O . LYS A 1 799 ? -29.123 -12.984 22.354 1.00 84.06 799 LYS A O 1
ATOM 6246 N N . TYR A 1 800 ? -27.803 -11.353 23.133 1.00 81.06 800 TYR A N 1
ATOM 6247 C CA . TYR A 1 800 ? -26.541 -12.054 22.871 1.00 81.06 800 TYR A CA 1
ATOM 6248 C C . TYR A 1 800 ? -26.173 -13.087 23.943 1.00 81.06 800 TYR A C 1
ATOM 6250 O O . TYR A 1 800 ? -25.257 -13.882 23.741 1.00 81.06 800 TYR A O 1
ATOM 6258 N N . GLY A 1 801 ? -26.862 -13.099 25.084 1.00 87.56 801 GLY A N 1
ATOM 6259 C CA . GLY A 1 801 ? -26.625 -14.061 26.154 1.00 87.56 801 GLY A CA 1
ATOM 6260 C C . GLY A 1 801 ? -27.602 -13.928 27.308 1.00 87.56 801 GLY A C 1
ATOM 6261 O O . GLY A 1 801 ? -28.585 -13.190 27.230 1.00 87.56 801 GLY A O 1
ATOM 6262 N N . ARG A 1 802 ? -27.337 -14.673 28.377 1.00 90.12 802 ARG A N 1
ATOM 6263 C CA . ARG A 1 802 ? -28.139 -14.696 29.602 1.00 90.12 802 ARG A CA 1
ATOM 6264 C C . ARG A 1 802 ? -27.243 -14.784 30.830 1.00 90.12 802 ARG A C 1
ATOM 6266 O O . ARG A 1 802 ? -26.115 -15.256 30.751 1.00 90.12 802 ARG A O 1
ATOM 6273 N N . TRP A 1 803 ? -27.768 -14.356 31.970 1.00 90.38 803 TRP A N 1
ATOM 6274 C CA . TRP A 1 803 ? -27.125 -14.591 33.257 1.00 90.38 803 TRP A CA 1
ATOM 6275 C C . TRP A 1 803 ? -27.426 -16.009 33.745 1.00 90.38 803 TRP A C 1
ATOM 6277 O O . TRP A 1 803 ? -28.593 -16.391 33.830 1.00 90.38 803 TRP A O 1
ATOM 6287 N N . GLU A 1 804 ? -26.391 -16.759 34.113 1.00 89.12 804 GLU A N 1
ATOM 6288 C CA . GLU A 1 804 ? -26.509 -18.035 34.818 1.00 89.12 804 GLU A CA 1
ATOM 6289 C C . GLU A 1 804 ? -25.851 -17.939 36.199 1.00 89.12 804 GLU A C 1
ATOM 6291 O O . GLU A 1 804 ? -24.865 -17.229 36.407 1.00 89.12 804 GLU A O 1
ATOM 6296 N N . MET A 1 805 ? -26.441 -18.622 37.183 1.00 80.38 805 MET A N 1
ATOM 6297 C CA . MET A 1 805 ? -25.834 -18.760 38.505 1.00 80.38 805 MET A CA 1
ATOM 6298 C C . MET A 1 805 ? -24.976 -20.014 38.533 1.00 80.38 805 MET A C 1
ATOM 6300 O O . MET A 1 805 ? -25.496 -21.127 38.447 1.00 80.38 805 MET A O 1
ATOM 6304 N N . GLN A 1 806 ? -23.675 -19.837 38.730 1.00 69.00 806 GLN A N 1
ATOM 6305 C CA . GLN A 1 806 ? -22.767 -20.957 38.891 1.00 69.00 806 GLN A CA 1
ATOM 6306 C C . GLN A 1 806 ? -22.799 -21.444 40.346 1.00 69.00 806 GLN A C 1
ATOM 6308 O O . GLN A 1 806 ? -22.553 -20.677 41.287 1.00 69.00 806 GLN A O 1
ATOM 6313 N N . ALA A 1 807 ? -23.129 -22.724 40.535 1.00 59.75 807 ALA A N 1
ATOM 6314 C CA . ALA A 1 807 ? -23.136 -23.357 41.848 1.00 59.75 807 ALA A CA 1
ATOM 6315 C C . ALA A 1 807 ? -21.714 -23.426 42.427 1.00 59.75 807 ALA A C 1
ATOM 6317 O O . ALA A 1 807 ? -20.734 -23.640 41.713 1.00 59.75 807 ALA A O 1
ATOM 6318 N N . SER A 1 808 ? -21.600 -23.253 43.741 1.00 57.75 808 SER A N 1
ATOM 6319 C CA . SER A 1 808 ? -20.328 -23.252 44.457 1.00 57.75 808 SER A CA 1
ATOM 6320 C C . SER A 1 808 ? -19.548 -24.551 44.226 1.00 57.75 808 SER A C 1
ATOM 6322 O O . SER A 1 808 ? -20.054 -25.640 44.494 1.00 57.75 808 SER A O 1
ATOM 6324 N N . GLY A 1 809 ? -18.294 -24.445 43.777 1.00 58.22 809 GLY A N 1
ATOM 6325 C CA . GLY A 1 809 ? -17.404 -25.600 43.654 1.00 58.22 809 GLY A CA 1
ATOM 6326 C C . GLY A 1 809 ? -17.123 -26.291 45.005 1.00 58.22 809 GLY A C 1
ATOM 6327 O O . GLY A 1 809 ? -17.385 -25.720 46.069 1.00 58.22 809 GLY A O 1
ATOM 6328 N N . PRO A 1 810 ? -16.504 -27.488 45.000 1.00 50.62 810 PRO A N 1
ATOM 6329 C CA . PRO A 1 810 ? -16.333 -28.343 46.185 1.00 50.62 810 PRO A CA 1
ATOM 6330 C C . PRO A 1 810 ? -15.505 -27.730 47.331 1.00 50.62 810 PRO A C 1
ATOM 6332 O O . PRO A 1 810 ? -15.450 -28.298 48.417 1.00 50.62 810 PRO A O 1
ATOM 6335 N N . LYS A 1 811 ? -14.866 -26.572 47.118 1.00 50.78 811 LYS A N 1
ATOM 6336 C CA . LYS A 1 811 ? -14.094 -25.837 48.134 1.00 50.78 811 LYS A CA 1
ATOM 6337 C C . LYS A 1 811 ? -14.876 -24.730 48.861 1.00 50.78 811 LYS A C 1
ATOM 6339 O O . LYS A 1 811 ? -14.298 -24.091 49.732 1.00 50.78 811 LYS A O 1
ATOM 6344 N N . GLY A 1 812 ? -16.163 -24.537 48.554 1.00 47.72 812 GLY A N 1
ATOM 6345 C CA . GLY A 1 812 ? -17.027 -23.559 49.224 1.00 47.72 812 GLY A CA 1
ATOM 6346 C C . GLY A 1 812 ? -16.758 -22.108 48.799 1.00 47.72 812 GLY A C 1
ATOM 6347 O O . GLY A 1 812 ? -15.641 -21.606 48.869 1.00 47.72 812 GLY A O 1
ATOM 6348 N N . GLY A 1 813 ? -17.811 -21.421 48.359 1.00 56.28 813 GLY A N 1
ATOM 6349 C CA . GLY A 1 813 ? -17.812 -20.010 47.962 1.00 56.28 813 GLY A CA 1
ATOM 6350 C C . GLY A 1 813 ? -19.246 -19.539 47.708 1.00 56.28 813 GLY A C 1
ATOM 6351 O O . GLY A 1 813 ? -20.123 -20.374 47.501 1.00 56.28 813 GLY A O 1
ATOM 6352 N N . ALA A 1 814 ? -19.518 -18.234 47.762 1.00 55.62 814 ALA A N 1
ATOM 6353 C CA . ALA A 1 814 ? -20.841 -17.708 47.411 1.00 55.62 814 ALA A CA 1
ATOM 6354 C C . ALA A 1 814 ? -21.149 -17.981 45.921 1.00 55.62 814 ALA A C 1
ATOM 6356 O O . ALA A 1 814 ? -20.214 -17.931 45.119 1.00 55.62 814 ALA A O 1
ATOM 6357 N N . PRO A 1 815 ? -22.410 -18.273 45.547 1.00 61.06 815 PRO A N 1
ATOM 6358 C CA . PRO A 1 815 ? -22.795 -18.445 44.148 1.00 61.06 815 PRO A CA 1
ATOM 6359 C C . PRO A 1 815 ? -22.420 -17.197 43.342 1.00 61.06 815 PRO A C 1
ATOM 6361 O O . PRO A 1 815 ? -22.633 -16.069 43.794 1.00 61.06 815 PRO A O 1
ATOM 6364 N N . THR A 1 816 ? -21.827 -17.406 42.168 1.00 72.75 816 THR A N 1
ATOM 6365 C CA . THR A 1 816 ? -21.317 -16.323 41.316 1.00 72.75 816 THR A CA 1
ATOM 6366 C C . THR A 1 816 ? -22.189 -16.216 40.078 1.00 72.75 816 THR A C 1
ATOM 6368 O O . THR A 1 816 ? -22.489 -17.224 39.443 1.00 72.75 816 THR A O 1
ATOM 6371 N N . GLN A 1 817 ? -22.606 -14.997 39.745 1.00 84.00 817 GLN A N 1
ATOM 6372 C CA . GLN A 1 817 ? -23.376 -14.732 38.536 1.00 84.00 817 GLN A CA 1
ATOM 6373 C C . GLN A 1 817 ? -22.409 -14.580 37.355 1.00 84.00 817 GLN A C 1
ATOM 6375 O O . GLN A 1 817 ? -21.503 -13.739 37.392 1.00 84.00 817 GLN A O 1
ATOM 6380 N N . GLU A 1 818 ? -22.575 -15.411 36.330 1.00 89.25 818 GLU A N 1
ATOM 6381 C CA . GLU A 1 818 ? -21.790 -15.370 35.097 1.00 89.25 818 GLU A CA 1
ATOM 6382 C C . GLU A 1 818 ? -22.690 -15.080 33.898 1.00 89.25 818 GLU A C 1
ATOM 6384 O O . GLU A 1 818 ? -23.837 -15.522 33.831 1.00 89.25 818 GLU A O 1
ATOM 6389 N N . PHE A 1 819 ? -22.184 -14.290 32.958 1.00 90.25 819 PHE A N 1
ATOM 6390 C CA . PHE A 1 819 ? -22.835 -14.108 31.672 1.00 90.25 819 PHE A CA 1
ATOM 6391 C C . PHE A 1 819 ? -22.443 -15.280 30.775 1.00 90.25 819 PHE A C 1
ATOM 6393 O O . PHE A 1 819 ? -21.253 -15.551 30.619 1.00 90.25 819 PHE A O 1
ATOM 6400 N N . VAL A 1 820 ? -23.427 -15.937 30.167 1.00 88.38 820 VAL A N 1
ATOM 6401 C CA . VAL A 1 820 ? -23.254 -17.043 29.221 1.00 88.38 820 VAL A CA 1
ATOM 6402 C C . VAL A 1 820 ? -23.800 -16.608 27.867 1.00 88.38 820 VAL A C 1
ATOM 6404 O O . VAL A 1 820 ? -24.936 -16.132 27.773 1.00 88.38 820 VAL A O 1
ATOM 6407 N N . LEU A 1 821 ? -22.992 -16.753 26.815 1.00 86.94 821 LEU A N 1
ATOM 6408 C CA . LEU A 1 821 ? -23.412 -16.438 25.452 1.00 86.94 821 LEU A CA 1
ATOM 6409 C C . LEU A 1 821 ? -24.610 -17.294 25.036 1.00 86.94 821 LEU A C 1
ATOM 6411 O O . LEU A 1 821 ? -24.697 -18.480 25.351 1.00 86.94 821 LEU A O 1
ATOM 6415 N N . ALA A 1 822 ? -25.541 -16.683 24.308 1.00 79.38 822 ALA A N 1
ATOM 6416 C CA . ALA A 1 822 ? -26.628 -17.410 23.683 1.00 79.38 822 ALA A CA 1
ATOM 6417 C C . ALA A 1 822 ? -26.025 -18.284 22.584 1.00 79.38 822 ALA A C 1
ATOM 6419 O O . ALA A 1 822 ? -25.311 -17.785 21.709 1.00 79.38 822 ALA A O 1
ATOM 6420 N N . ASP A 1 823 ? -26.302 -19.584 22.649 1.00 56.38 823 ASP A N 1
ATOM 6421 C CA . ASP A 1 823 ? -25.893 -20.528 21.621 1.00 56.38 823 ASP A CA 1
ATOM 6422 C C . ASP A 1 823 ? -26.654 -20.162 20.342 1.00 56.38 823 ASP A C 1
ATOM 6424 O O . ASP A 1 823 ? -27.847 -20.435 20.185 1.00 56.38 823 ASP A O 1
ATOM 6428 N N . THR A 1 824 ? -25.998 -19.412 19.462 1.00 44.16 824 THR A N 1
ATOM 6429 C CA . THR A 1 824 ? -26.524 -19.148 18.127 1.00 44.16 824 THR A CA 1
ATOM 6430 C C . THR A 1 824 ? -26.227 -20.408 17.346 1.00 44.16 824 THR A C 1
ATOM 6432 O O . THR A 1 824 ? -25.146 -20.558 16.789 1.00 44.16 824 THR A O 1
ATOM 6435 N N . GLY A 1 825 ? -27.162 -21.357 17.401 1.00 34.31 825 GLY A N 1
ATOM 6436 C CA . GLY A 1 825 ? -27.104 -22.592 16.636 1.00 34.31 825 GLY A CA 1
ATOM 6437 C C . GLY A 1 825 ? -27.029 -22.300 15.139 1.00 34.31 825 GLY A C 1
ATOM 6438 O O . GLY A 1 825 ? -28.042 -22.301 14.453 1.00 34.31 825 GLY A O 1
ATOM 6439 N N . ALA A 1 826 ? -25.823 -22.069 14.631 1.00 30.02 826 ALA A N 1
ATOM 6440 C CA . ALA A 1 826 ? -25.434 -22.522 13.312 1.00 30.02 826 ALA A CA 1
ATOM 6441 C C . ALA A 1 826 ? -24.988 -23.965 13.526 1.00 30.02 826 ALA A C 1
ATOM 6443 O O . ALA A 1 826 ? -23.880 -24.228 13.994 1.00 30.02 826 ALA A O 1
ATOM 6444 N N . GLY A 1 827 ? -25.932 -24.883 13.322 1.00 25.25 827 GLY A N 1
ATOM 6445 C CA . GLY A 1 827 ? -25.671 -26.305 13.403 1.00 25.25 827 GLY A CA 1
ATOM 6446 C C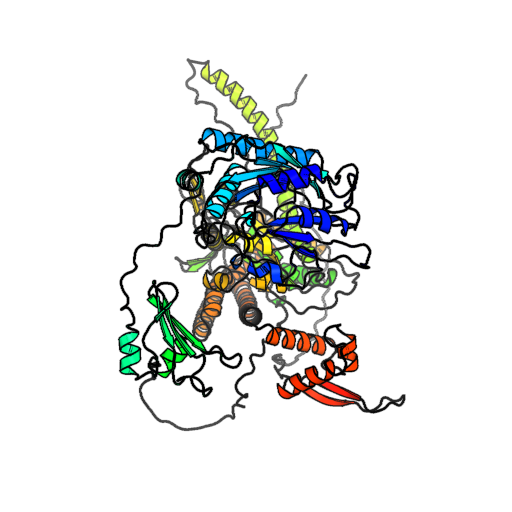 . GLY A 1 827 ? -24.480 -26.660 12.528 1.00 25.25 827 GLY A C 1
ATOM 6447 O O . GLY A 1 827 ? -24.414 -26.280 11.359 1.00 25.25 827 GLY A O 1
ATOM 6448 N N . ASP A 1 828 ? -23.568 -27.397 13.142 1.00 24.88 828 ASP A N 1
ATOM 6449 C CA . ASP A 1 828 ? -22.684 -28.353 12.508 1.00 24.88 828 ASP A CA 1
ATOM 6450 C C . ASP A 1 828 ? -23.462 -29.068 11.388 1.00 24.88 828 ASP A C 1
ATOM 6452 O O . ASP A 1 828 ? -24.272 -29.963 11.625 1.00 24.88 828 ASP A O 1
ATOM 6456 N N . THR A 1 829 ? -23.298 -28.597 10.153 1.00 23.80 829 THR A N 1
ATOM 6457 C CA . THR A 1 829 ? -23.724 -29.317 8.951 1.00 23.80 829 THR A CA 1
ATOM 6458 C C . THR A 1 829 ? -22.568 -30.211 8.529 1.00 23.80 829 THR A C 1
ATOM 6460 O O . THR A 1 829 ? -22.154 -30.240 7.377 1.00 23.80 829 THR A O 1
ATOM 6463 N N . THR A 1 830 ? -22.050 -30.996 9.476 1.00 22.80 830 THR A N 1
ATOM 6464 C CA . THR A 1 830 ? -21.456 -32.276 9.120 1.00 22.80 830 THR A CA 1
ATOM 6465 C C . THR A 1 830 ? -22.585 -33.112 8.536 1.00 22.80 830 THR A C 1
ATOM 6467 O O . THR A 1 830 ? -23.475 -33.604 9.238 1.00 22.80 830 THR A O 1
ATOM 6470 N N . ILE A 1 831 ? -22.571 -33.261 7.215 1.00 22.58 831 ILE A N 1
ATOM 6471 C CA . ILE A 1 831 ? -23.229 -34.380 6.558 1.00 22.58 831 ILE A CA 1
ATOM 6472 C C . ILE A 1 831 ? -22.681 -35.628 7.254 1.00 22.58 831 ILE A C 1
ATOM 6474 O O . ILE A 1 831 ? -21.504 -35.958 7.122 1.00 22.58 831 ILE A O 1
ATOM 6478 N N . LYS A 1 832 ? -23.521 -36.292 8.054 1.00 20.03 832 LYS A N 1
ATOM 6479 C CA . LYS A 1 832 ? -23.228 -37.623 8.579 1.00 20.03 832 LYS A CA 1
ATOM 6480 C C . LYS A 1 832 ? -23.141 -38.570 7.388 1.00 20.03 832 LYS A C 1
ATOM 6482 O O . LYS A 1 832 ? -24.155 -39.115 6.958 1.00 20.03 832 LYS A O 1
ATOM 6487 N N . ILE A 1 833 ? -21.938 -38.750 6.856 1.00 22.33 833 ILE A N 1
ATOM 6488 C CA . ILE A 1 833 ? -21.622 -39.918 6.046 1.00 22.33 833 ILE A CA 1
ATOM 6489 C C . ILE A 1 833 ? -21.575 -41.081 7.031 1.00 22.33 833 ILE A C 1
ATOM 6491 O O . ILE A 1 833 ? -20.799 -41.083 7.984 1.00 22.33 833 ILE A O 1
ATOM 6495 N N . SER A 1 834 ? -22.506 -42.010 6.855 1.00 23.23 834 SER A N 1
ATOM 6496 C CA . SER A 1 834 ? -22.588 -43.246 7.617 1.00 23.23 834 SER A CA 1
ATOM 6497 C C . SER A 1 834 ? -21.266 -44.003 7.537 1.00 23.23 834 SER A C 1
ATOM 6499 O O . SER A 1 834 ? -20.808 -44.326 6.442 1.00 23.23 834 SER A O 1
ATOM 6501 N N . GLU A 1 835 ? -20.703 -44.315 8.700 1.00 24.47 835 GLU A N 1
ATOM 6502 C CA . GLU A 1 835 ? -19.634 -45.290 8.872 1.00 24.47 835 GLU A CA 1
ATOM 6503 C C . GLU A 1 835 ? -20.035 -46.626 8.229 1.00 24.47 835 GLU A C 1
ATOM 6505 O O . GLU A 1 835 ? -21.000 -47.273 8.642 1.00 24.47 835 GLU A O 1
ATOM 6510 N N . GLN A 1 836 ? -19.267 -47.053 7.231 1.00 23.80 836 GLN A N 1
ATOM 6511 C CA . GLN A 1 836 ? -18.965 -48.463 7.030 1.00 23.80 836 GLN A CA 1
ATOM 6512 C C . GLN A 1 836 ? -17.446 -48.587 6.959 1.00 23.80 836 GLN A C 1
ATOM 6514 O O . GLN A 1 836 ? -16.815 -48.229 5.968 1.00 23.80 836 GLN A O 1
ATOM 6519 N N . GLU A 1 837 ? -16.875 -49.034 8.076 1.00 23.94 837 GLU A N 1
ATOM 6520 C CA . GLU A 1 837 ? -15.512 -49.540 8.159 1.00 23.94 837 GLU A CA 1
ATOM 6521 C C . GLU A 1 837 ? -15.371 -50.760 7.240 1.00 23.94 837 GLU A C 1
ATOM 6523 O O . GLU A 1 837 ? -16.043 -51.772 7.441 1.00 23.94 837 GLU A O 1
ATOM 6528 N N . GLU A 1 838 ? -14.431 -50.709 6.299 1.00 21.97 838 GLU A N 1
ATOM 6529 C CA . GLU A 1 838 ? -13.739 -51.912 5.847 1.00 21.97 838 GLU A CA 1
ATOM 6530 C C . GLU A 1 838 ? -12.229 -51.686 5.949 1.00 21.97 838 GLU A C 1
ATOM 6532 O O . GLU A 1 838 ? -11.620 -50.846 5.288 1.00 21.97 838 GLU A O 1
ATOM 6537 N N . VAL A 1 839 ? -11.651 -52.429 6.887 1.00 25.20 839 VAL A N 1
ATOM 6538 C CA . VAL A 1 839 ? -10.240 -52.473 7.246 1.00 25.20 839 VAL A CA 1
ATOM 6539 C C . VAL A 1 839 ? -9.456 -53.156 6.126 1.00 25.20 839 VAL A C 1
ATOM 6541 O O . VAL A 1 839 ? -9.653 -54.346 5.891 1.00 25.20 839 VAL A O 1
ATOM 6544 N N . LEU A 1 840 ? -8.494 -52.461 5.512 1.00 22.14 840 LEU A N 1
ATOM 6545 C CA . LEU A 1 840 ? -7.404 -53.106 4.774 1.00 22.14 840 LEU A CA 1
ATOM 6546 C C . LEU A 1 840 ? -6.046 -52.504 5.163 1.00 22.14 840 LEU A C 1
ATOM 6548 O O . LEU A 1 840 ? -5.793 -51.308 5.057 1.00 22.14 840 LEU A O 1
ATOM 6552 N N . SER A 1 841 ? -5.190 -53.391 5.667 1.00 22.89 841 SER A N 1
ATOM 6553 C CA . SER A 1 841 ? -3.825 -53.169 6.148 1.00 22.89 841 SER A CA 1
ATOM 6554 C C . SER A 1 841 ? -2.858 -52.684 5.058 1.00 22.89 841 SER A C 1
ATOM 6556 O O . SER A 1 841 ? -3.025 -53.068 3.899 1.00 22.89 841 SER A O 1
ATOM 6558 N N . PRO A 1 842 ? -1.773 -51.968 5.413 1.00 22.73 842 PRO A N 1
ATOM 6559 C CA . PRO A 1 842 ? -0.778 -51.516 4.449 1.00 22.73 842 PRO A CA 1
ATOM 6560 C C . PRO A 1 842 ? 0.078 -52.689 3.954 1.00 22.73 842 PRO A C 1
ATOM 6562 O O . PRO A 1 842 ? 0.794 -53.331 4.724 1.00 22.73 842 PRO A O 1
ATOM 6565 N N . ALA A 1 843 ? 0.023 -52.952 2.648 1.00 22.38 843 ALA A N 1
ATOM 6566 C CA . ALA A 1 843 ? 0.992 -53.798 1.971 1.00 22.38 843 ALA A CA 1
ATOM 6567 C C . ALA A 1 843 ? 2.280 -52.994 1.753 1.00 22.38 843 ALA A C 1
ATOM 6569 O O . ALA A 1 843 ? 2.311 -51.984 1.054 1.00 22.38 843 ALA A O 1
ATOM 6570 N N . THR A 1 844 ? 3.349 -53.468 2.377 1.00 28.03 844 THR A N 1
ATOM 6571 C CA . THR A 1 844 ? 4.736 -53.070 2.151 1.00 28.03 844 THR A CA 1
ATOM 6572 C C . THR A 1 844 ? 5.127 -53.304 0.689 1.00 28.03 844 THR A C 1
ATOM 6574 O O . THR A 1 844 ? 5.292 -54.452 0.274 1.00 28.03 844 THR A O 1
ATOM 6577 N N . GLY A 1 845 ? 5.298 -52.231 -0.085 1.00 23.80 845 GLY A N 1
ATOM 6578 C CA . GLY A 1 845 ? 5.934 -52.256 -1.402 1.00 23.80 845 GLY A CA 1
ATOM 6579 C C . GLY A 1 845 ? 7.313 -51.610 -1.326 1.00 23.80 845 GLY A C 1
ATOM 6580 O O . GLY A 1 845 ? 7.424 -50.394 -1.206 1.00 23.80 845 GLY A O 1
ATOM 6581 N N . HIS A 1 846 ? 8.363 -52.428 -1.368 1.00 24.34 846 HIS A N 1
ATOM 6582 C CA . HIS A 1 846 ? 9.737 -51.981 -1.583 1.00 24.34 846 HIS A CA 1
ATOM 6583 C C . HIS A 1 846 ? 9.852 -51.287 -2.949 1.00 24.34 846 HIS A C 1
ATOM 6585 O O . HIS A 1 846 ? 9.651 -51.937 -3.974 1.00 24.34 846 HIS A O 1
ATOM 6591 N N . PHE A 1 847 ? 10.232 -50.009 -2.969 1.00 23.22 847 PHE A N 1
ATOM 6592 C CA . PHE A 1 847 ? 10.702 -49.345 -4.184 1.00 23.22 847 PHE A CA 1
ATOM 6593 C C . PHE A 1 847 ? 12.230 -49.412 -4.248 1.00 23.22 847 PHE A C 1
ATOM 6595 O O . PHE A 1 847 ? 12.935 -48.992 -3.332 1.00 23.22 847 PHE A O 1
ATOM 6602 N N . VAL A 1 848 ? 12.722 -50.005 -5.334 1.00 23.20 848 VAL A N 1
ATOM 6603 C CA . VAL A 1 848 ? 14.128 -50.029 -5.741 1.00 23.20 848 VAL A CA 1
ATOM 6604 C C . VAL A 1 848 ? 14.347 -48.830 -6.664 1.00 23.20 848 VAL A C 1
ATOM 6606 O O . VAL A 1 848 ? 13.651 -48.702 -7.669 1.00 23.20 848 VAL A O 1
ATOM 6609 N N . PHE A 1 849 ? 15.292 -47.960 -6.313 1.00 26.52 849 PHE A N 1
ATOM 6610 C CA . PHE A 1 849 ? 15.708 -46.812 -7.122 1.00 26.52 849 PHE A CA 1
ATOM 6611 C C . PHE A 1 849 ? 16.553 -47.262 -8.328 1.00 26.52 849 PHE A C 1
ATOM 6613 O O . PHE A 1 849 ? 17.497 -48.033 -8.135 1.00 26.52 849 PHE A O 1
ATOM 6620 N N . PRO A 1 850 ? 16.294 -46.763 -9.549 1.00 27.25 850 PRO A N 1
ATOM 6621 C CA . PRO A 1 850 ? 17.325 -46.578 -10.558 1.00 27.25 850 PRO A CA 1
ATOM 6622 C C . PRO A 1 850 ? 18.087 -45.272 -10.298 1.00 27.25 850 PRO A C 1
ATOM 6624 O O . PRO A 1 850 ? 17.565 -44.330 -9.707 1.00 27.25 850 PRO A O 1
ATOM 6627 N N . GLU A 1 851 ? 19.339 -45.263 -10.731 1.00 30.98 851 GLU A N 1
ATOM 6628 C CA . GLU A 1 851 ? 20.353 -44.255 -10.448 1.00 30.98 851 GLU A CA 1
ATOM 6629 C C . GLU A 1 851 ? 20.017 -42.829 -10.933 1.00 30.98 851 GLU A C 1
ATOM 6631 O O . GLU A 1 851 ? 19.377 -42.604 -11.959 1.00 30.98 851 GLU A O 1
ATOM 6636 N N . ASP A 1 852 ? 20.524 -41.899 -10.129 1.00 32.53 852 ASP A N 1
ATOM 6637 C CA . ASP A 1 852 ? 20.616 -40.439 -10.204 1.00 32.53 852 ASP A CA 1
ATOM 6638 C C . ASP A 1 852 ? 20.840 -39.823 -11.611 1.00 32.53 852 ASP A C 1
ATOM 6640 O O . ASP A 1 852 ? 21.860 -40.104 -12.251 1.00 32.53 852 ASP A O 1
ATOM 6644 N N . PRO A 1 853 ? 19.956 -38.911 -12.078 1.00 29.52 853 PRO A N 1
ATOM 6645 C CA . PRO A 1 853 ? 20.242 -38.039 -13.208 1.00 29.52 853 PRO A CA 1
ATOM 6646 C C . PRO A 1 853 ? 20.133 -36.545 -12.836 1.00 29.52 853 PRO A C 1
ATOM 6648 O O . PRO A 1 853 ? 19.392 -35.805 -13.475 1.00 29.52 853 PRO A O 1
ATOM 6651 N N . VAL A 1 854 ? 20.891 -36.054 -11.847 1.00 27.80 854 VAL A N 1
ATOM 6652 C CA . VAL A 1 854 ? 20.977 -34.597 -11.561 1.00 27.80 854 VAL A CA 1
ATOM 6653 C C . VAL A 1 854 ? 22.008 -33.847 -12.436 1.00 27.80 854 VAL A C 1
ATOM 6655 O O . VAL A 1 854 ? 22.139 -32.632 -12.351 1.00 27.80 854 VAL A O 1
ATOM 6658 N N . ASN A 1 855 ? 22.690 -34.499 -13.384 1.00 32.12 855 ASN A N 1
ATOM 6659 C CA . ASN A 1 855 ? 23.685 -33.835 -14.248 1.00 32.12 855 ASN A CA 1
ATOM 6660 C C . ASN A 1 855 ? 23.390 -33.956 -15.749 1.00 32.12 855 ASN A C 1
ATOM 6662 O O . ASN A 1 855 ? 24.150 -34.588 -16.484 1.00 32.12 855 ASN A O 1
ATOM 6666 N N . ARG A 1 856 ? 22.308 -33.330 -16.240 1.00 28.75 856 ARG A N 1
ATOM 6667 C CA . ARG A 1 856 ? 22.100 -33.214 -17.700 1.00 28.75 856 ARG A CA 1
ATOM 6668 C C . ARG A 1 856 ? 21.396 -31.964 -18.241 1.00 28.75 856 ARG A C 1
ATOM 6670 O O . ARG A 1 856 ? 21.005 -31.969 -19.398 1.00 28.75 856 ARG A O 1
ATOM 6677 N N . LEU A 1 857 ? 21.312 -30.878 -17.469 1.00 29.81 857 LEU A N 1
ATOM 6678 C CA . LEU A 1 857 ? 20.834 -29.572 -17.968 1.00 29.81 857 LEU A CA 1
ATOM 6679 C C . LEU A 1 857 ? 21.879 -28.439 -17.866 1.00 29.81 857 LEU A C 1
ATOM 6681 O O . LEU A 1 857 ? 21.555 -27.276 -18.072 1.00 29.81 857 LEU A O 1
ATOM 6685 N N . PHE A 1 858 ? 23.152 -28.770 -17.613 1.00 30.45 858 PHE A N 1
ATOM 6686 C CA . PHE A 1 858 ? 24.261 -27.806 -17.511 1.00 30.45 858 PHE A CA 1
ATOM 6687 C C . PHE A 1 858 ? 25.461 -28.172 -18.401 1.00 30.45 858 PHE A C 1
ATOM 6689 O O . PHE A 1 858 ? 26.590 -28.232 -17.924 1.00 30.45 858 PHE A O 1
ATOM 6696 N N . ALA A 1 859 ? 25.237 -28.440 -19.690 1.00 30.48 859 ALA A N 1
ATOM 6697 C CA . ALA A 1 859 ? 26.313 -28.474 -20.686 1.00 30.48 859 ALA A CA 1
ATOM 6698 C C . ALA A 1 859 ? 25.743 -28.495 -22.109 1.00 30.48 859 ALA A C 1
ATOM 6700 O O . ALA A 1 859 ? 25.541 -29.571 -22.651 1.00 30.48 859 ALA A O 1
ATOM 6701 N N . GLU A 1 860 ? 25.507 -27.327 -22.709 1.00 30.75 860 GLU A N 1
ATOM 6702 C CA . GLU A 1 860 ? 25.463 -27.154 -24.172 1.00 30.75 860 GLU A CA 1
ATOM 6703 C C . GLU A 1 860 ? 25.466 -25.651 -24.505 1.00 30.75 860 GLU A C 1
ATOM 6705 O O . GLU A 1 860 ? 24.421 -25.044 -24.688 1.00 30.75 860 GLU A O 1
ATOM 6710 N N . ALA A 1 861 ? 26.657 -25.032 -24.470 1.00 32.06 861 ALA A N 1
ATOM 6711 C CA . ALA A 1 861 ? 27.026 -23.804 -25.203 1.00 32.06 861 ALA A CA 1
ATOM 6712 C C . ALA A 1 861 ? 28.434 -23.320 -24.791 1.00 32.06 861 ALA A C 1
ATOM 6714 O O . ALA A 1 861 ? 28.591 -22.205 -24.302 1.00 32.06 861 ALA A O 1
ATOM 6715 N N . VAL A 1 862 ? 29.474 -24.145 -24.955 1.00 29.72 862 VAL A N 1
ATOM 6716 C CA . VAL A 1 862 ? 30.864 -23.652 -24.991 1.00 29.72 862 VAL A CA 1
ATOM 6717 C C . VAL A 1 862 ? 31.647 -24.512 -25.979 1.00 29.72 862 VAL A C 1
ATOM 6719 O O . VAL A 1 862 ? 31.809 -25.713 -25.776 1.00 29.72 862 VAL A O 1
ATOM 6722 N N . ASP A 1 863 ? 32.085 -23.881 -27.062 1.00 31.73 863 ASP A N 1
ATOM 6723 C CA . ASP A 1 863 ? 33.008 -24.425 -28.058 1.00 31.73 863 ASP A CA 1
ATOM 6724 C C . ASP A 1 863 ? 34.381 -24.722 -27.401 1.00 31.73 863 ASP A C 1
ATOM 6726 O O . ASP A 1 863 ? 34.949 -23.806 -26.793 1.00 31.73 863 ASP A O 1
ATOM 6730 N N . PRO A 1 864 ? 34.919 -25.961 -27.440 1.00 30.41 864 PRO A N 1
ATOM 6731 C CA . PRO A 1 864 ? 36.156 -26.309 -26.733 1.00 30.41 864 PRO A CA 1
ATOM 6732 C C . PRO A 1 864 ? 37.471 -25.862 -27.398 1.00 30.41 864 PRO A C 1
ATOM 6734 O O . PRO A 1 864 ? 38.523 -26.077 -26.799 1.00 30.41 864 PRO A O 1
ATOM 6737 N N . ASP A 1 865 ? 37.470 -25.244 -28.583 1.00 33.09 865 ASP A N 1
ATOM 6738 C CA . ASP A 1 865 ? 38.703 -25.083 -29.384 1.00 33.09 865 ASP A CA 1
ATOM 6739 C C . ASP A 1 865 ? 39.501 -23.774 -29.176 1.00 33.09 865 ASP A C 1
ATOM 6741 O O . ASP A 1 865 ? 40.308 -23.383 -30.020 1.00 33.09 865 ASP A O 1
ATOM 6745 N N . LEU A 1 866 ? 39.362 -23.087 -28.036 1.00 32.41 866 LEU A N 1
ATOM 6746 C CA . LEU A 1 866 ? 40.060 -21.810 -27.799 1.00 32.41 866 LEU A CA 1
ATOM 6747 C C . LEU A 1 866 ? 40.797 -21.719 -26.457 1.00 32.41 866 LEU A C 1
ATOM 6749 O O . LEU A 1 866 ? 40.607 -20.762 -25.720 1.00 32.41 866 LEU A O 1
ATOM 6753 N N . TYR A 1 867 ? 41.704 -22.655 -26.162 1.00 29.38 867 TYR A N 1
ATOM 6754 C CA . TYR A 1 867 ? 42.800 -22.398 -25.212 1.00 29.38 867 TYR A CA 1
ATOM 6755 C C . TYR A 1 867 ? 44.078 -23.168 -25.578 1.00 29.38 867 TYR A C 1
ATOM 6757 O O . TYR A 1 867 ? 44.395 -24.201 -24.993 1.00 29.38 867 TYR A O 1
ATOM 6765 N N . GLU A 1 868 ? 44.871 -22.600 -26.490 1.00 28.39 868 GLU A N 1
ATOM 6766 C CA . GLU A 1 868 ? 46.308 -22.868 -26.571 1.00 28.39 868 GLU A CA 1
ATOM 6767 C C . GLU A 1 868 ? 47.103 -21.547 -26.648 1.00 28.39 868 GLU A C 1
ATOM 6769 O O . GLU A 1 868 ? 46.994 -20.781 -27.600 1.00 28.39 868 GLU A O 1
ATOM 6774 N N . VAL A 1 869 ? 47.951 -21.365 -25.628 1.00 33.06 869 VAL A N 1
ATOM 6775 C CA . VAL A 1 869 ? 49.214 -20.601 -25.582 1.00 33.06 869 VAL A CA 1
ATOM 6776 C C . VAL A 1 869 ? 49.195 -19.063 -25.395 1.00 33.06 869 VAL A C 1
ATOM 6778 O O . VAL A 1 869 ? 48.715 -18.296 -26.223 1.00 33.06 869 VAL A O 1
ATOM 6781 N N . SER A 1 870 ? 49.944 -18.685 -24.341 1.00 32.53 870 SER A N 1
ATOM 6782 C CA . SER A 1 870 ? 50.579 -17.403 -23.946 1.00 32.53 870 SER A CA 1
ATOM 6783 C C . SER A 1 870 ? 49.742 -16.288 -23.330 1.00 32.53 870 SER A C 1
ATOM 6785 O O . SER A 1 870 ? 48.926 -15.672 -24.044 1.00 32.53 870 SER A O 1
#

Radius of gyration: 34.76 Å; Cα contacts (8 Å, |Δi|>4): 1367; chains: 1; bounding box: 105×99×100 Å

Sequence (870 aa):
MVPPTGNSPLFDVAEIRRALDLLLLPDQVTEVRILNGTTSKDRWTGTYSGYFDDREKLIESLGCIRSATGIYIIPNPVDESLLARACNRIIRTPKGQSTSDNDIKRRRWLLIDCDAVRPAGISASDEEHEAALARARRIYGYLSKRGWPEPIVADSGNGGHLLYLIDLPRGDEGLVQRVLAALAELFDDDIVKVDVKVANPARIWKLYGTLACKGDNIPFRPHRMSKILSAPGTLVEVSLRQLESAALPASSPSPNRPTQTSFDIDEFIQKHQLDVSDPHDYQGGRCWKFQTSPMCDHGGDGSFLIQFPNGALAASCHHNSCSWNWHDLRNKFDPRPQNKPSGDKTSSNHGSREVLSPPGLNIIPRAVPFPVQALPRCIRHFVEAAAEAIGCDPSFIALPLLGCLAEIIGNRRVIELKATWTEPAIIWAVIIGKSGSAKSPALNLATRYLKEIQKAAFETHAVLLEQHKVAAANYDKDYAKWKTDKKGHDDPPEKPKEPVCRRYITSDSTIEALVNLLAVQPDGVLVVRDELAGWVNGIAEYKGGKGSDLGHWLAFWSAQPVTIDRKTGAIKTVHVPRASANIVGGIQPGILRTAIGREHMQDGLCARLLLAMPETNPIKWSERVIDSNVELLLQEVFAQLASLEADFDEDEHPIPVRMQLTPEAKTLWVEYYNRHRQEMTGLDDDSTSAWSKLEAYTARFALIFQLCDWAAGDASGENQIDAQAMDSAIELSDWFGAESLRMYAVLSESDEQRDTRELLDLIRRRGGSVTPRELARSSRRYREAGVAEATLEELVRMKYGRWEMQASGPKGGAPTQEFVLADTGAGDTTIKISEQEEVLSPATGHFVFPEDPVNRLFAEAVDPDLYEVS

Mean predicted aligned error: 20.28 Å

Foldseek 3Di:
DPAPPDQDPFFDLVQLVVLCVVLADLQFKKKKWFAQWDFPPDPGGAIKIAIESDSVLVSRQCVRTDDGLAIWMQSAGFAPVLCVVHPSHMDGDDPPSDDDLVRGAWAFKQKFWKAWDDDPQAAAFPVLAVVQLVLVVVVQVVLVVVVADAFFWKRLQRHIMTIATATGGSCNVCLSLQLQVLSQVVRDDNTIGGPSVCSHNRRIGGSQRGWNRRPDADPRRHTGGIGGPDDDPDHDHDDPVSSCVSGDDDDDDDPDDDDPDQDDPVCVCVVQVFQWDDWDDDQNWTKIFGQQDPQDRPGRPAWIWIQDPVSDIWTWGPDPVTDDIPVNVCCVRPNDDDDDDDDDDDDDDDDDDDPPDDPDDPDQDAQDAAPLVLFFPLLSLQLVLQCQQQVAGSLLQNQLLLLLLLLLLFQAAWADLDPPDIFGSAHFEEEEDAPPRCSVVNNCVSCVLVVVVLVVLVVVLVVQQVVLVVQQVVLVVQQVVVVPPPPDPDDRDDRDDRDDRDAAEDADDDLVRLLVNCLRPVREHEHEYQACLVVLVVQVVPDDPDDCVLVSVVQQRRQAKDKDADPDDPDRIRIRRGYHYYYYYYHYLVSCLVSCDPVNLVSLNLLRYLYDHHQRDDRDDDPRHRDVVSVVLVSLLSVLSNPRAFDADPVRDGGHAYAYEDPLLSVLLVVLVVVLVVVLVPDDPSLNSSSVNLNSQLSSQQLSRQSSCVSSVNDPDDRYRYNSSSVSSSVSSVSSSSRSSSVVSSSPDDPVRVVLVVVQSVCVVVVQKDALVRVLVPDVQSVPPPSSVVSLVVCVVVVQWDWDWDDDPPVDDPTGIMTGGDPPPPDDPPPPPDDDDDDDDDDDDDDDDDDDDPPDPPDDDDDPPPDDDD